Protein 4C2U (pdb70)

Structure (mmCIF, N/CA/C/O backbone):
data_4C2U
#
_entry.id   4C2U
#
_cell.length_a   67.572
_cell.length_b   67.448
_cell.length_c   386.040
_cell.angle_alpha   90.00
_cell.angle_beta   90.00
_cell.angle_gamma   90.00
#
_symmetry.space_group_name_H-M   'P 21 21 21'
#
loop_
_entity.id
_entity.type
_entity.pdbx_description
1 polymer 'DNA HELICASE II'
2 polymer REV25
3 polymer FOR25
4 non-polymer 'PHOSPHOAMINOPHOSPHONIC ACID-ADENYLATE ESTER'
5 non-polymer 'MAGNESIUM ION'
6 non-polymer 'NITRATE ION'
7 non-polymer GLYCEROL
8 non-polymer 'SODIUM ION'
9 water water
#
loop_
_atom_site.group_PDB
_atom_site.id
_atom_site.type_symbol
_atom_site.label_atom_id
_atom_site.label_alt_id
_atom_site.label_comp_id
_atom_site.label_asym_id
_atom_site.label_entity_id
_atom_site.label_seq_id
_atom_site.pdbx_PDB_ins_code
_atom_site.Cartn_x
_atom_site.Cartn_y
_atom_site.Cartn_z
_atom_site.occupancy
_atom_site.B_iso_or_equiv
_atom_site.auth_seq_id
_atom_site.auth_comp_id
_atom_site.auth_asym_id
_atom_site.auth_atom_id
_atom_site.pdbx_PDB_model_num
ATOM 1 N N . SER A 1 4 ? 4.381 65.363 -98.293 1.00 104.75 4 SER A N 1
ATOM 2 C CA . SER A 1 4 ? 4.209 66.807 -97.985 1.00 104.09 4 SER A CA 1
ATOM 3 C C . SER A 1 4 ? 5.327 67.691 -98.586 1.00 105.95 4 SER A C 1
ATOM 4 O O . SER A 1 4 ? 5.622 68.766 -98.053 1.00 110.31 4 SER A O 1
ATOM 7 N N . ALA A 1 5 ? 5.927 67.253 -99.697 1.00 105.34 5 ALA A N 1
ATOM 8 C CA . ALA A 1 5 ? 7.198 67.828 -100.235 1.00 107.24 5 ALA A CA 1
ATOM 9 C C . ALA A 1 5 ? 8.475 67.555 -99.376 1.00 108.12 5 ALA A C 1
ATOM 10 O O . ALA A 1 5 ? 9.591 67.889 -99.795 1.00 111.39 5 ALA A O 1
ATOM 12 N N . GLY A 1 6 ? 8.301 66.939 -98.199 1.00 105.21 6 GLY A N 1
ATOM 13 C CA . GLY A 1 6 ? 9.413 66.501 -97.328 1.00 100.51 6 GLY A CA 1
ATOM 14 C C . GLY A 1 6 ? 9.960 67.553 -96.366 1.00 98.13 6 GLY A C 1
ATOM 15 O O . GLY A 1 6 ? 9.502 68.700 -96.388 1.00 100.04 6 GLY A O 1
ATOM 16 N N . PRO A 1 7 ? 10.935 67.173 -95.500 1.00 93.65 7 PRO A N 1
ATOM 17 C CA . PRO A 1 7 ? 11.628 68.169 -94.679 1.00 88.91 7 PRO A CA 1
ATOM 18 C C . PRO A 1 7 ? 12.706 68.770 -95.528 1.00 83.90 7 PRO A C 1
ATOM 19 O O . PRO A 1 7 ? 13.121 68.132 -96.491 1.00 81.43 7 PRO A O 1
ATOM 23 N N . ASP A 1 8 ? 13.160 69.973 -95.199 1.00 82.72 8 ASP A N 1
ATOM 24 C CA . ASP A 1 8 ? 14.293 70.521 -95.942 1.00 79.69 8 ASP A CA 1
ATOM 25 C C . ASP A 1 8 ? 15.623 69.920 -95.454 1.00 73.33 8 ASP A C 1
ATOM 26 O O . ASP A 1 8 ? 16.059 70.140 -94.324 1.00 72.11 8 ASP A O 1
ATOM 31 N N . LEU A 1 9 ? 16.235 69.150 -96.339 1.00 67.80 9 LEU A N 1
ATOM 32 C CA . LEU A 1 9 ? 17.519 68.502 -96.115 1.00 65.76 9 LEU A CA 1
ATOM 33 C C . LEU A 1 9 ? 18.644 69.447 -95.759 1.00 66.79 9 LEU A C 1
ATOM 34 O O . LEU A 1 9 ? 19.244 69.337 -94.692 1.00 63.16 9 LEU A O 1
ATOM 39 N N . LEU A 1 10 ? 18.931 70.368 -96.675 1.00 74.32 10 LEU A N 1
ATOM 40 C CA . LEU A 1 10 ? 20.072 71.283 -96.545 1.00 75.85 10 LEU A CA 1
ATOM 41 C C . LEU A 1 10 ? 19.875 72.212 -95.372 1.00 74.30 10 LEU A C 1
ATOM 42 O O . LEU A 1 10 ? 20.828 72.776 -94.845 1.00 76.74 10 LEU A O 1
ATOM 47 N N . GLN A 1 11 ? 18.635 72.378 -94.949 1.00 73.64 11 GLN A N 1
ATOM 48 C CA . GLN A 1 11 ? 18.434 73.133 -93.746 1.00 74.62 11 GLN A CA 1
ATOM 49 C C . GLN A 1 11 ? 19.010 72.301 -92.590 1.00 70.59 11 GLN A C 1
ATOM 50 O O . GLN A 1 11 ? 19.803 72.796 -9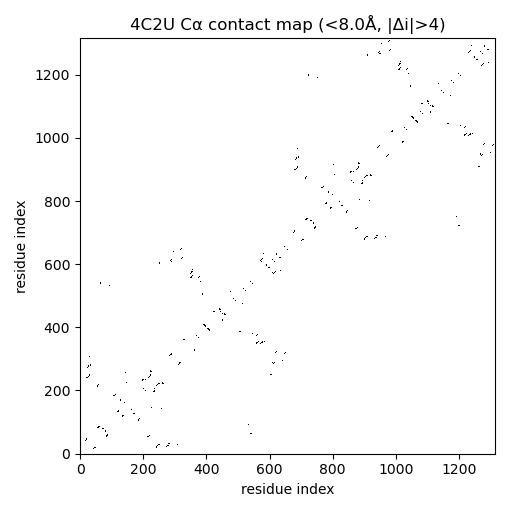1.797 1.00 69.69 11 GLN A O 1
ATOM 56 N N . ALA A 1 12 ? 18.637 71.026 -92.531 1.00 66.73 12 ALA A N 1
ATOM 57 C CA . ALA A 1 12 ? 18.888 70.219 -91.346 1.00 62.71 12 ALA A CA 1
ATOM 58 C C . ALA A 1 12 ? 20.140 69.329 -91.385 1.00 60.53 12 ALA A C 1
ATOM 59 O O . ALA A 1 12 ? 20.450 68.660 -90.393 1.00 61.39 12 ALA A O 1
ATOM 61 N N . LEU A 1 13 ? 20.872 69.320 -92.501 1.00 56.86 13 LEU A N 1
ATOM 62 C CA . LEU A 1 13 ? 22.029 68.427 -92.623 1.00 54.51 13 LEU A CA 1
ATOM 63 C C . LEU A 1 13 ? 23.168 69.031 -93.420 1.00 54.23 13 LEU A C 1
ATOM 64 O O . LEU A 1 13 ? 22.951 69.868 -94.286 1.00 55.24 13 LEU A O 1
ATOM 69 N N . ASN A 1 14 ? 24.382 68.583 -93.158 1.00 53.92 14 ASN A N 1
ATOM 70 C CA . ASN A 1 14 ? 25.473 69.007 -93.980 1.00 55.26 14 ASN A CA 1
ATOM 71 C C . ASN A 1 14 ? 25.355 68.382 -95.359 1.00 54.47 14 ASN A C 1
ATOM 72 O O . ASN A 1 14 ? 24.621 67.429 -95.530 1.00 54.65 14 ASN A O 1
ATOM 77 N N . PRO A 1 15 ? 26.032 68.962 -96.358 1.00 55.20 15 PRO A N 1
ATOM 78 C CA . PRO A 1 15 ? 25.861 68.562 -97.752 1.00 54.08 15 PRO A CA 1
ATOM 79 C C . PRO A 1 15 ? 26.014 67.079 -97.993 1.00 52.07 15 PRO A C 1
ATOM 80 O O . PRO A 1 15 ? 25.199 66.523 -98.725 1.00 51.51 15 PRO A O 1
ATOM 84 N N . THR A 1 16 ? 27.035 66.450 -97.388 1.00 50.77 16 THR A N 1
ATOM 85 C CA . THR A 1 16 ? 27.272 65.013 -97.552 1.00 48.79 16 THR A CA 1
ATOM 86 C C . THR A 1 16 ? 26.146 64.176 -96.963 1.00 46.75 16 THR A C 1
ATOM 87 O O . THR A 1 16 ? 25.625 63.290 -97.640 1.00 48.00 16 THR A O 1
ATOM 91 N N . GLN A 1 17 ? 25.748 64.489 -95.734 1.00 44.52 17 GLN A N 1
ATOM 92 C CA . GLN A 1 17 ? 24.591 63.900 -95.104 1.00 43.20 17 GLN A CA 1
ATOM 93 C C . GLN A 1 17 ? 23.365 64.093 -96.013 1.00 44.07 17 GLN A C 1
ATOM 94 O O . GLN A 1 17 ? 22.527 63.185 -96.183 1.00 43.28 17 GLN A O 1
ATOM 100 N N . ALA A 1 18 ? 23.266 65.278 -96.601 1.00 43.89 18 ALA A N 1
ATOM 101 C CA . ALA A 1 18 ? 22.092 65.600 -97.389 1.00 44.78 18 ALA A CA 1
ATOM 102 C C . ALA A 1 18 ? 22.096 64.778 -98.650 1.00 44.64 18 ALA A C 1
ATOM 103 O O . ALA A 1 18 ? 21.055 64.303 -99.065 1.00 44.69 18 ALA A O 1
ATOM 105 N N . GLN A 1 19 ? 23.257 64.561 -99.250 1.00 46.05 19 GLN A N 1
ATOM 106 C CA . GLN A 1 19 ? 23.225 63.786 -100.495 1.00 49.45 19 GLN A CA 1
ATOM 107 C C . GLN A 1 19 ? 22.923 62.283 -100.239 1.00 47.98 19 GLN A C 1
ATOM 108 O O . GLN A 1 19 ? 22.190 61.669 -100.985 1.00 47.74 19 GLN A O 1
ATOM 114 N N . ALA A 1 20 ? 23.432 61.728 -99.137 1.00 46.54 20 ALA A N 1
ATOM 115 C CA . ALA A 1 20 ? 22.934 60.442 -98.626 1.00 43.67 20 ALA A CA 1
ATOM 116 C C . ALA A 1 20 ? 21.401 60.408 -98.386 1.00 42.37 20 ALA A C 1
ATOM 117 O O . ALA A 1 20 ? 20.687 59.506 -98.923 1.00 41.35 20 ALA A O 1
ATOM 119 N N . ALA A 1 21 ? 20.902 61.347 -97.571 1.00 40.58 21 ALA A N 1
ATOM 120 C CA . ALA A 1 21 ? 19.464 61.447 -97.318 1.00 41.19 21 ALA A CA 1
ATOM 121 C C . ALA A 1 21 ? 18.662 61.563 -98.622 1.00 42.50 21 ALA A C 1
ATOM 122 O O . ALA A 1 21 ? 17.482 61.261 -98.636 1.00 42.57 21 ALA A O 1
ATOM 124 N N . ASP A 1 22 ? 19.326 61.960 -99.706 1.00 43.82 22 ASP A N 1
ATOM 125 C CA . ASP A 1 22 ? 18.681 62.154 -100.993 1.00 46.46 22 ASP A CA 1
ATOM 126 C C . ASP A 1 22 ? 18.824 60.965 -101.971 1.00 46.20 22 ASP A C 1
ATOM 127 O O . ASP A 1 22 ? 18.363 61.053 -103.138 1.00 46.81 22 ASP A O 1
ATOM 132 N N . HIS A 1 23 ? 19.438 59.873 -101.500 1.00 43.91 23 HIS A N 1
ATOM 133 C CA . HIS A 1 23 ? 19.729 58.734 -102.344 1.00 43.48 23 HIS A CA 1
ATOM 134 C C . HIS A 1 23 ? 18.619 58.051 -103.180 1.00 45.95 23 HIS A C 1
ATOM 135 O O . HIS A 1 23 ? 18.858 57.740 -104.388 1.00 49.48 23 HIS A O 1
ATOM 142 N N . PHE A 1 24 ? 17.457 57.726 -102.660 1.00 43.93 24 PHE A N 1
ATOM 143 C CA . PHE A 1 24 ? 16.548 57.062 -103.678 1.00 45.57 24 PHE A CA 1
ATOM 144 C C . PHE A 1 24 ? 16.790 55.599 -104.155 1.00 45.08 24 PHE A C 1
ATOM 145 O O . PHE A 1 24 ? 16.800 54.724 -103.322 1.00 48.14 24 PHE A O 1
ATOM 153 N N . THR A 1 25 ? 16.925 55.313 -105.454 1.00 44.03 25 THR A N 1
ATOM 154 C CA . THR A 1 25 ? 17.016 53.886 -105.882 1.00 43.46 25 THR A CA 1
ATOM 155 C C . THR A 1 25 ? 18.419 53.229 -105.936 1.00 42.08 25 THR A C 1
ATOM 156 O O . THR A 1 25 ? 19.419 53.892 -106.104 1.00 42.21 25 THR A O 1
ATOM 160 N N . GLY A 1 26 ? 18.468 51.915 -105.818 1.00 41.21 26 GLY A N 1
ATOM 161 C CA . GLY A 1 26 ? 19.719 51.195 -105.834 1.00 40.95 26 GLY A CA 1
ATOM 162 C C . GLY A 1 26 ? 20.405 51.175 -104.468 1.00 40.47 26 GLY A C 1
ATOM 163 O O . GLY A 1 26 ? 20.006 51.951 -103.548 1.00 39.59 26 GLY A O 1
ATOM 164 N N . PRO A 1 27 ? 21.430 50.295 -104.331 1.00 39.93 27 PRO A N 1
ATOM 165 C CA . PRO A 1 27 ? 22.187 50.065 -103.125 1.00 40.04 27 PRO A CA 1
ATOM 166 C C . PRO A 1 27 ? 23.023 51.272 -102.750 1.00 40.22 27 PRO A C 1
ATOM 167 O O . PRO A 1 27 ? 23.638 51.918 -103.605 1.00 41.07 27 PRO A O 1
ATOM 171 N N . ALA A 1 28 ? 23.072 51.548 -101.461 1.00 38.45 28 ALA A N 1
ATOM 172 C CA . ALA A 1 28 ? 23.827 52.640 -101.000 1.00 37.55 28 ALA A CA 1
ATOM 173 C C . ALA A 1 28 ? 24.407 52.265 -99.635 1.00 36.95 28 ALA A C 1
ATOM 174 O O . ALA A 1 28 ? 23.766 51.555 -98.845 1.00 35.88 28 ALA A O 1
ATOM 176 N N . LEU A 1 29 ? 25.638 52.709 -99.385 1.00 36.50 29 LEU A N 1
ATOM 177 C CA . LEU A 1 29 ? 26.320 52.417 -98.161 1.00 36.12 29 LEU A CA 1
ATOM 178 C C . LEU A 1 29 ? 26.736 53.721 -97.482 1.00 38.25 29 LEU A C 1
ATOM 179 O O . LEU A 1 29 ? 27.448 54.540 -98.075 1.00 38.72 29 LEU A O 1
ATOM 184 N N . VAL A 1 30 ? 26.355 53.889 -96.221 1.00 39.21 30 VAL A N 1
ATOM 185 C CA . VAL A 1 30 ? 26.796 55.049 -95.450 1.00 41.51 30 VAL A CA 1
ATOM 186 C C . VAL A 1 30 ? 27.738 54.621 -94.355 1.00 43.91 30 VAL A C 1
ATOM 187 O O . VAL A 1 30 ? 27.360 53.911 -93.439 1.00 44.55 30 VAL A O 1
ATOM 191 N N . ILE A 1 31 ? 28.968 55.093 -94.428 1.00 47.93 31 ILE A N 1
ATOM 192 C CA . ILE A 1 31 ? 29.969 54.643 -93.487 1.00 48.91 31 ILE A CA 1
ATOM 193 C C . ILE A 1 31 ? 30.749 55.781 -92.846 1.00 49.22 31 ILE A C 1
ATOM 194 O O . ILE A 1 31 ? 31.443 56.516 -93.519 1.00 54.97 31 ILE A O 1
ATOM 199 N N . ALA A 1 32 ? 30.623 55.926 -91.537 1.00 46.32 32 ALA A N 1
ATOM 200 C CA . ALA A 1 32 ? 31.033 57.145 -90.850 1.00 43.14 32 ALA A CA 1
ATOM 201 C C . ALA A 1 32 ? 31.318 56.808 -89.404 1.00 41.78 32 ALA A C 1
ATOM 202 O O . ALA A 1 32 ? 30.676 55.894 -88.845 1.00 41.01 32 ALA A O 1
ATOM 204 N N . GLY A 1 33 ? 32.235 57.556 -88.790 1.00 39.80 33 GLY A N 1
ATOM 205 C CA . GLY A 1 33 ? 32.640 57.294 -87.427 1.00 38.27 33 GLY A CA 1
ATOM 206 C C . GLY A 1 33 ? 31.566 57.689 -86.463 1.00 37.43 33 GLY A C 1
ATOM 207 O O . GLY A 1 33 ? 30.464 58.064 -86.868 1.00 37.27 33 GLY A O 1
ATOM 208 N N . ALA A 1 34 ? 31.867 57.570 -85.179 1.00 37.14 34 ALA A N 1
ATOM 209 C CA . ALA A 1 34 ? 30.863 57.802 -84.141 1.00 37.13 34 ALA A CA 1
ATOM 210 C C . ALA A 1 34 ? 30.417 59.259 -84.071 1.00 38.75 34 ALA A C 1
ATOM 211 O O . ALA A 1 34 ? 31.198 60.167 -84.346 1.00 38.49 34 ALA A O 1
ATOM 213 N N . GLY A 1 35 ? 29.162 59.475 -83.692 1.00 39.05 35 GLY A N 1
ATOM 214 C CA . GLY A 1 35 ? 28.649 60.813 -83.472 1.00 41.21 35 GLY A CA 1
ATOM 215 C C . GLY A 1 35 ? 28.549 61.625 -84.745 1.00 44.35 35 GLY A C 1
ATOM 216 O O . GLY A 1 35 ? 28.323 62.831 -84.691 1.00 46.74 35 GLY A O 1
ATOM 217 N N . SER A 1 36 ? 28.660 60.973 -85.901 1.00 43.68 36 SER A N 1
ATOM 218 C CA . SER A 1 36 ? 28.661 61.697 -87.156 1.00 43.71 36 SER A CA 1
ATOM 219 C C . SER A 1 36 ? 27.298 61.878 -87.833 1.00 43.83 36 SER A C 1
ATOM 220 O O . SER A 1 36 ? 27.228 62.246 -88.987 1.00 44.09 36 SER A O 1
ATOM 223 N N . GLY A 1 37 ? 26.211 61.564 -87.139 1.00 45.90 37 GLY A N 1
ATOM 224 C CA . GLY A 1 37 ? 24.856 61.690 -87.723 1.00 43.96 37 GLY A CA 1
ATOM 225 C C . GLY A 1 37 ? 24.396 60.623 -88.722 1.00 42.96 37 GLY A C 1
ATOM 226 O O . GLY A 1 37 ? 23.598 60.927 -89.591 1.00 41.73 37 GLY A O 1
ATOM 227 N N . LYS A 1 38 ? 24.850 59.362 -88.578 1.00 41.86 38 LYS A N 1
ATOM 228 C CA . LYS A 1 38 ? 24.316 58.270 -89.425 1.00 40.14 38 LYS A CA 1
ATOM 229 C C . LYS A 1 38 ? 22.823 58.074 -89.214 1.00 39.36 38 LYS A C 1
ATOM 230 O O . LYS A 1 38 ? 22.057 58.074 -90.155 1.00 42.65 38 LYS A O 1
ATOM 236 N N . THR A 1 39 ? 22.421 57.948 -87.967 1.00 38.89 39 THR A N 1
ATOM 237 C CA . THR A 1 39 ? 21.054 57.768 -87.554 1.00 37.75 39 THR A CA 1
ATOM 238 C C . THR A 1 39 ? 20.195 58.963 -87.915 1.00 39.69 39 THR A C 1
ATOM 239 O O . THR A 1 39 ? 19.066 58.807 -88.381 1.00 38.92 39 THR A O 1
ATOM 243 N N . ARG A 1 40 ? 20.706 60.166 -87.722 1.00 41.36 40 ARG A N 1
ATOM 244 C CA . ARG A 1 40 ? 19.970 61.330 -88.173 1.00 42.55 40 ARG A CA 1
ATOM 245 C C . ARG A 1 40 ? 19.711 61.293 -89.680 1.00 42.01 40 ARG A C 1
ATOM 246 O O . ARG A 1 40 ? 18.647 61.656 -90.152 1.00 41.68 40 ARG A O 1
ATOM 254 N N . THR A 1 41 ? 20.707 60.893 -90.445 1.00 40.83 41 THR A N 1
ATOM 255 C CA . THR A 1 41 ? 20.553 60.865 -91.870 1.00 41.65 41 THR A CA 1
ATOM 256 C C . THR A 1 41 ? 19.472 59.872 -92.295 1.00 41.22 41 THR A C 1
ATOM 257 O O . THR A 1 41 ? 18.673 60.143 -93.171 1.00 39.97 41 THR A O 1
ATOM 261 N N . LEU A 1 42 ? 19.485 58.714 -91.651 1.00 41.00 42 LEU A N 1
ATOM 262 C CA . LEU A 1 42 ? 18.455 57.711 -91.819 1.00 40.19 42 LEU A CA 1
ATOM 263 C C . LEU A 1 42 ? 17.040 58.253 -91.587 1.00 39.81 42 LEU A C 1
ATOM 264 O O . LEU A 1 42 ? 16.109 57.940 -92.325 1.00 39.45 42 LEU A O 1
ATOM 269 N N . ILE A 1 43 ? 16.876 59.079 -90.567 1.00 38.94 43 ILE A N 1
ATOM 270 C CA . ILE A 1 43 ? 15.578 59.550 -90.201 1.00 40.81 43 ILE A CA 1
ATOM 271 C C . ILE A 1 43 ? 15.070 60.502 -91.294 1.00 42.68 43 ILE A C 1
ATOM 272 O O . ILE A 1 43 ? 13.921 60.428 -91.713 1.00 42.73 43 ILE A O 1
ATOM 277 N N . TYR A 1 44 ? 15.959 61.381 -91.730 1.00 43.27 44 TYR A N 1
ATOM 278 C CA . TYR A 1 44 ? 15.676 62.322 -92.725 1.00 44.32 44 TYR A CA 1
ATOM 279 C C . TYR A 1 44 ? 15.462 61.633 -94.037 1.00 43.91 44 TYR A C 1
ATOM 280 O O . TYR A 1 44 ? 14.566 62.048 -94.789 1.00 45.41 44 TYR A O 1
ATOM 289 N N . ARG A 1 45 ? 16.232 60.582 -94.325 1.00 42.00 45 ARG A N 1
ATOM 290 C CA . ARG A 1 45 ? 16.084 59.938 -95.610 1.00 41.35 45 ARG A CA 1
ATOM 291 C C . ARG A 1 45 ? 14.685 59.322 -95.776 1.00 41.90 45 ARG A C 1
ATOM 292 O O . ARG A 1 45 ? 14.138 59.293 -96.864 1.00 40.58 45 ARG A O 1
ATOM 300 N N . ILE A 1 46 ? 14.172 58.783 -94.678 1.00 43.03 46 ILE A N 1
ATOM 301 C CA . ILE A 1 46 ? 12.887 58.165 -94.627 1.00 44.12 46 ILE A CA 1
ATOM 302 C C . ILE A 1 46 ? 11.826 59.221 -94.952 1.00 44.36 46 ILE A C 1
ATOM 303 O O . ILE A 1 46 ? 10.968 58.991 -95.802 1.00 43.17 46 ILE A O 1
ATOM 308 N N . ALA A 1 47 ? 11.914 60.372 -94.298 1.00 45.01 47 ALA A N 1
ATOM 309 C CA . ALA A 1 47 ? 10.973 61.483 -94.564 1.00 46.77 47 ALA A CA 1
ATOM 310 C C . ALA A 1 47 ? 11.083 62.040 -95.977 1.00 46.72 47 ALA A C 1
ATOM 311 O O . ALA A 1 47 ? 10.100 62.475 -96.577 1.00 47.24 47 ALA A O 1
ATOM 313 N N . HIS A 1 48 ? 12.281 61.975 -96.521 1.00 46.79 48 HIS A N 1
ATOM 314 C CA . HIS A 1 48 ? 12.506 62.457 -97.865 1.00 47.70 48 HIS A CA 1
ATOM 315 C C . HIS A 1 48 ? 11.994 61.486 -98.926 1.00 46.66 48 HIS A C 1
ATOM 316 O O . HIS A 1 48 ? 11.474 61.903 -99.959 1.00 46.60 48 HIS A O 1
ATOM 323 N N . LEU A 1 49 ? 12.158 60.195 -98.699 1.00 44.98 49 LEU A N 1
ATOM 324 C CA . LEU A 1 49 ? 11.584 59.259 -99.647 1.00 45.23 49 LEU A CA 1
ATOM 325 C C . LEU A 1 49 ? 10.048 59.488 -99.818 1.00 45.22 49 LEU A C 1
ATOM 326 O O . LEU A 1 49 ? 9.491 59.425 -100.946 1.00 44.26 49 LEU A O 1
ATOM 331 N N . ILE A 1 50 ? 9.400 59.749 -98.684 1.00 44.24 50 ILE A N 1
ATOM 332 C CA . ILE A 1 50 ? 7.979 59.958 -98.638 1.00 45.25 50 ILE A CA 1
ATOM 333 C C . ILE A 1 50 ? 7.657 61.366 -99.174 1.00 48.64 50 ILE A C 1
ATOM 334 O O . ILE A 1 50 ? 6.936 61.516 -100.161 1.00 48.73 50 ILE A O 1
ATOM 339 N N . GLY A 1 51 ? 8.241 62.386 -98.548 1.00 50.10 51 GLY A N 1
ATOM 340 C CA . GLY A 1 51 ? 7.926 63.756 -98.909 1.00 51.36 51 GLY A CA 1
ATOM 341 C C . GLY A 1 51 ? 8.304 64.150 -100.328 1.00 51.99 51 GLY A C 1
ATOM 342 O O . GLY A 1 51 ? 7.550 64.800 -101.016 1.00 51.37 51 GLY A O 1
ATOM 343 N N . HIS A 1 52 ? 9.487 63.745 -100.761 1.00 52.96 52 HIS A N 1
ATOM 344 C CA . HIS A 1 52 ? 9.998 64.177 -102.033 1.00 52.80 52 HIS A CA 1
ATOM 345 C C . HIS A 1 52 ? 9.807 63.198 -103.199 1.00 52.32 52 HIS A C 1
ATOM 346 O O . HIS A 1 52 ? 9.464 63.612 -104.308 1.00 54.13 52 HIS A O 1
ATOM 353 N N . TYR A 1 53 ? 10.045 61.914 -102.959 1.00 49.66 53 TYR A N 1
ATOM 354 C CA . TYR A 1 53 ? 9.982 60.923 -104.024 1.00 48.44 53 TYR A CA 1
ATOM 355 C C . TYR A 1 53 ? 8.627 60.221 -104.043 1.00 48.31 53 TYR A C 1
ATOM 356 O O . TYR A 1 53 ? 8.374 59.343 -104.898 1.00 49.22 53 TYR A O 1
ATOM 365 N N . GLY A 1 54 ? 7.759 60.604 -103.111 1.00 46.65 54 GLY A N 1
ATOM 366 C CA . GLY A 1 54 ? 6.417 60.043 -103.036 1.00 45.78 54 GLY A CA 1
ATOM 367 C C . GLY A 1 54 ? 6.425 58.545 -102.877 1.00 45.60 54 GLY A C 1
ATOM 368 O O . GLY A 1 54 ? 5.667 57.831 -103.509 1.00 44.87 54 GLY A O 1
ATOM 369 N N . VAL A 1 55 ? 7.337 58.055 -102.050 1.00 46.09 55 VAL A N 1
ATOM 370 C CA . VAL A 1 55 ? 7.292 56.668 -101.645 1.00 45.63 55 VAL A CA 1
ATOM 371 C C . VAL A 1 55 ? 6.195 56.516 -100.600 1.00 45.82 55 VAL A C 1
ATOM 372 O O . VAL A 1 55 ? 6.098 57.339 -99.681 1.00 47.76 55 VAL A O 1
ATOM 376 N N . HIS A 1 56 ? 5.358 55.499 -100.753 1.00 45.32 56 HIS A N 1
ATOM 377 C CA . HIS A 1 56 ? 4.388 55.208 -99.708 1.00 46.50 56 HIS A CA 1
ATOM 378 C C . HIS A 1 56 ? 4.996 54.608 -98.413 1.00 45.83 56 HIS A C 1
ATOM 379 O O . HIS A 1 56 ? 5.752 53.625 -98.444 1.00 43.57 56 HIS A O 1
ATOM 386 N N . PRO A 1 57 ? 4.607 55.156 -97.256 1.00 45.89 57 PRO A N 1
ATOM 387 C CA . PRO A 1 57 ? 5.165 54.654 -95.991 1.00 45.31 57 PRO A CA 1
ATOM 388 C C . PRO A 1 57 ? 5.125 53.109 -95.869 1.00 44.68 57 PRO A C 1
ATOM 389 O O . PRO A 1 57 ? 6.111 52.501 -95.433 1.00 44.68 57 PRO A O 1
ATOM 393 N N . GLY A 1 58 ? 3.982 52.509 -96.229 1.00 44.13 58 GLY A N 1
ATOM 394 C CA . GLY A 1 58 ? 3.772 51.073 -96.200 1.00 42.52 58 GLY A CA 1
ATOM 395 C C . GLY A 1 58 ? 4.624 50.299 -97.196 1.00 43.13 58 GLY A C 1
ATOM 396 O O . GLY A 1 58 ? 4.448 49.099 -97.375 1.00 42.79 58 GLY A O 1
ATOM 397 N N . GLU A 1 59 ? 5.584 50.979 -97.814 1.00 44.78 59 GLU A N 1
ATOM 398 C CA . GLU A 1 59 ? 6.571 50.362 -98.728 1.00 43.92 59 GLU A CA 1
ATOM 399 C C . GLU A 1 59 ? 7.987 50.446 -98.148 1.00 40.69 59 GLU A C 1
ATOM 400 O O . GLU A 1 59 ? 8.947 49.984 -98.780 1.00 39.45 59 GLU A O 1
ATOM 406 N N . ILE A 1 60 ? 8.101 51.073 -96.980 1.00 38.04 60 ILE A N 1
ATOM 407 C CA . ILE A 1 60 ? 9.413 51.331 -96.366 1.00 36.36 60 ILE A CA 1
ATOM 408 C C . ILE A 1 60 ? 9.637 50.405 -95.208 1.00 34.45 60 ILE A C 1
ATOM 409 O O . ILE A 1 60 ? 8.707 50.199 -94.396 1.00 34.29 60 ILE A O 1
ATOM 414 N N . LEU A 1 61 ? 10.848 49.838 -95.154 1.00 32.82 61 LEU A N 1
ATOM 415 C CA . LEU A 1 61 ? 11.323 48.980 -94.025 1.00 31.23 61 LEU A CA 1
ATOM 416 C C . LEU A 1 61 ? 12.614 49.567 -93.495 1.00 30.80 61 LEU A C 1
ATOM 417 O O . LEU A 1 61 ? 13.515 49.885 -94.293 1.00 30.88 61 LEU A O 1
ATOM 422 N N . ALA A 1 62 ? 12.725 49.675 -92.158 1.00 29.66 62 ALA A N 1
ATOM 423 C CA . ALA A 1 62 ? 13.917 50.209 -91.496 1.00 28.67 62 ALA A CA 1
ATOM 424 C C . ALA A 1 62 ? 14.207 49.304 -90.342 1.00 28.50 62 ALA A C 1
ATOM 425 O O . ALA A 1 62 ? 13.386 49.196 -89.441 1.00 31.54 62 ALA A O 1
ATOM 427 N N . VAL A 1 63 ? 15.352 48.651 -90.362 1.00 27.90 63 VAL A N 1
ATOM 428 C CA . VAL A 1 63 ? 15.709 47.618 -89.413 1.00 26.56 63 VAL A CA 1
ATOM 429 C C . VAL A 1 63 ? 16.715 48.228 -88.424 1.00 27.84 63 VAL A C 1
ATOM 430 O O . VAL A 1 63 ? 17.801 48.666 -88.832 1.00 28.28 63 VAL A O 1
ATOM 434 N N . THR A 1 64 ? 16.353 48.273 -87.140 1.00 27.65 64 THR A N 1
ATOM 435 C CA . THR A 1 64 ? 17.183 48.922 -86.109 1.00 27.59 64 THR A CA 1
ATOM 436 C C . THR A 1 64 ? 17.715 47.847 -85.186 1.00 27.43 64 THR A C 1
ATOM 437 O O . THR A 1 64 ? 17.324 46.655 -85.294 1.00 28.58 64 THR A O 1
ATOM 441 N N . PHE A 1 65 ? 18.585 48.207 -84.268 1.00 27.08 65 PHE A N 1
ATOM 442 C CA . PHE A 1 65 ? 19.204 47.156 -83.475 1.00 26.54 65 PHE A CA 1
ATOM 443 C C . PHE A 1 65 ? 18.264 46.730 -82.317 1.00 27.15 65 PHE A C 1
ATOM 444 O O . PHE A 1 65 ? 18.438 45.639 -81.716 1.00 26.57 65 PHE A O 1
ATOM 452 N N . THR A 1 66 ? 17.287 47.598 -81.991 1.00 26.38 66 THR A N 1
ATOM 453 C CA . THR A 1 66 ? 16.336 47.325 -80.909 1.00 31.28 66 THR A CA 1
ATOM 454 C C . THR A 1 66 ? 15.031 47.978 -81.236 1.00 33.18 66 THR A C 1
ATOM 455 O O . THR A 1 66 ? 14.983 48.971 -82.001 1.00 32.71 66 THR A O 1
ATOM 459 N N . ASN A 1 67 ? 13.952 47.423 -80.696 1.00 33.27 67 ASN A N 1
ATOM 460 C CA . ASN A 1 67 ? 12.653 48.063 -80.930 1.00 34.51 67 ASN A CA 1
ATOM 461 C C . ASN A 1 67 ? 12.543 49.495 -80.391 1.00 36.50 67 ASN A C 1
ATOM 462 O O . ASN A 1 67 ? 11.903 50.347 -81.002 1.00 37.55 67 ASN A O 1
ATOM 467 N N . LYS A 1 68 ? 13.206 49.751 -79.270 1.00 36.98 68 LYS A N 1
ATOM 468 C CA . LYS A 1 68 ? 13.299 51.077 -78.716 1.00 38.30 68 LYS A CA 1
ATOM 469 C C . LYS A 1 68 ? 13.852 52.025 -79.760 1.00 38.77 68 LYS A C 1
ATOM 470 O O . LYS A 1 68 ? 13.237 53.091 -80.038 1.00 39.89 68 LYS A O 1
ATOM 476 N N . ALA A 1 69 ? 15.018 51.660 -80.305 1.00 37.18 69 ALA A N 1
ATOM 477 C CA . ALA A 1 69 ? 15.649 52.447 -81.377 1.00 37.96 69 ALA A CA 1
ATOM 478 C C . ALA A 1 69 ? 14.707 52.653 -82.571 1.00 37.45 69 ALA A C 1
ATOM 479 O O . ALA A 1 69 ? 14.690 53.706 -83.169 1.00 38.19 69 ALA A O 1
ATOM 481 N N . ALA A 1 70 ? 13.877 51.677 -82.871 1.00 37.21 70 ALA A N 1
ATOM 482 C CA . ALA A 1 70 ? 12.884 51.822 -83.933 1.00 38.59 70 ALA A CA 1
ATOM 483 C C . ALA A 1 70 ? 11.676 52.757 -83.580 1.00 43.82 70 ALA A C 1
ATOM 484 O O . ALA A 1 70 ? 11.208 53.553 -84.437 1.00 43.88 70 ALA A O 1
ATOM 486 N N . ALA A 1 71 ? 11.147 52.631 -82.356 1.00 44.30 71 ALA A N 1
ATOM 487 C CA . ALA A 1 71 ? 10.132 53.570 -81.854 1.00 46.23 71 ALA A CA 1
ATOM 488 C C . ALA A 1 71 ? 10.669 55.019 -81.975 1.00 47.86 71 ALA A C 1
ATOM 489 O O . ALA A 1 71 ? 10.026 55.904 -82.539 1.00 48.20 71 ALA A O 1
ATOM 491 N N . GLU A 1 72 ? 11.877 55.236 -81.482 1.00 49.20 72 GLU A N 1
ATOM 492 C CA . GLU A 1 72 ? 12.420 56.566 -81.463 1.00 50.57 72 GLU A CA 1
ATOM 493 C C . GLU A 1 72 ? 12.645 57.119 -82.877 1.00 49.66 72 GLU A C 1
ATOM 494 O O . GLU A 1 72 ? 12.386 58.323 -83.105 1.00 49.46 72 GLU A O 1
ATOM 500 N N . MET A 1 73 ? 13.063 56.265 -83.829 1.00 46.40 73 MET A N 1
ATOM 501 C CA . MET A 1 73 ? 13.210 56.738 -85.200 1.00 45.73 73 MET A CA 1
ATOM 502 C C . MET A 1 73 ? 11.847 57.132 -85.737 1.00 45.85 73 MET A C 1
ATOM 503 O O . MET A 1 73 ? 11.713 58.154 -86.411 1.00 45.19 73 MET A O 1
ATOM 508 N N . ARG A 1 74 ? 10.845 56.284 -85.492 1.00 44.40 74 ARG A N 1
ATOM 509 C CA . ARG A 1 74 ? 9.579 56.493 -86.103 1.00 45.03 74 ARG A CA 1
ATOM 510 C C . ARG A 1 74 ? 9.045 57.853 -85.685 1.00 47.27 74 ARG A C 1
ATOM 511 O O . ARG A 1 74 ? 8.596 58.643 -86.518 1.00 45.89 74 ARG A O 1
ATOM 519 N N . GLU A 1 75 ? 9.135 58.138 -84.395 1.00 49.80 75 GLU A N 1
ATOM 520 C CA . GLU A 1 75 ? 8.551 59.341 -83.902 1.00 52.72 75 GLU A CA 1
ATOM 521 C C . GLU A 1 75 ? 9.182 60.585 -84.543 1.00 54.81 75 GLU A C 1
ATOM 522 O O . GLU A 1 75 ? 8.463 61.475 -85.079 1.00 56.33 75 GLU A O 1
ATOM 528 N N . ARG A 1 76 ? 10.510 60.631 -84.496 1.00 52.01 76 ARG A N 1
ATOM 529 C CA . ARG A 1 76 ? 11.235 61.694 -85.085 1.00 51.72 76 ARG A CA 1
ATOM 530 C C . ARG A 1 76 ? 10.866 61.851 -86.557 1.00 51.60 76 ARG A C 1
ATOM 531 O O . ARG A 1 76 ? 10.878 62.964 -87.098 1.00 52.29 76 ARG A O 1
ATOM 539 N N . ALA A 1 77 ? 10.536 60.747 -87.217 1.00 50.38 77 ALA A N 1
ATOM 540 C CA . ALA A 1 77 ? 10.104 60.824 -88.615 1.00 51.00 77 ALA A CA 1
ATOM 541 C C . ALA A 1 77 ? 8.727 61.452 -88.730 1.00 52.83 77 ALA A C 1
ATOM 542 O O . ALA A 1 77 ? 8.449 62.130 -89.713 1.00 53.42 77 ALA A O 1
ATOM 544 N N . GLY A 1 78 ? 7.874 61.188 -87.748 1.00 53.80 78 GLY A N 1
ATOM 545 C CA . GLY A 1 78 ? 6.539 61.795 -87.667 1.00 58.68 78 GLY A CA 1
ATOM 546 C C . GLY A 1 78 ? 6.531 63.324 -87.587 1.00 57.77 78 GLY A C 1
ATOM 547 O O . GLY A 1 78 ? 5.683 63.964 -88.128 1.00 60.05 78 GLY A O 1
ATOM 548 N N . HIS A 1 79 ? 7.494 63.905 -86.919 1.00 59.54 79 HIS A N 1
ATOM 549 C CA . HIS A 1 79 ? 7.658 65.348 -86.943 1.00 63.05 79 HIS A CA 1
ATOM 550 C C . HIS A 1 79 ? 7.950 65.925 -88.354 1.00 62.42 79 HIS A C 1
ATOM 551 O O . HIS A 1 79 ? 7.763 67.117 -88.588 1.00 64.52 79 HIS A O 1
ATOM 558 N N . LEU A 1 80 ? 8.411 65.094 -89.286 1.00 59.10 80 LEU A N 1
ATOM 559 C CA . LEU A 1 80 ? 8.886 65.589 -90.587 1.00 56.98 80 LEU A CA 1
ATOM 560 C C . LEU A 1 80 ? 7.913 65.321 -91.710 1.00 55.16 80 LEU A C 1
ATOM 561 O O . LEU A 1 80 ? 7.981 65.966 -92.757 1.00 54.96 80 LEU A O 1
ATOM 566 N N . VAL A 1 81 ? 7.057 64.328 -91.517 1.00 53.05 81 VAL A N 1
ATOM 567 C CA . VAL A 1 81 ? 6.242 63.854 -92.592 1.00 52.91 81 VAL A CA 1
ATOM 568 C C . VAL A 1 81 ? 5.040 63.084 -92.044 1.00 54.98 81 VAL A C 1
ATOM 569 O O . VAL A 1 81 ? 5.152 62.374 -91.017 1.00 54.82 81 VAL A O 1
ATOM 573 N N . PRO A 1 82 ? 3.856 63.290 -92.664 1.00 55.95 82 PRO A N 1
ATOM 574 C CA . PRO A 1 82 ? 2.701 62.469 -92.283 1.00 56.05 82 PRO A CA 1
ATOM 575 C C . PRO A 1 82 ? 2.849 61.007 -92.705 1.00 54.36 82 PRO A C 1
ATOM 576 O O . PRO A 1 82 ? 3.549 60.717 -93.671 1.00 53.74 82 PRO A O 1
ATOM 580 N N . GLY A 1 83 ? 2.163 60.108 -91.994 1.00 53.10 83 GLY A N 1
ATOM 581 C CA . GLY A 1 83 ? 2.116 58.684 -92.358 1.00 51.32 83 GLY A CA 1
ATOM 582 C C . GLY A 1 83 ? 3.215 57.787 -91.765 1.00 50.58 83 GLY A C 1
ATOM 583 O O . GLY A 1 83 ? 3.432 56.654 -92.267 1.00 47.98 83 GLY A O 1
ATOM 584 N N . ALA A 1 84 ? 3.885 58.289 -90.704 1.00 49.11 84 ALA A N 1
ATOM 585 C CA . ALA A 1 84 ? 4.951 57.558 -89.989 1.00 47.27 84 ALA A CA 1
ATOM 586 C C . ALA A 1 84 ? 4.425 56.285 -89.362 1.00 46.78 84 ALA A C 1
ATOM 587 O O . ALA A 1 84 ? 5.175 55.302 -89.223 1.00 46.17 84 ALA A O 1
ATOM 589 N N . GLY A 1 85 ? 3.131 56.310 -89.015 1.00 46.12 85 GLY A N 1
ATOM 590 C CA . GLY A 1 85 ? 2.406 55.195 -88.397 1.00 44.62 85 GLY A CA 1
ATOM 591 C C . GLY A 1 85 ? 2.427 53.935 -89.221 1.00 43.94 85 GLY A C 1
ATOM 592 O O . GLY A 1 85 ? 2.415 52.840 -88.673 1.00 44.89 85 GLY A O 1
ATOM 593 N N . ASP A 1 86 ? 2.708 54.137 -90.498 1.00 38.66 86 ASP A N 1
ATOM 594 C CA . ASP A 1 86 ? 2.561 53.015 -91.417 1.00 43.70 86 ASP A CA 1
ATOM 595 C C . ASP A 1 86 ? 3.890 52.390 -91.862 1.00 45.32 86 ASP A C 1
ATOM 596 O O . ASP A 1 86 ? 3.905 51.337 -92.518 1.00 42.63 86 ASP A O 1
ATOM 601 N N . LEU A 1 87 ? 4.908 53.037 -91.563 1.00 41.20 87 LEU A N 1
ATOM 602 C CA . LEU A 1 87 ? 6.267 52.513 -91.786 1.00 39.11 87 LEU A CA 1
ATOM 603 C C . LEU A 1 87 ? 6.450 51.196 -91.026 1.00 37.49 87 LEU A C 1
ATOM 604 O O . LEU A 1 87 ? 5.883 51.005 -89.928 1.00 37.73 87 LEU A O 1
ATOM 609 N N . TRP A 1 88 ? 7.222 50.289 -91.619 1.00 35.46 88 TRP A N 1
ATOM 610 C CA . TRP A 1 88 ? 7.533 49.025 -90.989 1.00 34.30 88 TRP A CA 1
ATOM 611 C C . TRP A 1 88 ? 8.930 49.181 -90.425 1.00 34.72 88 TRP A C 1
ATOM 612 O O . TRP A 1 88 ? 9.917 49.251 -91.186 1.00 35.63 88 TRP A O 1
ATOM 623 N N . MET A 1 89 ? 9.014 49.263 -89.105 1.00 34.51 89 MET A N 1
ATOM 624 C CA . MET A 1 89 ? 10.286 49.470 -88.469 1.00 35.84 89 MET A CA 1
ATOM 625 C C . MET A 1 89 ? 10.509 48.583 -87.249 1.00 34.92 89 MET A C 1
ATOM 626 O O . MET A 1 89 ? 9.756 48.651 -86.287 1.00 35.79 89 MET A O 1
ATOM 631 N N . SER A 1 90 ? 11.572 47.772 -87.261 1.00 32.77 90 SER A N 1
ATOM 632 C CA . SER A 1 90 ? 11.839 46.885 -86.122 1.00 30.67 90 SER A CA 1
ATOM 633 C C . SER A 1 90 ? 13.197 46.248 -86.183 1.00 29.18 90 SER A C 1
ATOM 634 O O . SER A 1 90 ? 14.002 46.501 -87.100 1.00 28.91 90 SER A O 1
ATOM 637 N N . THR A 1 91 ? 13.457 45.388 -85.211 1.00 27.72 91 THR A N 1
ATOM 638 C CA . THR A 1 91 ? 14.602 44.527 -85.311 1.00 26.61 91 THR A CA 1
ATOM 639 C C . THR A 1 91 ? 14.380 43.430 -86.372 1.00 27.57 91 THR A C 1
ATOM 640 O O . THR A 1 91 ? 13.234 43.159 -86.851 1.00 26.89 91 THR A O 1
ATOM 644 N N . PHE A 1 92 ? 15.484 42.741 -86.692 1.00 27.52 92 PHE A N 1
ATOM 645 C CA . PHE A 1 92 ? 15.425 41.605 -87.629 1.00 26.99 92 PHE A CA 1
ATOM 646 C C . PHE A 1 92 ? 14.558 40.520 -86.980 1.00 27.60 92 PHE A C 1
ATOM 647 O O . PHE A 1 92 ? 13.710 39.921 -87.655 1.00 27.21 92 PHE A O 1
ATOM 655 N N . HIS A 1 93 ? 14.762 40.297 -85.675 1.00 27.92 93 HIS A N 1
ATOM 656 C CA . HIS A 1 93 ? 14.086 39.183 -84.979 1.00 27.88 93 HIS A CA 1
ATOM 657 C C . HIS A 1 93 ? 12.599 39.495 -84.885 1.00 29.25 93 HIS A C 1
ATOM 658 O O . HIS A 1 93 ? 11.740 38.618 -85.142 1.00 28.78 93 HIS A O 1
ATOM 665 N N . SER A 1 94 ? 12.273 40.752 -84.573 1.00 29.27 94 SER A N 1
ATOM 666 C CA . SER A 1 94 ? 10.828 41.105 -84.594 1.00 29.53 94 SER A CA 1
ATOM 667 C C . SER A 1 94 ? 10.252 40.946 -85.976 1.00 29.93 94 SER A C 1
ATOM 668 O O . SER A 1 94 ? 9.134 40.465 -86.116 1.00 31.16 94 SER A O 1
ATOM 671 N N . ALA A 1 95 ? 11.013 41.242 -87.022 1.00 30.22 95 ALA A N 1
ATOM 672 C CA . ALA A 1 95 ? 10.404 41.076 -88.383 1.00 30.53 95 ALA A CA 1
ATOM 673 C C . ALA A 1 95 ? 10.226 39.617 -88.695 1.00 30.80 95 ALA A C 1
ATOM 674 O O . ALA A 1 95 ? 9.240 39.266 -89.287 1.00 30.78 95 ALA A O 1
ATOM 676 N N . GLY A 1 96 ? 11.183 38.775 -88.282 1.00 30.85 96 GLY A N 1
ATOM 677 C CA . GLY A 1 96 ? 11.054 37.310 -88.371 1.00 31.61 96 GLY A CA 1
ATOM 678 C C . GLY A 1 96 ? 9.750 36.808 -87.752 1.00 33.82 96 GLY A C 1
ATOM 679 O O . GLY A 1 96 ? 9.078 35.921 -88.300 1.00 34.54 96 GLY A O 1
ATOM 680 N N . VAL A 1 97 ? 9.357 37.376 -86.620 1.00 34.28 97 VAL A N 1
ATOM 681 C CA . VAL A 1 97 ? 8.119 36.950 -85.990 1.00 35.97 97 VAL A CA 1
ATOM 682 C C . VAL A 1 97 ? 6.907 37.337 -86.819 1.00 36.94 97 VAL A C 1
ATOM 683 O O . VAL A 1 97 ? 6.021 36.511 -87.060 1.00 37.31 97 VAL A O 1
ATOM 687 N N . ARG A 1 98 ? 6.869 38.591 -87.254 1.00 37.57 98 ARG A N 1
ATOM 688 C CA . ARG A 1 98 ? 5.758 39.060 -88.096 1.00 37.98 98 ARG A CA 1
ATOM 689 C C . ARG A 1 98 ? 5.665 38.226 -89.386 1.00 36.47 98 ARG A C 1
ATOM 690 O O . ARG A 1 98 ? 4.583 37.800 -89.747 1.00 36.24 98 ARG A O 1
ATOM 698 N N . ILE A 1 99 ? 6.787 37.993 -90.076 1.00 34.21 99 ILE A N 1
ATOM 699 C CA . ILE A 1 99 ? 6.797 37.191 -91.325 1.00 34.56 99 ILE A CA 1
ATOM 700 C C . ILE A 1 99 ? 6.358 35.738 -91.104 1.00 36.13 99 ILE A C 1
ATOM 701 O O . ILE A 1 99 ? 5.567 35.189 -91.850 1.00 36.16 99 ILE A O 1
ATOM 706 N N . LEU A 1 100 ? 6.902 35.112 -90.075 1.00 35.83 100 LEU A N 1
ATOM 707 C CA . LEU A 1 100 ? 6.583 33.736 -89.819 1.00 35.51 100 LEU A CA 1
ATOM 708 C C . LEU A 1 100 ? 5.137 33.561 -89.348 1.00 36.14 100 LEU A C 1
ATOM 709 O O . LEU A 1 100 ? 4.448 32.631 -89.811 1.00 36.09 100 LEU A O 1
ATOM 714 N N . ARG A 1 101 ? 4.677 34.423 -88.432 1.00 36.30 101 ARG A N 1
ATOM 715 C CA . ARG A 1 101 ? 3.243 34.398 -88.004 1.00 36.81 101 ARG A CA 1
ATOM 716 C C . ARG A 1 101 ? 2.314 34.476 -89.222 1.00 37.85 101 ARG A C 1
ATOM 717 O O . ARG A 1 101 ? 1.353 33.708 -89.351 1.00 39.79 101 ARG A O 1
ATOM 725 N N . THR A 1 102 ? 2.671 35.302 -90.178 1.00 38.10 102 THR A N 1
ATOM 726 C CA . THR A 1 102 ? 1.878 35.375 -91.381 1.00 39.34 102 THR A CA 1
ATOM 727 C C . THR A 1 102 ? 2.042 34.200 -92.346 1.00 40.20 102 THR A C 1
ATOM 728 O O . THR A 1 102 ? 1.093 33.824 -92.999 1.00 42.28 102 THR A O 1
ATOM 732 N N . TYR A 1 103 ? 3.228 33.633 -92.467 1.00 40.50 103 TYR A N 1
ATOM 733 C CA . TYR A 1 103 ? 3.505 32.736 -93.577 1.00 41.14 103 TYR A CA 1
ATOM 734 C C . TYR A 1 103 ? 4.179 31.431 -93.198 1.00 40.98 103 TYR A C 1
ATOM 735 O O . TYR A 1 103 ? 4.503 30.623 -94.066 1.00 41.43 103 TYR A O 1
ATOM 744 N N . GLY A 1 104 ? 4.376 31.209 -91.911 1.00 41.62 104 GLY A N 1
ATOM 745 C CA . GLY A 1 104 ? 5.047 29.994 -91.439 1.00 43.32 104 GLY A CA 1
ATOM 746 C C . GLY A 1 104 ? 4.435 28.665 -91.834 1.00 46.00 104 GLY A C 1
ATOM 747 O O . GLY A 1 104 ? 5.140 27.657 -91.864 1.00 47.55 104 GLY A O 1
ATOM 748 N N A GLU A 1 105 ? 3.133 28.662 -92.136 0.46 46.48 105 GLU A N 1
ATOM 749 N N B GLU A 1 105 ? 3.135 28.642 -92.125 0.54 46.82 105 GLU A N 1
ATOM 750 C CA A GLU A 1 105 ? 2.447 27.445 -92.592 0.46 46.88 105 GLU A CA 1
ATOM 751 C CA B GLU A 1 105 ? 2.489 27.406 -92.581 0.54 47.32 105 GLU A CA 1
ATOM 752 C C A GLU A 1 105 ? 2.977 26.918 -93.947 0.46 47.09 105 GLU A C 1
ATOM 753 C C B GLU A 1 105 ? 3.021 26.901 -93.939 0.54 47.41 105 GLU A C 1
ATOM 754 O O A GLU A 1 105 ? 2.913 25.711 -94.204 0.46 47.89 105 GLU A O 1
ATOM 755 O O B GLU A 1 105 ? 2.990 25.691 -94.197 0.54 48.21 105 GLU A O 1
ATOM 766 N N . HIS A 1 106 ? 3.536 27.802 -94.780 1.00 46.01 106 HIS A N 1
ATOM 767 C CA . HIS A 1 106 ? 4.189 27.370 -96.023 1.00 45.83 106 HIS A CA 1
ATOM 768 C C . HIS A 1 106 ? 5.458 26.474 -95.811 1.00 47.08 106 HIS A C 1
ATOM 769 O O . HIS A 1 106 ? 5.996 25.956 -96.783 1.00 47.35 106 HIS A O 1
ATOM 776 N N . ILE A 1 107 ? 5.953 26.340 -94.569 1.00 46.02 107 ILE A N 1
ATOM 777 C CA . ILE A 1 107 ? 7.150 25.525 -94.262 1.00 46.24 107 ILE A CA 1
ATOM 778 C C . ILE A 1 107 ? 6.960 24.646 -92.989 1.00 46.75 107 ILE A C 1
ATOM 779 O O . ILE A 1 107 ? 7.932 24.294 -92.298 1.00 45.63 107 ILE A O 1
ATOM 784 N N . GLY A 1 108 ? 5.705 24.300 -92.685 1.00 46.89 108 GLY A N 1
ATOM 785 C CA . GLY A 1 108 ? 5.401 23.298 -91.691 1.00 46.87 108 GLY A CA 1
ATOM 786 C C . GLY A 1 108 ? 5.172 23.869 -90.314 1.00 49.40 108 GLY A C 1
ATOM 787 O O . GLY A 1 108 ? 4.898 23.110 -89.380 1.00 52.67 108 GLY A O 1
ATOM 788 N N . LEU A 1 109 ? 5.280 25.191 -90.159 1.00 48.04 109 LEU A N 1
ATOM 789 C CA . LEU A 1 109 ? 4.962 25.805 -88.879 1.00 48.43 109 LEU A CA 1
ATOM 790 C C . LEU A 1 109 ? 3.471 26.031 -88.737 1.00 48.80 109 LEU A C 1
ATOM 791 O O . LEU A 1 109 ? 2.960 27.015 -89.243 1.00 49.78 109 LEU A O 1
ATOM 796 N N A ARG A 1 110 ? 2.798 25.142 -88.029 0.59 49.32 110 ARG A N 1
ATOM 797 N N B ARG A 1 110 ? 2.765 25.116 -88.071 0.41 49.69 110 ARG A N 1
ATOM 798 C CA A ARG A 1 110 ? 1.366 25.261 -87.834 0.59 50.37 110 ARG A CA 1
ATOM 799 C CA B ARG A 1 110 ? 1.312 25.259 -87.875 0.41 50.72 110 ARG A CA 1
ATOM 800 C C A ARG A 1 110 ? 1.061 26.519 -87.015 0.59 50.83 110 ARG A C 1
ATOM 801 C C B ARG A 1 110 ? 1.048 26.501 -87.031 0.41 51.04 110 ARG A C 1
ATOM 802 O O A ARG A 1 110 ? 1.805 26.855 -86.083 0.59 50.06 110 ARG A O 1
ATOM 803 O O B ARG A 1 110 ? 1.813 26.809 -86.109 0.41 50.39 110 ARG A O 1
ATOM 818 N N . ARG A 1 111 ? -0.016 27.227 -87.367 1.00 52.02 111 ARG A N 1
ATOM 819 C CA . ARG A 1 111 ? -0.383 28.433 -86.625 1.00 53.01 111 ARG A CA 1
ATOM 820 C C . ARG A 1 111 ? -0.454 28.116 -85.104 1.00 51.85 111 ARG A C 1
ATOM 821 O O . ARG A 1 111 ? -0.844 27.017 -84.713 1.00 51.80 111 ARG A O 1
ATOM 829 N N . GLY A 1 112 ? -0.051 29.058 -84.256 1.00 49.49 112 GLY A N 1
ATOM 830 C CA . GLY A 1 112 ? 0.063 28.783 -82.811 1.00 46.53 112 GLY A CA 1
ATOM 831 C C . GLY A 1 112 ? 1.377 28.116 -82.377 1.00 45.57 112 GLY A C 1
ATOM 832 O O . GLY A 1 112 ? 1.495 27.694 -81.212 1.00 44.98 112 GLY A O 1
ATOM 833 N N . PHE A 1 113 ? 2.374 28.047 -83.285 1.00 43.27 113 PHE A N 1
ATOM 834 C CA . PHE A 1 113 ? 3.736 27.613 -82.905 1.00 41.61 113 PHE A CA 1
ATOM 835 C C . PHE A 1 113 ? 4.198 28.427 -81.717 1.00 40.23 113 PHE A C 1
ATOM 836 O O . PHE A 1 113 ? 3.792 29.577 -81.563 1.00 39.90 113 PHE A O 1
ATOM 844 N N . VAL A 1 114 ? 5.000 27.828 -80.863 1.00 40.28 114 VAL A N 1
ATOM 845 C CA . VAL A 1 114 ? 5.473 28.545 -79.671 1.00 41.52 114 VAL A CA 1
ATOM 846 C C . VAL A 1 114 ? 6.944 28.967 -79.835 1.00 39.90 114 VAL A C 1
ATOM 847 O O . VAL A 1 114 ? 7.713 28.238 -80.389 1.00 37.93 114 VAL A O 1
ATOM 851 N N . ILE A 1 115 ? 7.283 30.163 -79.375 1.00 39.80 115 ILE A N 1
ATOM 852 C CA . ILE A 1 115 ? 8.641 30.639 -79.340 1.00 40.50 115 ILE A CA 1
ATOM 853 C C . ILE A 1 115 ? 9.396 30.312 -78.035 1.00 41.04 115 ILE A C 1
ATOM 854 O O . ILE A 1 115 ? 9.108 30.862 -77.002 1.00 40.03 115 ILE A O 1
ATOM 859 N N . TYR A 1 116 ? 10.393 29.445 -78.097 1.00 43.90 116 TYR A N 1
ATOM 860 C CA . TYR A 1 116 ? 11.118 29.046 -76.882 1.00 47.09 116 TYR A CA 1
ATOM 861 C C . TYR A 1 116 ? 12.020 30.120 -76.256 1.00 47.72 116 TYR A C 1
ATOM 862 O O . TYR A 1 116 ? 12.632 30.915 -76.980 1.00 46.63 116 TYR A O 1
ATOM 871 N N . ASP A 1 117 ? 12.099 30.143 -74.922 1.00 48.42 117 ASP A N 1
ATOM 872 C CA . ASP A 1 117 ? 13.151 30.896 -74.256 1.00 52.91 117 ASP A CA 1
ATOM 873 C C . ASP A 1 117 ? 14.314 29.955 -73.843 1.00 53.87 117 ASP A C 1
ATOM 874 O O . ASP A 1 117 ? 14.268 28.754 -74.109 1.00 52.69 117 ASP A O 1
ATOM 879 N N . ASP A 1 118 ? 15.334 30.502 -73.186 1.00 55.52 118 ASP A N 1
ATOM 880 C CA . ASP A 1 118 ? 16.545 29.744 -72.887 1.00 57.02 118 ASP A CA 1
ATOM 881 C C . ASP A 1 118 ? 16.285 28.610 -71.911 1.00 55.29 118 ASP A C 1
ATOM 882 O O . ASP A 1 118 ? 16.895 27.559 -72.049 1.00 54.50 118 ASP A O 1
ATOM 887 N N . ASP A 1 119 ? 15.386 28.811 -70.944 1.00 55.11 119 ASP A N 1
ATOM 888 C CA . ASP A 1 119 ? 14.958 27.700 -70.039 1.00 57.35 119 ASP A CA 1
ATOM 889 C C . ASP A 1 119 ? 14.275 26.550 -70.805 1.00 57.03 119 ASP A C 1
ATOM 890 O O . ASP A 1 119 ? 14.533 25.353 -70.524 1.00 57.59 119 ASP A O 1
ATOM 895 N N . ASP A 1 120 ? 13.395 26.928 -71.744 1.00 55.33 120 ASP A N 1
ATOM 896 C CA . ASP A 1 120 ? 12.749 25.989 -72.655 1.00 56.21 120 ASP A CA 1
ATOM 897 C C . ASP A 1 120 ? 13.769 25.174 -73.451 1.00 54.85 120 ASP A C 1
ATOM 898 O O . ASP A 1 120 ? 13.605 23.961 -73.603 1.00 56.02 120 ASP A O 1
ATOM 903 N N . GLN A 1 121 ? 14.818 25.837 -73.949 1.00 51.47 121 GLN A N 1
ATOM 904 C CA . GLN A 1 121 ? 15.862 25.159 -74.699 1.00 51.02 121 GLN A CA 1
ATOM 905 C C . GLN A 1 121 ? 16.547 24.057 -73.854 1.00 50.34 121 GLN A C 1
ATOM 906 O O . GLN A 1 121 ? 16.916 22.984 -74.352 1.00 47.56 121 GLN A O 1
ATOM 912 N N . LEU A 1 122 ? 16.675 24.316 -72.557 1.00 51.90 122 LEU A N 1
ATOM 913 C CA . LEU A 1 122 ? 17.342 23.371 -71.680 1.00 55.07 122 LEU A CA 1
ATOM 914 C C . LEU A 1 122 ? 16.482 22.141 -71.411 1.00 55.09 122 LEU A C 1
ATOM 915 O O . LEU A 1 122 ? 16.981 21.015 -71.317 1.00 55.36 122 LEU A O 1
ATOM 920 N N . ASP A 1 123 ? 15.183 22.352 -71.317 1.00 56.04 123 ASP A N 1
ATOM 921 C CA . ASP A 1 123 ? 14.285 21.210 -71.228 1.00 59.80 123 ASP A CA 1
ATOM 922 C C . ASP A 1 123 ? 14.573 20.251 -72.402 1.00 57.57 123 ASP A C 1
ATOM 923 O O . ASP A 1 123 ? 14.825 19.046 -72.211 1.00 57.62 123 ASP A O 1
ATOM 928 N N . ILE A 1 124 ? 14.571 20.813 -73.608 1.00 54.31 124 ILE A N 1
ATOM 929 C CA . ILE A 1 124 ? 14.858 20.044 -74.805 1.00 53.43 124 ILE A CA 1
ATOM 930 C C . ILE A 1 124 ? 16.271 19.452 -74.832 1.00 51.82 124 ILE A C 1
ATOM 931 O O . ILE A 1 124 ? 16.437 18.292 -75.196 1.00 53.16 124 ILE A O 1
ATOM 936 N N . ILE A 1 125 ? 17.272 20.232 -74.443 1.00 48.37 125 ILE A N 1
ATOM 937 C CA . ILE A 1 125 ? 18.636 19.729 -74.417 1.00 47.48 125 ILE A CA 1
ATOM 938 C C . ILE A 1 125 ? 18.845 18.485 -73.507 1.00 48.55 125 ILE A C 1
ATOM 939 O O . ILE A 1 125 ? 19.385 17.431 -73.950 1.00 45.61 125 ILE A O 1
ATOM 944 N N . LYS A 1 126 ? 18.366 18.591 -72.262 1.00 50.30 126 LYS A N 1
ATOM 945 C CA . LYS A 1 126 ? 18.651 17.557 -71.285 1.00 52.80 126 LYS A CA 1
ATOM 946 C C . LYS A 1 126 ? 18.010 16.296 -71.768 1.00 55.61 126 LYS A C 1
ATOM 947 O O . LYS A 1 126 ? 18.606 15.220 -71.712 1.00 57.50 126 LYS A O 1
ATOM 953 N N . GLU A 1 127 ? 16.804 16.461 -72.296 1.00 58.42 127 GLU A N 1
ATOM 954 C CA . GLU A 1 127 ? 16.048 15.385 -72.894 1.00 61.99 127 GLU A CA 1
ATOM 955 C C . GLU A 1 127 ? 16.785 14.687 -74.055 1.00 60.73 127 GLU A C 1
ATOM 956 O O . GLU A 1 127 ? 16.606 13.498 -74.261 1.00 59.44 127 GLU A O 1
ATOM 962 N N . VAL A 1 128 ? 17.613 15.421 -74.803 1.00 61.47 128 VAL A N 1
ATOM 963 C CA . VAL A 1 128 ? 18.231 14.855 -76.013 1.00 63.17 128 VAL A CA 1
ATOM 964 C C . VAL A 1 128 ? 19.661 14.327 -75.815 1.00 63.66 128 VAL A C 1
ATOM 965 O O . VAL A 1 128 ? 20.044 13.342 -76.439 1.00 60.25 128 VAL A O 1
ATOM 969 N N . MET A 1 129 ? 20.421 14.960 -74.924 1.00 66.44 129 MET A N 1
ATOM 970 C CA . MET A 1 129 ? 21.854 14.679 -74.802 1.00 71.23 129 MET A CA 1
ATOM 971 C C . MET A 1 129 ? 22.202 13.351 -74.104 1.00 78.11 129 MET A C 1
ATOM 972 O O . MET A 1 129 ? 23.335 12.867 -74.218 1.00 79.23 129 MET A O 1
ATOM 977 N N . GLY A 1 130 ? 21.234 12.761 -73.402 1.00 82.80 130 GLY A N 1
ATOM 978 C CA . GLY A 1 130 ? 21.441 11.468 -72.750 1.00 87.55 130 GLY A CA 1
ATOM 979 C C . GLY A 1 130 ? 22.191 10.403 -73.557 1.00 93.53 130 GLY A C 1
ATOM 980 O O . GLY A 1 130 ? 23.136 9.774 -73.054 1.00 95.27 130 GLY A O 1
ATOM 981 N N . SER A 1 131 ? 21.790 10.203 -74.812 1.00 93.45 131 SER A N 1
ATOM 982 C CA . SER A 1 131 ? 22.257 9.043 -75.578 1.00 94.07 131 SER A CA 1
ATOM 983 C C . SER A 1 131 ? 23.556 9.282 -76.361 1.00 91.48 131 SER A C 1
ATOM 984 O O . SER A 1 131 ? 24.123 8.366 -76.954 1.00 90.37 131 SER A O 1
ATOM 987 N N . ILE A 1 132 ? 24.022 10.517 -76.348 1.00 90.08 132 ILE A N 1
ATOM 988 C CA . ILE A 1 132 ? 25.082 10.956 -77.245 1.00 89.43 132 ILE A CA 1
ATOM 989 C C . ILE A 1 132 ? 26.460 10.768 -76.586 1.00 88.93 132 ILE A C 1
ATOM 990 O O . ILE A 1 132 ? 26.550 10.850 -75.352 1.00 90.92 132 ILE A O 1
ATOM 995 N N . PRO A 1 133 ? 27.529 10.484 -77.393 1.00 87.15 133 PRO A N 1
ATOM 996 C CA . PRO A 1 133 ? 28.934 10.573 -76.909 1.00 87.22 133 PRO A CA 1
ATOM 997 C C . PRO A 1 133 ? 29.385 11.961 -76.355 1.00 87.18 133 PRO A C 1
ATOM 998 O O . PRO A 1 133 ? 30.542 12.362 -76.576 1.00 83.03 133 PRO A O 1
ATOM 1002 N N . GLY A 1 134 ? 28.487 12.640 -75.616 1.00 87.93 134 GLY A N 1
ATOM 1003 C CA . GLY A 1 134 ? 28.698 13.999 -75.090 1.00 88.07 134 GLY A CA 1
ATOM 1004 C C . GLY A 1 134 ? 29.482 14.022 -73.795 1.00 87.31 134 GLY A C 1
ATOM 1005 O O . GLY A 1 134 ? 29.377 13.098 -72.992 1.00 85.79 134 GLY A O 1
ATOM 1006 N N . GLU A 1 138 ? 29.544 15.930 -65.893 1.00 104.10 138 GLU A N 1
ATOM 1007 C CA . GLU A 1 138 ? 30.297 16.111 -67.123 1.00 103.95 138 GLU A CA 1
ATOM 1008 C C . GLU A 1 138 ? 29.805 17.373 -67.858 1.00 103.85 138 GLU A C 1
ATOM 1009 O O . GLU A 1 138 ? 29.819 18.478 -67.297 1.00 100.74 138 GLU A O 1
ATOM 1015 N N . THR A 1 139 ? 29.356 17.186 -69.103 1.00 101.02 139 THR A N 1
ATOM 1016 C CA . THR A 1 139 ? 28.979 18.274 -70.002 1.00 95.59 139 THR A CA 1
ATOM 1017 C C . THR A 1 139 ? 27.676 18.953 -69.587 1.00 90.70 139 THR A C 1
ATOM 1018 O O . THR A 1 139 ? 26.688 18.292 -69.276 1.00 89.64 139 THR A O 1
ATOM 1022 N N . GLN A 1 140 ? 27.676 20.278 -69.608 1.00 85.41 140 GLN A N 1
ATOM 1023 C CA . GLN A 1 140 ? 26.523 21.034 -69.151 1.00 83.82 140 GLN A CA 1
ATOM 1024 C C . GLN A 1 140 ? 25.538 21.366 -70.291 1.00 80.37 140 GLN A C 1
ATOM 1025 O O . GLN A 1 140 ? 25.947 21.818 -71.370 1.00 80.22 140 GLN A O 1
ATOM 1031 N N . PRO A 1 141 ? 24.230 21.143 -70.055 1.00 76.79 141 PRO A N 1
ATOM 1032 C CA . PRO A 1 141 ? 23.229 21.416 -71.096 1.00 70.95 141 PRO A CA 1
ATOM 1033 C C . PRO A 1 141 ? 23.383 22.802 -71.724 1.00 64.47 141 PRO A C 1
ATOM 1034 O O . PRO A 1 141 ? 23.135 22.956 -72.932 1.00 61.68 141 PRO A O 1
ATOM 1038 N N . ARG A 1 142 ? 23.842 23.771 -70.934 1.00 60.53 142 ARG A N 1
ATOM 1039 C CA . ARG A 1 142 ? 23.992 25.144 -71.421 1.00 59.00 142 ARG A CA 1
ATOM 1040 C C . ARG A 1 142 ? 25.175 25.344 -72.372 1.00 56.45 142 ARG A C 1
ATOM 1041 O O . ARG A 1 142 ? 25.249 26.346 -73.094 1.00 54.28 142 ARG A O 1
ATOM 1049 N N . VAL A 1 143 ? 26.115 24.403 -72.360 1.00 54.24 143 VAL A N 1
ATOM 1050 C CA . VAL A 1 143 ? 27.250 24.508 -73.247 1.00 51.16 143 VAL A CA 1
ATOM 1051 C C . VAL A 1 143 ? 26.763 24.197 -74.663 1.00 49.21 143 VAL A C 1
ATOM 1052 O O . VAL A 1 143 ? 27.057 24.931 -75.629 1.00 47.51 143 VAL A O 1
ATOM 1056 N N . ILE A 1 144 ? 25.988 23.123 -74.753 1.00 48.06 144 ILE A N 1
ATOM 1057 C CA . ILE A 1 144 ? 25.308 22.718 -75.980 1.00 47.22 144 ILE A CA 1
ATOM 1058 C C . ILE A 1 144 ? 24.427 23.852 -76.490 1.00 46.60 144 ILE A C 1
ATOM 1059 O O . ILE A 1 144 ? 24.480 24.215 -77.680 1.00 47.28 144 ILE A O 1
ATOM 1064 N N . ARG A 1 145 ? 23.642 24.439 -75.585 1.00 45.01 145 ARG A N 1
ATOM 1065 C CA . ARG A 1 145 ? 22.746 25.515 -75.975 1.00 43.42 145 ARG A CA 1
ATOM 1066 C C . ARG A 1 145 ? 23.517 26.670 -76.633 1.00 41.76 145 ARG A C 1
ATOM 1067 O O . ARG A 1 145 ? 22.998 27.359 -77.531 1.00 38.78 145 ARG A O 1
ATOM 1075 N N . GLY A 1 146 ? 24.759 26.880 -76.194 1.00 40.22 146 GLY A N 1
ATOM 1076 C CA . GLY A 1 146 ? 25.510 28.002 -76.720 1.00 39.86 146 GLY A CA 1
ATOM 1077 C C . GLY A 1 146 ? 26.061 27.682 -78.099 1.00 40.01 146 GLY A C 1
ATOM 1078 O O . GLY A 1 146 ? 26.378 28.583 -78.898 1.00 40.66 146 GLY A O 1
ATOM 1079 N N . ILE A 1 147 ? 26.191 26.396 -78.392 1.00 39.06 147 ILE A N 1
ATOM 1080 C CA . ILE A 1 147 ? 26.764 26.031 -79.679 1.00 38.60 147 ILE A CA 1
ATOM 1081 C C . ILE A 1 147 ? 25.663 26.182 -80.743 1.00 37.08 147 ILE A C 1
ATOM 1082 O O . ILE A 1 147 ? 25.874 26.774 -81.821 1.00 36.64 147 ILE A O 1
ATOM 1087 N N . ILE A 1 148 ? 24.497 25.669 -80.390 1.00 35.05 148 ILE A N 1
ATOM 1088 C CA . ILE A 1 148 ? 23.343 25.796 -81.217 1.00 35.81 148 ILE A CA 1
ATOM 1089 C C . ILE A 1 148 ? 22.990 27.260 -81.577 1.00 35.36 148 ILE A C 1
ATOM 1090 O O . ILE A 1 148 ? 22.731 27.575 -82.781 1.00 33.72 148 ILE A O 1
ATOM 1095 N N . ASP A 1 149 ? 23.022 28.151 -80.570 1.00 35.36 149 ASP A N 1
ATOM 1096 C CA . ASP A 1 149 ? 22.653 29.561 -80.841 1.00 37.38 149 ASP A CA 1
ATOM 1097 C C . ASP A 1 149 ? 23.657 30.133 -81.795 1.00 36.47 149 ASP A C 1
ATOM 1098 O O . ASP A 1 149 ? 23.294 30.701 -82.840 1.00 37.36 149 ASP A O 1
ATOM 1103 N N . ARG A 1 150 ? 24.927 29.891 -81.501 1.00 36.53 150 ARG A N 1
ATOM 1104 C CA A ARG A 1 150 ? 25.990 30.381 -82.372 0.50 35.68 150 ARG A CA 1
ATOM 1105 C CA B ARG A 1 150 ? 25.976 30.386 -82.374 0.50 35.70 150 ARG A CA 1
ATOM 1106 C C . ARG A 1 150 ? 25.836 29.809 -83.776 1.00 34.73 150 ARG A C 1
ATOM 1107 O O . ARG A 1 150 ? 25.911 30.555 -84.768 1.00 36.09 150 ARG A O 1
ATOM 1122 N N . ALA A 1 151 ? 25.598 28.505 -83.882 1.00 32.44 151 ALA A N 1
ATOM 1123 C CA . ALA A 1 151 ? 25.387 27.917 -85.234 1.00 31.43 151 ALA A CA 1
ATOM 1124 C C . ALA A 1 151 ? 24.290 28.600 -86.038 1.00 29.97 151 ALA A C 1
ATOM 1125 O O . ALA A 1 151 ? 24.421 28.835 -87.251 1.00 29.29 151 ALA A O 1
ATOM 1127 N N . LYS A 1 152 ? 23.201 28.889 -85.352 1.00 27.91 152 LYS A N 1
ATOM 1128 C CA . LYS A 1 152 ? 22.072 29.511 -86.031 1.00 31.93 152 LYS A CA 1
ATOM 1129 C C . LYS A 1 152 ? 22.444 30.928 -86.479 1.00 31.39 152 LYS A C 1
ATOM 1130 O O . LYS A 1 152 ? 22.178 31.292 -87.655 1.00 30.67 152 LYS A O 1
ATOM 1136 N N . SER A 1 153 ? 23.101 31.698 -85.591 1.00 30.51 153 SER A N 1
ATOM 1137 C CA . SER A 1 153 ? 23.584 33.021 -86.029 1.00 30.16 153 SER A CA 1
ATOM 1138 C C . SER A 1 153 ? 24.483 32.893 -87.244 1.00 32.44 153 SER A C 1
ATOM 1139 O O . SER A 1 153 ? 24.481 33.776 -88.110 1.00 32.83 153 SER A O 1
ATOM 1142 N N . ASN A 1 154 ? 25.246 31.780 -87.336 1.00 33.64 154 ASN A N 1
ATOM 1143 C CA . ASN A 1 154 ? 26.092 31.572 -88.527 1.00 33.58 154 ASN A CA 1
ATOM 1144 C C . ASN A 1 154 ? 25.329 31.077 -89.731 1.00 32.96 154 ASN A C 1
ATOM 1145 O O . ASN A 1 154 ? 25.887 31.023 -90.846 1.00 32.43 154 ASN A O 1
ATOM 1150 N N . LEU A 1 155 ? 24.056 30.689 -89.514 1.00 31.87 155 LEU A N 1
ATOM 1151 C CA . LEU A 1 155 ? 23.246 30.091 -90.590 1.00 31.10 155 LEU A CA 1
ATOM 1152 C C . LEU A 1 155 ? 23.816 28.697 -90.960 1.00 31.01 155 LEU A C 1
ATOM 1153 O O . LEU A 1 155 ? 23.805 28.306 -92.131 1.00 30.31 155 LEU A O 1
ATOM 1158 N N . TRP A 1 156 ? 24.304 27.972 -89.940 1.00 30.66 156 TRP A N 1
ATOM 1159 C CA . TRP A 1 156 ? 24.739 26.584 -90.124 1.00 30.85 156 TRP A CA 1
ATOM 1160 C C . TRP A 1 156 ? 23.692 25.554 -89.760 1.00 31.45 156 TRP A C 1
ATOM 1161 O O . TRP A 1 156 ? 23.016 25.698 -88.733 1.00 31.55 156 TRP A O 1
ATOM 1172 N N . THR A 1 157 ? 23.524 24.532 -90.609 1.00 32.07 157 THR A N 1
ATOM 1173 C CA . THR A 1 157 ? 22.762 23.319 -90.238 1.00 32.53 157 THR A CA 1
ATOM 1174 C C . THR A 1 157 ? 23.652 22.430 -89.364 1.00 33.35 157 THR A C 1
ATOM 117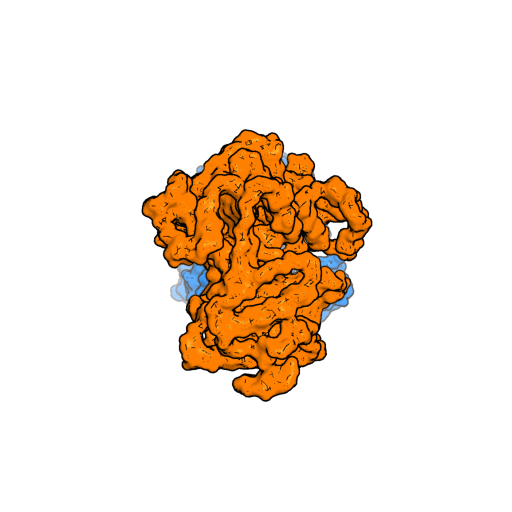5 O O . THR A 1 157 ? 24.860 22.620 -89.315 1.00 33.36 157 THR A O 1
ATOM 1179 N N . PRO A 1 158 ? 23.076 21.447 -88.671 1.00 34.46 158 PRO A N 1
ATOM 1180 C CA . PRO A 1 158 ? 23.893 20.427 -88.017 1.00 34.76 158 PRO A CA 1
ATOM 1181 C C . PRO A 1 158 ? 24.942 19.774 -88.915 1.00 36.25 158 PRO A C 1
ATOM 1182 O O . PRO A 1 158 ? 26.081 19.553 -88.469 1.00 36.83 158 PRO A O 1
ATOM 1186 N N . ASP A 1 159 ? 24.582 19.482 -90.162 1.00 36.77 159 ASP A N 1
ATOM 1187 C CA . ASP A 1 159 ? 25.503 18.842 -91.075 1.00 38.37 159 ASP A CA 1
ATOM 1188 C C . ASP A 1 159 ? 26.650 19.810 -91.333 1.00 38.47 159 ASP A C 1
ATOM 1189 O O . ASP A 1 159 ? 27.823 19.411 -91.443 1.00 37.82 159 ASP A O 1
ATOM 1194 N N . ASP A 1 160 ? 26.306 21.092 -91.427 1.00 38.34 160 ASP A N 1
ATOM 1195 C CA . ASP A 1 160 ? 27.323 22.100 -91.612 1.00 38.43 160 ASP A CA 1
ATOM 1196 C C . ASP A 1 160 ? 28.247 22.055 -90.456 1.00 39.11 160 ASP A C 1
ATOM 1197 O O . ASP A 1 160 ? 29.435 22.155 -90.640 1.00 39.73 160 ASP A O 1
ATOM 1202 N N . LEU A 1 161 ? 27.700 21.937 -89.248 1.00 40.05 161 LEU A N 1
ATOM 1203 C CA . LEU A 1 161 ? 28.558 21.975 -88.063 1.00 41.78 161 LEU A CA 1
ATOM 1204 C C . LEU A 1 161 ? 29.525 20.780 -88.041 1.00 43.48 161 LEU A C 1
ATOM 1205 O O . LEU A 1 161 ? 30.653 20.915 -87.594 1.00 43.19 161 LEU A O 1
ATOM 1210 N N . ASP A 1 162 ? 29.092 19.627 -88.562 1.00 45.61 162 ASP A N 1
ATOM 1211 C CA . ASP A 1 162 ? 29.946 18.456 -88.720 1.00 46.42 162 ASP A CA 1
ATOM 1212 C C . ASP A 1 162 ? 31.183 18.796 -89.518 1.00 48.48 162 ASP A C 1
ATOM 1213 O O . ASP A 1 162 ? 32.203 18.129 -89.371 1.00 51.29 162 ASP A O 1
ATOM 1218 N N . ARG A 1 163 ? 31.085 19.777 -90.418 1.00 49.27 163 ARG A N 1
ATOM 1219 C CA . ARG A 1 163 ? 32.215 20.143 -91.300 1.00 49.59 163 ARG A CA 1
ATOM 1220 C C . ARG A 1 163 ? 32.879 21.448 -90.896 1.00 46.43 163 ARG A C 1
ATOM 1221 O O . ARG A 1 163 ? 33.620 22.041 -91.647 1.00 45.92 163 ARG A O 1
ATOM 1229 N N . SER A 1 164 ? 32.609 21.891 -89.695 1.00 44.63 164 SER A N 1
ATOM 1230 C CA . SER A 1 164 ? 33.171 23.133 -89.223 1.00 45.20 164 SER A CA 1
ATOM 1231 C C . SER A 1 164 ? 34.649 22.993 -88.842 1.00 43.86 164 SER A C 1
ATOM 1232 O O . SER A 1 164 ? 35.189 21.906 -88.659 1.00 43.97 164 SER A O 1
ATOM 1235 N N . ARG A 1 165 ? 35.284 24.141 -88.763 1.00 43.64 165 ARG A N 1
ATOM 1236 C CA . ARG A 1 165 ? 36.692 24.259 -88.673 1.00 45.26 165 ARG A CA 1
ATOM 1237 C C . ARG A 1 165 ? 37.333 23.467 -87.496 1.00 44.93 165 ARG A C 1
ATOM 1238 O O . ARG A 1 165 ? 38.259 22.668 -87.692 1.00 44.64 165 ARG A O 1
ATOM 1246 N N . GLU A 1 166 ? 36.847 23.688 -86.286 1.00 44.06 166 GLU A N 1
ATOM 1247 C CA . GLU A 1 166 ? 37.521 23.178 -85.117 1.00 44.40 166 GLU A CA 1
ATOM 1248 C C . GLU A 1 166 ? 37.067 21.798 -84.773 1.00 44.88 166 GLU A C 1
ATOM 1249 O O . GLU A 1 166 ? 35.862 21.507 -84.810 1.00 47.34 166 GLU A O 1
ATOM 1255 N N . PRO A 1 167 ? 38.016 20.918 -84.461 1.00 46.48 167 PRO A N 1
ATOM 1256 C CA . PRO A 1 167 ? 37.648 19.552 -84.001 1.00 46.66 167 PRO A CA 1
ATOM 1257 C C . PRO A 1 167 ? 37.019 19.680 -82.633 1.00 48.00 167 PRO A C 1
ATOM 1258 O O . PRO A 1 167 ? 36.327 18.760 -82.150 1.00 47.32 167 PRO A O 1
ATOM 1262 N N . PHE A 1 168 ? 37.246 20.828 -81.989 1.00 49.28 168 PHE A N 1
ATOM 1263 C CA . PHE A 1 168 ? 36.632 21.046 -80.669 1.00 52.37 168 PHE A CA 1
ATOM 1264 C C . PHE A 1 168 ? 35.855 22.351 -80.533 1.00 54.03 168 PHE A C 1
ATOM 1265 O O . PHE A 1 168 ? 36.345 23.448 -80.839 1.00 53.99 168 PHE A O 1
ATOM 1273 N N . ILE A 1 169 ? 34.606 22.222 -80.119 1.00 57.67 169 ILE A N 1
ATOM 1274 C CA . ILE A 1 169 ? 33.776 23.410 -79.956 1.00 60.59 169 ILE A CA 1
ATOM 1275 C C . ILE A 1 169 ? 33.489 23.507 -78.467 1.00 64.65 169 ILE A C 1
ATOM 1276 O O . ILE A 1 169 ? 32.979 22.557 -77.844 1.00 67.58 169 ILE A O 1
ATOM 1281 N N . SER A 1 170 ? 33.865 24.644 -77.892 1.00 68.37 170 SER A N 1
ATOM 1282 C CA . SER A 1 170 ? 33.965 24.760 -76.449 1.00 71.34 170 SER A CA 1
ATOM 1283 C C . SER A 1 170 ? 34.909 23.628 -76.065 1.00 74.16 170 SER A C 1
ATOM 1284 O O . SER A 1 170 ? 36.105 23.672 -76.402 1.00 81.30 170 SER A O 1
ATOM 1287 N N . GLY A 1 171 ? 34.407 22.586 -75.425 1.00 70.85 171 GLY A N 1
ATOM 1288 C CA . GLY A 1 171 ? 35.292 21.460 -75.141 1.00 62.89 171 GLY A CA 1
ATOM 1289 C C . GLY A 1 171 ? 34.687 20.194 -75.671 1.00 61.00 171 GLY A C 1
ATOM 1290 O O . GLY A 1 171 ? 34.944 19.118 -75.126 1.00 61.20 171 GLY A O 1
ATOM 1291 N N . LEU A 1 172 ? 33.871 20.313 -76.724 1.00 57.67 172 LEU A N 1
ATOM 1292 C CA . LEU A 1 172 ? 33.188 19.146 -77.264 1.00 56.67 172 LEU A CA 1
ATOM 1293 C C . LEU A 1 172 ? 33.750 18.639 -78.598 1.00 52.81 172 LEU A C 1
ATOM 1294 O O . LEU A 1 172 ? 34.217 19.458 -79.401 1.00 53.02 172 LEU A O 1
ATOM 1299 N N . PRO A 1 173 ? 33.723 17.306 -78.822 1.00 49.64 173 PRO A N 1
ATOM 1300 C CA . PRO A 1 173 ? 34.031 16.834 -80.158 1.00 51.14 173 PRO A CA 1
ATOM 1301 C C . PRO A 1 173 ? 33.021 17.473 -81.116 1.00 52.49 173 PRO A C 1
ATOM 1302 O O . PRO A 1 173 ? 31.843 17.597 -80.790 1.00 53.41 173 PRO A O 1
ATOM 1306 N N . ARG A 1 174 ? 33.505 17.906 -82.274 1.00 52.01 174 ARG A N 1
ATOM 1307 C CA . ARG A 1 174 ? 32.688 18.532 -83.313 1.00 49.46 174 ARG A CA 1
ATOM 1308 C C . ARG A 1 174 ? 31.454 17.676 -83.663 1.00 50.27 174 ARG A C 1
ATOM 1309 O O . ARG A 1 174 ? 30.345 18.203 -83.768 1.00 51.72 174 ARG A O 1
ATOM 1317 N N . ASP A 1 175 ? 31.611 16.363 -83.784 1.00 49.79 175 ASP A N 1
ATOM 1318 C CA . ASP A 1 175 ? 30.496 15.550 -84.230 1.00 50.07 175 ASP A CA 1
ATOM 1319 C C . ASP A 1 175 ? 29.445 15.284 -83.143 1.00 48.99 175 ASP A C 1
ATOM 1320 O O . ASP A 1 175 ? 28.263 15.198 -83.433 1.00 48.83 175 ASP A O 1
ATOM 1325 N N . ALA A 1 176 ? 29.863 15.164 -81.891 1.00 47.38 176 ALA A N 1
ATOM 1326 C CA . ALA A 1 176 ? 28.888 15.080 -80.803 1.00 46.79 176 ALA A CA 1
ATOM 1327 C C . ALA A 1 176 ? 28.047 16.391 -80.691 1.00 46.06 176 ALA A C 1
ATOM 1328 O O . ALA A 1 176 ? 26.820 16.359 -80.463 1.00 45.20 176 ALA A O 1
ATOM 1330 N N . ALA A 1 177 ? 28.712 17.533 -80.847 1.00 43.79 177 ALA A N 1
ATOM 1331 C CA . ALA A 1 177 ? 28.005 18.791 -80.871 1.00 43.38 177 ALA A CA 1
ATOM 1332 C C . ALA A 1 177 ? 26.950 18.861 -82.012 1.00 44.36 177 ALA A C 1
ATOM 1333 O O . ALA A 1 177 ? 25.862 19.358 -81.791 1.00 43.28 177 ALA A O 1
ATOM 1335 N N . ALA A 1 178 ? 27.284 18.344 -83.205 1.00 44.46 178 ALA A N 1
ATOM 1336 C CA . ALA A 1 178 ? 26.409 18.399 -84.333 1.00 43.96 178 ALA A CA 1
ATOM 1337 C C . ALA A 1 178 ? 25.225 17.469 -84.104 1.00 45.76 178 ALA A C 1
ATOM 1338 O O . ALA A 1 178 ? 24.087 17.806 -84.433 1.00 45.54 178 ALA A O 1
ATOM 1340 N N . GLU A 1 179 ? 25.508 16.315 -83.510 1.00 46.78 179 GLU A N 1
ATOM 1341 C CA . GLU A 1 179 ? 24.488 15.344 -83.111 1.00 46.92 179 GLU A CA 1
ATOM 1342 C C . GLU A 1 179 ? 23.496 15.958 -82.153 1.00 45.16 179 GLU A C 1
ATOM 1343 O O . GLU A 1 179 ? 22.263 15.804 -82.312 1.00 45.65 179 GLU A O 1
ATOM 1349 N N . ALA A 1 180 ? 24.039 16.635 -81.147 1.00 43.47 180 ALA A N 1
ATOM 1350 C CA . ALA A 1 180 ? 23.209 17.249 -80.095 1.00 42.83 180 ALA A CA 1
ATOM 1351 C C . ALA A 1 180 ? 22.183 18.173 -80.744 1.00 41.81 180 ALA A C 1
ATOM 1352 O O . ALA A 1 180 ? 20.958 17.985 -80.551 1.00 41.81 180 ALA A O 1
ATOM 1354 N N . TYR A 1 181 ? 22.726 19.120 -81.526 1.00 39.97 181 TYR A N 1
ATOM 1355 C CA . TYR A 1 181 ? 22.016 20.091 -82.354 1.00 39.37 181 TYR A CA 1
ATOM 1356 C C . TYR A 1 181 ? 20.953 19.419 -83.218 1.00 40.73 181 TYR A C 1
ATOM 1357 O O . TYR A 1 181 ? 19.799 19.896 -83.302 1.00 40.97 181 TYR A O 1
ATOM 1366 N N . ARG A 1 182 ? 21.325 18.278 -83.783 1.00 40.77 182 ARG A N 1
ATOM 1367 C CA . ARG A 1 182 ? 20.502 17.573 -84.732 1.00 42.52 182 ARG A CA 1
ATOM 1368 C C . ARG A 1 182 ? 19.280 16.942 -84.030 1.00 45.27 182 ARG A C 1
ATOM 1369 O O . ARG A 1 182 ? 18.139 17.045 -84.502 1.00 44.30 182 ARG A O 1
ATOM 1377 N N . ARG A 1 183 ? 19.535 16.307 -82.883 1.00 49.31 183 ARG A N 1
ATOM 1378 C CA . ARG A 1 183 ? 18.459 15.738 -82.050 1.00 50.29 183 ARG A CA 1
ATOM 1379 C C . ARG A 1 183 ? 17.597 16.811 -81.350 1.00 47.35 183 ARG A C 1
ATOM 1380 O O . ARG A 1 183 ? 16.391 16.650 -81.196 1.00 45.98 183 ARG A O 1
ATOM 1388 N N . TYR A 1 184 ? 18.224 17.907 -80.940 1.00 45.08 184 TYR A N 1
ATOM 1389 C CA . TYR A 1 184 ? 17.471 19.036 -80.429 1.00 44.24 184 TYR A CA 1
ATOM 1390 C C . TYR A 1 184 ? 16.474 19.483 -81.495 1.00 44.81 184 TYR A C 1
ATOM 1391 O O . TYR A 1 184 ? 15.304 19.695 -81.177 1.00 43.52 184 TYR A O 1
ATOM 1400 N N . GLU A 1 185 ? 16.935 19.554 -82.754 1.00 44.90 185 GLU A N 1
ATOM 1401 C CA . GLU A 1 185 ? 16.078 20.012 -83.839 1.00 45.41 185 GLU A CA 1
ATOM 1402 C C . GLU A 1 185 ? 14.819 19.172 -84.004 1.00 48.31 185 GLU A C 1
ATOM 1403 O O . GLU A 1 185 ? 13.716 19.741 -84.190 1.00 48.60 185 GLU A O 1
ATOM 1409 N N . VAL A 1 186 ? 14.956 17.843 -83.943 1.00 49.23 186 VAL A N 1
ATOM 1410 C CA . VAL A 1 186 ? 13.791 17.009 -84.158 1.00 50.69 186 VAL A CA 1
ATOM 1411 C C . VAL A 1 186 ? 12.782 17.241 -83.015 1.00 51.22 186 VAL A C 1
ATOM 1412 O O . VAL A 1 186 ? 11.571 17.444 -83.216 1.00 51.11 186 VAL A O 1
ATOM 1416 N N . ARG A 1 187 ? 13.307 17.274 -81.815 1.00 51.02 187 ARG A N 1
ATOM 1417 C CA . ARG A 1 187 ? 12.471 17.384 -80.664 1.00 53.46 187 ARG A CA 1
ATOM 1418 C C . ARG A 1 187 ? 11.719 18.719 -80.667 1.00 51.59 187 ARG A C 1
ATOM 1419 O O . ARG A 1 187 ? 10.510 18.770 -80.426 1.00 53.22 187 ARG A O 1
ATOM 1427 N N . LYS A 1 188 ? 12.444 19.797 -80.945 1.00 48.41 188 LYS A N 1
ATOM 1428 C CA . LYS A 1 188 ? 11.882 21.120 -81.063 1.00 46.48 188 LYS A CA 1
ATOM 1429 C C . LYS A 1 188 ? 10.742 21.237 -82.136 1.00 46.14 188 LYS A C 1
ATOM 1430 O O . LYS A 1 188 ? 9.698 21.862 -81.883 1.00 44.45 188 LYS A O 1
ATOM 1436 N N . LYS A 1 189 ? 10.923 20.585 -83.289 1.00 47.04 189 LYS A N 1
ATOM 1437 C CA . LYS A 1 189 ? 9.913 20.578 -84.348 1.00 47.69 189 LYS A CA 1
ATOM 1438 C C . LYS A 1 189 ? 8.750 19.685 -83.997 1.00 51.35 189 LYS A C 1
ATOM 1439 O O . LYS A 1 189 ? 7.626 19.947 -84.422 1.00 50.81 189 LYS A O 1
ATOM 1445 N N . GLY A 1 190 ? 9.007 18.621 -83.230 1.00 53.36 190 GLY A N 1
ATOM 1446 C CA . GLY A 1 190 ? 7.923 17.738 -82.819 1.00 54.89 190 GLY A CA 1
ATOM 1447 C C . GLY A 1 190 ? 6.939 18.458 -81.909 1.00 56.14 190 GLY A C 1
ATOM 1448 O O . GLY A 1 190 ? 5.812 18.013 -81.731 1.00 57.85 190 GLY A O 1
ATOM 1449 N N . GLN A 1 191 ? 7.382 19.574 -81.342 1.00 55.22 191 GLN A N 1
ATOM 1450 C CA . GLN A 1 191 ? 6.580 20.390 -80.458 1.00 54.15 191 GLN A CA 1
ATOM 1451 C C . GLN A 1 191 ? 6.007 21.627 -81.147 1.00 52.72 191 GLN A C 1
ATOM 1452 O O . GLN A 1 191 ? 5.590 22.561 -80.476 1.00 52.39 191 GLN A O 1
ATOM 1458 N N . ASN A 1 192 ? 5.974 21.633 -82.479 1.00 50.73 192 ASN A N 1
ATOM 1459 C CA . ASN A 1 192 ? 5.585 22.824 -83.231 1.00 48.63 192 ASN A CA 1
ATOM 1460 C C . ASN A 1 192 ? 6.195 24.067 -82.595 1.00 47.45 192 ASN A C 1
ATOM 1461 O O . ASN A 1 192 ? 5.494 25.059 -82.367 1.00 48.02 192 ASN A O 1
ATOM 1466 N N . ALA A 1 193 ? 7.485 23.994 -82.272 1.00 44.94 193 ALA A N 1
ATOM 1467 C CA . ALA A 1 193 ? 8.179 25.086 -81.606 1.00 43.68 193 ALA A CA 1
ATOM 1468 C C . ALA A 1 193 ? 9.390 25.592 -82.406 1.00 42.51 193 ALA A C 1
ATOM 1469 O O . ALA A 1 193 ? 9.914 24.873 -83.280 1.00 42.88 193 ALA A O 1
ATOM 1471 N N . ILE A 1 194 ? 9.817 26.828 -82.111 1.00 39.69 194 ILE A N 1
ATOM 1472 C CA . ILE A 1 194 ? 11.033 27.402 -82.694 1.00 37.48 194 ILE A CA 1
ATOM 1473 C C . ILE A 1 194 ? 11.756 28.266 -81.670 1.00 36.10 194 ILE A C 1
ATOM 1474 O O . ILE A 1 194 ? 11.142 28.696 -80.698 1.00 35.90 194 ILE A O 1
ATOM 1479 N N . ASP A 1 195 ? 13.040 28.529 -81.907 1.00 34.38 195 ASP A N 1
ATOM 1480 C CA . ASP A 1 195 ? 13.811 29.304 -80.955 1.00 33.56 195 ASP A CA 1
ATOM 1481 C C . ASP A 1 195 ? 14.111 30.659 -81.505 1.00 32.63 195 ASP A C 1
ATOM 1482 O O . ASP A 1 195 ? 13.679 31.031 -82.604 1.00 33.95 195 ASP A O 1
ATOM 1487 N N . PHE A 1 196 ? 14.860 31.401 -80.720 1.00 31.23 196 PHE A N 1
ATOM 1488 C CA . PHE A 1 196 ? 15.194 32.768 -81.036 1.00 29.38 196 PHE A CA 1
ATOM 1489 C C . PHE A 1 196 ? 15.927 32.885 -82.407 1.00 27.78 196 PHE A C 1
ATOM 1490 O O . PHE A 1 196 ? 15.492 33.657 -83.280 1.00 27.95 196 PHE A O 1
ATOM 1498 N N . GLY A 1 197 ? 16.990 32.107 -82.629 1.00 26.09 197 GLY A N 1
ATOM 1499 C CA . GLY A 1 197 ? 17.657 32.102 -83.947 1.00 25.83 197 GLY A CA 1
ATOM 1500 C C . GLY A 1 197 ? 16.855 31.607 -85.133 1.00 35.99 197 GLY A C 1
ATOM 1501 O O . GLY A 1 197 ? 17.011 32.091 -86.276 1.00 34.02 197 GLY A O 1
ATOM 1502 N N . ASP A 1 198 ? 15.943 30.660 -84.880 1.00 34.72 198 ASP A N 1
ATOM 1503 C CA . ASP A 1 198 ? 14.985 30.273 -85.910 1.00 32.27 198 ASP A CA 1
ATOM 1504 C C . ASP A 1 198 ? 14.236 31.468 -86.477 1.00 30.82 198 ASP A C 1
ATOM 1505 O O . ASP A 1 198 ? 13.883 31.459 -87.634 1.00 29.62 198 ASP A O 1
ATOM 1510 N N . LEU A 1 199 ? 14.009 32.502 -85.658 1.00 29.58 199 LEU A N 1
ATOM 1511 C CA . LEU A 1 199 ? 13.316 33.687 -86.144 1.00 29.22 199 LEU A CA 1
ATOM 1512 C C . LEU A 1 199 ? 13.982 34.269 -87.405 1.00 31.27 199 LEU A C 1
ATOM 1513 O O . LEU A 1 199 ? 13.316 34.896 -88.239 1.00 32.52 199 LEU A O 1
ATOM 1518 N N . ILE A 1 200 ? 15.290 34.070 -87.543 1.00 29.71 200 ILE A N 1
ATOM 1519 C CA . ILE A 1 200 ? 15.977 34.543 -88.712 1.00 28.95 200 ILE A CA 1
ATOM 1520 C C . ILE A 1 200 ? 16.186 33.389 -89.696 1.00 30.18 200 ILE A C 1
ATOM 1521 O O . ILE A 1 200 ? 15.891 33.538 -90.908 1.00 30.46 200 ILE A O 1
ATOM 1526 N N . THR A 1 201 ? 16.719 32.273 -89.215 1.00 29.24 201 THR A N 1
ATOM 1527 C CA . THR A 1 201 ? 17.020 31.153 -90.156 1.00 32.71 201 THR A CA 1
ATOM 1528 C C . THR A 1 201 ? 15.797 30.568 -90.824 1.00 32.85 201 THR A C 1
ATOM 1529 O O . THR A 1 201 ? 15.843 30.320 -92.016 1.00 33.73 201 THR A O 1
ATOM 1533 N N . GLU A 1 202 ? 14.679 30.416 -90.111 1.00 33.34 202 GLU A N 1
ATOM 1534 C CA . GLU A 1 202 ? 13.429 29.900 -90.741 1.00 34.83 202 GLU A CA 1
ATOM 1535 C C . GLU A 1 202 ? 12.830 30.860 -91.758 1.00 34.67 202 GLU A C 1
ATOM 1536 O O . GLU A 1 202 ? 12.379 30.441 -92.826 1.00 36.22 202 GLU A O 1
ATOM 1542 N N . THR A 1 203 ? 12.834 32.151 -91.451 1.00 33.27 203 THR A N 1
ATOM 1543 C CA . THR A 1 203 ? 12.420 33.154 -92.449 1.00 32.52 203 THR A CA 1
ATOM 1544 C C . THR A 1 203 ? 13.279 32.997 -93.720 1.00 32.61 203 THR A C 1
ATOM 1545 O O . THR A 1 203 ? 12.751 32.984 -94.833 1.00 32.47 203 THR A O 1
ATOM 1549 N N . VAL A 1 204 ? 14.594 32.852 -93.548 1.00 31.99 204 VAL A N 1
ATOM 1550 C CA . VAL A 1 204 ? 15.467 32.712 -94.715 1.00 33.73 204 VAL A CA 1
ATOM 1551 C C . VAL A 1 204 ? 15.078 31.461 -95.544 1.00 35.35 204 VAL A C 1
ATOM 1552 O O . VAL A 1 204 ? 15.016 31.510 -96.779 1.00 35.58 204 VAL A O 1
ATOM 1556 N N . ARG A 1 205 ? 14.852 30.359 -94.836 1.00 36.11 205 ARG A N 1
ATOM 1557 C CA . ARG A 1 205 ? 14.387 29.120 -95.390 1.00 37.77 205 ARG A CA 1
ATOM 1558 C C . ARG A 1 205 ? 13.072 29.369 -96.083 1.00 39.07 205 ARG A C 1
ATOM 1559 O O . ARG A 1 205 ? 12.906 28.971 -97.258 1.00 39.40 205 ARG A O 1
ATOM 1567 N N . LEU A 1 206 ? 12.133 30.030 -95.398 1.00 39.17 206 LEU A N 1
ATOM 1568 C CA . LEU A 1 206 ? 10.879 30.422 -96.078 1.00 41.59 206 LEU A CA 1
ATOM 1569 C C . LEU A 1 206 ? 11.081 31.144 -97.421 1.00 42.39 206 LEU A C 1
ATOM 1570 O O . LEU A 1 206 ? 10.480 30.773 -98.422 1.00 44.78 206 LEU A O 1
ATOM 1575 N N . PHE A 1 207 ? 11.935 32.153 -97.462 1.00 42.32 207 PHE A N 1
ATOM 1576 C CA . PHE A 1 207 ? 12.156 32.923 -98.696 1.00 43.39 207 PHE A CA 1
ATOM 1577 C C . PHE A 1 207 ? 12.849 32.130 -99.827 1.00 44.89 207 PHE A C 1
ATOM 1578 O O . PHE A 1 207 ? 12.781 32.498 -101.017 1.00 44.21 207 PHE A O 1
ATOM 1586 N N . LYS A 1 208 ? 13.548 31.067 -99.449 1.00 47.24 208 LYS A N 1
ATOM 1587 C CA . LYS A 1 208 ? 14.296 30.272 -100.420 1.00 51.33 208 LYS A CA 1
ATOM 1588 C C . LYS A 1 208 ? 13.400 29.202 -101.019 1.00 53.87 208 LYS A C 1
ATOM 1589 O O . LYS A 1 208 ? 13.378 29.032 -102.239 1.00 55.25 208 LYS A O 1
ATOM 1595 N N . GLU A 1 209 ? 12.679 28.503 -100.136 1.00 53.40 209 GLU A N 1
ATOM 1596 C CA . GLU A 1 209 ? 11.763 27.453 -100.485 1.00 53.65 209 GLU A CA 1
ATOM 1597 C C . GLU A 1 209 ? 10.531 28.015 -101.169 1.00 56.05 209 GLU A C 1
ATOM 1598 O O . GLU A 1 209 ? 9.998 27.369 -102.067 1.00 59.08 209 GLU A O 1
ATOM 1604 N N . VAL A 1 210 ? 10.077 29.216 -100.777 1.00 54.03 210 VAL A N 1
ATOM 1605 C CA . VAL A 1 210 ? 8.770 29.730 -101.248 1.00 50.82 210 VAL A CA 1
ATOM 1606 C C . VAL A 1 210 ? 8.853 31.132 -101.869 1.00 49.32 210 VAL A C 1
ATOM 1607 O O . VAL A 1 210 ? 8.397 32.115 -101.298 1.00 49.55 210 VAL A O 1
ATOM 1611 N N . PRO A 1 211 ? 9.405 31.212 -103.074 1.00 48.91 211 PRO A N 1
ATOM 1612 C CA . PRO A 1 211 ? 9.738 32.482 -103.717 1.00 48.94 211 PRO A CA 1
ATOM 1613 C C . PRO A 1 211 ? 8.580 33.451 -103.917 1.00 49.42 211 PRO A C 1
ATOM 1614 O O . PRO A 1 211 ? 8.803 34.670 -104.007 1.00 49.61 211 PRO A O 1
ATOM 1618 N N . GLY A 1 212 ? 7.361 32.930 -104.032 1.00 49.08 212 GLY A N 1
ATOM 1619 C CA . GLY A 1 212 ? 6.167 33.785 -104.053 1.00 47.38 212 GLY A CA 1
ATOM 1620 C C . GLY A 1 212 ? 5.918 34.454 -102.704 1.00 46.71 212 GLY A C 1
ATOM 1621 O O . GLY A 1 212 ? 5.449 35.590 -102.640 1.00 46.23 212 GLY A O 1
ATOM 1622 N N . VAL A 1 213 ? 6.244 33.778 -101.606 1.00 45.78 213 VAL A N 1
ATOM 1623 C CA . VAL A 1 213 ? 6.225 34.488 -100.327 1.00 45.44 213 VAL A CA 1
ATOM 1624 C C . VAL A 1 213 ? 7.262 35.661 -100.297 1.00 45.80 213 VAL A C 1
ATOM 1625 O O . VAL A 1 213 ? 6.907 36.826 -99.981 1.00 45.99 213 VAL A O 1
ATOM 1629 N N . LEU A 1 214 ? 8.507 35.396 -100.681 1.00 44.69 214 LEU A N 1
ATOM 1630 C CA . LEU A 1 214 ? 9.485 36.482 -100.730 1.00 44.87 214 LEU A CA 1
ATOM 1631 C C . LEU A 1 214 ? 8.931 37.677 -101.523 1.00 45.40 214 LEU A C 1
ATOM 1632 O O . LEU A 1 214 ? 9.003 38.843 -101.104 1.00 44.41 214 LEU A O 1
ATOM 1637 N N . ASP A 1 215 ? 8.319 37.371 -102.653 1.00 46.60 215 ASP A N 1
ATOM 1638 C CA . ASP A 1 215 ? 7.787 38.402 -103.500 1.00 47.09 215 ASP A CA 1
ATOM 1639 C C . ASP A 1 215 ? 6.670 39.229 -102.837 1.00 46.10 215 ASP A C 1
ATOM 1640 O O . ASP A 1 215 ? 6.584 40.438 -103.020 1.00 43.70 215 ASP A O 1
ATOM 1645 N N . LYS A 1 216 ? 5.799 38.583 -102.067 1.00 47.15 216 LYS A N 1
ATOM 1646 C CA . LYS A 1 216 ? 4.764 39.356 -101.385 1.00 46.31 216 LYS A CA 1
ATOM 1647 C C . LYS A 1 216 ? 5.370 40.271 -100.303 1.00 43.21 216 LYS A C 1
ATOM 1648 O O . LYS A 1 216 ? 5.017 41.440 -100.214 1.00 42.65 216 LYS A O 1
ATOM 1654 N N . VAL A 1 217 ? 6.301 39.750 -99.517 1.00 40.24 217 VAL A N 1
ATOM 1655 C CA . VAL A 1 217 ? 6.974 40.562 -98.497 1.00 39.18 217 VAL A CA 1
ATOM 1656 C C . VAL A 1 217 ? 7.764 41.707 -99.123 1.00 39.12 217 VAL A C 1
ATOM 1657 O O . VAL A 1 217 ? 7.736 42.837 -98.596 1.00 38.76 217 VAL A O 1
ATOM 1661 N N . GLN A 1 218 ? 8.422 41.439 -100.263 1.00 39.15 218 GLN A N 1
ATOM 1662 C CA . GLN A 1 218 ? 9.140 42.509 -100.997 1.00 41.16 218 GLN A CA 1
ATOM 1663 C C . GLN A 1 218 ? 8.298 43.735 -101.379 1.00 42.76 218 GLN A C 1
ATOM 1664 O O . GLN A 1 218 ? 8.842 44.811 -101.572 1.00 43.17 218 GLN A O 1
ATOM 1670 N N . ASN A 1 219 ? 6.981 43.584 -101.460 1.00 44.82 219 ASN A N 1
ATOM 1671 C CA . ASN A 1 219 ? 6.115 44.744 -101.711 1.00 47.07 219 ASN A CA 1
ATOM 1672 C C . ASN A 1 219 ? 5.989 45.664 -100.499 1.00 46.21 219 ASN A C 1
ATOM 1673 O O . ASN A 1 219 ? 5.700 46.823 -100.659 1.00 45.92 219 ASN A O 1
ATOM 1678 N N . LYS A 1 220 ? 6.193 45.145 -99.298 1.00 45.57 220 LYS A N 1
ATOM 1679 C CA . LYS A 1 220 ? 6.180 45.983 -98.118 1.00 45.86 220 LYS A CA 1
ATOM 1680 C C . LYS A 1 220 ? 7.620 46.447 -97.822 1.00 44.48 220 LYS A C 1
ATOM 1681 O O . LYS A 1 220 ? 7.833 47.495 -97.203 1.00 43.03 220 LYS A O 1
ATOM 1687 N N . ALA A 1 221 ? 8.602 45.658 -98.253 1.00 42.78 221 ALA A N 1
ATOM 1688 C CA . ALA A 1 221 ? 9.991 46.032 -98.031 1.00 42.73 221 ALA A CA 1
ATOM 1689 C C . ALA A 1 221 ? 10.669 46.396 -99.338 1.00 43.45 221 ALA A C 1
ATOM 1690 O O . ALA A 1 221 ? 11.559 45.679 -99.799 1.00 43.75 221 ALA A O 1
ATOM 1692 N N . LYS A 1 222 ? 10.260 47.521 -99.915 1.00 43.94 222 LYS A N 1
ATOM 1693 C CA . LYS A 1 222 ? 10.681 47.911 -101.244 1.00 44.63 222 LYS A CA 1
ATOM 1694 C C . LYS A 1 222 ? 11.892 48.835 -101.143 1.00 43.25 222 LYS A C 1
ATOM 1695 O O . LYS A 1 222 ? 12.805 48.803 -101.985 1.00 41.86 222 LYS A O 1
ATOM 1701 N N . PHE A 1 223 ? 11.871 49.663 -100.109 1.00 41.57 223 PHE A N 1
ATOM 1702 C CA . PHE A 1 223 ? 12.979 50.495 -99.754 1.00 40.79 223 PHE A CA 1
ATOM 1703 C C . PHE A 1 223 ? 13.417 50.069 -98.392 1.00 40.26 223 PHE A C 1
ATOM 1704 O O . PHE A 1 223 ? 12.724 50.334 -97.390 1.00 40.34 223 PHE A O 1
ATOM 1712 N N . ILE A 1 224 ? 14.577 49.411 -98.368 1.00 38.57 224 ILE A N 1
ATOM 1713 C CA . ILE A 1 224 ? 15.167 48.876 -97.141 1.00 36.67 224 ILE A CA 1
ATOM 1714 C C . ILE A 1 224 ? 16.269 49.758 -96.548 1.00 36.28 224 ILE A C 1
ATOM 1715 O O . ILE A 1 224 ? 17.135 50.301 -97.275 1.00 36.37 224 ILE A O 1
ATOM 1720 N N . HIS A 1 225 ? 16.204 49.905 -95.226 1.00 35.84 225 HIS A N 1
ATOM 1721 C CA . HIS A 1 225 ? 17.197 50.632 -94.439 1.00 36.09 225 HIS A CA 1
ATOM 1722 C C . HIS A 1 225 ? 17.692 49.703 -93.321 1.00 34.63 225 HIS A C 1
ATOM 1723 O O . HIS A 1 225 ? 16.881 48.982 -92.724 1.00 34.52 225 HIS A O 1
ATOM 1730 N N . VAL A 1 226 ? 18.986 49.698 -93.036 1.00 32.63 226 VAL A N 1
ATOM 1731 C CA . VAL A 1 226 ? 19.481 48.878 -91.957 1.00 31.71 226 VAL A CA 1
ATOM 1732 C C . VAL A 1 226 ? 20.514 49.679 -91.203 1.00 32.29 226 VAL A C 1
ATOM 1733 O O . VAL A 1 226 ? 21.520 50.146 -91.822 1.00 33.55 226 VAL A O 1
ATOM 1737 N N . ASP A 1 227 ? 20.300 49.836 -89.889 1.00 30.70 227 ASP A N 1
ATOM 1738 C CA . ASP A 1 227 ? 21.220 50.590 -89.079 1.00 30.78 227 ASP A CA 1
ATOM 1739 C C . ASP A 1 227 ? 22.158 49.606 -88.367 1.00 29.93 227 ASP A C 1
ATOM 1740 O O . ASP A 1 227 ? 21.848 48.437 -88.296 1.00 29.59 227 ASP A O 1
ATOM 1745 N N . GLU A 1 228 ? 23.266 50.076 -87.817 1.00 29.57 228 GLU A N 1
ATOM 1746 C CA . GLU A 1 228 ? 24.147 49.205 -87.042 1.00 30.13 228 GLU A CA 1
ATOM 1747 C C . GLU A 1 228 ? 24.601 47.993 -87.869 1.00 29.21 228 GLU A C 1
ATOM 1748 O O . GLU A 1 228 ? 24.729 46.900 -87.353 1.00 28.44 228 GLU A O 1
ATOM 1754 N N . TYR A 1 229 ? 24.853 48.205 -89.153 1.00 28.82 229 TYR A N 1
ATOM 1755 C CA . TYR A 1 229 ? 25.057 47.111 -90.071 1.00 29.29 229 TYR A CA 1
ATOM 1756 C C . TYR A 1 229 ? 26.383 46.433 -89.733 1.00 29.74 229 TYR A C 1
ATOM 1757 O O . TYR A 1 229 ? 26.693 45.358 -90.242 1.00 29.01 229 TYR A O 1
ATOM 1766 N N . GLN A 1 230 ? 27.169 47.081 -88.876 1.00 29.36 230 GLN A N 1
ATOM 1767 C CA . GLN A 1 230 ? 28.447 46.534 -88.536 1.00 30.49 230 GLN A CA 1
ATOM 1768 C C . GLN A 1 230 ? 28.251 45.316 -87.653 1.00 30.58 230 GLN A C 1
ATOM 1769 O O . GLN A 1 230 ? 29.078 44.421 -87.690 1.00 29.58 230 GLN A O 1
ATOM 1775 N N . ASP A 1 231 ? 27.177 45.290 -86.857 1.00 30.52 231 ASP A N 1
ATOM 1776 C CA . ASP A 1 231 ? 27.018 44.158 -85.950 1.00 30.72 231 ASP A CA 1
ATOM 1777 C C . ASP A 1 231 ? 25.953 43.181 -86.451 1.00 30.75 231 ASP A C 1
ATOM 1778 O O . ASP A 1 231 ? 25.191 42.625 -85.657 1.00 32.47 231 ASP A O 1
ATOM 1783 N N . THR A 1 232 ? 25.853 43.026 -87.772 1.00 30.54 232 THR A N 1
ATOM 1784 C CA . THR A 1 232 ? 25.067 41.939 -88.353 1.00 29.97 232 THR A CA 1
ATOM 1785 C C . THR A 1 232 ? 25.827 40.585 -88.501 1.00 29.66 232 THR A C 1
ATOM 1786 O O . THR A 1 232 ? 27.019 40.546 -88.860 1.00 29.77 232 THR A O 1
ATOM 1790 N N . ASN A 1 233 ? 25.128 39.494 -88.199 1.00 28.85 233 ASN A N 1
ATOM 1791 C CA . ASN A 1 233 ? 25.660 38.135 -88.353 1.00 28.43 233 ASN A CA 1
ATOM 1792 C C . ASN A 1 233 ? 25.361 37.610 -89.731 1.00 30.32 233 ASN A C 1
ATOM 1793 O O . ASN A 1 233 ? 24.761 38.326 -90.556 1.00 31.88 233 ASN A O 1
ATOM 1798 N N A ARG A 1 234 ? 25.769 36.381 -90.038 0.57 31.56 234 ARG A N 1
ATOM 1799 N N B ARG A 1 234 ? 25.772 36.371 -89.990 0.43 30.48 234 ARG A N 1
ATOM 1800 C CA A ARG A 1 234 ? 25.557 35.879 -91.405 0.57 32.25 234 ARG A CA 1
ATOM 1801 C CA B ARG A 1 234 ? 25.630 35.759 -91.312 0.43 30.62 234 ARG A CA 1
ATOM 1802 C C A ARG A 1 234 ? 24.079 35.609 -91.731 0.57 31.37 234 ARG A C 1
ATOM 1803 C C B ARG A 1 234 ? 24.156 35.522 -91.720 0.43 30.42 234 ARG A C 1
ATOM 1804 O O A ARG A 1 234 ? 23.621 35.833 -92.861 0.57 31.37 234 ARG A O 1
ATOM 1805 O O B ARG A 1 234 ? 23.776 35.722 -92.883 0.43 30.55 234 ARG A O 1
ATOM 1820 N N . ALA A 1 235 ? 23.348 35.068 -90.768 1.00 30.00 235 ALA A N 1
ATOM 1821 C CA . ALA A 1 235 ? 21.929 34.813 -91.010 1.00 29.59 235 ALA A CA 1
ATOM 1822 C C . ALA A 1 235 ? 21.216 36.171 -91.393 1.00 29.25 235 ALA A C 1
ATOM 1823 O O . ALA A 1 235 ? 20.500 36.244 -92.415 1.00 29.08 235 ALA A O 1
ATOM 1825 N N . GLN A 1 236 ? 21.453 37.232 -90.600 1.00 27.78 236 GLN A N 1
ATOM 1826 C CA . GLN A 1 236 ? 20.885 38.565 -90.919 1.00 27.83 236 GLN A CA 1
ATOM 1827 C C . GLN A 1 236 ? 21.395 39.091 -92.226 1.00 28.35 236 GLN A C 1
ATOM 1828 O O . GLN A 1 236 ? 20.657 39.730 -92.965 1.00 28.37 236 GLN A O 1
ATOM 1834 N N . TYR A 1 237 ? 22.658 38.786 -92.526 1.00 30.05 237 TYR A N 1
ATOM 1835 C CA . TYR A 1 237 ? 23.263 39.205 -93.772 1.00 32.41 237 TYR A CA 1
ATOM 1836 C C . TYR A 1 237 ? 22.458 38.598 -94.919 1.00 34.32 237 TYR A C 1
ATOM 1837 O O . TYR A 1 237 ? 22.174 39.280 -95.934 1.00 34.37 237 TYR A O 1
ATOM 1846 N N . GLU A 1 238 ? 22.077 37.348 -94.780 1.00 34.85 238 GLU A N 1
ATOM 1847 C CA . GLU A 1 238 ? 21.437 36.607 -95.829 1.00 35.75 238 GLU A CA 1
ATOM 1848 C C . GLU A 1 238 ? 19.971 36.928 -95.956 1.00 34.68 238 GLU A C 1
ATOM 1849 O O . GLU A 1 238 ? 19.442 36.948 -97.017 1.00 34.40 238 GLU A O 1
ATOM 1855 N N . LEU A 1 239 ? 19.333 37.212 -94.851 1.00 33.04 239 LEU A N 1
ATOM 1856 C CA . LEU A 1 239 ? 17.986 37.709 -94.863 1.00 33.36 239 LEU A CA 1
ATOM 1857 C C . LEU A 1 239 ? 17.833 39.024 -95.604 1.00 33.55 239 LEU A C 1
ATOM 1858 O O . LEU A 1 239 ? 16.886 39.222 -96.281 1.00 33.28 239 LEU A O 1
ATOM 1863 N N . THR A 1 240 ? 18.786 39.912 -95.452 1.00 33.17 240 THR A N 1
ATOM 1864 C CA . THR A 1 240 ? 18.766 41.211 -96.060 1.00 33.15 240 THR A CA 1
ATOM 1865 C C . THR A 1 240 ? 19.003 41.129 -97.529 1.00 33.70 240 THR A C 1
ATOM 1866 O O . THR A 1 240 ? 18.411 41.811 -98.284 1.00 35.05 240 THR A O 1
ATOM 1870 N N . ARG A 1 241 ? 19.890 40.263 -97.924 1.00 34.20 241 ARG A N 1
ATOM 1871 C CA . ARG A 1 241 ? 20.135 39.986 -99.302 1.00 35.72 241 ARG A CA 1
ATOM 1872 C C . ARG A 1 241 ? 18.905 39.478 -100.014 1.00 36.22 241 ARG A C 1
ATOM 1873 O O . ARG A 1 241 ? 18.598 39.917 -101.068 1.00 35.28 241 ARG A O 1
ATOM 1881 N N . LEU A 1 242 ? 18.230 38.515 -99.424 1.00 35.69 242 LEU A N 1
ATOM 1882 C CA . LEU A 1 242 ? 17.027 37.933 -100.016 1.00 36.46 242 LEU A CA 1
ATOM 1883 C C . LEU A 1 242 ? 16.013 39.019 -100.200 1.00 37.62 242 LEU A C 1
ATOM 1884 O O . LEU A 1 242 ? 15.451 39.166 -101.288 1.00 38.66 242 LEU A O 1
ATOM 1889 N N . LEU A 1 243 ? 15.808 39.807 -99.146 1.00 37.32 243 LEU A N 1
ATOM 1890 C CA . LEU A 1 243 ? 14.828 40.864 -99.184 1.00 38.12 243 LEU A CA 1
ATOM 1891 C C . LEU A 1 243 ? 15.085 41.890 -100.262 1.00 39.59 243 LEU A C 1
ATOM 1892 O O . LEU A 1 243 ? 14.151 42.372 -100.901 1.00 41.94 243 LEU A O 1
ATOM 1897 N N . ALA A 1 244 ? 16.350 42.249 -100.446 1.00 39.57 244 ALA A N 1
ATOM 1898 C CA . ALA A 1 244 ? 16.735 43.279 -101.384 1.00 39.75 244 ALA A CA 1
ATOM 1899 C C . ALA A 1 244 ? 16.901 42.761 -102.815 1.00 40.37 244 ALA A C 1
ATOM 1900 O O . ALA A 1 244 ? 17.039 43.531 -103.743 1.00 41.67 244 ALA A O 1
ATOM 1902 N N . SER A 1 245 ? 16.854 41.459 -102.988 1.00 41.48 245 SER A N 1
ATOM 1903 C CA . SER A 1 245 ? 17.273 40.788 -104.231 1.00 46.68 245 SER A CA 1
ATOM 1904 C C . SER A 1 245 ? 16.471 41.183 -105.474 1.00 49.09 245 SER A C 1
ATOM 1905 O O . SER A 1 245 ? 16.945 41.003 -106.586 1.00 51.40 245 SER A O 1
ATOM 1908 N N . ARG A 1 246 ? 15.274 41.735 -105.289 1.00 49.39 246 ARG A N 1
ATOM 1909 C CA . ARG A 1 246 ? 14.394 42.036 -106.404 1.00 48.53 246 ARG A CA 1
ATOM 1910 C C . ARG A 1 246 ? 14.608 43.476 -106.882 1.00 49.71 246 ARG A C 1
ATOM 1911 O O . ARG A 1 246 ? 15.112 43.703 -107.977 1.00 52.99 246 ARG A O 1
ATOM 1919 N N . ASP A 1 247 ? 14.233 44.451 -106.070 1.00 48.45 247 ASP A N 1
ATOM 1920 C CA . ASP A 1 247 ? 14.368 45.851 -106.434 1.00 47.13 247 ASP A CA 1
ATOM 1921 C C . ASP A 1 247 ? 15.712 46.440 -106.080 1.00 47.42 247 ASP A C 1
ATOM 1922 O O . ASP A 1 247 ? 16.082 47.471 -106.649 1.00 48.18 247 ASP A O 1
ATOM 1927 N N . ARG A 1 248 ? 16.431 45.818 -105.127 1.00 45.36 248 ARG A N 1
ATOM 1928 C CA . ARG A 1 248 ? 17.789 46.220 -104.788 1.00 43.86 248 ARG A CA 1
ATOM 1929 C C . ARG A 1 248 ? 17.874 47.667 -104.216 1.00 43.20 248 ARG A C 1
ATOM 1930 O O . ARG A 1 248 ? 18.906 48.362 -104.378 1.00 42.68 248 ARG A O 1
ATOM 1938 N N . ASN A 1 249 ? 16.814 48.105 -103.527 1.00 40.76 249 ASN A N 1
ATOM 1939 C CA . ASN A 1 249 ? 16.875 49.352 -102.828 1.00 39.62 249 ASN A CA 1
ATOM 1940 C C . ASN A 1 249 ? 17.345 49.228 -101.353 1.00 38.19 249 ASN A C 1
ATOM 1941 O O . ASN A 1 249 ? 16.550 49.413 -100.419 1.00 38.47 249 ASN A O 1
ATOM 1946 N N . LEU A 1 250 ? 18.648 48.982 -101.175 1.00 35.39 250 LEU A N 1
ATOM 1947 C CA . LEU A 1 250 ? 19.250 48.668 -99.913 1.00 33.67 250 LEU A CA 1
ATOM 1948 C C . LEU A 1 250 ? 20.231 49.761 -99.465 1.00 34.05 250 LEU A C 1
ATOM 1949 O O . LEU A 1 250 ? 21.268 50.022 -100.139 1.00 34.19 250 LEU A O 1
ATOM 1954 N N . LEU A 1 251 ? 19.896 50.406 -98.348 1.00 32.67 251 LEU A N 1
ATOM 1955 C CA . LEU A 1 251 ? 20.749 51.391 -97.762 1.00 32.66 251 LEU A CA 1
ATOM 1956 C C . LEU A 1 251 ? 21.180 50.923 -96.392 1.00 32.44 251 LEU A C 1
ATOM 1957 O O . LEU A 1 251 ? 20.343 50.774 -95.500 1.00 32.96 251 LEU A O 1
ATOM 1962 N N . VAL A 1 252 ? 22.470 50.705 -96.201 1.00 32.38 252 VAL A N 1
ATOM 1963 C CA . VAL A 1 252 ? 22.955 50.299 -94.896 1.00 31.82 252 VAL A CA 1
ATOM 1964 C C . VAL A 1 252 ? 23.853 51.323 -94.237 1.00 32.74 252 VAL A C 1
ATOM 1965 O O . VAL A 1 252 ? 24.571 52.066 -94.889 1.00 32.97 252 VAL A O 1
ATOM 1969 N N . VAL A 1 253 ? 23.808 51.357 -92.922 1.00 34.70 253 VAL A N 1
ATOM 1970 C CA . VAL A 1 253 ? 24.567 52.338 -92.137 1.00 36.53 253 VAL A CA 1
ATOM 1971 C C . VAL A 1 253 ? 25.235 51.606 -91.002 1.00 35.76 253 VAL A C 1
ATOM 1972 O O . VAL A 1 253 ? 24.607 50.744 -90.371 1.00 35.03 253 VAL A O 1
ATOM 1976 N N . GLY A 1 254 ? 26.468 52.009 -90.704 1.00 35.60 254 GLY A N 1
ATOM 1977 C CA . GLY A 1 254 ? 27.267 51.391 -89.666 1.00 34.31 254 GLY A CA 1
ATOM 1978 C C . GLY A 1 254 ? 28.683 51.984 -89.569 1.00 34.35 254 GLY A C 1
ATOM 1979 O O . GLY A 1 254 ? 29.082 52.802 -90.402 1.00 34.04 254 GLY A O 1
ATOM 1980 N N . ASP A 1 255 ? 29.429 51.532 -88.554 1.00 33.41 255 ASP A N 1
ATOM 1981 C CA . ASP A 1 255 ? 30.758 51.951 -88.321 1.00 33.39 255 ASP A CA 1
ATOM 1982 C C . ASP A 1 255 ? 31.581 50.769 -87.812 1.00 31.92 255 ASP A C 1
ATOM 1983 O O . ASP A 1 255 ? 31.473 50.347 -86.670 1.00 32.07 255 ASP A O 1
ATOM 1988 N N . PRO A 1 256 ? 32.485 50.278 -88.622 1.00 32.34 256 PRO A N 1
ATOM 1989 C CA . PRO A 1 256 ? 33.227 49.138 -88.101 1.00 31.97 256 PRO A CA 1
ATOM 1990 C C . PRO A 1 256 ? 34.005 49.407 -86.795 1.00 32.77 256 PRO A C 1
ATOM 1991 O O . PRO A 1 256 ? 34.216 48.463 -86.028 1.00 33.65 256 PRO A O 1
ATOM 1995 N N . ASP A 1 257 ? 34.404 50.659 -86.502 1.00 32.98 257 ASP A N 1
ATOM 1996 C CA . ASP A 1 257 ? 35.045 50.905 -85.211 1.00 32.40 257 ASP A CA 1
ATOM 1997 C C . ASP A 1 257 ? 34.110 50.634 -84.023 1.00 31.84 257 ASP A C 1
ATOM 1998 O O . ASP A 1 257 ? 34.579 50.568 -82.877 1.00 31.93 257 ASP A O 1
ATOM 2003 N N . GLN A 1 258 ? 32.807 50.515 -84.268 1.00 30.65 258 GLN A N 1
ATOM 2004 C CA . GLN A 1 258 ? 31.882 50.276 -83.177 1.00 29.81 258 GLN A CA 1
ATOM 2005 C C . GLN A 1 258 ? 31.224 48.888 -83.235 1.00 28.98 258 GLN A C 1
ATOM 2006 O O . GLN A 1 258 ? 30.177 48.656 -82.613 1.00 28.55 258 GLN A O 1
ATOM 2012 N N . SER A 1 259 ? 31.887 47.949 -83.922 1.00 28.50 259 SER A N 1
ATOM 2013 C CA . SER A 1 259 ? 31.437 46.576 -83.957 1.00 27.46 259 SER A CA 1
ATOM 2014 C C . SER A 1 259 ? 31.841 45.899 -82.664 1.00 27.42 259 SER A C 1
ATOM 2015 O O . SER A 1 259 ? 33.057 45.693 -82.407 1.00 27.98 259 SER A O 1
ATOM 2018 N N . ILE A 1 260 ? 30.851 45.547 -81.845 1.00 26.44 260 ILE A N 1
ATOM 2019 C CA . ILE A 1 260 ? 31.120 45.045 -80.507 1.00 27.65 260 ILE A CA 1
ATOM 2020 C C . ILE A 1 260 ? 30.403 43.714 -80.202 1.00 29.14 260 ILE A C 1
ATOM 2021 O O . ILE A 1 260 ? 30.425 43.244 -79.030 1.00 28.44 260 ILE A O 1
ATOM 2026 N N . TYR A 1 261 ? 29.861 43.066 -81.239 1.00 29.02 261 TYR A N 1
ATOM 2027 C CA . TYR A 1 261 ? 29.140 41.797 -81.024 1.00 29.56 261 TYR A CA 1
ATOM 2028 C C . TYR A 1 261 ? 29.751 40.593 -81.675 1.00 30.76 261 TYR A C 1
ATOM 2029 O O . TYR A 1 261 ? 29.089 39.593 -81.910 1.00 31.07 261 TYR A O 1
ATOM 2038 N N . LYS A 1 262 ? 31.023 40.636 -81.979 1.00 34.34 262 LYS A N 1
ATOM 2039 C CA . LYS A 1 262 ? 31.668 39.440 -82.557 1.00 36.45 262 LYS A CA 1
ATOM 2040 C C . LYS A 1 262 ? 31.429 38.225 -81.636 1.00 36.40 262 LYS A C 1
ATOM 2041 O O . LYS A 1 262 ? 31.064 37.147 -82.098 1.00 37.06 262 LYS A O 1
ATOM 2047 N N . PHE A 1 263 ? 31.493 38.431 -80.328 1.00 35.63 263 PHE A N 1
ATOM 2048 C CA . PHE A 1 263 ? 31.290 37.334 -79.380 1.00 36.69 263 PHE A CA 1
ATOM 2049 C C . PHE A 1 263 ? 29.995 36.532 -79.626 1.00 37.45 263 PHE A C 1
ATOM 2050 O O . PHE A 1 263 ? 29.843 35.438 -79.122 1.00 38.83 263 PHE A O 1
ATOM 2058 N N . ARG A 1 264 ? 29.075 37.063 -80.419 1.00 38.39 264 ARG A N 1
ATOM 2059 C CA . ARG A 1 264 ? 27.768 36.478 -80.556 1.00 37.14 264 ARG A CA 1
ATOM 2060 C C . ARG A 1 264 ? 27.513 36.163 -82.009 1.00 36.51 264 ARG A C 1
ATOM 2061 O O . ARG A 1 264 ? 26.450 35.642 -82.349 1.00 39.26 264 ARG A O 1
ATOM 2069 N N . GLY A 1 265 ? 28.452 36.497 -82.896 1.00 34.36 265 GLY A N 1
ATOM 2070 C CA . GLY A 1 265 ? 28.250 36.187 -84.309 1.00 31.90 265 GLY A CA 1
ATOM 2071 C C . GLY A 1 265 ? 28.431 37.311 -85.304 1.00 31.37 265 GLY A C 1
ATOM 2072 O O . GLY A 1 265 ? 28.516 37.074 -86.543 1.00 30.23 265 GLY A O 1
ATOM 2073 N N . ALA A 1 266 ? 28.482 38.550 -84.786 1.00 30.95 266 ALA A N 1
ATOM 2074 C CA . ALA A 1 266 ? 28.592 39.712 -85.653 1.00 30.37 266 ALA A CA 1
ATOM 2075 C C . ALA A 1 266 ? 29.763 39.464 -86.596 1.00 30.38 266 ALA A C 1
ATOM 2076 O O . ALA A 1 266 ? 30.789 38.852 -86.197 1.00 30.15 266 ALA A O 1
ATOM 2078 N N . ASP A 1 267 ? 29.575 39.884 -87.850 1.00 30.23 267 ASP A N 1
ATOM 2079 C CA . ASP A 1 267 ? 30.579 39.733 -88.900 1.00 29.61 267 ASP A CA 1
ATOM 2080 C C . ASP A 1 267 ? 30.846 41.105 -89.578 1.00 33.68 267 ASP A C 1
ATOM 2081 O O . ASP A 1 267 ? 29.995 41.695 -90.349 1.00 32.41 267 ASP A O 1
ATOM 2086 N N . ILE A 1 268 ? 32.033 41.616 -89.269 1.00 35.12 268 ILE A N 1
ATOM 2087 C CA . ILE A 1 268 ? 32.425 42.959 -89.642 1.00 35.18 268 ILE A CA 1
ATOM 2088 C C . ILE A 1 268 ? 32.598 43.057 -91.181 1.00 36.85 268 ILE A C 1
ATOM 2089 O O . ILE A 1 268 ? 32.506 44.135 -91.727 1.00 39.10 268 ILE A O 1
ATOM 2094 N N . GLN A 1 269 ? 32.803 41.940 -91.874 1.00 36.99 269 GLN A N 1
ATOM 2095 C CA . GLN A 1 269 ? 32.948 41.927 -93.331 1.00 37.73 269 GLN A CA 1
ATOM 2096 C C . GLN A 1 269 ? 31.663 42.201 -94.099 1.00 37.48 269 GLN A C 1
ATOM 2097 O O . GLN A 1 269 ? 31.716 42.550 -95.298 1.00 37.58 269 GLN A O 1
ATOM 2103 N N . ASN A 1 270 ? 30.503 41.960 -93.481 1.00 36.34 270 ASN A N 1
ATOM 2104 C CA . ASN A 1 270 ? 29.246 42.377 -94.123 1.00 35.66 270 ASN A CA 1
ATOM 2105 C C . ASN A 1 270 ? 29.371 43.843 -94.473 1.00 36.00 270 ASN A C 1
ATOM 2106 O O . ASN A 1 270 ? 29.121 44.227 -95.658 1.00 35.97 270 ASN A O 1
ATOM 2111 N N . ILE A 1 271 ? 29.803 44.659 -93.498 1.00 34.96 271 ILE A N 1
ATOM 2112 C CA . ILE A 1 271 ? 29.902 46.075 -93.845 1.00 36.67 271 ILE A CA 1
ATOM 2113 C C . ILE A 1 271 ? 31.118 46.464 -94.691 1.00 39.82 271 ILE A C 1
ATOM 2114 O O . ILE A 1 271 ? 31.086 47.495 -95.386 1.00 41.65 271 ILE A O 1
ATOM 2119 N N . LEU A 1 272 ? 32.192 45.680 -94.606 1.00 40.56 272 LEU A N 1
ATOM 2120 C CA . LEU A 1 272 ? 33.419 46.066 -95.291 1.00 41.02 272 LEU A CA 1
ATOM 2121 C C . LEU A 1 272 ? 33.347 45.584 -96.727 1.00 41.29 272 LEU A C 1
ATOM 2122 O O . LEU A 1 272 ? 34.031 46.089 -97.548 1.00 41.00 272 LEU A O 1
ATOM 2127 N N . ASP A 1 273 ? 32.482 44.621 -97.020 1.00 42.08 273 ASP A N 1
ATOM 2128 C CA . ASP A 1 273 ? 32.388 44.071 -98.352 1.00 41.72 273 ASP A CA 1
ATOM 2129 C C . ASP A 1 273 ? 31.177 44.593 -99.170 1.00 40.36 273 ASP A C 1
ATOM 2130 O O . ASP A 1 273 ? 30.942 44.193 -100.296 1.00 38.69 273 ASP A O 1
ATOM 2135 N N . PHE A 1 274 ? 30.457 45.559 -98.626 1.00 39.96 274 PHE A N 1
ATOM 2136 C CA . PHE A 1 274 ? 29.166 45.927 -99.195 1.00 39.07 274 PHE A CA 1
ATOM 2137 C C . PHE A 1 274 ? 29.238 46.237 -100.696 1.00 39.38 274 PHE A C 1
ATOM 2138 O O . PHE A 1 274 ? 28.409 45.797 -101.513 1.00 38.53 274 PHE A O 1
ATOM 2146 N N . GLN A 1 275 ? 30.249 46.944 -101.101 1.00 40.50 275 GLN A N 1
ATOM 2147 C CA . GLN A 1 275 ? 30.411 47.145 -102.566 1.00 43.56 275 GLN A CA 1
ATOM 2148 C C . GLN A 1 275 ? 30.982 45.998 -103.369 1.00 47.32 275 GLN A C 1
ATOM 2149 O O . GLN A 1 275 ? 30.664 45.891 -104.562 1.00 53.09 275 GLN A O 1
ATOM 2155 N N . LYS A 1 276 ? 31.764 45.112 -102.770 1.00 47.47 276 LYS A N 1
ATOM 2156 C CA . LYS A 1 276 ? 31.962 43.847 -103.462 1.00 48.20 276 LYS A CA 1
ATOM 2157 C C . LYS A 1 276 ? 30.597 43.196 -103.693 1.00 47.03 276 LYS A C 1
ATOM 2158 O O . LYS A 1 276 ? 30.318 42.732 -104.806 1.00 50.59 276 LYS A O 1
ATOM 2164 N N . ASP A 1 277 ? 29.724 43.191 -102.693 1.00 44.65 277 ASP A N 1
ATOM 2165 C CA . ASP A 1 277 ? 28.377 42.560 -102.899 1.00 44.58 277 ASP A CA 1
ATOM 2166 C C . ASP A 1 277 ? 27.410 43.370 -103.753 1.00 42.22 277 ASP A C 1
ATOM 2167 O O . ASP A 1 277 ? 26.566 42.815 -104.334 1.00 41.08 277 ASP A O 1
ATOM 2172 N N . TYR A 1 278 ? 27.579 44.687 -103.818 1.00 41.56 278 TYR A N 1
ATOM 2173 C CA . TYR A 1 278 ? 26.749 45.557 -104.652 1.00 41.37 278 TYR A CA 1
ATOM 2174 C C . TYR A 1 278 ? 27.676 46.514 -105.327 1.00 43.62 278 TYR A C 1
ATOM 2175 O O . TYR A 1 278 ? 27.946 47.613 -104.814 1.00 42.87 278 TYR A O 1
ATOM 2184 N N . PRO A 1 279 ? 28.180 46.102 -106.490 1.00 45.04 279 PRO A N 1
ATOM 2185 C CA . PRO A 1 279 ? 29.281 46.887 -107.091 1.00 45.06 279 PRO A CA 1
ATOM 2186 C C . PRO A 1 279 ? 28.735 48.182 -107.667 1.00 45.82 279 PRO A C 1
ATOM 2187 O O . PRO A 1 279 ? 29.509 49.107 -107.968 1.00 46.30 279 PRO A O 1
ATOM 2191 N N . ASP A 1 280 ? 27.414 48.276 -107.757 1.00 45.33 280 ASP A N 1
ATOM 2192 C CA . ASP A 1 280 ? 26.789 49.512 -108.241 1.00 46.67 280 ASP A CA 1
ATOM 2193 C C . ASP A 1 280 ? 26.284 50.434 -107.113 1.00 45.33 280 ASP A C 1
ATOM 2194 O O . ASP A 1 280 ? 25.488 51.382 -107.347 1.00 43.84 280 ASP A O 1
ATOM 2199 N N . ALA A 1 281 ? 26.749 50.138 -105.896 1.00 43.51 281 ALA A N 1
ATOM 2200 C CA . ALA A 1 281 ? 26.411 50.935 -104.724 1.00 43.06 281 ALA A CA 1
ATOM 2201 C C . ALA A 1 281 ? 26.949 52.334 -104.841 1.00 43.36 281 ALA A C 1
ATOM 2202 O O . ALA A 1 281 ? 28.054 52.542 -105.387 1.00 42.97 281 ALA A O 1
ATOM 2204 N N . LYS A 1 282 ? 26.209 53.276 -104.261 1.00 43.33 282 LYS A N 1
ATOM 2205 C CA . LYS A 1 282 ? 26.779 54.592 -103.890 1.00 44.23 282 LYS A CA 1
ATOM 2206 C C . LYS A 1 282 ? 27.277 54.601 -102.451 1.00 43.19 282 LYS A C 1
ATOM 2207 O O . LYS A 1 282 ? 26.648 54.009 -101.577 1.00 43.27 282 LYS A O 1
ATOM 2213 N N . VAL A 1 283 ? 28.402 55.252 -102.205 1.00 41.82 283 VAL A N 1
ATOM 2214 C CA . VAL A 1 283 ? 28.992 55.284 -100.884 1.00 40.93 283 VAL A CA 1
ATOM 2215 C C . VAL A 1 283 ? 29.120 56.711 -100.361 1.00 41.29 283 VAL A C 1
ATOM 2216 O O . VAL A 1 283 ? 29.731 57.552 -101.001 1.00 42.20 283 VAL A O 1
ATOM 2220 N N . TYR A 1 284 ? 28.547 56.969 -99.198 1.00 41.41 284 TYR A N 1
ATOM 2221 C CA . TYR A 1 284 ? 28.573 58.279 -98.558 1.00 41.80 284 TYR A CA 1
ATOM 2222 C C . TYR A 1 284 ? 29.341 58.167 -97.266 1.00 42.20 284 TYR A C 1
ATOM 2223 O O . TYR A 1 284 ? 29.117 57.264 -96.486 1.00 41.33 284 TYR A O 1
ATOM 2232 N N . MET A 1 285 ? 30.239 59.101 -97.026 1.00 46.65 285 MET A N 1
ATOM 2233 C CA . MET A 1 285 ? 31.093 59.039 -95.851 1.00 49.59 285 MET A CA 1
ATOM 2234 C C . MET A 1 285 ? 31.012 60.344 -95.111 1.00 50.18 285 MET A C 1
ATOM 2235 O O . MET A 1 285 ? 31.344 61.397 -95.653 1.00 51.70 285 MET A O 1
ATOM 2240 N N . LEU A 1 286 ? 30.627 60.267 -93.850 1.00 49.69 286 LEU A N 1
ATOM 2241 C CA . LEU A 1 286 ? 30.541 61.446 -93.038 1.00 50.68 286 LEU A CA 1
ATOM 2242 C C . LEU A 1 286 ? 31.813 61.595 -92.256 1.00 53.77 286 LEU A C 1
ATOM 2243 O O . LEU A 1 286 ? 32.270 60.642 -91.655 1.00 52.45 286 LEU A O 1
ATOM 2248 N N . GLU A 1 287 ? 32.384 62.800 -92.273 1.00 60.56 287 GLU A N 1
ATOM 2249 C CA . GLU A 1 287 ? 33.659 63.067 -91.611 1.00 62.69 287 GLU A CA 1
ATOM 2250 C C . GLU A 1 287 ? 33.535 63.813 -90.284 1.00 61.56 287 GLU A C 1
ATOM 2251 O O . GLU A 1 287 ? 34.452 63.788 -89.476 1.00 63.06 287 GLU A O 1
ATOM 2257 N N . HIS A 1 288 ? 32.406 64.465 -90.051 1.00 59.74 288 HIS A N 1
ATOM 2258 C CA . HIS A 1 288 ? 32.258 65.348 -88.902 1.00 58.10 288 HIS A CA 1
ATOM 2259 C C . HIS A 1 288 ? 31.449 64.749 -87.771 1.00 56.35 288 HIS A C 1
ATOM 2260 O O . HIS A 1 288 ? 30.267 64.404 -87.955 1.00 57.74 288 HIS A O 1
ATOM 2267 N N . ASN A 1 289 ? 32.089 64.602 -86.616 1.00 53.19 289 ASN A N 1
ATOM 2268 C CA . ASN A 1 289 ? 31.383 64.322 -85.359 1.00 51.78 289 ASN A CA 1
ATOM 2269 C C . ASN A 1 289 ? 30.630 65.585 -84.855 1.00 51.89 289 ASN A C 1
ATOM 2270 O O . ASN A 1 289 ? 31.217 66.645 -84.807 1.00 54.61 289 ASN A O 1
ATOM 2275 N N . TYR A 1 290 ? 29.358 65.470 -84.481 1.00 51.37 290 TYR A N 1
ATOM 2276 C CA . TYR A 1 290 ? 28.549 66.610 -83.967 1.00 52.14 290 TYR A CA 1
ATOM 2277 C C . TYR A 1 290 ? 28.178 66.427 -82.508 1.00 51.25 290 TYR A C 1
ATOM 2278 O O . TYR A 1 290 ? 27.456 67.225 -81.932 1.00 51.49 290 TYR A O 1
ATOM 2287 N N . ARG A 1 291 ? 28.666 65.363 -81.908 1.00 49.90 291 ARG A N 1
ATOM 2288 C CA . ARG A 1 291 ? 28.128 64.934 -80.638 1.00 48.73 291 ARG A CA 1
ATOM 2289 C C . ARG A 1 291 ? 29.002 65.410 -79.509 1.00 49.24 291 ARG A C 1
ATOM 2290 O O . ARG A 1 291 ? 28.525 65.763 -78.450 1.00 49.21 291 ARG A O 1
ATOM 2298 N N . SER A 1 292 ? 30.296 65.346 -79.739 1.00 50.78 292 SER A N 1
ATOM 2299 C CA . SER A 1 292 ? 31.274 65.406 -78.669 1.00 52.29 292 SER A CA 1
ATOM 2300 C C . SER A 1 292 ? 32.153 66.683 -78.640 1.00 53.16 292 SER A C 1
ATOM 2301 O O . SER A 1 292 ? 32.444 67.314 -79.682 1.00 51.06 292 SER A O 1
ATOM 2304 N N . SER A 1 293 ? 32.539 67.053 -77.418 1.00 55.38 293 SER A N 1
ATOM 2305 C CA . SER A 1 293 ? 33.551 68.073 -77.195 1.00 57.63 293 SER A CA 1
ATOM 2306 C C . SER A 1 293 ? 34.858 67.657 -77.863 1.00 58.54 293 SER A C 1
ATOM 2307 O O . SER A 1 293 ? 35.208 66.475 -77.894 1.00 59.98 293 SER A O 1
ATOM 2310 N N . ALA A 1 294 ? 35.574 68.630 -78.404 1.00 59.26 294 ALA A N 1
ATOM 2311 C CA . ALA A 1 294 ? 36.792 68.353 -79.138 1.00 59.32 294 ALA A CA 1
ATOM 2312 C C . ALA A 1 294 ? 37.770 67.559 -78.302 1.00 59.07 294 ALA A C 1
ATOM 2313 O O . ALA A 1 294 ? 38.666 66.886 -78.847 1.00 58.79 294 ALA A O 1
ATOM 2315 N N . ARG A 1 295 ? 37.581 67.602 -76.987 1.00 60.27 295 ARG A N 1
ATOM 2316 C CA . ARG A 1 295 ? 38.525 66.938 -76.110 1.00 61.25 295 ARG A CA 1
ATOM 2317 C C . ARG A 1 295 ? 38.257 65.475 -75.968 1.00 58.16 295 ARG A C 1
ATOM 2318 O O . ARG A 1 295 ? 39.186 64.667 -76.134 1.00 56.60 295 ARG A O 1
ATOM 2326 N N . VAL A 1 296 ? 37.007 65.113 -75.665 1.00 54.88 296 VAL A N 1
ATOM 2327 C CA . VAL A 1 296 ? 36.716 63.686 -75.583 1.00 52.17 296 VAL A CA 1
ATOM 2328 C C . VAL A 1 296 ? 36.986 63.078 -76.956 1.00 50.95 296 VAL A C 1
ATOM 2329 O O . VAL A 1 296 ? 37.561 61.969 -77.039 1.00 49.14 296 VAL A O 1
ATOM 2333 N N . LEU A 1 297 ? 36.656 63.827 -78.013 1.00 50.15 297 LEU A N 1
ATOM 2334 C CA . LEU A 1 297 ? 36.993 63.376 -79.355 1.00 51.36 297 LEU A CA 1
ATOM 2335 C C . LEU A 1 297 ? 38.480 63.051 -79.640 1.00 54.18 297 LEU A C 1
ATOM 2336 O O . LEU A 1 297 ? 38.765 62.060 -80.302 1.00 55.91 297 LEU A O 1
ATOM 2341 N N . GLU A 1 298 ? 39.419 63.869 -79.162 1.00 56.00 298 GLU A N 1
ATOM 2342 C CA . GLU A 1 298 ? 40.830 63.571 -79.393 1.00 55.31 298 GLU A CA 1
ATOM 2343 C C . GLU A 1 298 ? 41.225 62.312 -78.664 1.00 50.93 298 GLU A C 1
ATOM 2344 O O . GLU A 1 298 ? 42.057 61.571 -79.123 1.00 50.17 298 GLU A O 1
ATOM 2350 N N . ALA A 1 299 ? 40.675 62.102 -77.486 1.00 47.54 299 ALA A N 1
ATOM 2351 C CA . ALA A 1 299 ? 40.967 60.881 -76.765 1.00 46.58 299 ALA A CA 1
ATOM 2352 C C . ALA A 1 299 ? 40.429 59.644 -77.548 1.00 45.12 299 ALA A C 1
ATOM 2353 O O . ALA A 1 299 ? 41.116 58.652 -77.720 1.00 45.73 299 ALA A O 1
ATOM 2355 N N . ALA A 1 300 ? 39.210 59.737 -78.061 1.00 44.78 300 ALA A N 1
ATOM 2356 C CA . ALA A 1 300 ? 38.607 58.648 -78.843 1.00 43.44 300 ALA A CA 1
ATOM 2357 C C . ALA A 1 300 ? 39.471 58.269 -80.038 1.00 44.49 300 ALA A C 1
ATOM 2358 O O . ALA A 1 300 ? 39.731 57.051 -80.274 1.00 42.34 300 ALA A O 1
ATOM 2360 N N . ASN A 1 301 ? 39.957 59.296 -80.759 1.00 45.87 301 ASN A N 1
ATOM 2361 C CA . ASN A 1 301 ? 40.663 59.063 -82.017 1.00 48.14 301 ASN A CA 1
ATOM 2362 C C . ASN A 1 301 ? 42.029 58.444 -81.812 1.00 49.13 301 ASN A C 1
ATOM 2363 O O . ASN A 1 301 ? 42.467 57.567 -82.581 1.00 48.09 301 ASN A O 1
ATOM 2368 N N . LYS A 1 302 ? 42.698 58.884 -80.758 1.00 51.12 302 LYS A N 1
ATOM 2369 C CA . LYS A 1 302 ? 44.025 58.381 -80.479 1.00 53.10 302 LYS A CA 1
ATOM 2370 C C . LYS A 1 302 ? 43.887 56.971 -79.953 1.00 49.48 302 LYS A C 1
ATOM 2371 O O . LYS A 1 302 ? 44.786 56.154 -80.104 1.00 48.46 302 LYS A O 1
ATOM 2377 N N . LEU A 1 303 ? 42.756 56.694 -79.317 1.00 46.74 303 LEU A N 1
ATOM 2378 C CA . LEU A 1 303 ? 42.545 55.357 -78.804 1.00 45.51 303 LEU A CA 1
ATOM 2379 C C . LEU A 1 303 ? 42.345 54.358 -79.947 1.00 45.08 303 LEU A C 1
ATOM 2380 O O . LEU A 1 303 ? 43.031 53.337 -79.999 1.00 44.74 303 LEU A O 1
ATOM 2385 N N . ILE A 1 304 ? 41.423 54.674 -80.865 1.00 45.60 304 ILE A N 1
ATOM 2386 C CA . ILE A 1 304 ? 41.063 53.786 -81.979 1.00 45.27 304 ILE A CA 1
ATOM 2387 C C . ILE A 1 304 ? 42.203 53.579 -82.980 1.00 47.41 304 ILE A C 1
ATOM 2388 O O . ILE A 1 304 ? 42.284 52.545 -83.642 1.00 46.28 304 ILE A O 1
ATOM 2393 N N . GLU A 1 305 ? 43.105 54.549 -83.057 1.00 51.21 305 GLU A N 1
ATOM 2394 C CA . GLU A 1 305 ? 44.250 54.454 -83.967 1.00 53.84 305 GLU A CA 1
ATOM 2395 C C . GLU A 1 305 ? 45.190 53.281 -83.580 1.00 51.50 305 GLU A C 1
ATOM 2396 O O . GLU A 1 305 ? 45.909 52.749 -84.411 1.00 48.96 305 GLU A O 1
ATOM 2402 N N . ASN A 1 306 ? 45.126 52.841 -82.329 1.00 49.69 306 ASN A N 1
ATOM 2403 C CA . ASN A 1 306 ? 45.867 51.647 -81.917 1.00 50.57 306 ASN A CA 1
ATOM 2404 C C . ASN A 1 306 ? 45.442 50.325 -82.521 1.00 52.46 306 ASN A C 1
ATOM 2405 O O . ASN A 1 306 ? 46.284 49.434 -82.686 1.00 52.71 306 ASN A O 1
ATOM 2410 N N . ASN A 1 307 ? 44.141 50.173 -82.806 1.00 52.09 307 ASN A N 1
ATOM 2411 C CA . ASN A 1 307 ? 43.710 49.048 -83.601 1.00 53.35 307 ASN A CA 1
ATOM 2412 C C . ASN A 1 307 ? 44.371 49.121 -84.973 1.00 55.53 307 ASN A C 1
ATOM 2413 O O . ASN A 1 307 ? 44.710 50.186 -85.487 1.00 54.12 307 ASN A O 1
ATOM 2418 N N . THR A 1 308 ? 44.551 47.951 -85.546 1.00 61.33 308 THR A N 1
ATOM 2419 C CA . THR A 1 308 ? 45.307 47.820 -86.759 1.00 67.25 308 THR A CA 1
ATOM 2420 C C . THR A 1 308 ? 44.457 47.063 -87.772 1.00 65.61 308 THR A C 1
ATOM 2421 O O . THR A 1 308 ? 43.553 46.330 -87.383 1.00 63.82 308 THR A O 1
ATOM 2425 N N . GLU A 1 309 ? 44.752 47.258 -89.057 1.00 65.63 309 GLU A N 1
ATOM 2426 C CA . GLU A 1 309 ? 43.941 46.687 -90.131 1.00 67.85 309 GLU A CA 1
ATOM 2427 C C . GLU A 1 309 ? 42.523 47.246 -90.119 1.00 65.92 309 GLU A C 1
ATOM 2428 O O . GLU A 1 309 ? 41.597 46.579 -90.548 1.00 67.63 309 GLU A O 1
ATOM 2434 N N . ARG A 1 310 ? 42.360 48.472 -89.623 1.00 62.11 310 ARG A N 1
ATOM 2435 C CA . ARG A 1 310 ? 41.067 49.121 -89.644 1.00 59.29 310 ARG A CA 1
ATOM 2436 C C . ARG A 1 310 ? 41.041 50.160 -90.761 1.00 62.96 310 ARG A C 1
ATOM 2437 O O . ARG A 1 310 ? 42.063 50.773 -91.102 1.00 60.62 310 ARG A O 1
ATOM 2445 N N . LEU A 1 311 ? 39.855 50.355 -91.325 1.00 66.39 311 LEU A N 1
ATOM 2446 C CA . LEU A 1 311 ? 39.660 51.365 -92.339 1.00 69.93 311 LEU A CA 1
ATOM 2447 C C . LEU A 1 311 ? 39.879 52.693 -91.682 1.00 72.26 311 LEU A C 1
ATOM 2448 O O . LEU A 1 311 ? 39.150 53.072 -90.786 1.00 74.38 311 LEU A O 1
ATOM 2453 N N . ASP A 1 312 ? 40.908 53.401 -92.083 1.00 77.64 312 ASP A N 1
ATOM 2454 C CA . ASP A 1 312 ? 41.189 54.651 -91.399 1.00 81.72 312 ASP A CA 1
ATOM 2455 C C . ASP A 1 312 ? 40.351 55.807 -91.959 1.00 81.87 312 ASP A C 1
ATOM 2456 O O . ASP A 1 312 ? 40.600 56.303 -93.056 1.00 87.26 312 ASP A O 1
ATOM 2461 N N . LYS A 1 313 ? 39.355 56.238 -91.208 1.00 78.67 313 LYS A N 1
ATOM 2462 C CA . LYS A 1 313 ? 38.478 57.270 -91.711 1.00 75.79 313 LYS A CA 1
ATOM 2463 C C . LYS A 1 313 ? 38.545 58.532 -90.860 1.00 73.78 313 LYS A C 1
ATOM 2464 O O . LYS A 1 313 ? 38.804 58.501 -89.660 1.00 69.78 313 LYS A O 1
ATOM 2470 N N . THR A 1 314 ? 38.312 59.645 -91.530 1.00 75.11 314 THR A N 1
ATOM 2471 C CA . THR A 1 314 ? 38.285 60.955 -90.917 1.00 76.92 314 THR A CA 1
ATOM 2472 C C . THR A 1 314 ? 37.151 61.090 -89.906 1.00 74.70 314 THR A C 1
ATOM 2473 O O . THR A 1 314 ? 35.988 60.798 -90.230 1.00 77.05 314 THR A O 1
ATOM 2477 N N . LEU A 1 315 ? 37.501 61.553 -88.701 1.00 70.11 315 LEU A N 1
ATOM 2478 C CA . LEU A 1 315 ? 36.520 61.991 -87.721 1.00 65.03 315 LEU A CA 1
ATOM 2479 C C . LEU A 1 315 ? 36.887 63.341 -87.090 1.00 63.29 315 LEU A C 1
ATOM 2480 O O . LEU A 1 315 ? 37.412 63.380 -85.992 1.00 63.69 315 LEU A O 1
ATOM 2485 N N . LYS A 1 316 ? 36.575 64.432 -87.788 1.00 61.60 316 LYS A N 1
ATOM 2486 C CA . LYS A 1 316 ? 36.882 65.798 -87.347 1.00 62.45 316 LYS A CA 1
ATOM 2487 C C . LYS A 1 316 ? 35.833 66.537 -86.496 1.00 60.25 316 LYS A C 1
ATOM 2488 O O . LYS A 1 316 ? 34.656 66.536 -86.801 1.00 58.55 316 LYS A O 1
ATOM 2494 N N . PRO A 1 317 ? 36.276 67.191 -85.416 1.00 61.33 317 PRO A N 1
ATOM 2495 C CA . PRO A 1 317 ? 35.339 67.845 -84.505 1.00 62.97 317 PRO A CA 1
ATOM 2496 C C . PRO A 1 317 ? 34.613 69.080 -85.056 1.00 64.18 317 PRO A C 1
ATOM 2497 O O . PRO A 1 317 ? 35.078 69.707 -86.000 1.00 63.28 317 PRO A O 1
ATOM 2501 N N . VAL A 1 318 ? 33.443 69.373 -84.493 1.00 65.07 318 VAL A N 1
ATOM 2502 C CA . VAL A 1 318 ? 32.755 70.607 -84.825 1.00 68.66 318 VAL A CA 1
ATOM 2503 C C . VAL A 1 318 ? 32.600 71.521 -83.606 1.00 70.57 318 VAL A C 1
ATOM 2504 O O . VAL A 1 318 ? 32.622 72.735 -83.748 1.00 72.99 318 VAL A O 1
ATOM 2508 N N . LYS A 1 319 ? 32.452 70.938 -82.424 1.00 69.19 319 LYS A N 1
ATOM 2509 C CA . LYS A 1 319 ? 32.393 71.715 -81.217 1.00 69.96 319 LYS A CA 1
ATOM 2510 C C . LYS A 1 319 ? 33.810 72.057 -80.781 1.00 73.78 319 LYS A C 1
ATOM 2511 O O . LYS A 1 319 ? 34.790 71.573 -81.372 1.00 72.55 319 LYS A O 1
ATOM 2517 N N . GLU A 1 320 ? 33.914 72.925 -79.770 1.00 80.71 320 GLU A N 1
ATOM 2518 C CA . GLU A 1 320 ? 35.213 73.372 -79.220 1.00 83.30 320 GLU A CA 1
ATOM 2519 C C . GLU A 1 320 ? 35.678 72.362 -78.176 1.00 83.13 320 GLU A C 1
ATOM 2520 O O . GLU A 1 320 ? 34.878 71.538 -77.716 1.00 84.68 320 GLU A O 1
ATOM 2526 N N . ALA A 1 321 ? 36.954 72.423 -77.805 1.00 81.40 321 ALA A N 1
ATOM 2527 C CA . ALA A 1 321 ? 37.497 71.548 -76.774 1.00 81.62 321 ALA A CA 1
ATOM 2528 C C . ALA A 1 321 ? 36.927 71.978 -75.437 1.00 82.55 321 ALA A C 1
ATOM 2529 O O . ALA A 1 321 ? 37.396 72.944 -74.853 1.00 92.43 321 ALA A O 1
ATOM 2531 N N . GLY A 1 322 ? 35.908 71.288 -74.948 1.00 78.95 322 GLY A N 1
ATOM 2532 C CA . GLY A 1 322 ? 35.184 71.759 -73.760 1.00 75.71 322 GLY A CA 1
ATOM 2533 C C . GLY A 1 322 ? 35.885 71.384 -72.477 1.00 74.98 322 GLY A C 1
ATOM 2534 O O . GLY A 1 322 ? 37.108 71.414 -72.398 1.00 75.99 322 GLY A O 1
ATOM 2535 N N . GLN A 1 323 ? 35.109 71.026 -71.469 1.00 74.18 323 GLN A N 1
ATOM 2536 C CA . GLN A 1 323 ? 35.662 70.532 -70.214 1.00 76.16 323 GLN A CA 1
ATOM 2537 C C . GLN A 1 323 ? 36.628 69.334 -70.419 1.00 75.72 323 GLN A C 1
ATOM 2538 O O . GLN A 1 323 ? 36.329 68.423 -71.173 1.00 79.07 323 GLN A O 1
ATOM 2544 N N . PRO A 1 324 ? 37.800 69.343 -69.755 1.00 75.52 324 PRO A N 1
ATOM 2545 C CA . PRO A 1 324 ? 38.832 68.278 -69.896 1.00 73.90 324 PRO A CA 1
ATOM 2546 C C . PRO A 1 324 ? 38.378 66.885 -69.464 1.00 70.42 324 PRO A C 1
ATOM 2547 O O . PRO A 1 324 ? 37.504 66.774 -68.616 1.00 70.48 324 PRO A O 1
ATOM 2551 N N . VAL A 1 325 ? 38.967 65.825 -70.011 1.00 67.39 325 VAL A N 1
ATOM 2552 C CA . VAL A 1 325 ? 38.454 64.498 -69.638 1.00 65.50 325 VAL A CA 1
ATOM 2553 C C . VAL A 1 325 ? 39.257 64.094 -68.442 1.00 62.59 325 VAL A C 1
ATOM 2554 O O . VAL A 1 325 ? 40.413 64.424 -68.405 1.00 64.44 325 VAL A O 1
ATOM 2558 N N . THR A 1 326 ? 38.644 63.435 -67.458 1.00 62.42 326 THR A N 1
ATOM 2559 C CA . THR A 1 326 ? 39.335 63.076 -66.219 1.00 64.57 326 THR A CA 1
ATOM 2560 C C . THR A 1 326 ? 39.280 61.607 -65.846 1.00 64.62 326 THR A C 1
ATOM 2561 O O . THR A 1 326 ? 38.329 60.899 -66.196 1.00 63.46 326 THR A O 1
ATOM 2565 N N . PHE A 1 327 ? 40.302 61.177 -65.101 1.00 65.40 327 PHE A N 1
ATOM 2566 C CA . PHE A 1 327 ? 40.388 59.832 -64.551 1.00 64.83 327 PHE A CA 1
ATOM 2567 C C . PHE A 1 327 ? 40.650 59.895 -63.052 1.00 68.48 327 PHE A C 1
ATOM 2568 O O . PHE A 1 327 ? 41.382 60.750 -62.583 1.00 70.87 327 PHE A O 1
ATOM 2576 N N . HIS A 1 328 ? 40.021 59.005 -62.304 1.00 70.57 328 HIS A N 1
ATOM 2577 C CA . HIS A 1 328 ? 40.232 58.905 -60.885 1.00 72.53 328 HIS A CA 1
ATOM 2578 C C . HIS A 1 328 ? 40.476 57.454 -60.494 1.00 75.60 328 HIS A C 1
ATOM 2579 O O . HIS A 1 328 ? 39.682 56.560 -60.829 1.00 73.99 328 HIS A O 1
ATOM 2586 N N . ARG A 1 329 ? 41.588 57.222 -59.792 1.00 78.80 329 ARG A N 1
ATOM 2587 C CA . ARG A 1 329 ? 41.833 55.937 -59.150 1.00 77.77 329 ARG A CA 1
ATOM 2588 C C . ARG A 1 329 ? 41.408 56.061 -57.697 1.00 80.13 329 ARG A C 1
ATOM 2589 O O . ARG A 1 329 ? 41.763 57.018 -57.003 1.00 80.63 329 ARG A O 1
ATOM 2597 N N . ALA A 1 330 ? 40.604 55.098 -57.274 1.00 79.75 330 ALA A N 1
ATOM 2598 C CA . ALA A 1 330 ? 40.086 55.026 -55.938 1.00 78.87 330 ALA A CA 1
ATOM 2599 C C . ALA A 1 330 ? 40.686 53.795 -55.270 1.00 79.79 330 ALA A C 1
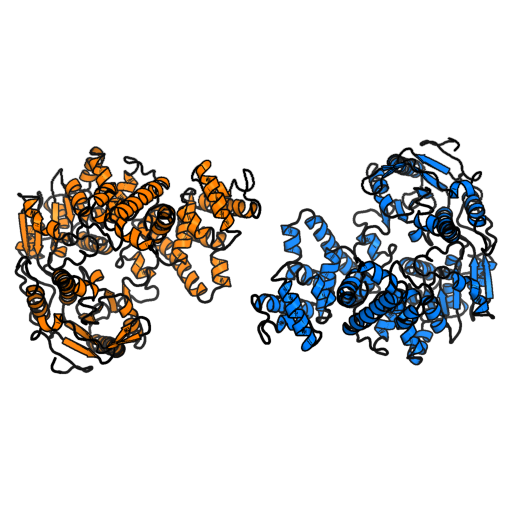ATOM 2600 O O . ALA A 1 330 ? 41.044 52.816 -55.938 1.00 77.45 330 ALA A O 1
ATOM 2602 N N . THR A 1 331 ? 40.800 53.850 -53.949 1.00 82.06 331 THR A N 1
ATOM 2603 C CA . THR A 1 331 ? 41.416 52.762 -53.193 1.00 85.74 331 THR A CA 1
ATOM 2604 C C . THR A 1 331 ? 40.555 51.508 -53.348 1.00 85.11 331 THR A C 1
ATOM 2605 O O . THR A 1 331 ? 41.047 50.383 -53.494 1.00 88.02 331 THR A O 1
ATOM 2609 N N . ASP A 1 332 ? 39.255 51.745 -53.360 1.00 83.22 332 ASP A N 1
ATOM 2610 C CA . ASP A 1 332 ? 38.253 50.710 -53.264 1.00 81.39 332 ASP A CA 1
ATOM 2611 C C . ASP A 1 332 ? 37.308 50.851 -54.451 1.00 77.61 332 ASP A C 1
ATOM 2612 O O . ASP A 1 332 ? 37.180 51.942 -55.021 1.00 74.95 332 ASP A O 1
ATOM 2617 N N . HIS A 1 333 ? 36.627 49.767 -54.807 1.00 74.25 333 HIS A N 1
ATOM 2618 C CA . HIS A 1 333 ? 35.404 49.891 -55.597 1.00 73.09 333 HIS A CA 1
ATOM 2619 C C . HIS A 1 333 ? 34.374 50.705 -54.800 1.00 73.07 333 HIS A C 1
ATOM 2620 O O . HIS A 1 333 ? 33.650 51.547 -55.354 1.00 72.75 333 HIS A O 1
ATOM 2627 N N . ARG A 1 334 ? 34.335 50.488 -53.487 1.00 72.39 334 ARG A N 1
ATOM 2628 C CA . ARG A 1 334 ? 33.512 51.320 -52.616 1.00 71.33 334 ARG A CA 1
ATOM 2629 C C . ARG A 1 334 ? 33.821 52.805 -52.739 1.00 70.23 334 ARG A C 1
ATOM 2630 O O . ARG A 1 334 ? 32.892 53.635 -52.759 1.00 70.87 334 ARG A O 1
ATOM 2638 N N . ALA A 1 335 ? 35.102 53.159 -52.827 1.00 68.39 335 ALA A N 1
ATOM 2639 C CA . ALA A 1 335 ? 35.442 54.577 -52.977 1.00 68.51 335 ALA A CA 1
ATOM 2640 C C . ALA A 1 335 ? 35.016 55.069 -54.366 1.00 66.95 335 ALA A C 1
ATOM 2641 O O . ALA A 1 335 ? 34.686 56.253 -54.548 1.00 66.57 335 ALA A O 1
ATOM 2643 N N . GLU A 1 336 ? 35.007 54.138 -55.325 1.00 63.65 336 GLU A N 1
ATOM 2644 C CA . GLU A 1 336 ? 34.564 54.388 -56.690 1.00 60.62 336 GLU A CA 1
ATOM 2645 C C . GLU A 1 336 ? 33.110 54.734 -56.537 1.00 58.37 336 GLU A C 1
ATOM 2646 O O . GLU A 1 336 ? 32.714 55.848 -56.832 1.00 56.92 336 GLU A O 1
ATOM 2652 N N . GLY A 1 337 ? 32.328 53.811 -55.995 1.00 59.55 337 GLY A N 1
ATOM 2653 C CA . GLY A 1 337 ? 30.950 54.123 -55.595 1.00 65.34 337 GLY A CA 1
ATOM 2654 C C . GLY A 1 337 ? 30.759 55.569 -55.127 1.00 71.39 337 GLY A C 1
ATOM 2655 O O . GLY A 1 337 ? 29.975 56.343 -55.725 1.00 73.37 337 GLY A O 1
ATOM 2656 N N . ASP A 1 338 ? 31.490 55.942 -54.072 1.00 73.89 338 ASP A N 1
ATOM 2657 C CA . ASP A 1 338 ? 31.309 57.233 -53.416 1.00 76.57 338 ASP A CA 1
ATOM 2658 C C . ASP A 1 338 ? 31.757 58.358 -54.313 1.00 77.10 338 ASP A C 1
ATOM 2659 O O . ASP A 1 338 ? 31.089 59.395 -54.392 1.00 78.65 338 ASP A O 1
ATOM 2664 N N . TYR A 1 339 ? 32.866 58.143 -55.010 1.00 76.23 339 TYR A N 1
ATOM 2665 C CA . TYR A 1 339 ? 33.369 59.158 -55.921 1.00 76.86 339 TYR A CA 1
ATOM 2666 C C . TYR A 1 339 ? 32.372 59.461 -57.036 1.00 77.07 339 TYR A C 1
ATOM 2667 O O . TYR A 1 339 ? 32.178 60.632 -57.386 1.00 80.42 339 TYR A O 1
ATOM 2676 N N . VAL A 1 340 ? 31.753 58.412 -57.592 1.00 72.57 340 VAL A N 1
ATOM 2677 C CA . VAL A 1 340 ? 30.687 58.592 -58.577 1.00 69.15 340 VAL A CA 1
ATOM 2678 C C . VAL A 1 340 ? 29.486 59.239 -57.897 1.00 68.89 340 VAL A C 1
ATOM 2679 O O . VAL A 1 340 ? 28.945 60.223 -58.392 1.00 67.14 340 VAL A O 1
ATOM 2683 N N . ALA A 1 341 ? 29.088 58.704 -56.745 1.00 70.27 341 ALA A N 1
ATOM 2684 C CA . ALA A 1 341 ? 27.910 59.228 -56.029 1.00 71.45 341 ALA A CA 1
ATOM 2685 C C . ALA A 1 341 ? 28.088 60.665 -55.643 1.00 72.66 341 ALA A C 1
ATOM 2686 O O . ALA A 1 341 ? 27.192 61.471 -55.804 1.00 73.29 341 ALA A O 1
ATOM 2688 N N . ASP A 1 342 ? 29.258 60.995 -55.148 1.00 77.27 342 ASP A N 1
ATOM 2689 C CA . ASP A 1 342 ? 29.497 62.321 -54.666 1.00 80.25 342 ASP A CA 1
ATOM 2690 C C . ASP A 1 342 ? 29.521 63.265 -55.809 1.00 78.23 342 ASP A C 1
ATOM 2691 O O . ASP A 1 342 ? 29.144 64.397 -55.680 1.00 80.01 342 ASP A O 1
ATOM 2696 N N . TRP A 1 343 ? 29.971 62.811 -56.946 1.00 75.35 343 TRP A N 1
ATOM 2697 C CA . TRP A 1 343 ? 30.182 63.728 -58.021 1.00 76.39 343 TRP A CA 1
ATOM 2698 C C . TRP A 1 343 ? 28.962 63.958 -58.821 1.00 75.78 343 TRP A C 1
ATOM 2699 O O . TRP A 1 343 ? 28.852 64.924 -59.581 1.00 77.65 343 TRP A O 1
ATOM 2710 N N . LEU A 1 344 ? 28.004 63.076 -58.665 1.00 73.68 344 LEU A N 1
ATOM 2711 C CA . LEU A 1 344 ? 26.777 63.249 -59.379 1.00 71.80 344 LEU A CA 1
ATOM 2712 C C . LEU A 1 344 ? 26.157 64.504 -58.824 1.00 72.35 344 LEU A C 1
ATOM 2713 O O . LEU A 1 344 ? 25.764 65.389 -59.555 1.00 71.71 344 LEU A O 1
ATOM 2718 N N . THR A 1 345 ? 26.124 64.603 -57.511 1.00 73.94 345 THR A N 1
ATOM 2719 C CA . THR A 1 345 ? 25.568 65.779 -56.888 1.00 73.84 345 THR A CA 1
ATOM 2720 C C . THR A 1 345 ? 26.262 67.060 -57.308 1.00 75.48 345 THR A C 1
ATOM 2721 O O . THR A 1 345 ? 25.658 67.956 -57.869 1.00 75.59 345 THR A O 1
ATOM 2725 N N . ARG A 1 346 ? 27.544 67.159 -57.074 1.00 75.78 346 ARG A N 1
ATOM 2726 C CA . ARG A 1 346 ? 28.181 68.380 -57.464 1.00 79.18 346 ARG A CA 1
ATOM 2727 C C . ARG A 1 346 ? 27.562 68.901 -58.740 1.00 79.71 346 ARG A C 1
ATOM 2728 O O . ARG A 1 346 ? 26.978 69.953 -58.757 1.00 80.90 346 ARG A O 1
ATOM 2736 N N . LEU A 1 347 ? 27.678 68.145 -59.814 1.00 83.13 347 LEU A N 1
ATOM 2737 C CA . LEU A 1 347 ? 27.242 68.615 -61.136 1.00 82.20 347 LEU A CA 1
ATOM 2738 C C . LEU A 1 347 ? 25.743 68.879 -61.197 1.00 80.94 347 LEU A C 1
ATOM 2739 O O . LEU A 1 347 ? 25.293 69.748 -61.953 1.00 79.34 347 LEU A O 1
ATOM 2744 N N . HIS A 1 348 ? 24.980 68.110 -60.420 1.00 80.44 348 HIS A N 1
ATOM 2745 C CA . HIS A 1 348 ? 23.553 68.325 -60.322 1.00 81.92 348 HIS A CA 1
ATOM 2746 C C . HIS A 1 348 ? 23.357 69.716 -59.771 1.00 83.03 348 HIS A C 1
ATOM 2747 O O . HIS A 1 348 ? 22.676 70.539 -60.375 1.00 78.97 348 HIS A O 1
ATOM 2754 N N . GLY A 1 349 ? 23.999 69.953 -58.621 1.00 85.21 349 GLY A N 1
ATOM 2755 C CA . GLY A 1 349 ? 24.026 71.239 -57.958 1.00 85.17 349 GLY A CA 1
ATOM 2756 C C . GLY A 1 349 ? 24.378 72.359 -58.904 1.00 85.85 349 GLY A C 1
ATOM 2757 O O . GLY A 1 349 ? 23.770 73.418 -58.831 1.00 90.11 349 GLY A O 1
ATOM 2758 N N . GLU A 1 350 ? 25.328 72.136 -59.809 1.00 83.86 350 GLU A N 1
ATOM 2759 C CA . GLU A 1 350 ? 25.658 73.169 -60.801 1.00 84.93 350 GLU A CA 1
ATOM 2760 C C . GLU A 1 350 ? 24.691 73.353 -61.988 1.00 82.54 350 GLU A C 1
ATOM 2761 O O . GLU A 1 350 ? 24.929 74.210 -62.843 1.00 84.49 350 GLU A O 1
ATOM 2767 N N . GLY A 1 351 ? 23.620 72.570 -62.070 1.00 77.74 351 GLY A N 1
ATOM 2768 C CA . GLY A 1 351 ? 22.707 72.770 -63.181 1.00 75.56 351 GLY A CA 1
ATOM 2769 C C . GLY A 1 351 ? 22.301 71.621 -64.095 1.00 74.46 351 GLY A C 1
ATOM 2770 O O . GLY A 1 351 ? 21.199 71.677 -64.647 1.00 77.17 351 GLY A O 1
ATOM 2771 N N . ARG A 1 352 ? 23.160 70.607 -64.297 1.00 71.25 352 ARG A N 1
ATOM 2772 C CA A ARG A 1 352 ? 22.842 69.393 -65.087 0.56 68.56 352 ARG A CA 1
ATOM 2773 C CA B ARG A 1 352 ? 22.745 69.483 -65.142 0.44 68.54 352 ARG A CA 1
ATOM 2774 C C . ARG A 1 352 ? 21.704 68.610 -64.465 1.00 68.46 352 ARG A C 1
ATOM 2775 O O . ARG A 1 352 ? 21.804 68.271 -63.266 1.00 70.34 352 ARG A O 1
ATOM 2790 N N . ALA A 1 353 ? 20.675 68.277 -65.254 1.00 66.13 353 ALA A N 1
ATOM 2791 C CA . ALA A 1 353 ? 19.615 67.354 -64.799 1.00 66.10 353 ALA A CA 1
ATOM 2792 C C . ALA A 1 353 ? 20.116 65.890 -64.649 1.00 67.14 353 ALA A C 1
ATOM 2793 O O . ALA A 1 353 ? 21.092 65.480 -65.300 1.00 65.58 353 ALA A O 1
ATOM 2795 N N . TRP A 1 354 ? 19.447 65.102 -63.802 1.00 68.15 354 TRP A N 1
ATOM 2796 C CA . TRP A 1 354 ? 19.811 63.681 -63.625 1.00 68.79 354 TRP A CA 1
ATOM 2797 C C . TRP A 1 354 ? 19.788 62.881 -64.942 1.00 66.06 354 TRP A C 1
ATOM 2798 O O . TRP A 1 354 ? 20.520 61.933 -65.112 1.00 66.83 354 TRP A O 1
ATOM 2809 N N . SER A 1 355 ? 18.935 63.277 -65.867 1.00 62.36 355 SER A N 1
ATOM 2810 C CA . SER A 1 355 ? 18.644 62.466 -67.023 1.00 60.19 355 SER A CA 1
ATOM 2811 C C . SER A 1 355 ? 19.626 62.805 -68.138 1.00 59.75 355 SER A C 1
ATOM 2812 O O . SER A 1 355 ? 19.522 62.276 -69.257 1.00 55.00 355 SER A O 1
ATOM 2815 N N . GLU A 1 356 ? 20.562 63.704 -67.821 1.00 60.90 356 GLU A N 1
ATOM 2816 C CA . GLU A 1 356 ? 21.632 64.057 -68.739 1.00 59.73 356 GLU A CA 1
ATOM 2817 C C . GLU A 1 356 ? 22.954 63.392 -68.328 1.00 56.45 356 GLU A C 1
ATOM 2818 O O . GLU A 1 356 ? 24.012 63.685 -68.885 1.00 54.24 356 GLU A O 1
ATOM 2824 N N . MET A 1 357 ? 22.861 62.469 -67.375 1.00 55.01 357 MET A N 1
ATOM 2825 C CA . MET A 1 357 ? 24.043 61.797 -66.830 1.00 55.63 357 MET A CA 1
ATOM 2826 C C . MET A 1 357 ? 23.913 60.271 -66.818 1.00 53.07 357 MET A C 1
ATOM 2827 O O . MET A 1 357 ? 22.874 59.724 -66.435 1.00 52.29 357 MET A O 1
ATOM 2832 N N . ALA A 1 358 ? 24.974 59.585 -67.232 1.00 50.73 358 ALA A N 1
ATOM 2833 C CA . ALA A 1 358 ? 24.948 58.127 -67.244 1.00 49.44 358 ALA A CA 1
ATOM 2834 C C . ALA A 1 358 ? 26.239 57.492 -66.718 1.00 48.24 358 ALA A C 1
ATOM 2835 O O . ALA A 1 358 ? 27.307 58.089 -66.787 1.00 48.86 358 ALA A O 1
ATOM 2837 N N . ILE A 1 359 ? 26.105 56.272 -66.205 1.00 45.84 359 ILE A N 1
ATOM 2838 C CA . ILE A 1 359 ? 27.203 55.466 -65.716 1.00 44.54 359 ILE A CA 1
ATOM 2839 C C . ILE A 1 359 ? 27.361 54.134 -66.515 1.00 43.03 359 ILE A C 1
ATOM 2840 O O . ILE A 1 359 ? 26.409 53.344 -66.664 1.00 42.05 359 ILE A O 1
ATOM 2845 N N . LEU A 1 360 ? 28.565 53.888 -67.026 1.00 42.20 360 LEU A N 1
ATOM 2846 C CA . LEU A 1 360 ? 28.807 52.762 -67.939 1.00 41.05 360 LEU A CA 1
ATOM 2847 C C . LEU A 1 360 ? 29.817 51.800 -67.364 1.00 41.17 360 LEU A C 1
ATOM 2848 O O . LEU A 1 360 ? 30.913 52.182 -66.965 1.00 41.36 360 LEU A O 1
ATOM 2853 N N . TYR A 1 361 ? 29.455 50.536 -67.323 1.00 40.89 361 TYR A N 1
ATOM 2854 C CA . TYR A 1 361 ? 30.320 49.538 -66.760 1.00 40.70 361 TYR A CA 1
ATOM 2855 C C . TYR A 1 361 ? 30.451 48.326 -67.696 1.00 40.68 361 TYR A C 1
ATOM 2856 O O . TYR A 1 361 ? 29.521 47.994 -68.454 1.00 39.80 361 TYR A O 1
ATOM 2865 N N . ARG A 1 362 ? 31.599 47.668 -67.628 1.00 39.79 362 ARG A N 1
ATOM 2866 C CA . ARG A 1 362 ? 31.875 46.522 -68.462 1.00 39.63 362 ARG A CA 1
ATOM 2867 C C . ARG A 1 362 ? 30.925 45.347 -68.251 1.00 39.35 362 ARG A C 1
ATOM 2868 O O . ARG A 1 362 ? 30.566 44.663 -69.244 1.00 38.70 362 ARG A O 1
ATOM 2876 N N . THR A 1 363 ? 30.565 45.088 -66.985 1.00 39.11 363 THR A N 1
ATOM 2877 C CA . THR A 1 363 ? 29.744 43.908 -66.573 1.00 40.01 363 THR A CA 1
ATOM 2878 C C . THR A 1 363 ? 28.624 44.322 -65.627 1.00 40.97 363 THR A C 1
ATOM 2879 O O . THR A 1 363 ? 28.795 45.265 -64.847 1.00 40.50 363 THR A O 1
ATOM 2883 N N . ASN A 1 364 ? 27.509 43.592 -65.647 1.00 42.73 364 ASN A N 1
ATOM 2884 C CA . ASN A 1 364 ? 26.323 43.961 -64.826 1.00 46.93 364 ASN A CA 1
ATOM 2885 C C . ASN A 1 364 ? 26.548 43.865 -63.287 1.00 48.28 364 ASN A C 1
ATOM 2886 O O . ASN A 1 364 ? 25.888 44.586 -62.520 1.00 48.74 364 ASN A O 1
ATOM 2891 N N . ALA A 1 365 ? 27.512 43.019 -62.866 1.00 47.81 365 ALA A N 1
ATOM 2892 C CA . ALA A 1 365 ? 27.902 42.849 -61.435 1.00 48.78 365 ALA A CA 1
ATOM 2893 C C . ALA A 1 365 ? 28.281 44.147 -60.778 1.00 51.25 365 ALA A C 1
ATOM 2894 O O . ALA A 1 365 ? 27.969 44.363 -59.605 1.00 55.50 365 ALA A O 1
ATOM 2896 N N . GLN A 1 366 ? 28.938 45.019 -61.535 1.00 51.23 366 GLN A N 1
ATOM 2897 C CA . GLN A 1 366 ? 29.344 46.316 -61.025 1.00 51.81 366 GLN A CA 1
ATOM 2898 C C . GLN A 1 366 ? 28.218 47.244 -60.704 1.00 53.56 366 GLN A C 1
ATOM 2899 O O . GLN A 1 366 ? 28.458 48.268 -60.075 1.00 58.62 366 GLN A O 1
ATOM 2905 N N . SER A 1 367 ? 26.995 46.914 -61.109 1.00 54.53 367 SER A N 1
ATOM 2906 C CA . SER A 1 367 ? 25.896 47.843 -60.857 1.00 55.97 367 SER A CA 1
ATOM 2907 C C . SER A 1 367 ? 25.519 47.874 -59.375 1.00 56.67 367 SER A C 1
ATOM 2908 O O . SER A 1 367 ? 25.135 48.919 -58.882 1.00 57.08 367 SER A O 1
ATOM 2911 N N . ARG A 1 368 ? 25.644 46.752 -58.673 1.00 57.46 368 ARG A N 1
ATOM 2912 C CA . ARG A 1 368 ? 25.177 46.704 -57.302 1.00 63.70 368 ARG A CA 1
ATOM 2913 C C . ARG A 1 368 ? 25.805 47.762 -56.396 1.00 63.37 368 ARG A C 1
ATOM 2914 O O . ARG A 1 368 ? 25.081 48.597 -55.827 1.00 66.56 368 ARG A O 1
ATOM 2922 N N . VAL A 1 369 ? 27.128 47.786 -56.325 1.00 59.36 369 VAL A N 1
ATOM 2923 C CA . VAL A 1 369 ? 27.810 48.814 -55.560 1.00 58.51 369 VAL A CA 1
ATOM 2924 C C . VAL A 1 369 ? 27.414 50.195 -56.008 1.00 58.27 369 VAL A C 1
ATOM 2925 O O . VAL A 1 369 ? 27.209 51.059 -55.178 1.00 60.06 369 VAL A O 1
ATOM 2929 N N . ILE A 1 370 ? 27.272 50.431 -57.300 1.00 58.27 370 ILE A N 1
ATOM 2930 C CA . ILE A 1 370 ? 26.940 51.794 -57.743 1.00 58.96 370 ILE A CA 1
ATOM 2931 C C . ILE A 1 370 ? 25.537 52.244 -57.263 1.00 61.51 370 ILE A C 1
ATOM 2932 O O . ILE A 1 370 ? 25.324 53.405 -56.851 1.00 59.57 370 ILE A O 1
ATOM 2937 N N . GLU A 1 371 ? 24.600 51.306 -57.295 1.00 65.56 371 GLU A N 1
ATOM 2938 C CA . GLU A 1 371 ? 23.206 51.592 -57.000 1.00 70.00 371 GLU A CA 1
ATOM 2939 C C . GLU A 1 371 ? 23.100 52.161 -55.610 1.00 70.16 371 GLU A C 1
ATOM 2940 O O . GLU A 1 371 ? 22.552 53.244 -55.392 1.00 69.48 371 GLU A O 1
ATOM 2946 N N . GLU A 1 372 ? 23.671 51.406 -54.685 1.00 71.45 372 GLU A N 1
ATOM 2947 C CA . GLU A 1 372 ? 23.652 51.720 -53.263 1.00 72.14 372 GLU A CA 1
ATOM 2948 C C . GLU A 1 372 ? 24.326 53.046 -52.936 1.00 69.91 372 GLU A C 1
ATOM 2949 O O . GLU A 1 372 ? 23.840 53.810 -52.104 1.00 70.45 372 GLU A O 1
ATOM 2955 N N . SER A 1 373 ? 25.431 53.327 -53.604 1.00 65.30 373 SER A N 1
ATOM 2956 C CA . SER A 1 373 ? 26.062 54.609 -53.445 1.00 64.94 373 SER A CA 1
ATOM 2957 C C . SER A 1 373 ? 25.200 55.805 -53.853 1.00 66.92 373 SER A C 1
ATOM 2958 O O . SER A 1 373 ? 25.367 56.884 -53.303 1.00 70.16 373 SER A O 1
ATOM 2961 N N . LEU A 1 374 ? 24.296 55.632 -54.817 1.00 68.12 374 LEU A N 1
ATOM 2962 C CA . LEU A 1 374 ? 23.418 56.723 -55.200 1.00 68.00 374 LEU A CA 1
ATOM 2963 C C . LEU A 1 374 ? 22.201 56.718 -54.291 1.00 67.86 374 LEU A C 1
ATOM 2964 O O . LEU A 1 374 ? 21.608 57.774 -54.067 1.00 65.38 374 LEU A O 1
ATOM 2969 N N . ARG A 1 375 ? 21.826 55.527 -53.818 1.00 67.19 375 ARG A N 1
ATOM 2970 C CA A ARG A 1 375 ? 20.673 55.368 -52.946 0.50 70.64 375 ARG A CA 1
ATOM 2971 C CA B ARG A 1 375 ? 20.674 55.362 -52.949 0.50 71.67 375 ARG A CA 1
ATOM 2972 C C . ARG A 1 375 ? 20.938 56.069 -51.610 1.00 74.80 375 ARG A C 1
ATOM 2973 O O . ARG A 1 375 ? 20.118 56.879 -51.140 1.00 74.88 375 ARG A O 1
ATOM 2988 N N . ARG A 1 376 ? 22.091 55.759 -51.013 1.00 77.62 376 ARG A N 1
ATOM 2989 C CA . ARG A 1 376 ? 22.566 56.393 -49.792 1.00 80.10 376 ARG A CA 1
ATOM 2990 C C . ARG A 1 376 ? 22.367 57.904 -49.888 1.00 81.26 376 ARG A C 1
ATOM 2991 O O . ARG A 1 376 ? 21.775 58.500 -49.005 1.00 84.73 376 ARG A O 1
ATOM 2999 N N . VAL A 1 377 ? 22.834 58.516 -50.971 1.00 79.54 377 VAL A N 1
ATOM 3000 C CA . VAL A 1 377 ? 22.680 59.952 -51.151 1.00 80.70 377 VAL A CA 1
ATOM 3001 C C . VAL A 1 377 ? 21.362 60.288 -51.884 1.00 79.68 377 VAL A C 1
ATOM 3002 O O . VAL A 1 377 ? 21.143 61.413 -52.364 1.00 73.47 377 VAL A O 1
ATOM 3006 N N . GLN A 1 378 ? 20.493 59.283 -51.946 1.00 82.96 378 GLN A N 1
ATOM 3007 C CA . GLN A 1 378 ? 19.204 59.347 -52.640 1.00 85.81 378 GLN A CA 1
ATOM 3008 C C . GLN A 1 378 ? 19.192 60.121 -53.959 1.00 83.71 378 GLN A C 1
ATOM 3009 O O . GLN A 1 378 ? 18.388 61.024 -54.162 1.00 82.47 378 GLN A O 1
ATOM 3015 N N . ILE A 1 379 ? 20.118 59.758 -54.843 1.00 83.32 379 ILE A N 1
ATOM 3016 C CA . ILE A 1 379 ? 20.145 60.223 -56.234 1.00 78.22 379 ILE A CA 1
ATOM 3017 C C . ILE A 1 379 ? 19.290 59.204 -57.006 1.00 73.05 379 ILE A C 1
ATOM 3018 O O . ILE A 1 379 ? 19.585 58.012 -56.958 1.00 70.66 379 ILE A O 1
ATOM 3023 N N . PRO A 1 380 ? 18.231 59.664 -57.703 1.00 69.85 380 PRO A N 1
ATOM 3024 C CA . PRO A 1 380 ? 17.354 58.716 -58.402 1.00 69.35 380 PRO A CA 1
ATOM 3025 C C . PRO A 1 380 ? 18.100 57.883 -59.504 1.00 68.23 380 PRO A C 1
ATOM 3026 O O . PRO A 1 380 ? 18.858 58.437 -60.326 1.00 66.78 380 PRO A O 1
ATOM 3030 N N . ALA A 1 381 ? 17.886 56.570 -59.506 1.00 65.50 381 ALA A N 1
ATOM 3031 C CA . ALA A 1 381 ? 18.573 55.691 -60.444 1.00 65.12 381 ALA A CA 1
ATOM 3032 C C . ALA A 1 381 ? 17.662 54.860 -61.360 1.00 64.14 381 ALA A C 1
ATOM 3033 O O . ALA A 1 381 ? 16.625 54.359 -60.942 1.00 65.12 381 ALA A O 1
ATOM 3035 N N . ARG A 1 382 ? 18.097 54.683 -62.608 1.00 63.52 382 ARG A N 1
ATOM 3036 C CA . ARG A 1 382 ? 17.361 53.900 -63.616 1.00 59.99 382 ARG A CA 1
ATOM 3037 C C . ARG A 1 382 ? 18.299 52.821 -64.131 1.00 55.44 382 ARG A C 1
ATOM 3038 O O . ARG A 1 382 ? 19.292 53.126 -64.781 1.00 53.31 382 ARG A O 1
ATOM 3046 N N . ILE A 1 383 ? 18.035 51.568 -63.773 1.00 53.10 383 ILE A N 1
ATOM 3047 C CA . ILE A 1 383 ? 18.911 50.457 -64.167 1.00 52.62 383 ILE A CA 1
ATOM 3048 C C . ILE A 1 383 ? 18.440 49.759 -65.466 1.00 51.24 383 ILE A C 1
ATOM 3049 O O . ILE A 1 383 ? 17.371 49.147 -65.518 1.00 48.92 383 ILE A O 1
ATOM 3054 N N . VAL A 1 384 ? 19.260 49.858 -66.513 1.00 49.54 384 VAL A N 1
ATOM 3055 C CA . VAL A 1 384 ? 18.972 49.202 -67.781 1.00 47.87 384 VAL A CA 1
ATOM 3056 C C . VAL A 1 384 ? 19.639 47.844 -67.823 1.00 48.41 384 VAL A C 1
ATOM 3057 O O . VAL A 1 384 ? 20.865 47.708 -67.587 1.00 46.75 384 VAL A O 1
ATOM 3061 N N . GLY A 1 385 ? 18.824 46.828 -68.081 1.00 48.97 385 GLY A N 1
ATOM 3062 C CA . GLY A 1 385 ? 19.382 45.521 -68.398 1.00 52.11 385 GLY A CA 1
ATOM 3063 C C . GLY A 1 385 ? 19.858 44.742 -67.207 1.00 56.39 385 GLY A C 1
ATOM 3064 O O . GLY A 1 385 ? 20.730 43.876 -67.336 1.00 59.49 385 GLY A O 1
ATOM 3065 N N . GLY A 1 386 ? 19.296 45.067 -66.041 1.00 59.99 386 GLY A N 1
ATOM 3066 C CA . GLY A 1 386 ? 19.539 44.331 -64.798 1.00 61.17 386 GLY A CA 1
ATOM 3067 C C . GLY A 1 386 ? 18.808 43.008 -64.867 1.00 65.51 386 GLY A C 1
ATOM 3068 O O . GLY A 1 386 ? 18.602 42.475 -65.969 1.00 68.33 386 GLY A O 1
ATOM 3069 N N . VAL A 1 387 ? 18.410 42.477 -63.712 1.00 65.79 387 VAL A N 1
ATOM 3070 C CA . VAL A 1 387 ? 17.605 41.249 -63.667 1.00 69.45 387 VAL A CA 1
ATOM 3071 C C . VAL A 1 387 ? 16.284 41.462 -64.423 1.00 70.26 387 VAL A C 1
ATOM 3072 O O . VAL A 1 387 ? 15.376 42.141 -63.942 1.00 69.73 387 VAL A O 1
ATOM 3076 N N . GLY A 1 388 ? 16.205 40.876 -65.619 1.00 72.86 388 GLY A N 1
ATOM 3077 C CA . GLY A 1 388 ? 15.025 40.953 -66.492 1.00 68.55 388 GLY A CA 1
ATOM 3078 C C . GLY A 1 388 ? 13.751 40.506 -65.804 1.00 66.92 388 GLY A C 1
ATOM 3079 O O . GLY A 1 388 ? 13.700 39.448 -65.192 1.00 66.97 388 GLY A O 1
ATOM 3080 N N . PHE A 1 389 ? 12.725 41.329 -65.919 1.00 63.97 389 PHE A N 1
ATOM 3081 C CA . PHE A 1 389 ? 11.459 41.085 -65.287 1.00 62.87 389 PHE A CA 1
ATOM 3082 C C . PHE A 1 389 ? 10.715 39.936 -65.953 1.00 64.10 389 PHE A C 1
ATOM 3083 O O . PHE A 1 389 ? 10.146 39.093 -65.253 1.00 64.96 389 PHE A O 1
ATOM 3091 N N . TYR A 1 390 ? 10.701 39.880 -67.288 1.00 61.10 390 TYR A N 1
ATOM 3092 C CA . TYR A 1 390 ? 10.078 38.726 -67.936 1.00 59.70 390 TYR A CA 1
ATOM 3093 C C . TYR A 1 390 ? 10.920 37.451 -67.839 1.00 59.65 390 TYR A C 1
ATOM 3094 O O . TYR A 1 390 ? 10.593 36.446 -68.467 1.00 60.24 390 TYR A O 1
ATOM 3103 N N . ASP A 1 391 ? 11.987 37.496 -67.043 1.00 59.88 391 ASP A N 1
ATOM 3104 C CA . ASP A 1 391 ? 12.847 36.341 -66.866 1.00 62.77 391 ASP A CA 1
ATOM 3105 C C . ASP A 1 391 ? 12.743 35.731 -65.488 1.00 67.01 391 ASP A C 1
ATOM 3106 O O . ASP A 1 391 ? 13.244 34.629 -65.273 1.00 69.90 391 ASP A O 1
ATOM 3111 N N . ARG A 1 392 ? 12.080 36.410 -64.557 1.00 66.39 392 ARG A N 1
ATOM 3112 C CA . ARG A 1 392 ? 11.934 35.862 -63.218 1.00 68.88 392 ARG A CA 1
ATOM 3113 C C . ARG A 1 392 ? 11.111 34.587 -63.249 1.00 70.93 392 ARG A C 1
ATOM 3114 O O . ARG A 1 392 ? 10.357 34.351 -64.197 1.00 72.31 392 ARG A O 1
ATOM 3122 N N . ARG A 1 393 ? 11.290 33.749 -62.234 1.00 74.39 393 ARG A N 1
ATOM 3123 C CA . ARG A 1 393 ? 10.609 32.455 -62.154 1.00 76.47 393 ARG A CA 1
ATOM 3124 C C . ARG A 1 393 ? 9.091 32.579 -62.107 1.00 73.56 393 ARG A C 1
ATOM 3125 O O . ARG A 1 393 ? 8.388 31.898 -62.862 1.00 74.17 393 ARG A O 1
ATOM 3133 N N . GLU A 1 394 ? 8.600 33.441 -61.223 1.00 69.03 394 GLU A N 1
ATOM 3134 C CA . GLU A 1 394 ? 7.161 33.630 -61.044 1.00 67.11 394 GLU A CA 1
ATOM 3135 C C . GLU A 1 394 ? 6.472 33.940 -62.377 1.00 64.15 394 GLU A C 1
ATOM 3136 O O . GLU A 1 394 ? 5.377 33.415 -62.661 1.00 61.14 394 GLU A O 1
ATOM 3142 N N . ILE A 1 395 ? 7.144 34.772 -63.190 1.00 60.80 395 ILE A N 1
ATOM 3143 C CA . ILE A 1 395 ? 6.577 35.279 -64.439 1.00 58.33 395 ILE A CA 1
ATOM 3144 C C . ILE A 1 395 ? 6.530 34.199 -65.504 1.00 56.55 395 ILE A C 1
ATOM 3145 O O . ILE A 1 395 ? 5.464 33.911 -66.072 1.00 58.61 395 ILE A O 1
ATOM 3150 N N . ARG A 1 396 ? 7.662 33.562 -65.728 1.00 55.15 396 ARG A N 1
ATOM 3151 C CA . ARG A 1 396 ? 7.731 32.440 -66.666 1.00 54.30 396 ARG A CA 1
ATOM 3152 C C . ARG A 1 396 ? 6.826 31.286 -66.229 1.00 54.50 396 ARG A C 1
ATOM 3153 O O . ARG A 1 396 ? 6.223 30.650 -67.074 1.00 53.18 396 ARG A O 1
ATOM 3161 N N . ASP A 1 397 ? 6.717 31.024 -64.927 1.00 55.42 397 ASP A N 1
ATOM 3162 C CA . ASP A 1 397 ? 5.695 30.101 -64.453 1.00 57.95 397 ASP A CA 1
ATOM 3163 C C . ASP A 1 397 ? 4.280 30.465 -64.971 1.00 58.31 397 ASP A C 1
ATOM 3164 O O . ASP A 1 397 ? 3.565 29.618 -65.534 1.00 58.36 397 ASP A O 1
ATOM 3169 N N . ILE A 1 398 ? 3.872 31.720 -64.802 1.00 57.62 398 ILE A N 1
ATOM 3170 C CA . ILE A 1 398 ? 2.514 32.095 -65.177 1.00 57.44 398 ILE A CA 1
ATOM 3171 C C . ILE A 1 398 ? 2.394 32.149 -66.711 1.00 54.97 398 ILE A C 1
ATOM 3172 O O . ILE A 1 398 ? 1.321 31.897 -67.308 1.00 53.48 398 ILE A O 1
ATOM 3177 N N . LEU A 1 399 ? 3.504 32.480 -67.349 1.00 49.65 399 LEU A N 1
ATOM 3178 C CA . LEU A 1 399 ? 3.503 32.501 -68.781 1.00 48.09 399 LEU A CA 1
ATOM 3179 C C . LEU A 1 399 ? 3.488 31.101 -69.350 1.00 47.41 399 LEU A C 1
ATOM 3180 O O . LEU A 1 399 ? 2.983 30.899 -70.476 1.00 47.42 399 LEU A O 1
ATOM 3185 N N . ALA A 1 400 ? 4.015 30.143 -68.574 1.00 45.63 400 ALA A N 1
ATOM 3186 C CA . ALA A 1 400 ? 3.960 28.737 -68.975 1.00 47.10 400 ALA A CA 1
ATOM 3187 C C . ALA A 1 400 ? 2.540 28.252 -68.885 1.00 49.90 400 ALA A C 1
ATOM 3188 O O . ALA A 1 400 ? 2.036 27.667 -69.853 1.00 51.04 400 ALA A O 1
ATOM 3190 N N . TYR A 1 401 ? 1.853 28.624 -67.878 1.00 52.00 401 TYR A N 1
ATOM 3191 C CA . TYR A 1 401 ? 0.452 28.277 -67.758 1.00 55.17 401 TYR A CA 1
ATOM 3192 C C . TYR A 1 401 ? -0.281 28.839 -68.937 1.00 56.80 401 TYR A C 1
ATOM 3193 O O . TYR A 1 401 ? -1.097 28.175 -69.506 1.00 58.43 401 TYR A O 1
ATOM 3202 N N . ALA A 1 402 ? 0.044 29.997 -69.212 1.00 56.70 402 ALA A N 1
ATOM 3203 C CA . ALA A 1 402 ? -0.616 30.665 -70.332 1.00 59.80 402 ALA A CA 1
ATOM 3204 C C . ALA A 1 402 ? -0.297 29.999 -71.686 1.00 61.69 402 ALA A C 1
ATOM 3205 O O . ALA A 1 402 ? -1.200 29.802 -72.502 1.00 58.71 402 ALA A O 1
ATOM 3207 N N . ARG A 1 403 ? 0.972 29.639 -71.905 1.00 63.54 403 ARG A N 1
ATOM 3208 C CA . ARG A 1 403 ? 1.351 28.876 -73.095 1.00 65.93 403 ARG A CA 1
ATOM 3209 C C . ARG A 1 403 ? 0.530 27.597 -73.210 1.00 67.93 403 ARG A C 1
ATOM 3210 O O . ARG A 1 403 ? -0.041 27.291 -74.257 1.00 69.85 403 ARG A O 1
ATOM 3218 N N . LEU A 1 404 ? 0.471 26.864 -72.112 1.00 67.05 404 LEU A N 1
ATOM 3219 C CA . LEU A 1 404 ? -0.238 25.608 -72.076 1.00 70.93 404 LEU A CA 1
ATOM 3220 C C . LEU A 1 404 ? -1.740 25.758 -72.316 1.00 73.57 404 LEU A C 1
ATOM 3221 O O . LEU A 1 404 ? -2.338 24.911 -72.969 1.00 77.33 404 LEU A O 1
ATOM 3226 N N . ALA A 1 405 ? -2.353 26.811 -71.784 1.00 72.95 405 ALA A N 1
ATOM 3227 C CA . ALA A 1 405 ? -3.783 27.072 -72.041 1.00 73.06 405 ALA A CA 1
ATOM 3228 C C . ALA A 1 405 ? -4.073 27.250 -73.534 1.00 75.31 405 ALA A C 1
ATOM 3229 O O . ALA A 1 405 ? -5.076 26.710 -74.046 1.00 77.43 405 ALA A O 1
ATOM 3231 N N . LEU A 1 406 ? -3.196 28.004 -74.210 1.00 73.40 406 LEU A N 1
ATOM 3232 C CA . LEU A 1 406 ? -3.307 28.285 -75.637 1.00 73.09 406 LEU A CA 1
ATOM 3233 C C . LEU A 1 406 ? -3.018 27.027 -76.396 1.00 70.89 406 LEU A C 1
ATOM 3234 O O . LEU A 1 406 ? -3.683 26.707 -77.369 1.00 73.15 406 LEU A O 1
ATOM 3239 N N A ASN A 1 407 ? -2.012 26.296 -75.937 0.50 69.08 407 ASN A N 1
ATOM 3240 N N B ASN A 1 407 ? -1.973 26.335 -75.980 0.50 70.36 407 ASN A N 1
ATOM 3241 C CA A ASN A 1 407 ? -1.551 25.098 -76.630 0.50 69.78 407 ASN A CA 1
ATOM 3242 C CA B ASN A 1 407 ? -1.621 25.091 -76.619 0.50 71.64 407 ASN A CA 1
ATOM 3243 C C A ASN A 1 407 ? -1.402 23.924 -75.668 0.50 69.66 407 ASN A C 1
ATOM 3244 C C B ASN A 1 407 ? -1.468 24.008 -75.580 0.50 70.65 407 ASN A C 1
ATOM 3245 O O A ASN A 1 407 ? -0.321 23.710 -75.128 0.50 69.33 407 ASN A O 1
ATOM 3246 O O B ASN A 1 407 ? -0.455 23.950 -74.893 0.50 69.95 407 ASN A O 1
ATOM 3255 N N . PRO A 1 408 ? -2.495 23.158 -75.450 1.00 72.30 408 PRO A N 1
ATOM 3256 C CA . PRO A 1 408 ? -2.487 22.015 -74.518 1.00 71.93 408 PRO A CA 1
ATOM 3257 C C . PRO A 1 408 ? -1.409 20.974 -74.887 1.00 72.45 408 PRO A C 1
ATOM 3258 O O . PRO A 1 408 ? -1.062 20.123 -74.059 1.00 72.67 408 PRO A O 1
ATOM 3262 N N . ALA A 1 409 ? -0.873 21.066 -76.108 1.00 71.60 409 ALA A N 1
ATOM 3263 C CA . ALA A 1 409 ? 0.119 20.124 -76.579 1.00 69.54 409 ALA A CA 1
ATOM 3264 C C . ALA A 1 409 ? 1.576 20.598 -76.377 1.00 68.88 409 ALA A C 1
ATOM 3265 O O . ALA A 1 409 ? 2.503 19.961 -76.874 1.00 68.40 409 ALA A O 1
ATOM 3267 N N . ASP A 1 410 ? 1.776 21.701 -75.644 1.00 68.37 410 ASP A N 1
ATOM 3268 C CA . ASP A 1 410 ? 3.123 22.165 -75.271 1.00 68.30 410 ASP A CA 1
ATOM 3269 C C . ASP A 1 410 ? 3.757 21.486 -74.049 1.00 70.26 410 ASP A C 1
ATOM 3270 O O . ASP A 1 410 ? 3.537 21.932 -72.919 1.00 72.54 410 ASP A O 1
ATOM 3275 N N . ASP A 1 411 ? 4.591 20.469 -74.277 1.00 70.78 411 ASP A N 1
ATOM 3276 C CA . ASP A 1 411 ? 5.161 19.639 -73.180 1.00 70.61 411 ASP A CA 1
ATOM 3277 C C . ASP A 1 411 ? 6.138 20.340 -72.261 1.00 68.13 411 ASP A C 1
ATOM 3278 O O . ASP A 1 411 ? 6.121 20.110 -71.050 1.00 65.65 411 ASP A O 1
ATOM 3283 N N . VAL A 1 412 ? 7.024 21.142 -72.856 1.00 67.25 412 VAL A N 1
ATOM 3284 C CA . VAL A 1 412 ? 7.985 21.967 -72.119 1.00 62.75 412 VAL A CA 1
ATOM 3285 C C . VAL A 1 412 ? 7.262 22.872 -71.106 1.00 61.92 412 VAL A C 1
ATOM 3286 O O . VAL A 1 412 ? 7.668 22.969 -69.937 1.00 59.12 412 VAL A O 1
ATOM 3290 N N . ALA A 1 413 ? 6.184 23.519 -71.548 1.00 59.62 413 ALA A N 1
ATOM 3291 C CA . ALA A 1 413 ? 5.424 24.336 -70.627 1.00 60.58 413 ALA A CA 1
ATOM 3292 C C . ALA A 1 413 ? 4.871 23.467 -69.498 1.00 60.61 413 ALA A C 1
ATOM 3293 O O . ALA A 1 413 ? 4.976 23.816 -68.322 1.00 58.94 413 ALA A O 1
ATOM 3295 N N . LEU A 1 414 ? 4.286 22.332 -69.866 1.00 60.99 414 LEU A N 1
ATOM 3296 C CA . LEU A 1 414 ? 3.700 21.457 -68.882 1.00 61.59 414 LEU A CA 1
ATOM 3297 C C . LEU A 1 414 ? 4.783 21.088 -67.887 1.00 61.35 414 LEU A C 1
ATOM 3298 O O . LEU A 1 414 ? 4.608 21.244 -66.676 1.00 63.43 414 LEU A O 1
ATOM 3303 N N . ARG A 1 415 ? 5.928 20.664 -68.407 1.00 61.29 415 ARG A N 1
ATOM 3304 C CA . ARG A 1 415 ? 7.008 20.157 -67.586 1.00 59.33 415 ARG A CA 1
ATOM 3305 C C . ARG A 1 415 ? 7.416 21.175 -66.518 1.00 56.57 415 ARG A C 1
ATOM 3306 O O . ARG A 1 415 ? 7.697 20.805 -65.371 1.00 58.13 415 ARG A O 1
ATOM 3314 N N . ARG A 1 416 ? 7.379 22.451 -66.866 1.00 51.91 416 ARG A N 1
ATOM 3315 C CA . ARG A 1 416 ? 7.845 23.480 -65.967 1.00 52.42 416 ARG A CA 1
ATOM 3316 C C . ARG A 1 416 ? 6.895 23.762 -64.808 1.00 55.05 416 ARG A C 1
ATOM 3317 O O . ARG A 1 416 ? 7.355 24.102 -63.700 1.00 57.18 416 ARG A O 1
ATOM 3325 N N . ILE A 1 417 ? 5.590 23.656 -65.043 1.00 52.78 417 ILE A N 1
ATOM 3326 C CA . ILE A 1 417 ? 4.693 24.028 -63.991 1.00 55.76 417 ILE A CA 1
ATOM 3327 C C . ILE A 1 417 ? 3.848 22.909 -63.390 1.00 58.87 417 ILE A C 1
ATOM 3328 O O . ILE A 1 417 ? 3.026 23.154 -62.482 1.00 61.73 417 ILE A O 1
ATOM 3333 N N . ILE A 1 418 ? 4.052 21.679 -63.854 1.00 59.32 418 ILE A N 1
ATOM 3334 C CA . ILE A 1 418 ? 3.186 20.606 -63.376 1.00 60.39 418 ILE A CA 1
ATOM 3335 C C . ILE A 1 418 ? 3.324 20.442 -61.884 1.00 62.04 418 ILE A C 1
ATOM 3336 O O . ILE A 1 418 ? 2.422 19.930 -61.245 1.00 64.14 418 ILE A O 1
ATOM 3341 N N . GLY A 1 419 ? 4.440 20.932 -61.347 1.00 62.55 419 GLY A N 1
ATOM 3342 C CA . GLY A 1 419 ? 4.745 20.857 -59.919 1.00 62.54 419 GLY A CA 1
ATOM 3343 C C . GLY A 1 419 ? 4.880 22.176 -59.181 1.00 62.83 419 GLY A C 1
ATOM 3344 O O . GLY A 1 419 ? 5.371 22.210 -58.055 1.00 61.53 419 GLY A O 1
ATOM 3345 N N . ARG A 1 420 ? 4.452 23.259 -59.827 1.00 64.04 420 ARG A N 1
ATOM 3346 C CA . ARG A 1 420 ? 4.480 24.594 -59.235 1.00 68.74 420 ARG A CA 1
ATOM 3347 C C . ARG A 1 420 ? 3.007 24.982 -59.253 1.00 70.04 420 ARG A C 1
ATOM 3348 O O . ARG A 1 420 ? 2.445 25.179 -60.342 1.00 66.86 420 ARG A O 1
ATOM 3356 N N . PRO A 1 421 ? 2.499 25.372 -58.053 1.00 73.59 421 PRO A N 1
ATOM 3357 C CA . PRO A 1 421 ? 2.424 24.443 -56.879 1.00 75.67 421 PRO A CA 1
ATOM 3358 C C . PRO A 1 421 ? 2.362 22.937 -57.059 1.00 75.93 421 PRO A C 1
ATOM 3359 O O . PRO A 1 421 ? 1.893 22.450 -58.080 1.00 78.02 421 PRO A O 1
ATOM 3363 N N . ARG A 1 422 ? 2.852 22.230 -56.041 1.00 78.22 422 ARG A N 1
ATOM 3364 C CA . ARG A 1 422 ? 2.822 20.771 -55.950 1.00 77.91 422 ARG A CA 1
ATOM 3365 C C . ARG A 1 422 ? 1.405 20.255 -55.985 1.00 78.85 422 ARG A C 1
ATOM 3366 O O . ARG A 1 422 ? 0.488 20.971 -55.589 1.00 79.31 422 ARG A O 1
ATOM 3374 N N . ARG A 1 423 ? 1.223 19.017 -56.454 1.00 80.50 423 ARG A N 1
ATOM 3375 C CA . ARG A 1 423 ? -0.099 18.369 -56.458 1.00 82.04 423 ARG A CA 1
ATOM 3376 C C . ARG A 1 423 ? -0.092 16.936 -56.986 1.00 83.51 423 ARG A C 1
ATOM 3377 O O . ARG A 1 423 ? -0.844 16.620 -57.908 1.00 86.28 423 ARG A O 1
ATOM 3385 N N . GLY A 1 424 ? 0.712 16.053 -56.404 1.00 83.63 424 GLY A N 1
ATOM 3386 C CA . GLY A 1 424 ? 0.948 14.762 -57.047 1.00 86.80 424 GLY A CA 1
ATOM 3387 C C . GLY A 1 424 ? 1.733 15.072 -58.309 1.00 93.06 424 GLY A C 1
ATOM 3388 O O . GLY A 1 424 ? 1.330 14.742 -59.425 1.00 93.45 424 GLY A O 1
ATOM 3389 N N . ILE A 1 425 ? 2.830 15.795 -58.114 1.00 97.05 425 ILE A N 1
ATOM 3390 C CA . ILE A 1 425 ? 3.842 16.041 -59.127 1.00 94.81 425 ILE A CA 1
ATOM 3391 C C . ILE A 1 425 ? 4.539 14.724 -59.289 1.00 95.34 425 ILE A C 1
ATOM 3392 O O . ILE A 1 425 ? 5.646 14.509 -58.786 1.00 101.10 425 ILE A O 1
ATOM 3397 N N . GLY A 1 426 ? 3.805 13.807 -59.964 1.00 92.57 426 GLY A N 1
ATOM 3398 C CA . GLY A 1 426 ? 4.387 12.502 -60.069 1.00 93.89 426 GLY A CA 1
ATOM 3399 C C . GLY A 1 426 ? 5.786 12.584 -60.625 1.00 90.59 426 GLY A C 1
ATOM 3400 O O . GLY A 1 426 ? 5.959 12.441 -61.813 1.00 92.60 426 GLY A O 1
ATOM 3401 N N . ASP A 1 427 ? 6.859 12.833 -60.019 1.00 90.13 427 ASP A N 1
ATOM 3402 C CA . ASP A 1 427 ? 8.219 12.737 -60.552 1.00 92.72 427 ASP A CA 1
ATOM 3403 C C . ASP A 1 427 ? 8.433 11.373 -61.209 1.00 91.91 427 ASP A C 1
ATOM 3404 O O . ASP A 1 427 ? 8.892 11.262 -62.346 1.00 92.29 427 ASP A O 1
ATOM 3409 N N . THR A 1 428 ? 8.086 10.338 -60.468 1.00 90.91 428 THR A N 1
ATOM 3410 C CA . THR A 1 428 ? 7.939 9.018 -61.030 1.00 91.42 428 THR A CA 1
ATOM 3411 C C . THR A 1 428 ? 6.706 8.944 -61.954 1.00 90.03 428 THR A C 1
ATOM 3412 O O . THR A 1 428 ? 6.767 8.310 -63.003 1.00 93.41 428 THR A O 1
ATOM 3416 N N . ALA A 1 429 ? 5.598 9.582 -61.575 1.00 86.16 429 ALA A N 1
ATOM 3417 C CA . ALA A 1 429 ? 4.387 9.569 -62.402 1.00 85.59 429 ALA A CA 1
ATOM 3418 C C . ALA A 1 429 ? 4.568 10.282 -63.745 1.00 87.31 429 ALA A C 1
ATOM 3419 O O . ALA A 1 429 ? 4.204 9.750 -64.792 1.00 88.22 429 ALA A O 1
ATOM 3421 N N . LEU A 1 430 ? 5.131 11.488 -63.705 1.00 86.96 430 LEU A N 1
ATOM 3422 C CA . LEU A 1 430 ? 5.476 12.253 -64.902 1.00 85.46 430 LEU A CA 1
ATOM 3423 C C . LEU A 1 430 ? 6.150 11.332 -65.894 1.00 88.19 430 LEU A C 1
ATOM 3424 O O . LEU A 1 430 ? 5.713 11.219 -67.029 1.00 86.63 430 LEU A O 1
ATOM 3429 N N . GLN A 1 431 ? 7.201 10.655 -65.436 1.00 93.04 431 GLN A N 1
ATOM 3430 C CA . GLN A 1 431 ? 7.962 9.733 -66.264 1.00 94.93 431 GLN A CA 1
ATOM 3431 C C . GLN A 1 431 ? 6.995 8.709 -66.843 1.00 95.04 431 GLN A C 1
ATOM 3432 O O . GLN A 1 431 ? 6.956 8.506 -68.047 1.00 95.69 431 GLN A O 1
ATOM 3438 N N . LYS A 1 432 ? 6.176 8.107 -65.990 1.00 95.36 432 LYS A N 1
ATOM 3439 C CA . LYS A 1 432 ? 5.190 7.126 -66.442 1.00 98.28 432 LYS A CA 1
ATOM 3440 C C . LYS A 1 432 ? 4.136 7.790 -67.346 1.00 96.84 432 LYS A C 1
ATOM 3441 O O . LYS A 1 432 ? 3.615 7.156 -68.266 1.00 99.57 432 LYS A O 1
ATOM 3447 N N . LEU A 1 433 ? 3.842 9.064 -67.092 1.00 92.99 433 LEU A N 1
ATOM 3448 C CA . LEU A 1 433 ? 2.916 9.826 -67.927 1.00 92.80 433 LEU A CA 1
ATOM 3449 C C . LEU A 1 433 ? 3.548 10.125 -69.270 1.00 93.83 433 LEU A C 1
ATOM 3450 O O . LEU A 1 433 ? 2.871 10.096 -70.299 1.00 93.36 433 LEU A O 1
ATOM 3455 N N . MET A 1 434 ? 4.852 10.411 -69.238 1.00 94.63 434 MET A N 1
ATOM 3456 C CA . MET A 1 434 ? 5.630 10.783 -70.416 1.00 96.20 434 MET A CA 1
ATOM 3457 C C . MET A 1 434 ? 5.768 9.683 -71.458 1.00 102.05 434 MET A C 1
ATOM 3458 O O . MET A 1 434 ? 5.587 9.938 -72.652 1.00 104.12 434 MET A O 1
ATOM 3463 N N . GLU A 1 435 ? 6.096 8.469 -71.021 1.00 110.81 435 GLU A N 1
ATOM 3464 C CA . GLU A 1 435 ? 6.225 7.339 -71.952 1.00 116.12 435 GLU A CA 1
ATOM 3465 C C . GLU A 1 435 ? 4.875 6.889 -72.474 1.00 113.65 435 GLU A C 1
ATOM 3466 O O . GLU A 1 435 ? 4.761 6.467 -73.622 1.00 110.40 435 GLU A O 1
ATOM 3472 N N . TRP A 1 436 ? 3.859 6.980 -71.625 1.00 115.41 436 TRP A N 1
ATOM 3473 C CA . TRP A 1 436 ? 2.497 6.702 -72.039 1.00 120.06 436 TRP A CA 1
ATOM 3474 C C . TRP A 1 436 ? 2.218 7.527 -73.289 1.00 118.81 436 TRP A C 1
ATOM 3475 O O . TRP A 1 436 ? 1.921 6.977 -74.351 1.00 119.86 436 TRP A O 1
ATOM 3486 N N . ALA A 1 437 ? 2.363 8.846 -73.160 1.00 116.78 437 ALA A N 1
ATOM 3487 C CA . ALA A 1 437 ? 2.112 9.774 -74.261 1.00 114.39 437 ALA A CA 1
ATOM 3488 C C . ALA A 1 437 ? 2.994 9.495 -75.473 1.00 113.10 437 ALA A C 1
ATOM 3489 O O . ALA A 1 437 ? 2.534 9.608 -76.593 1.00 114.31 437 ALA A O 1
ATOM 3491 N N . ARG A 1 438 ? 4.249 9.114 -75.262 1.00 113.31 438 ARG A N 1
ATOM 3492 C CA . ARG A 1 438 ? 5.128 8.818 -76.396 1.00 116.78 438 ARG A CA 1
ATOM 3493 C C . ARG A 1 438 ? 4.588 7.752 -77.352 1.00 117.79 438 ARG A C 1
ATOM 3494 O O . ARG A 1 438 ? 4.597 7.957 -78.570 1.00 115.31 438 ARG A O 1
ATOM 3502 N N . THR A 1 439 ? 4.107 6.633 -76.803 1.00 120.10 439 THR A N 1
ATOM 3503 C CA . THR A 1 439 ? 3.618 5.518 -77.633 1.00 123.90 439 THR A CA 1
ATOM 3504 C C . THR A 1 439 ? 2.270 5.839 -78.278 1.00 126.62 439 THR A C 1
ATOM 3505 O O . THR A 1 439 ? 2.074 5.617 -79.477 1.00 130.19 439 THR A O 1
ATOM 3509 N N . HIS A 1 440 ? 1.350 6.360 -77.473 1.00 126.06 440 HIS A N 1
ATOM 3510 C CA . HIS A 1 440 ? 0.059 6.816 -77.969 1.00 126.94 440 HIS A CA 1
ATOM 3511 C C . HIS A 1 440 ? 0.252 8.002 -78.933 1.00 130.16 440 HIS A C 1
ATOM 3512 O O . HIS A 1 440 ? -0.193 7.937 -80.080 1.00 131.29 440 HIS A O 1
ATOM 3519 N N . HIS A 1 441 ? 0.949 9.046 -78.462 1.00 131.03 441 HIS A N 1
ATOM 3520 C CA . HIS A 1 441 ? 1.392 10.226 -79.237 1.00 127.98 441 HIS A CA 1
ATOM 3521 C C . HIS A 1 441 ? 1.642 11.449 -78.366 1.00 126.42 441 HIS A C 1
ATOM 3522 O O . HIS A 1 441 ? 1.091 11.568 -77.266 1.00 121.23 441 HIS A O 1
ATOM 3529 N N . THR A 1 442 ? 2.462 12.365 -78.896 1.00 129.37 442 THR A N 1
ATOM 3530 C CA . THR A 1 442 ? 3.074 13.458 -78.115 1.00 125.53 442 THR A CA 1
ATOM 3531 C C . THR A 1 442 ? 2.251 14.109 -76.947 1.00 123.20 442 THR A C 1
ATOM 3532 O O . THR A 1 442 ? 2.859 14.550 -75.957 1.00 119.80 442 THR A O 1
ATOM 3536 N N . SER A 1 443 ? 0.910 14.129 -77.029 1.00 116.27 443 SER A N 1
ATOM 3537 C CA . SER A 1 443 ? 0.094 14.979 -76.134 1.00 108.45 443 SER A CA 1
ATOM 3538 C C . SER A 1 443 ? 0.143 14.578 -74.654 1.00 104.03 443 SER A C 1
ATOM 3539 O O . SER A 1 443 ? -0.480 13.593 -74.225 1.00 104.11 443 SER A O 1
ATOM 3542 N N . VAL A 1 444 ? 0.904 15.348 -73.876 1.00 96.53 444 VAL A N 1
ATOM 3543 C CA . VAL A 1 444 ? 1.188 14.975 -72.489 1.00 91.90 444 VAL A CA 1
ATOM 3544 C C . VAL A 1 444 ? 0.076 15.423 -71.569 1.00 92.19 444 VAL A C 1
ATOM 3545 O O . VAL A 1 444 ? -0.158 14.833 -70.504 1.00 89.09 444 VAL A O 1
ATOM 3549 N N . LEU A 1 445 ? -0.611 16.480 -71.981 1.00 93.59 445 LEU A N 1
ATOM 3550 C CA . LEU A 1 445 ? -1.765 16.914 -71.236 1.00 94.94 445 LEU A CA 1
ATOM 3551 C C . LEU A 1 445 ? -2.865 15.858 -71.294 1.00 101.33 445 LEU A C 1
ATOM 3552 O O . LEU A 1 445 ? -3.579 15.644 -70.306 1.00 105.82 445 LEU A O 1
ATOM 3557 N N . THR A 1 446 ? -2.995 15.192 -72.440 1.00 102.64 446 THR A N 1
ATOM 3558 C CA . THR A 1 446 ? -4.007 14.144 -72.596 1.00 102.64 446 THR A CA 1
ATOM 3559 C C . THR A 1 446 ? -3.699 12.969 -71.675 1.00 103.45 446 THR A C 1
ATOM 3560 O O . THR A 1 446 ? -4.602 12.441 -71.023 1.00 107.70 446 THR A O 1
ATOM 3564 N N . ALA A 1 447 ? -2.424 12.578 -71.614 1.00 101.66 447 ALA A N 1
ATOM 3565 C CA . ALA A 1 447 ? -1.960 11.569 -70.664 1.00 97.74 447 ALA A CA 1
ATOM 3566 C C . ALA A 1 447 ? -2.573 11.800 -69.288 1.00 98.47 447 ALA A C 1
ATOM 3567 O O . ALA A 1 447 ? -3.084 10.876 -68.678 1.00 100.60 447 ALA A O 1
ATOM 3569 N N . CYS A 1 448 ? -2.549 13.045 -68.825 1.00 99.93 448 CYS A N 1
ATOM 3570 C CA . CYS A 1 448 ? -3.134 13.418 -67.531 1.00 101.98 448 CYS A CA 1
ATOM 3571 C C . CYS A 1 448 ? -4.646 13.248 -67.427 1.00 103.99 448 CYS A C 1
ATOM 3572 O O . CYS A 1 448 ? -5.168 12.955 -66.354 1.00 105.28 448 CYS A O 1
ATOM 3575 N N . ALA A 1 449 ? -5.341 13.473 -68.537 1.00 106.91 449 ALA A N 1
ATOM 3576 C CA . ALA A 1 449 ? -6.786 13.318 -68.584 1.00 110.20 449 ALA A CA 1
ATOM 3577 C C . ALA A 1 449 ? -7.117 11.835 -68.697 1.00 112.76 449 ALA A C 1
ATOM 3578 O O . ALA A 1 449 ? -8.025 11.341 -68.021 1.00 113.43 449 ALA A O 1
ATOM 3580 N N . ASN A 1 450 ? -6.350 11.132 -69.530 1.00 111.01 450 ASN A N 1
ATOM 3581 C CA . ASN A 1 450 ? -6.492 9.691 -69.714 1.00 112.40 450 ASN A CA 1
ATOM 3582 C C . ASN A 1 450 ? -5.897 8.839 -68.577 1.00 112.06 450 ASN A C 1
ATOM 3583 O O . ASN A 1 450 ? -5.708 7.633 -68.733 1.00 111.37 450 ASN A O 1
ATOM 3588 N N . ALA A 1 451 ? -5.622 9.466 -67.435 1.00 114.50 451 ALA A N 1
ATOM 3589 C CA . ALA A 1 451 ? -4.968 8.792 -66.306 1.00 118.84 451 ALA A CA 1
ATOM 3590 C C . ALA A 1 451 ? -5.868 7.812 -65.556 1.00 124.14 451 ALA A C 1
ATOM 3591 O O . ALA A 1 451 ? -5.419 6.714 -65.214 1.00 129.01 451 ALA A O 1
ATOM 3593 N N . ALA A 1 452 ? -7.117 8.212 -65.285 1.00 126.35 452 ALA A N 1
ATOM 3594 C CA . ALA A 1 452 ? -8.113 7.332 -64.642 1.00 124.61 452 ALA A CA 1
ATOM 3595 C C . ALA A 1 452 ? -8.454 6.161 -65.564 1.00 123.89 452 ALA A C 1
ATOM 3596 O O . ALA A 1 452 ? -8.352 5.004 -65.167 1.00 121.84 452 ALA A O 1
ATOM 3598 N N . GLU A 1 453 ? -8.828 6.485 -66.801 1.00 126.71 453 GLU A N 1
ATOM 3599 C CA . GLU A 1 453 ? -8.997 5.522 -67.895 1.00 130.96 453 GLU A CA 1
ATOM 3600 C C . GLU A 1 453 ? -7.700 4.779 -68.265 1.00 133.21 453 GLU A C 1
ATOM 3601 O O . GLU A 1 453 ? -6.657 4.960 -67.633 1.00 133.83 453 GLU A O 1
ATOM 3607 N N . GLN A 1 454 ? -7.788 3.931 -69.288 1.00 135.11 454 GLN A N 1
ATOM 3608 C CA . GLN A 1 454 ? -6.619 3.369 -69.966 1.00 137.19 454 GLN A CA 1
ATOM 3609 C C . GLN A 1 454 ? -5.568 2.689 -69.065 1.00 141.58 454 GLN A C 1
ATOM 3610 O O . GLN A 1 454 ? -5.903 2.076 -68.040 1.00 141.83 454 GLN A O 1
ATOM 3616 N N . ASN A 1 455 ? -4.303 2.822 -69.481 1.00 145.81 455 ASN A N 1
ATOM 3617 C CA . ASN A 1 455 ? -3.124 2.196 -68.871 1.00 149.34 455 ASN A CA 1
ATOM 3618 C C . ASN A 1 455 ? -2.958 2.486 -67.378 1.00 152.68 455 ASN A C 1
ATOM 3619 O O . ASN A 1 455 ? -2.100 1.896 -66.721 1.00 155.38 455 ASN A O 1
ATOM 3624 N N . ILE A 1 456 ? -3.770 3.407 -66.862 1.00 153.39 456 ILE A N 1
ATOM 3625 C CA . ILE A 1 456 ? -3.939 3.596 -65.426 1.00 153.42 456 ILE A CA 1
ATOM 3626 C C . ILE A 1 456 ? -2.612 3.969 -64.708 1.00 153.90 456 ILE A C 1
ATOM 3627 O O . ILE A 1 456 ? -1.998 3.149 -64.021 1.00 162.48 456 ILE A O 1
ATOM 3632 N N . LEU A 1 457 ? -2.168 5.212 -64.906 1.00 145.58 457 LEU A N 1
ATOM 3633 C CA . LEU A 1 457 ? -1.108 5.792 -64.081 1.00 140.89 457 LEU A CA 1
ATOM 3634 C C . LEU A 1 457 ? -1.626 5.947 -62.643 1.00 143.41 457 LEU A C 1
ATOM 3635 O O . LEU A 1 457 ? -2.199 6.977 -62.279 1.00 142.06 457 LEU A O 1
ATOM 3640 N N . ASP A 1 458 ? -1.419 4.909 -61.834 1.00 149.59 458 ASP A N 1
ATOM 3641 C CA . ASP A 1 458 ? -2.140 4.750 -60.560 1.00 151.72 458 ASP A CA 1
ATOM 3642 C C . ASP A 1 458 ? -1.549 5.499 -59.375 1.00 149.70 458 ASP A C 1
ATOM 3643 O O . ASP A 1 458 ? -0.765 6.432 -59.544 1.00 154.60 458 ASP A O 1
ATOM 3648 N N . ARG A 1 459 ? -1.964 5.090 -58.178 1.00 144.36 459 ARG A N 1
ATOM 3649 C CA . ARG A 1 459 ? -1.513 5.684 -56.916 1.00 140.29 459 ARG A CA 1
ATOM 3650 C C . ARG A 1 459 ? -1.703 7.196 -56.837 1.00 135.18 459 ARG A C 1
ATOM 3651 O O . ARG A 1 459 ? -1.044 7.869 -56.048 1.00 136.86 459 ARG A O 1
ATOM 3659 N N . GLY A 1 460 ? -2.616 7.724 -57.641 1.00 129.32 460 GLY A N 1
ATOM 3660 C CA . GLY A 1 460 ? -2.804 9.162 -57.741 1.00 123.23 460 GLY A CA 1
ATOM 3661 C C . GLY A 1 460 ? -3.419 9.526 -59.075 1.00 118.31 460 GLY A C 1
ATOM 3662 O O . GLY A 1 460 ? -3.324 10.666 -59.524 1.00 115.93 460 GLY A O 1
ATOM 3663 N N . ALA A 1 461 ? -4.049 8.539 -59.703 1.00 116.16 461 ALA A N 1
ATOM 3664 C CA . ALA A 1 461 ? -4.788 8.719 -60.944 1.00 113.57 461 ALA A CA 1
ATOM 3665 C C . ALA A 1 461 ? -5.548 10.042 -60.986 1.00 111.12 461 ALA A C 1
ATOM 3666 O O . ALA A 1 461 ? -5.392 10.828 -61.921 1.00 106.22 461 ALA A O 1
ATOM 3668 N N . HIS A 1 462 ? -6.363 10.282 -59.958 1.00 111.06 462 HIS A N 1
ATOM 3669 C CA . HIS A 1 462 ? -7.219 11.469 -59.896 1.00 107.62 462 HIS A CA 1
ATOM 3670 C C . HIS A 1 462 ? -6.460 12.815 -59.975 1.00 104.49 462 HIS A C 1
ATOM 3671 O O . HIS A 1 462 ? -6.910 13.729 -60.677 1.00 104.55 462 HIS A O 1
ATOM 3678 N N . LYS A 1 463 ? -5.324 12.915 -59.270 1.00 99.79 463 LYS A N 1
ATOM 3679 C CA . LYS A 1 463 ? -4.435 14.097 -59.306 1.00 94.92 463 LYS A CA 1
ATOM 3680 C C . LYS A 1 463 ? -4.147 14.603 -60.734 1.00 88.68 463 LYS A C 1
ATOM 3681 O O . LYS A 1 463 ? -4.237 15.804 -61.007 1.00 83.11 463 LYS A O 1
ATOM 3687 N N . ALA A 1 464 ? -3.808 13.679 -61.632 1.00 84.18 464 ALA A N 1
ATOM 3688 C CA . ALA A 1 464 ? -3.633 14.001 -63.036 1.00 82.22 464 ALA A CA 1
ATOM 3689 C C . ALA A 1 464 ? -4.911 14.576 -63.642 1.00 85.37 464 ALA A C 1
ATOM 3690 O O . ALA A 1 464 ? -4.871 15.629 -64.282 1.00 88.14 464 ALA A O 1
ATOM 3692 N N . THR A 1 465 ? -6.043 13.902 -63.414 1.00 88.79 465 THR A N 1
ATOM 3693 C CA . THR A 1 465 ? -7.324 14.281 -64.022 1.00 88.15 465 THR A CA 1
ATOM 3694 C C . THR A 1 465 ? -7.707 15.700 -63.643 1.00 88.75 465 THR A C 1
ATOM 3695 O O . THR A 1 465 ? -8.128 16.483 -64.497 1.00 86.29 465 THR A O 1
ATOM 3699 N N . GLU A 1 466 ? -7.540 16.014 -62.356 1.00 90.22 466 GLU A N 1
ATOM 3700 C CA . GLU A 1 466 ? -7.863 17.332 -61.807 1.00 92.34 466 GLU A CA 1
ATOM 3701 C C . GLU A 1 466 ? -7.042 18.456 -62.438 1.00 91.83 466 GLU A C 1
ATOM 3702 O O . GLU A 1 466 ? -7.567 19.554 -62.662 1.00 90.61 466 GLU A O 1
ATOM 3708 N N . PHE A 1 467 ? -5.765 18.167 -62.718 1.00 87.44 467 PHE A N 1
ATOM 3709 C CA . PHE A 1 467 ? -4.887 19.070 -63.450 1.00 84.84 467 PHE A CA 1
ATOM 3710 C C . PHE A 1 467 ? -5.362 19.229 -64.911 1.00 85.92 467 PHE A C 1
ATOM 3711 O O . PHE A 1 467 ? -5.384 20.345 -65.440 1.00 86.68 467 PHE A O 1
ATOM 3719 N N . ALA A 1 468 ? -5.762 18.125 -65.547 1.00 84.92 468 ALA A N 1
ATOM 3720 C CA . ALA A 1 468 ? -6.287 18.178 -66.902 1.00 84.47 468 ALA A CA 1
ATOM 3721 C C . ALA A 1 468 ? -7.538 19.057 -66.923 1.00 85.84 468 ALA A C 1
ATOM 3722 O O . ALA A 1 468 ? -7.828 19.733 -67.910 1.00 85.57 468 ALA A O 1
ATOM 3724 N N . GLY A 1 469 ? -8.254 19.055 -65.802 1.00 88.75 469 GLY A N 1
ATOM 3725 C CA . GLY A 1 469 ? -9.492 19.808 -65.649 1.00 91.37 469 GLY A CA 1
ATOM 3726 C C . GLY A 1 469 ? -9.243 21.261 -65.319 1.00 92.77 469 GLY A C 1
ATOM 3727 O O . GLY A 1 469 ? -9.933 22.149 -65.818 1.00 90.81 469 GLY A O 1
ATOM 3728 N N . LEU A 1 470 ? -8.249 21.498 -64.470 1.00 96.25 470 LEU A N 1
ATOM 3729 C CA . LEU A 1 470 ? -7.776 22.847 -64.188 1.00 97.27 470 LEU A CA 1
ATOM 3730 C C . LEU A 1 470 ? -7.288 23.507 -65.480 1.00 94.21 470 LEU A C 1
ATOM 3731 O O . LEU A 1 470 ? -7.497 24.711 -65.670 1.00 97.08 470 LEU A O 1
ATOM 3736 N N . MET A 1 471 ? -6.691 22.719 -66.381 1.00 87.83 471 MET A N 1
ATOM 3737 C CA . MET A 1 471 ? -6.138 23.282 -67.616 1.00 85.98 471 MET A CA 1
ATOM 3738 C C . MET A 1 471 ? -7.194 23.651 -68.620 1.00 86.14 471 MET A C 1
ATOM 3739 O O . MET A 1 471 ? -7.130 24.709 -69.231 1.00 87.95 471 MET A O 1
ATOM 3744 N N . GLU A 1 472 ? -8.166 22.774 -68.804 1.00 89.79 472 GLU A N 1
ATOM 3745 C CA . GLU A 1 472 ? -9.248 23.062 -69.736 1.00 92.71 472 GLU A CA 1
ATOM 3746 C C . GLU A 1 472 ? -10.007 24.340 -69.348 1.00 90.46 472 GLU A C 1
ATOM 3747 O O . GLU A 1 472 ? -10.424 25.113 -70.216 1.00 89.04 472 GLU A O 1
ATOM 3753 N N . ALA A 1 473 ? -10.161 24.559 -68.044 1.00 89.23 473 ALA A N 1
ATOM 3754 C CA . ALA A 1 473 ? -10.771 25.781 -67.521 1.00 89.30 473 ALA A CA 1
ATOM 3755 C C . ALA A 1 473 ? -9.976 27.030 -67.928 1.00 88.91 473 ALA A C 1
ATOM 3756 O O . ALA A 1 473 ? -10.580 28.049 -68.282 1.00 92.28 473 ALA A O 1
ATOM 3758 N N . MET A 1 474 ? -8.641 26.950 -67.890 1.00 83.18 474 MET A N 1
ATOM 3759 C CA . MET A 1 474 ? -7.793 28.035 -68.403 1.00 79.76 474 MET A CA 1
ATOM 3760 C C . MET A 1 474 ? -7.918 28.170 -69.897 1.00 76.97 474 MET A C 1
ATOM 3761 O O . MET A 1 474 ? -7.984 29.283 -70.401 1.00 73.78 474 MET A O 1
ATOM 3766 N N . SER A 1 475 ? -7.946 27.032 -70.592 1.00 77.41 475 SER A N 1
ATOM 3767 C CA . SER A 1 475 ? -8.027 27.017 -72.051 1.00 79.71 475 SER A CA 1
ATOM 3768 C C . SER A 1 475 ? -9.368 27.589 -72.470 1.00 84.76 475 SER A C 1
ATOM 3769 O O . SER A 1 475 ? -9.418 28.436 -73.350 1.00 84.88 475 SER A O 1
ATOM 3772 N N . GLU A 1 476 ? -10.451 27.142 -71.831 1.00 89.48 476 GLU A N 1
ATOM 3773 C CA . GLU A 1 476 ? -11.751 27.784 -72.043 1.00 95.68 476 GLU A CA 1
ATOM 3774 C C . GLU A 1 476 ? -11.692 29.290 -71.747 1.00 96.85 476 GLU A C 1
ATOM 3775 O O . GLU A 1 476 ? -12.365 30.073 -72.407 1.00 101.49 476 GLU A O 1
ATOM 3781 N N . ALA A 1 477 ? -10.889 29.691 -70.764 1.00 94.63 477 ALA A N 1
ATOM 3782 C CA . ALA A 1 477 ? -10.806 31.098 -70.392 1.00 96.48 477 ALA A CA 1
ATOM 3783 C C . ALA A 1 477 ? -9.790 31.877 -71.249 1.00 98.70 477 ALA A C 1
ATOM 3784 O O . ALA A 1 477 ? -9.618 33.099 -71.107 1.00 97.21 477 ALA A O 1
ATOM 3786 N N . ALA A 1 478 ? -9.127 31.159 -72.147 1.00 100.86 478 ALA A N 1
ATOM 3787 C CA . ALA A 1 478 ? -8.226 31.782 -73.099 1.00 103.71 478 ALA A CA 1
ATOM 3788 C C . ALA A 1 478 ? -8.839 31.716 -74.482 1.00 111.57 478 ALA A C 1
ATOM 3789 O O . ALA A 1 478 ? -8.430 32.471 -75.373 1.00 112.95 478 ALA A O 1
ATOM 3791 N N . ASP A 1 479 ? -9.816 30.814 -74.654 1.00 119.76 479 ASP A N 1
ATOM 3792 C CA . ASP A 1 479 ? -10.558 30.679 -75.918 1.00 123.76 479 ASP A CA 1
ATOM 3793 C C . ASP A 1 479 ? -11.225 32.005 -76.272 1.00 127.59 479 ASP A C 1
ATOM 3794 O O . ASP A 1 479 ? -11.372 32.325 -77.451 1.00 129.37 479 ASP A O 1
ATOM 3799 N N . ASN A 1 480 ? -11.605 32.765 -75.238 1.00 132.12 480 ASN A N 1
ATOM 3800 C CA . ASN A 1 480 ? -12.036 34.163 -75.352 1.00 136.66 480 ASN A CA 1
ATOM 3801 C C . ASN A 1 480 ? -11.517 34.941 -74.116 1.00 135.97 480 ASN A C 1
ATOM 3802 O O . ASN A 1 480 ? -10.715 34.409 -73.341 1.00 136.45 480 ASN A O 1
ATOM 3807 N N . TYR A 1 481 ? -11.977 36.184 -73.933 1.00 136.18 481 TYR A N 1
ATOM 3808 C CA . TYR A 1 481 ? -11.691 37.042 -72.735 1.00 134.17 481 TYR A CA 1
ATOM 3809 C C . TYR A 1 481 ? -10.347 37.792 -72.756 1.00 128.41 481 TYR A C 1
ATOM 3810 O O . TYR A 1 481 ? -9.571 37.687 -73.712 1.00 126.93 481 TYR A O 1
ATOM 3819 N N . GLU A 1 482 ? -10.093 38.552 -71.693 1.00 122.85 482 GLU A N 1
ATOM 3820 C CA . GLU A 1 482 ? -9.034 39.552 -71.698 1.00 116.29 482 GLU A CA 1
ATOM 3821 C C . GLU A 1 482 ? -7.747 39.079 -71.067 1.00 107.62 482 GLU A C 1
ATOM 3822 O O . GLU A 1 482 ? -7.766 38.481 -70.001 1.00 106.08 482 GLU A O 1
ATOM 3828 N N . PRO A 1 483 ? -6.615 39.399 -71.708 1.00 102.74 483 PRO A N 1
ATOM 3829 C CA . PRO A 1 483 ? -5.321 38.867 -71.302 1.00 97.27 483 PRO A CA 1
ATOM 3830 C C . PRO A 1 483 ? -4.976 39.256 -69.862 1.00 93.18 483 PRO A C 1
ATOM 3831 O O . PRO A 1 483 ? -4.595 38.399 -69.046 1.00 89.99 483 PRO A O 1
ATOM 3835 N N . ALA A 1 484 ? -5.139 40.539 -69.558 1.00 89.23 484 ALA A N 1
ATOM 3836 C CA . ALA A 1 484 ? -4.841 41.054 -68.239 1.00 85.65 484 ALA A CA 1
ATOM 3837 C C . ALA A 1 484 ? -5.692 40.348 -67.163 1.00 87.00 484 ALA A C 1
ATOM 3838 O O . ALA A 1 484 ? -5.194 40.062 -66.070 1.00 88.10 484 ALA A O 1
ATOM 3840 N N . ALA A 1 485 ? -6.946 40.024 -67.490 1.00 84.81 485 ALA A N 1
ATOM 3841 C CA . ALA A 1 485 ? -7.840 39.339 -66.540 1.00 85.65 485 ALA A CA 1
ATOM 3842 C C . ALA A 1 485 ? -7.791 37.810 -66.674 1.00 82.45 485 ALA A C 1
ATOM 3843 O O . ALA A 1 485 ? -8.153 37.069 -65.748 1.00 81.89 485 ALA A O 1
ATOM 3845 N N . PHE A 1 486 ? -7.328 37.343 -67.828 1.00 79.20 486 PHE A N 1
ATOM 3846 C CA . PHE A 1 486 ? -7.058 35.919 -68.031 1.00 77.19 486 PHE A CA 1
ATOM 3847 C C . PHE A 1 486 ? -5.792 35.500 -67.257 1.00 74.19 486 PHE A C 1
ATOM 3848 O O . PHE A 1 486 ? -5.709 34.394 -66.710 1.00 71.40 486 PHE A O 1
ATOM 3856 N N . LEU A 1 487 ? -4.824 36.411 -67.202 1.00 73.83 487 LEU A N 1
ATOM 3857 C CA . LEU A 1 487 ? -3.657 36.236 -66.352 1.00 72.86 487 LEU A CA 1
ATOM 3858 C C . LEU A 1 487 ? -4.045 36.252 -64.858 1.00 76.95 487 LEU A C 1
ATOM 3859 O O . LEU A 1 487 ? -3.399 35.594 -64.048 1.00 74.47 487 LEU A O 1
ATOM 3864 N N . ARG A 1 488 ? -5.116 36.969 -64.502 1.00 81.26 488 ARG A N 1
ATOM 3865 C CA . ARG A 1 488 ? -5.688 36.846 -63.150 1.00 84.67 488 ARG A CA 1
ATOM 3866 C C . ARG A 1 488 ? -6.238 35.448 -62.964 1.00 82.08 488 ARG A C 1
ATOM 3867 O O . ARG A 1 488 ? -6.030 34.820 -61.922 1.00 77.95 488 ARG A O 1
ATOM 3875 N N . PHE A 1 489 ? -6.936 34.965 -63.984 1.00 81.22 489 PHE A N 1
ATOM 3876 C CA . PHE A 1 489 ? -7.555 33.654 -63.895 1.00 83.90 489 PHE A CA 1
ATOM 3877 C C . PHE A 1 489 ? -6.513 32.566 -63.588 1.00 84.72 489 PHE A C 1
ATOM 3878 O O . PHE A 1 489 ? -6.677 31.762 -62.655 1.00 84.57 489 PHE A O 1
ATOM 3886 N N . VAL A 1 490 ? -5.449 32.560 -64.388 1.00 81.38 490 VAL A N 1
ATOM 3887 C CA . VAL A 1 490 ? -4.365 31.641 -64.215 1.00 78.61 490 VAL A CA 1
ATOM 3888 C C . VAL A 1 490 ? -3.790 31.795 -62.812 1.00 78.23 490 VAL A C 1
ATOM 3889 O O . VAL A 1 490 ? -3.760 30.823 -62.079 1.00 79.77 490 VAL A O 1
ATOM 3893 N N . MET A 1 491 ? -3.372 33.007 -62.430 1.00 78.91 491 MET A N 1
ATOM 3894 C CA . MET A 1 491 ? -2.725 33.237 -61.115 1.00 83.42 491 MET A CA 1
ATOM 3895 C C . MET A 1 491 ? -3.592 32.765 -59.909 1.00 89.92 491 MET A C 1
ATOM 3896 O O . MET A 1 491 ? -3.091 32.124 -58.960 1.00 87.59 491 MET A O 1
ATOM 3901 N N . GLU A 1 492 ? -4.889 33.078 -59.956 1.00 94.54 492 GLU A N 1
ATOM 3902 C CA . GLU A 1 492 ? -5.809 32.651 -58.907 1.00 96.42 492 GLU A CA 1
ATOM 3903 C C . GLU A 1 492 ? -5.970 31.126 -58.929 1.00 94.74 492 GLU A C 1
ATOM 3904 O O . GLU A 1 492 ? -5.450 30.448 -58.029 1.00 95.70 492 GLU A O 1
ATOM 3910 N N . THR A 1 493 ? -6.618 30.594 -59.976 1.00 90.26 493 THR A N 1
ATOM 3911 C CA . THR A 1 493 ? -7.045 29.171 -60.018 1.00 86.88 493 THR A CA 1
ATOM 3912 C C . THR A 1 493 ? -5.917 28.104 -59.999 1.00 84.54 493 THR A C 1
ATOM 3913 O O . THR A 1 493 ? -6.083 27.019 -59.416 1.00 81.44 493 THR A O 1
ATOM 3917 N N . SER A 1 494 ? -4.780 28.418 -60.620 1.00 80.61 494 SER A N 1
ATOM 3918 C CA . SER A 1 494 ? -3.616 27.538 -60.580 1.00 78.66 494 SER A CA 1
ATOM 3919 C C . SER A 1 494 ? -3.195 27.184 -59.143 1.00 80.22 494 SER A C 1
ATOM 3920 O O . SER A 1 494 ? -2.576 26.142 -58.906 1.00 79.95 494 SER A O 1
ATOM 3923 N N . GLY A 1 495 ? -3.535 28.065 -58.204 1.00 82.24 495 GLY A N 1
ATOM 3924 C CA . GLY A 1 495 ? -3.131 27.938 -56.814 1.00 83.48 495 GLY A CA 1
ATOM 3925 C C . GLY A 1 495 ? -1.793 28.602 -56.553 1.00 83.82 495 GLY A C 1
ATOM 3926 O O . GLY A 1 495 ? -1.180 28.365 -55.512 1.00 86.66 495 GLY A O 1
ATOM 3927 N N . TYR A 1 496 ? -1.349 29.450 -57.478 1.00 79.91 496 TYR A N 1
ATOM 3928 C CA . TYR A 1 496 ? -0.015 30.044 -57.397 1.00 82.03 496 TYR A CA 1
ATOM 3929 C C . TYR A 1 496 ? 0.109 31.144 -56.337 1.00 88.45 496 TYR A C 1
ATOM 3930 O O . TYR A 1 496 ? 1.112 31.208 -55.595 1.00 89.82 496 TYR A O 1
ATOM 3939 N N . LEU A 1 497 ? -0.896 32.017 -56.285 1.00 93.77 497 LEU A N 1
ATOM 3940 C CA . LEU A 1 497 ? -0.874 33.139 -55.354 1.00 101.07 497 LEU A CA 1
ATOM 3941 C C . LEU A 1 497 ? -0.905 32.687 -53.894 1.00 105.98 497 LEU A C 1
ATOM 3942 O O . LEU A 1 497 ? -0.035 33.073 -53.113 1.00 106.06 497 LEU A O 1
ATOM 3947 N N . ASP A 1 498 ? -1.879 31.846 -53.539 1.00 110.71 498 ASP A N 1
ATOM 3948 C CA . ASP A 1 498 ? -2.014 31.386 -52.152 1.00 116.33 498 ASP A CA 1
ATOM 3949 C C . ASP A 1 498 ? -0.769 30.630 -51.633 1.00 118.74 498 ASP A C 1
ATOM 3950 O O . ASP A 1 498 ? -0.570 30.524 -50.421 1.00 125.79 498 ASP A O 1
ATOM 3955 N N . LEU A 1 499 ? 0.075 30.138 -52.543 1.00 115.44 499 LEU A N 1
ATOM 3956 C CA . LEU A 1 499 ? 1.376 29.571 -52.168 1.00 117.52 499 LEU A CA 1
ATOM 3957 C C . LEU A 1 499 ? 2.297 30.684 -51.664 1.00 122.00 499 LEU A C 1
ATOM 3958 O O . LEU A 1 499 ? 2.761 30.658 -50.515 1.00 120.36 499 LEU A O 1
ATOM 3963 N N . LEU A 1 500 ? 2.537 31.653 -52.552 1.00 125.41 500 LEU A N 1
ATOM 3964 C CA . LEU A 1 500 ? 3.397 32.820 -52.309 1.00 127.77 500 LEU A CA 1
ATOM 3965 C C . LEU A 1 500 ? 2.946 33.698 -51.140 1.00 132.18 500 LEU A C 1
ATOM 3966 O O . LEU A 1 500 ? 3.754 34.432 -50.567 1.00 132.73 500 LEU A O 1
ATOM 3971 N N . ARG A 1 501 ? 1.653 33.651 -50.822 1.00 133.20 501 ARG A N 1
ATOM 3972 C CA . ARG A 1 501 ? 1.122 34.361 -49.665 1.00 135.29 501 ARG A CA 1
ATOM 3973 C C . ARG A 1 501 ? 1.420 33.555 -48.412 1.00 141.43 501 ARG A C 1
ATOM 3974 O O . ARG A 1 501 ? 1.769 34.121 -47.375 1.00 145.65 501 ARG A O 1
ATOM 3982 N N . GLN A 1 502 ? 1.299 32.232 -48.518 1.00 143.86 502 GLN A N 1
ATOM 3983 C CA . GLN A 1 502 ? 1.551 31.354 -47.378 1.00 147.22 502 GLN A CA 1
ATOM 3984 C C . GLN A 1 502 ? 3.043 31.186 -47.097 1.00 146.67 502 GLN A C 1
ATOM 3985 O O . GLN A 1 502 ? 3.433 30.878 -45.970 1.00 150.64 502 GLN A O 1
ATOM 3991 N N . GLU A 1 503 ? 3.871 31.393 -48.118 1.00 142.28 503 GLU A N 1
ATOM 3992 C CA . GLU A 1 503 ? 5.302 31.564 -47.888 1.00 141.84 503 GLU A CA 1
ATOM 3993 C C . GLU A 1 503 ? 5.753 32.991 -48.208 1.00 140.45 503 GLU A C 1
ATOM 3994 O O . GLU A 1 503 ? 6.929 33.243 -48.519 1.00 135.15 503 GLU A O 1
ATOM 4000 N N . GLY A 1 504 ? 4.796 33.916 -48.092 1.00 141.61 504 GLY A N 1
ATOM 4001 C CA . GLY A 1 504 ? 4.994 35.336 -48.382 1.00 141.80 504 GLY A CA 1
ATOM 4002 C C . GLY A 1 504 ? 5.960 36.024 -47.448 1.00 143.90 504 GLY A C 1
ATOM 4003 O O . GLY A 1 504 ? 5.557 36.626 -46.453 1.00 149.68 504 GLY A O 1
ATOM 4004 N N . GLN A 1 505 ? 7.243 35.925 -47.782 1.00 140.30 505 GLN A N 1
ATOM 4005 C CA . GLN A 1 505 ? 8.303 36.570 -47.027 1.00 138.32 505 GLN A CA 1
ATOM 4006 C C . GLN A 1 505 ? 9.224 37.236 -48.041 1.00 133.64 505 GLN A C 1
ATOM 4007 O O . GLN A 1 505 ? 9.430 38.453 -48.025 1.00 131.35 505 GLN A O 1
ATOM 4013 N N . GLU A 1 506 ? 9.779 36.395 -48.908 1.00 129.79 506 GLU A N 1
ATOM 4014 C CA . GLU A 1 506 ? 10.393 36.799 -50.156 1.00 123.28 506 GLU A CA 1
ATOM 4015 C C . GLU A 1 506 ? 9.330 36.528 -51.204 1.00 119.91 506 GLU A C 1
ATOM 4016 O O . GLU A 1 506 ? 9.460 36.931 -52.364 1.00 114.19 506 GLU A O 1
ATOM 4022 N N . GLY A 1 507 ? 8.280 35.832 -50.763 1.00 120.90 507 GLY A N 1
ATOM 4023 C CA . GLY A 1 507 ? 7.092 35.552 -51.562 1.00 119.65 507 GLY A CA 1
ATOM 4024 C C . GLY A 1 507 ? 6.283 36.800 -51.868 1.00 119.21 507 GLY A C 1
ATOM 4025 O O . GLY A 1 507 ? 5.723 36.924 -52.959 1.00 117.94 507 GLY A O 1
ATOM 4026 N N . GLN A 1 508 ? 6.230 37.728 -50.910 1.00 119.63 508 GLN A N 1
ATOM 4027 C CA . GLN A 1 508 ? 5.546 39.008 -51.114 1.00 118.99 508 GLN A CA 1
ATOM 4028 C C . GLN A 1 508 ? 6.272 39.863 -52.146 1.00 113.79 508 GLN A C 1
ATOM 4029 O O . GLN A 1 508 ? 5.650 40.639 -52.867 1.00 112.08 508 GLN A O 1
ATOM 4035 N N . VAL A 1 509 ? 7.592 39.714 -52.194 1.00 111.76 509 VAL A N 1
ATOM 4036 C CA . VAL A 1 509 ? 8.420 40.297 -53.248 1.00 110.23 509 VAL A CA 1
ATOM 4037 C C . VAL A 1 509 ? 8.045 39.655 -54.587 1.00 106.88 509 VAL A C 1
ATOM 4038 O O . VAL A 1 509 ? 7.967 40.340 -55.610 1.00 105.77 509 VAL A O 1
ATOM 4042 N N . ARG A 1 510 ? 7.780 38.348 -54.559 1.00 105.40 510 ARG A N 1
ATOM 4043 C CA . ARG A 1 510 ? 7.425 37.587 -55.764 1.00 101.58 510 ARG A CA 1
ATOM 4044 C C . ARG A 1 510 ? 5.998 37.832 -56.280 1.00 97.59 510 ARG A C 1
ATOM 4045 O O . ARG A 1 510 ? 5.776 37.866 -57.496 1.00 93.94 510 ARG A O 1
ATOM 4053 N N . LEU A 1 511 ? 5.040 38.004 -55.369 1.00 95.78 511 LEU A N 1
ATOM 4054 C CA . LEU A 1 511 ? 3.655 38.305 -55.759 1.00 93.28 511 LEU A CA 1
ATOM 4055 C C . LEU A 1 511 ? 3.445 39.775 -56.099 1.00 91.09 511 LEU A C 1
ATOM 4056 O O . LEU A 1 511 ? 2.498 40.108 -56.809 1.00 91.82 511 LEU A O 1
ATOM 4061 N N . GLU A 1 512 ? 4.308 40.644 -55.572 1.00 89.98 512 GLU A N 1
ATOM 4062 C CA . GLU A 1 512 ? 4.299 42.060 -55.929 1.00 92.08 512 GLU A CA 1
ATOM 4063 C C . GLU A 1 512 ? 4.599 42.179 -57.423 1.00 89.06 512 GLU A C 1
ATOM 4064 O O . GLU A 1 512 ? 3.930 42.923 -58.155 1.00 86.62 512 GLU A O 1
ATOM 4070 N N . ASN A 1 513 ? 5.605 41.418 -57.859 1.00 84.88 513 ASN A N 1
ATOM 4071 C CA . ASN A 1 513 ? 5.912 41.238 -59.259 1.00 79.37 513 ASN A CA 1
ATOM 4072 C C . ASN A 1 513 ? 4.746 40.673 -60.079 1.00 76.91 513 ASN A C 1
ATOM 4073 O O . ASN A 1 513 ? 4.529 41.085 -61.214 1.00 72.92 513 ASN A O 1
ATOM 4078 N N . LEU A 1 514 ? 4.003 39.727 -59.518 1.00 77.42 514 LEU A N 1
ATOM 4079 C CA . LEU A 1 514 ? 2.875 39.155 -60.246 1.00 80.11 514 LEU A CA 1
ATOM 4080 C C . LEU A 1 514 ? 1.785 40.172 -60.519 1.00 83.28 514 LEU A C 1
ATOM 4081 O O . LEU A 1 514 ? 1.043 40.037 -61.499 1.00 84.24 514 LEU A O 1
ATOM 4086 N N . GLU A 1 515 ? 1.679 41.171 -59.642 1.00 86.31 515 GLU A N 1
ATOM 4087 C CA . GLU A 1 515 ? 0.733 42.273 -59.841 1.00 88.22 515 GLU A CA 1
ATOM 4088 C C . GLU A 1 515 ? 1.162 43.165 -61.013 1.00 83.82 515 GLU A C 1
ATOM 4089 O O . GLU A 1 515 ? 0.357 43.579 -61.849 1.00 81.71 515 GLU A O 1
ATOM 4095 N N . GLU A 1 516 ? 2.448 43.436 -61.083 1.00 80.06 516 GLU A N 1
ATOM 4096 C CA . GLU A 1 516 ? 2.967 44.218 -62.183 1.00 79.76 516 GLU A CA 1
ATOM 4097 C C . GLU A 1 516 ? 2.610 43.556 -63.539 1.00 75.25 516 GLU A C 1
ATOM 4098 O O . GLU A 1 516 ? 2.288 44.246 -64.522 1.00 71.79 516 GLU A O 1
ATOM 4104 N N . LEU A 1 517 ? 2.625 42.223 -63.567 1.00 71.52 517 LEU A N 1
ATOM 4105 C CA . LEU A 1 517 ? 2.318 41.492 -64.784 1.00 67.95 517 LEU A CA 1
ATOM 4106 C C . LEU A 1 517 ? 0.927 41.865 -65.286 1.00 66.51 517 LEU A C 1
ATOM 4107 O O . LEU A 1 517 ? 0.733 42.176 -66.462 1.00 65.36 517 LEU A O 1
ATOM 4112 N N . VAL A 1 518 ? -0.040 41.866 -64.392 1.00 67.03 518 VAL A N 1
ATOM 4113 C CA . VAL A 1 518 ? -1.395 42.186 -64.803 1.00 68.64 518 VAL A CA 1
ATOM 4114 C C . VAL A 1 518 ? -1.475 43.605 -65.336 1.00 70.26 518 VAL A C 1
ATOM 4115 O O . VAL A 1 518 ? -2.102 43.840 -66.368 1.00 68.04 518 VAL A O 1
ATOM 4119 N N . SER A 1 519 ? -0.824 44.529 -64.623 1.00 76.04 519 SER A N 1
ATOM 4120 C CA . SER A 1 519 ? -0.747 45.964 -64.981 1.00 80.86 519 SER A CA 1
ATOM 4121 C C . SER A 1 519 ? -0.029 46.211 -66.320 1.00 78.75 519 SER A C 1
ATOM 4122 O O . SER A 1 519 ? -0.395 47.115 -67.077 1.00 78.31 519 SER A O 1
ATOM 4125 N N . ALA A 1 520 ? 1.015 45.427 -66.586 1.00 75.81 520 ALA A N 1
ATOM 4126 C CA . ALA A 1 520 ? 1.688 45.454 -67.896 1.00 71.50 520 ALA A CA 1
ATOM 4127 C C . ALA A 1 520 ? 0.737 44.867 -68.941 1.00 69.02 520 ALA A C 1
ATOM 4128 O O . ALA A 1 520 ? 0.514 45.458 -69.996 1.00 66.81 520 ALA A O 1
ATOM 4130 N N . ALA A 1 521 ? 0.151 43.720 -68.608 1.00 68.51 521 ALA A N 1
ATOM 4131 C CA . ALA A 1 521 ? -0.769 43.038 -69.488 1.00 71.48 521 ALA A CA 1
ATOM 4132 C C . ALA A 1 521 ? -1.905 43.987 -69.841 1.00 76.47 521 ALA A C 1
ATOM 4133 O O . ALA A 1 521 ? -2.419 43.975 -70.961 1.00 75.73 521 ALA A O 1
ATOM 4135 N N . GLU A 1 522 ? -2.273 44.819 -68.867 1.00 84.12 522 GLU A N 1
ATOM 4136 C CA . GLU A 1 522 ? -3.347 45.802 -68.997 1.00 89.74 522 GLU A CA 1
ATOM 4137 C C . GLU A 1 522 ? -2.944 47.017 -69.835 1.00 91.90 522 GLU A C 1
ATOM 4138 O O . GLU A 1 522 ? -3.619 47.367 -70.802 1.00 94.07 522 GLU A O 1
ATOM 4144 N N . GLU A 1 523 ? -1.836 47.652 -69.456 1.00 93.18 523 GLU A N 1
ATOM 4145 C CA . GLU A 1 523 ? -1.322 48.829 -70.145 1.00 92.84 523 GLU A CA 1
ATOM 4146 C C . GLU A 1 523 ? -1.093 48.519 -71.616 1.00 90.99 523 GLU A C 1
ATOM 4147 O O . GLU A 1 523 ? -1.351 49.350 -72.489 1.00 93.50 523 GLU A O 1
ATOM 4153 N N . TRP A 1 524 ? -0.612 47.306 -71.873 1.00 87.42 524 TRP A N 1
ATOM 4154 C CA . TRP A 1 524 ? -0.415 46.803 -73.219 1.00 81.79 524 TRP A CA 1
ATOM 4155 C C . TRP A 1 524 ? -1.740 46.706 -73.958 1.00 84.30 524 TRP A C 1
ATOM 4156 O O . TRP A 1 524 ? -1.804 47.081 -75.120 1.00 78.79 524 TRP A O 1
ATOM 4167 N N . SER A 1 525 ? -2.778 46.186 -73.286 1.00 89.55 525 SER A N 1
ATOM 4168 C CA . SER A 1 525 ? -4.113 46.013 -73.893 1.00 97.61 525 SER A CA 1
ATOM 4169 C C . SER A 1 525 ? -4.678 47.371 -74.298 1.00 104.11 525 SER A C 1
ATOM 4170 O O . SER A 1 525 ? -5.153 47.548 -75.421 1.00 106.56 525 SER A O 1
ATOM 4173 N N . GLN A 1 526 ? -4.600 48.328 -73.375 1.00 108.47 526 GLN A N 1
ATOM 4174 C CA . GLN A 1 526 ? -5.139 49.668 -73.577 1.00 111.27 526 GLN A CA 1
ATOM 4175 C C . GLN A 1 526 ? -4.202 50.550 -74.419 1.00 108.33 526 GLN A C 1
ATOM 4176 O O . GLN A 1 526 ? -4.288 51.771 -74.367 1.00 111.61 526 GLN A O 1
ATOM 4182 N N . ASP A 1 527 ? -3.317 49.940 -75.199 1.00 104.85 527 ASP A N 1
ATOM 4183 C CA . ASP A 1 527 ? -2.391 50.715 -76.035 1.00 105.71 527 ASP A CA 1
ATOM 4184 C C . ASP A 1 527 ? -2.950 50.954 -77.446 1.00 107.04 527 ASP A C 1
ATOM 4185 O O . ASP A 1 527 ? -3.997 50.413 -77.813 1.00 106.86 527 ASP A O 1
ATOM 4190 N N . GLU A 1 528 ? -2.239 51.782 -78.210 1.00 108.42 528 GLU A N 1
ATOM 4191 C CA . GLU A 1 528 ? -2.611 52.168 -79.570 1.00 110.68 528 GLU A CA 1
ATOM 4192 C C . GLU A 1 528 ? -2.479 51.025 -80.605 1.00 108.42 528 GLU A C 1
ATOM 4193 O O . GLU A 1 528 ? -3.417 50.777 -81.367 1.00 108.44 528 GLU A O 1
ATOM 4199 N N . ALA A 1 529 ? -1.332 50.333 -80.620 1.00 104.30 529 ALA A N 1
ATOM 4200 C CA . ALA A 1 529 ? -1.030 49.319 -81.650 1.00 100.45 529 ALA A CA 1
ATOM 4201 C C . ALA A 1 529 ? -1.657 47.949 -81.361 1.00 100.66 529 ALA A C 1
ATOM 4202 O O . ALA A 1 529 ? -1.734 47.088 -82.244 1.00 104.29 529 ALA A O 1
ATOM 4204 N N . ASN A 1 530 ? -2.123 47.753 -80.132 1.00 94.10 530 ASN A N 1
ATOM 4205 C CA . ASN A 1 530 ? -2.630 46.456 -79.719 1.00 91.31 530 ASN A CA 1
ATOM 4206 C C . ASN A 1 530 ? -4.152 46.396 -79.730 1.00 98.75 530 ASN A C 1
ATOM 4207 O O . ASN A 1 530 ? -4.746 45.545 -79.050 1.00 101.51 530 ASN A O 1
ATOM 4212 N N . VAL A 1 531 ? -4.776 47.308 -80.486 1.00 101.17 531 VAL A N 1
ATOM 4213 C CA . VAL A 1 531 ? -6.226 47.290 -80.695 1.00 104.32 531 VAL A CA 1
ATOM 4214 C C . VAL A 1 531 ? -6.632 45.891 -81.161 1.00 103.73 531 VAL A C 1
ATOM 4215 O O . VAL A 1 531 ? -6.100 45.380 -82.160 1.00 100.70 531 VAL A O 1
ATOM 4219 N N . GLY A 1 532 ? -7.556 45.280 -80.419 1.00 104.57 532 GLY A N 1
ATOM 4220 C CA . GLY A 1 532 ? -7.982 43.911 -80.679 1.00 107.42 532 GLY A CA 1
ATOM 4221 C C . GLY A 1 532 ? -6.768 43.003 -80.765 1.00 106.56 532 GLY A C 1
ATOM 4222 O O . GLY A 1 532 ? -6.512 42.377 -81.805 1.00 108.08 532 GLY A O 1
ATOM 4223 N N . GLY A 1 533 ? -5.998 42.964 -79.679 1.00 102.31 533 GLY A N 1
ATOM 4224 C CA . GLY A 1 533 ? -4.783 42.149 -79.623 1.00 95.82 533 GLY A CA 1
ATOM 4225 C C . GLY A 1 533 ? -5.066 40.825 -78.945 1.00 92.23 533 GLY A C 1
ATOM 4226 O O . GLY A 1 533 ? -5.764 40.779 -77.929 1.00 93.60 533 GLY A O 1
ATOM 4227 N N . SER A 1 534 ? -4.542 39.743 -79.511 1.00 86.69 534 SER A N 1
ATOM 4228 C CA . SER A 1 534 ? -4.682 38.437 -78.892 1.00 80.92 534 SER A CA 1
ATOM 4229 C C . SER A 1 534 ? -3.734 38.329 -77.707 1.00 78.99 534 SER A C 1
ATOM 4230 O O . SER A 1 534 ? -2.743 39.077 -77.599 1.00 76.71 534 SER A O 1
ATOM 4233 N N . ILE A 1 535 ? -4.015 37.387 -76.817 1.00 77.55 535 ILE A N 1
ATOM 4234 C CA . ILE A 1 535 ? -3.057 37.109 -75.768 1.00 74.70 535 ILE A CA 1
ATOM 4235 C C . ILE A 1 535 ? -1.786 36.413 -76.286 1.00 70.30 535 ILE A C 1
ATOM 4236 O O . ILE A 1 535 ? -0.716 36.521 -75.670 1.00 68.70 535 ILE A O 1
ATOM 4241 N N . ALA A 1 536 ? -1.905 35.701 -77.405 1.00 75.38 536 ALA A N 1
ATOM 4242 C CA . ALA A 1 536 ? -0.740 35.118 -78.057 1.00 71.42 536 ALA A CA 1
ATOM 4243 C C . ALA A 1 536 ? 0.201 36.237 -78.501 1.00 68.36 536 ALA A C 1
ATOM 4244 O O . ALA A 1 536 ? 1.440 36.075 -78.478 1.00 64.81 536 ALA A O 1
ATOM 4246 N N . ASP A 1 537 ? -0.414 37.367 -78.874 1.00 66.40 537 ASP A N 1
ATOM 4247 C CA . ASP A 1 537 ? 0.292 38.547 -79.355 1.00 63.61 537 ASP A CA 1
ATOM 4248 C C . ASP A 1 537 ? 1.123 39.117 -78.228 1.00 60.46 537 ASP A C 1
ATOM 4249 O O . ASP A 1 537 ? 2.295 39.382 -78.407 1.00 59.88 537 ASP A O 1
ATOM 4254 N N . PHE A 1 538 ? 0.508 39.270 -77.065 1.00 58.60 538 PHE A N 1
ATOM 4255 C CA . PHE A 1 538 ? 1.196 39.727 -75.881 1.00 55.89 538 PHE A CA 1
ATOM 4256 C C . PHE A 1 538 ? 2.461 38.887 -75.574 1.00 54.13 538 PHE A C 1
ATOM 4257 O O . PHE A 1 538 ? 3.504 39.426 -75.265 1.00 52.75 538 PHE A O 1
ATOM 4265 N N . LEU A 1 539 ? 2.363 37.571 -75.654 1.00 54.48 539 LEU A N 1
ATOM 4266 C CA . LEU A 1 539 ? 3.480 36.712 -75.288 1.00 52.41 539 LEU A CA 1
ATOM 4267 C C . LEU A 1 539 ? 4.562 36.845 -76.323 1.00 50.04 539 LEU A C 1
ATOM 4268 O O . LEU A 1 539 ? 5.744 36.809 -75.980 1.00 47.96 539 LEU A O 1
ATOM 4273 N N . ASP A 1 540 ? 4.152 37.018 -77.577 1.00 49.29 540 ASP A N 1
ATOM 4274 C CA . ASP A 1 540 ? 5.106 37.342 -78.641 1.00 48.40 540 ASP A CA 1
ATOM 4275 C C . ASP A 1 540 ? 5.971 38.570 -78.310 1.00 46.10 540 ASP A C 1
ATOM 4276 O O . ASP A 1 540 ? 7.207 38.487 -78.283 1.00 43.20 540 ASP A O 1
ATOM 4281 N N . ASP A 1 541 ? 5.320 39.684 -78.003 1.00 47.21 541 ASP A N 1
ATOM 4282 C CA . ASP A 1 541 ? 6.035 40.903 -77.636 1.00 46.99 541 ASP A CA 1
ATOM 4283 C C . ASP A 1 541 ? 6.917 40.744 -76.399 1.00 46.49 541 ASP A C 1
ATOM 4284 O O . ASP A 1 541 ? 8.037 41.274 -76.362 1.00 47.65 541 ASP A O 1
ATOM 4289 N N . ALA A 1 542 ? 6.434 40.025 -75.394 1.00 45.23 542 ALA A N 1
ATOM 4290 C CA . ALA A 1 542 ? 7.190 39.882 -74.160 1.00 45.33 542 ALA A CA 1
ATOM 4291 C C . ALA A 1 542 ? 8.468 39.082 -74.433 1.00 44.42 542 ALA A C 1
ATOM 4292 O O . ALA A 1 542 ? 9.523 39.327 -73.814 1.00 44.85 542 ALA A O 1
ATOM 4294 N N . ALA A 1 543 ? 8.352 38.158 -75.388 1.00 43.28 543 ALA A N 1
ATOM 4295 C CA . ALA A 1 543 ? 9.436 37.259 -75.796 1.00 42.64 543 ALA A CA 1
ATOM 4296 C C . ALA A 1 543 ? 10.561 38.015 -76.510 1.00 41.70 543 ALA A C 1
ATOM 4297 O O . ALA A 1 543 ? 11.694 37.523 -76.585 1.00 41.60 543 ALA A O 1
ATOM 4299 N N . LEU A 1 544 ? 10.254 39.186 -77.049 1.00 39.80 544 LEU A N 1
ATOM 4300 C CA . LEU A 1 544 ? 11.211 39.817 -77.966 1.00 40.32 544 LEU A CA 1
ATOM 4301 C C . LEU A 1 544 ? 11.755 41.146 -77.468 1.00 38.64 544 LEU A C 1
ATOM 4302 O O . LEU A 1 544 ? 12.135 41.975 -78.233 1.00 37.86 544 LEU A O 1
ATOM 4307 N N . LEU A 1 545 ? 11.798 41.345 -76.165 1.00 39.13 545 LEU A N 1
ATOM 4308 C CA . LEU A 1 545 ? 12.276 42.600 -75.696 1.00 39.76 545 LEU A CA 1
ATOM 4309 C C . LEU A 1 545 ? 13.803 42.658 -75.604 1.00 39.55 545 LEU A C 1
ATOM 4310 O O . LEU A 1 545 ? 14.462 41.688 -75.201 1.00 39.69 545 LEU A O 1
ATOM 4315 N N . SER A 1 546 ? 14.354 43.817 -75.943 1.00 39.15 546 SER A N 1
ATOM 4316 C CA . SER A 1 546 ? 15.739 44.149 -75.623 1.00 38.72 546 SER A CA 1
ATOM 4317 C C . SER A 1 546 ? 15.792 44.819 -74.268 1.00 42.62 546 SER A C 1
ATOM 4318 O O . SER A 1 546 ? 14.818 45.423 -73.812 1.00 44.32 546 SER A O 1
ATOM 4321 N N . SER A 1 547 ? 16.959 44.764 -73.649 1.00 45.00 547 SER A N 1
ATOM 4322 C CA . SER A 1 547 ? 17.284 45.548 -72.457 1.00 45.84 547 SER A CA 1
ATOM 4323 C C . SER A 1 547 ? 16.731 46.968 -72.447 1.00 47.89 547 SER A C 1
ATOM 4324 O O . SER A 1 547 ? 16.269 47.448 -71.389 1.00 49.52 547 SER A O 1
ATOM 4327 N N . VAL A 1 548 ? 16.789 47.645 -73.601 1.00 48.94 548 VAL A N 1
ATOM 4328 C CA . VAL A 1 548 ? 16.460 49.077 -73.665 1.00 48.64 548 VAL A CA 1
ATOM 4329 C C . VAL A 1 548 ? 14.978 49.366 -73.907 1.00 47.72 548 VAL A C 1
ATOM 4330 O O . VAL A 1 548 ? 14.577 50.562 -73.922 1.00 47.61 548 VAL A O 1
ATOM 4334 N N . ASP A 1 549 ? 14.187 48.297 -74.118 1.00 45.45 549 ASP A N 1
ATOM 4335 C CA . ASP A 1 549 ? 12.779 48.453 -74.563 1.00 44.40 549 ASP A CA 1
ATOM 4336 C C . ASP A 1 549 ? 11.891 48.845 -73.378 1.00 44.53 549 ASP A C 1
ATOM 4337 O O . ASP A 1 549 ? 12.127 48.413 -72.260 1.00 44.77 549 ASP A O 1
ATOM 4342 N N . ASP A 1 550 ? 10.876 49.651 -73.654 1.00 46.08 550 ASP A N 1
ATOM 4343 C CA . ASP A 1 550 ? 9.930 50.167 -72.668 1.00 49.32 550 ASP A CA 1
ATOM 4344 C C . ASP A 1 550 ? 9.286 49.134 -71.764 1.00 51.05 550 ASP A C 1
ATOM 4345 O O . ASP A 1 550 ? 9.299 49.325 -70.548 1.00 50.49 550 ASP A O 1
ATOM 4350 N N . MET A 1 551 ? 8.708 48.066 -72.339 1.00 51.59 551 MET A N 1
ATOM 4351 C CA . MET A 1 551 ? 8.098 47.021 -71.515 1.00 53.46 551 MET A CA 1
ATOM 4352 C C . MET A 1 551 ? 9.081 46.482 -70.474 1.00 56.28 551 MET A C 1
ATOM 4353 O O . MET A 1 551 ? 8.672 46.084 -69.388 1.00 60.34 551 MET A O 1
ATOM 4358 N N . ARG A 1 552 ? 10.370 46.461 -70.798 1.00 55.24 552 ARG A N 1
ATOM 4359 C CA . ARG A 1 552 ? 11.380 46.021 -69.838 1.00 56.63 552 ARG A CA 1
ATOM 4360 C C . ARG A 1 552 ? 11.811 47.074 -68.805 1.00 57.91 552 ARG A C 1
ATOM 4361 O O . ARG A 1 552 ? 11.871 46.777 -67.614 1.00 56.54 552 ARG A O 1
ATOM 4369 N N . THR A 1 553 ? 12.122 48.294 -69.256 1.00 59.95 553 THR A N 1
ATOM 4370 C CA . THR A 1 553 ? 12.666 49.330 -68.343 1.00 62.17 553 THR A CA 1
ATOM 4371 C C . THR A 1 553 ? 11.634 49.795 -67.322 1.00 63.85 553 THR A C 1
ATOM 4372 O O . THR A 1 553 ? 11.961 49.990 -66.141 1.00 65.92 553 THR A O 1
ATOM 4376 N N . LYS A 1 554 ? 10.396 49.963 -67.785 1.00 63.28 554 LYS A N 1
ATOM 4377 C CA . LYS A 1 554 ? 9.299 50.367 -66.924 1.00 65.66 554 LYS A CA 1
ATOM 4378 C C . LYS A 1 554 ? 9.084 49.269 -65.898 1.00 66.54 554 LYS A C 1
ATOM 4379 O O . LYS A 1 554 ? 9.107 49.524 -64.685 1.00 67.36 554 LYS A O 1
ATOM 4385 N N . ALA A 1 555 ? 8.928 48.041 -66.390 1.00 64.27 555 ALA A N 1
ATOM 4386 C CA . ALA A 1 555 ? 8.655 46.912 -65.522 1.00 65.08 555 ALA A CA 1
ATOM 4387 C C . ALA A 1 555 ? 9.727 46.757 -64.439 1.00 67.46 555 ALA A C 1
ATOM 4388 O O . ALA A 1 555 ? 9.415 46.422 -63.301 1.00 70.67 555 ALA A O 1
ATOM 4390 N N . GLU A 1 556 ? 10.983 47.009 -64.805 1.00 67.21 556 GLU A N 1
ATOM 4391 C CA . GLU A 1 556 ? 12.116 46.733 -63.934 1.00 69.13 556 GLU A CA 1
ATOM 4392 C C . GLU A 1 556 ? 12.519 47.944 -63.071 1.00 71.29 556 GLU A C 1
ATOM 4393 O O . GLU A 1 556 ? 13.227 47.786 -62.079 1.00 69.32 556 GLU A O 1
ATOM 4399 N N . ASN A 1 557 ? 12.065 49.137 -63.450 1.00 74.20 557 ASN A N 1
ATOM 4400 C CA . ASN A 1 557 ? 12.343 50.348 -62.669 1.00 78.19 557 ASN A CA 1
ATOM 4401 C C . ASN A 1 557 ? 11.042 50.945 -62.152 1.00 80.10 557 ASN A C 1
ATOM 4402 O O . ASN A 1 557 ? 10.820 52.157 -62.186 1.00 77.56 557 ASN A O 1
ATOM 4407 N N . LYS A 1 558 ? 10.161 50.066 -61.695 1.00 85.72 558 LYS A N 1
ATOM 4408 C CA . LYS A 1 558 ? 8.855 50.505 -61.279 1.00 90.98 558 LYS A CA 1
ATOM 4409 C C . LYS A 1 558 ? 9.040 51.140 -59.927 1.00 92.90 558 LYS A C 1
ATOM 4410 O O . LYS A 1 558 ? 9.751 50.617 -59.079 1.00 91.70 558 LYS A O 1
ATOM 4416 N N . GLY A 1 559 ? 8.428 52.302 -59.757 1.00 95.23 559 GLY A N 1
ATOM 4417 C CA . GLY A 1 559 ? 8.550 53.044 -58.521 1.00 97.83 559 GLY A CA 1
ATOM 4418 C C . GLY A 1 559 ? 9.685 54.042 -58.574 1.00 97.57 559 GLY A C 1
ATOM 4419 O O . GLY A 1 559 ? 9.847 54.846 -57.646 1.00 101.78 559 GLY A O 1
ATOM 4420 N N . ALA A 1 560 ? 10.471 53.993 -59.651 1.00 91.78 560 ALA A N 1
ATOM 4421 C CA . ALA A 1 560 ? 11.544 54.959 -59.853 1.00 89.51 560 ALA A CA 1
ATOM 4422 C C . ALA A 1 560 ? 11.020 56.143 -60.655 1.00 90.50 560 ALA A C 1
ATOM 4423 O O . ALA A 1 560 ? 10.162 55.969 -61.522 1.00 88.98 560 ALA A O 1
ATOM 4425 N N . PRO A 1 561 ? 11.510 57.362 -60.355 1.00 94.72 561 PRO A N 1
ATOM 4426 C CA . PRO A 1 561 ? 11.088 58.477 -61.201 1.00 96.46 561 PRO A CA 1
ATOM 4427 C C . PRO A 1 561 ? 11.818 58.443 -62.534 1.00 97.53 561 PRO A C 1
ATOM 4428 O O . PRO A 1 561 ? 12.920 57.897 -62.630 1.00 98.16 561 PRO A O 1
ATOM 4432 N N . GLU A 1 562 ? 11.211 59.010 -63.566 1.00 99.68 562 GLU A N 1
ATOM 4433 C CA . GLU A 1 562 ? 11.977 59.293 -64.761 1.00 97.35 562 GLU A CA 1
ATOM 4434 C C . GLU A 1 562 ? 12.772 60.537 -64.446 1.00 95.00 562 GLU A C 1
ATOM 4435 O O . GLU A 1 562 ? 12.577 61.142 -63.382 1.00 98.98 562 GLU A O 1
ATOM 4441 N N . ASP A 1 563 ? 13.687 60.917 -65.327 1.00 87.40 563 ASP A N 1
ATOM 4442 C CA . ASP A 1 563 ? 14.669 61.935 -64.949 1.00 82.60 563 ASP A CA 1
ATOM 4443 C C . ASP A 1 563 ? 15.417 61.382 -63.738 1.00 77.66 563 ASP A C 1
ATOM 4444 O O . ASP A 1 563 ? 15.238 61.831 -62.619 1.00 75.96 563 ASP A O 1
ATOM 4449 N N . ALA A 1 564 ? 16.193 60.342 -64.006 1.00 71.61 564 ALA A N 1
ATOM 4450 C CA . ALA A 1 564 ? 17.007 59.663 -63.039 1.00 67.24 564 ALA A CA 1
ATOM 4451 C C . ALA A 1 564 ? 18.352 59.509 -63.739 1.00 64.37 564 ALA A C 1
ATOM 4452 O O . ALA A 1 564 ? 18.491 59.862 -64.930 1.00 64.61 564 ALA A O 1
ATOM 4454 N N . VAL A 1 565 ? 19.347 59.033 -63.001 1.00 60.68 565 VAL A N 1
ATOM 4455 C CA . VAL A 1 565 ? 20.645 58.705 -63.592 1.00 56.91 565 VAL A CA 1
ATOM 4456 C C . VAL A 1 565 ? 20.504 57.308 -64.227 1.00 54.52 565 VAL A C 1
ATOM 4457 O O . VAL A 1 565 ? 19.844 56.420 -63.657 1.00 54.20 565 VAL A O 1
ATOM 4461 N N . THR A 1 566 ? 21.103 57.122 -65.404 1.00 51.64 566 THR A N 1
ATOM 4462 C CA . THR A 1 566 ? 21.051 55.819 -66.083 1.00 48.46 566 THR A CA 1
ATOM 4463 C C . THR A 1 566 ? 22.292 54.962 -65.881 1.00 46.78 566 THR A C 1
ATOM 4464 O O . THR A 1 566 ? 23.432 55.421 -66.033 1.00 45.75 566 THR A O 1
ATOM 4468 N N . LEU A 1 567 ? 22.034 53.710 -65.517 1.00 45.82 567 LEU A N 1
ATOM 4469 C CA . LEU A 1 567 ? 23.062 52.706 -65.317 1.00 45.26 567 LEU A CA 1
ATOM 4470 C C . LEU A 1 567 ? 22.845 51.574 -66.307 1.00 42.99 567 LEU A C 1
ATOM 4471 O O . LEU A 1 567 ? 21.767 50.984 -66.339 1.00 42.83 567 LEU A O 1
ATOM 4476 N N . MET A 1 568 ? 23.873 51.289 -67.108 1.00 41.75 568 MET A N 1
ATOM 4477 C CA . MET A 1 568 ? 23.887 50.161 -68.055 1.00 40.08 568 MET A CA 1
ATOM 4478 C C . MET A 1 568 ? 25.309 49.718 -68.428 1.00 38.83 568 MET A C 1
ATOM 4479 O O . MET A 1 568 ? 26.277 50.417 -68.163 1.00 39.02 568 MET A O 1
ATOM 4484 N N . THR A 1 569 ? 25.423 48.571 -69.085 1.00 36.82 569 THR A N 1
ATOM 4485 C CA . THR A 1 569 ? 26.688 48.140 -69.642 1.00 36.55 569 THR A CA 1
ATOM 4486 C C . THR A 1 569 ? 27.185 49.011 -70.786 1.00 35.91 569 THR A C 1
ATOM 4487 O O . THR A 1 569 ? 26.455 49.810 -71.348 1.00 35.69 569 THR A O 1
ATOM 4491 N N . LEU A 1 570 ? 28.444 48.823 -71.158 1.00 35.58 570 LEU A N 1
ATOM 4492 C CA . LEU A 1 570 ? 28.990 49.557 -72.301 1.00 34.67 570 LEU A CA 1
ATOM 4493 C C . LEU A 1 570 ? 28.270 49.069 -73.577 1.00 32.95 570 LEU A C 1
ATOM 4494 O O . LEU A 1 570 ? 27.808 49.878 -74.413 1.00 30.90 570 LEU A O 1
ATOM 4499 N N . HIS A 1 571 ? 28.103 47.743 -73.653 1.00 32.43 571 HIS A N 1
ATOM 4500 C CA . HIS A 1 571 ? 27.318 47.155 -74.740 1.00 33.54 571 HIS A CA 1
ATOM 4501 C C . HIS A 1 571 ? 25.927 47.814 -74.946 1.00 33.01 571 HIS A C 1
ATOM 4502 O O . HIS A 1 571 ? 25.635 48.287 -76.057 1.00 35.37 571 HIS A O 1
ATOM 4509 N N . ASN A 1 572 ? 25.106 47.925 -73.906 1.00 33.29 572 ASN A N 1
ATOM 4510 C CA . ASN A 1 572 ? 23.791 48.585 -74.076 1.00 34.11 572 ASN A CA 1
ATOM 4511 C C . ASN A 1 572 ? 23.846 50.048 -74.404 1.00 33.92 572 ASN A C 1
ATOM 4512 O O . ASN A 1 572 ? 22.844 50.632 -74.655 1.00 35.35 572 ASN A O 1
ATOM 4517 N N . ALA A 1 573 ? 25.013 50.670 -74.369 1.00 34.02 573 ALA A N 1
ATOM 4518 C CA . ALA A 1 573 ? 25.085 52.079 -74.666 1.00 32.53 573 ALA A CA 1
ATOM 4519 C C . ALA A 1 573 ? 25.083 52.263 -76.171 1.00 31.39 573 ALA A C 1
ATOM 4520 O O . ALA A 1 573 ? 24.918 53.421 -76.669 1.00 31.06 573 ALA A O 1
ATOM 4522 N N . LYS A 1 574 ? 25.271 51.156 -76.918 1.00 29.82 574 LYS A N 1
ATOM 4523 C CA . LYS A 1 574 ? 25.332 51.289 -78.392 1.00 30.20 574 LYS A CA 1
ATOM 4524 C C . LYS A 1 574 ? 24.278 52.248 -78.873 1.00 29.56 574 LYS A C 1
ATOM 4525 O O . LYS A 1 574 ? 23.156 52.124 -78.476 1.00 30.02 574 LYS A O 1
ATOM 4531 N N . GLY A 1 575 ? 24.654 53.203 -79.710 1.00 29.54 575 GLY A N 1
ATOM 4532 C CA . GLY A 1 575 ? 23.709 54.131 -80.276 1.00 30.74 575 GLY A CA 1
ATOM 4533 C C . GLY A 1 575 ? 23.364 55.414 -79.483 1.00 32.68 575 GLY A C 1
ATOM 4534 O O . GLY A 1 575 ? 22.934 56.396 -80.095 1.00 32.44 575 GLY A O 1
ATOM 4535 N N . LEU A 1 576 ? 23.533 55.401 -78.147 1.00 33.20 576 LEU A N 1
ATOM 4536 C CA . LEU A 1 576 ? 23.030 56.470 -77.272 1.00 33.75 576 LEU A CA 1
ATOM 4537 C C . LEU A 1 576 ? 24.020 57.626 -77.115 1.00 34.70 576 LEU A C 1
ATOM 4538 O O . LEU A 1 576 ? 25.071 57.632 -77.738 1.00 34.00 576 LEU A O 1
ATOM 4543 N N . GLU A 1 577 ? 23.669 58.593 -76.272 1.00 36.33 577 GLU A N 1
ATOM 4544 C CA . GLU A 1 577 ? 24.498 59.777 -76.047 1.00 38.31 577 GLU A CA 1
ATOM 4545 C C . GLU A 1 577 ? 24.047 60.510 -74.790 1.00 40.11 577 GLU A C 1
ATOM 4546 O O . GLU A 1 577 ? 22.865 60.559 -74.495 1.00 40.58 577 GLU A O 1
ATOM 4552 N N . PHE A 1 578 ? 24.991 61.084 -74.053 1.00 43.12 578 PHE A N 1
ATOM 4553 C CA . PHE A 1 578 ? 24.688 61.786 -72.810 1.00 46.37 578 PHE A CA 1
ATOM 4554 C C . PHE A 1 578 ? 25.639 62.924 -72.603 1.00 48.87 578 PHE A C 1
ATOM 4555 O O . PHE A 1 578 ? 26.839 62.782 -72.796 1.00 49.90 578 PHE A O 1
ATOM 4563 N N . PRO A 1 579 ? 25.122 64.067 -72.203 1.00 50.82 579 PRO A N 1
ATOM 4564 C CA . PRO A 1 579 ? 26.045 65.156 -71.883 1.00 53.29 579 PRO A CA 1
ATOM 4565 C C . PRO A 1 579 ? 27.188 64.748 -70.910 1.00 53.60 579 PRO A C 1
ATOM 4566 O O . PRO A 1 579 ? 28.363 65.112 -71.139 1.00 53.91 579 PRO A O 1
ATOM 4570 N N . VAL A 1 580 ? 26.832 64.002 -69.858 1.00 52.76 580 VAL A N 1
ATOM 4571 C CA . VAL A 1 580 ? 27.781 63.526 -68.859 1.00 53.93 580 VAL A CA 1
ATOM 4572 C C . VAL A 1 580 ? 27.849 62.011 -68.739 1.00 52.26 580 VAL A C 1
ATOM 4573 O O . VAL A 1 580 ? 26.857 61.356 -68.399 1.00 51.46 580 VAL A O 1
ATOM 4577 N N . VAL A 1 581 ? 29.043 61.462 -68.966 1.00 51.57 581 VAL A N 1
ATOM 4578 C CA . VAL A 1 581 ? 29.242 60.022 -68.890 1.00 49.89 581 VAL A CA 1
ATOM 4579 C C . VAL A 1 581 ? 30.336 59.645 -67.902 1.00 51.14 581 VAL A C 1
ATOM 4580 O O . VAL A 1 581 ? 31.471 60.117 -67.998 1.00 52.32 581 VAL A O 1
ATOM 4584 N N . PHE A 1 582 ? 29.979 58.763 -66.976 1.00 51.13 582 PHE A N 1
ATOM 4585 C CA . PHE A 1 582 ? 30.924 58.129 -66.083 1.00 52.62 582 PHE A CA 1
ATOM 4586 C C . PHE A 1 582 ? 31.197 56.746 -66.633 1.00 50.88 582 PHE A C 1
ATOM 4587 O O . PHE A 1 582 ? 30.264 55.974 -66.748 1.00 50.83 582 PHE A O 1
ATOM 4595 N N . ILE A 1 583 ? 32.445 56.427 -66.989 1.00 50.71 583 ILE A N 1
ATOM 4596 C CA . ILE A 1 583 ? 32.850 55.032 -67.271 1.00 48.39 583 ILE A CA 1
ATOM 4597 C C . ILE A 1 583 ? 33.636 54.498 -66.091 1.00 50.31 583 ILE A C 1
ATOM 4598 O O . ILE A 1 583 ? 34.721 54.986 -65.785 1.00 51.91 583 ILE A O 1
ATOM 4603 N N . VAL A 1 584 ? 33.092 53.497 -65.421 1.00 49.94 584 VAL A N 1
ATOM 4604 C CA . VAL A 1 584 ? 33.743 52.982 -64.241 1.00 51.84 584 VAL A CA 1
ATOM 4605 C C . VAL A 1 584 ? 34.496 51.695 -64.562 1.00 52.36 584 VAL A C 1
ATOM 4606 O O . VAL A 1 584 ? 34.275 51.067 -65.627 1.00 49.79 584 VAL A O 1
ATOM 4610 N N . GLY A 1 585 ? 35.391 51.337 -63.638 1.00 53.73 585 GLY A N 1
ATOM 4611 C CA . GLY A 1 585 ? 36.097 50.090 -63.659 1.00 54.70 585 GLY A CA 1
ATOM 4612 C C . GLY A 1 585 ? 36.953 49.949 -64.879 1.00 55.27 585 GLY A C 1
ATOM 4613 O O . GLY A 1 585 ? 36.921 48.907 -65.516 1.00 54.70 585 GLY A O 1
ATOM 4614 N N . VAL A 1 586 ? 37.706 50.996 -65.216 1.00 56.45 586 VAL A N 1
ATOM 4615 C CA . VAL A 1 586 ? 38.647 50.913 -66.339 1.00 56.05 586 VAL A CA 1
ATOM 4616 C C . VAL A 1 586 ? 39.903 50.138 -65.886 1.00 57.07 586 VAL A C 1
ATOM 4617 O O . VAL A 1 586 ? 40.995 50.696 -65.701 1.00 56.99 586 VAL A O 1
ATOM 4621 N N . GLU A 1 587 ? 39.719 48.828 -65.723 1.00 56.87 587 GLU A N 1
ATOM 4622 C CA . GLU A 1 587 ? 40.769 47.939 -65.206 1.00 58.99 587 GLU A CA 1
ATOM 4623 C C . GLU A 1 587 ? 41.167 46.762 -66.110 1.00 58.68 587 GLU A C 1
ATOM 4624 O O . GLU A 1 587 ? 40.298 46.083 -66.699 1.00 55.60 587 GLU A O 1
ATOM 4630 N N . GLN A 1 588 ? 42.484 46.516 -66.184 1.00 60.83 588 GLN A N 1
ATOM 4631 C CA . GLN A 1 588 ? 43.016 45.293 -66.798 1.00 60.52 588 GLN A CA 1
ATOM 4632 C C . GLN A 1 588 ? 42.372 44.095 -66.178 1.00 58.74 588 GLN A C 1
ATOM 4633 O O . GLN A 1 588 ? 42.449 43.928 -64.972 1.00 59.82 588 GLN A O 1
ATOM 4639 N N . GLY A 1 589 ? 41.731 43.280 -67.001 1.00 56.09 589 GLY A N 1
ATOM 4640 C CA . GLY A 1 589 ? 40.950 42.163 -66.528 1.00 56.14 589 GLY A CA 1
ATOM 4641 C C . GLY A 1 589 ? 39.467 42.417 -66.673 1.00 55.60 589 GLY A C 1
ATOM 4642 O O . GLY A 1 589 ? 38.683 41.471 -66.799 1.00 56.30 589 GLY A O 1
ATOM 4643 N N . LEU A 1 590 ? 39.078 43.690 -66.657 1.00 55.48 590 LEU A N 1
ATOM 4644 C CA . LEU A 1 590 ? 37.669 44.087 -66.896 1.00 54.32 590 LEU A CA 1
ATOM 4645 C C . LEU A 1 590 ? 37.465 44.652 -68.303 1.00 52.40 590 LEU A C 1
ATOM 4646 O O . LEU A 1 590 ? 36.709 44.104 -69.111 1.00 50.93 590 LEU A O 1
ATOM 4651 N N . LEU A 1 591 ? 38.133 45.775 -68.562 1.00 52.16 591 LEU A N 1
ATOM 4652 C CA . LEU A 1 591 ? 38.224 46.403 -69.870 1.00 49.16 591 LEU A CA 1
ATOM 4653 C C . LEU A 1 591 ? 39.731 46.449 -70.128 1.00 49.65 591 LEU A C 1
ATOM 4654 O O . LEU A 1 591 ? 40.376 47.339 -69.606 1.00 52.13 591 LEU A O 1
ATOM 4659 N N . PRO A 1 592 ? 40.182 45.786 -71.200 1.00 48.18 592 PRO A N 1
ATOM 4660 C CA . PRO A 1 592 ? 39.886 44.396 -71.532 1.00 47.06 592 PRO A CA 1
ATOM 4661 C C . PRO A 1 592 ? 39.683 43.359 -70.484 1.00 48.23 592 PRO A C 1
ATOM 4662 O O . PRO A 1 592 ? 40.382 43.320 -69.493 1.00 49.05 592 PRO A O 1
ATOM 4666 N N . SER A 1 593 ? 38.709 42.504 -70.774 1.00 49.98 593 SER A N 1
ATOM 4667 C CA . SER A 1 593 ? 38.386 41.315 -69.966 1.00 53.10 593 SER A CA 1
ATOM 4668 C C . SER A 1 593 ? 39.476 40.276 -70.077 1.00 55.55 593 SER A C 1
ATOM 4669 O O . SER A 1 593 ? 40.219 40.249 -71.066 1.00 54.72 593 SER A O 1
ATOM 4672 N N . LYS A 1 594 ? 39.540 39.405 -69.074 1.00 59.37 594 LYS A N 1
ATOM 4673 C CA . LYS A 1 594 ? 40.497 38.304 -69.059 1.00 60.62 594 LYS A CA 1
ATOM 4674 C C . LYS A 1 594 ? 40.286 37.471 -70.303 1.00 59.56 594 LYS A C 1
ATOM 4675 O O . LYS A 1 594 ? 41.257 37.059 -70.952 1.00 60.79 594 LYS A O 1
ATOM 4681 N N . GLY A 1 595 ? 39.019 37.281 -70.673 1.00 57.58 595 GLY A N 1
ATOM 4682 C CA . GLY A 1 595 ? 38.676 36.547 -71.886 1.00 54.94 595 GLY A CA 1
ATOM 4683 C C . GLY A 1 595 ? 39.355 37.147 -73.105 1.00 53.74 595 GLY A C 1
ATOM 4684 O O . GLY A 1 595 ? 40.048 36.457 -73.858 1.00 54.01 595 GLY A O 1
ATOM 4685 N N . ALA A 1 596 ? 39.178 38.448 -73.299 1.00 51.67 596 ALA A N 1
ATOM 4686 C CA . ALA A 1 596 ? 39.778 39.089 -74.450 1.00 50.26 596 ALA A CA 1
ATOM 4687 C C . ALA A 1 596 ? 41.330 39.009 -74.406 1.00 51.77 596 ALA A C 1
ATOM 4688 O O . ALA A 1 596 ? 41.970 38.732 -75.434 1.00 49.87 596 ALA A O 1
ATOM 4690 N N . ILE A 1 597 ? 41.908 39.212 -73.214 1.00 52.67 597 ILE A N 1
ATOM 4691 C CA . ILE A 1 597 ? 43.341 39.063 -72.994 1.00 54.87 597 ILE A CA 1
ATOM 4692 C C . ILE A 1 597 ? 43.840 37.692 -73.492 1.00 56.96 597 ILE A C 1
ATOM 4693 O O . ILE A 1 597 ? 44.814 37.610 -74.245 1.00 56.12 597 ILE A O 1
ATOM 4698 N N . ALA A 1 598 ? 43.133 36.641 -73.085 1.00 59.51 598 ALA A N 1
ATOM 4699 C CA . ALA A 1 598 ? 43.476 35.267 -73.441 1.00 63.80 598 ALA A CA 1
ATOM 4700 C C . ALA A 1 598 ? 43.283 34.972 -74.925 1.00 66.13 598 ALA A C 1
ATOM 4701 O O . ALA A 1 598 ? 43.822 33.992 -75.426 1.00 69.83 598 ALA A O 1
ATOM 4703 N N . GLU A 1 599 ? 42.542 35.804 -75.645 1.00 66.40 599 GLU A N 1
ATOM 4704 C CA . GLU A 1 599 ? 42.408 35.549 -77.076 1.00 66.91 599 GLU A CA 1
ATOM 4705 C C . GLU A 1 599 ? 43.518 36.237 -77.882 1.00 65.38 599 GLU A C 1
ATOM 4706 O O . GLU A 1 599 ? 43.646 36.004 -79.062 1.00 67.48 599 GLU A O 1
ATOM 4712 N N . GLY A 1 600 ? 44.331 37.086 -77.270 1.00 64.01 600 GLY A N 1
ATOM 4713 C CA . GLY A 1 600 ? 45.385 37.767 -78.029 1.00 62.35 600 GLY A CA 1
ATOM 4714 C C . GLY A 1 600 ? 44.915 39.052 -78.686 1.00 61.25 600 GLY A C 1
ATOM 4715 O O . GLY A 1 600 ? 43.841 39.557 -78.372 1.00 57.95 600 GLY A O 1
ATOM 4716 N N . PRO A 1 601 ? 45.711 39.603 -79.617 1.00 63.07 601 PRO A N 1
ATOM 4717 C CA . PRO A 1 601 ? 45.436 40.971 -80.163 1.00 61.37 601 PRO A CA 1
ATOM 4718 C C . PRO A 1 601 ? 44.008 41.207 -80.703 1.00 58.05 601 PRO A C 1
ATOM 4719 O O . PRO A 1 601 ? 43.460 42.300 -80.539 1.00 58.57 601 PRO A O 1
ATOM 4723 N N . SER A 1 602 ? 43.420 40.192 -81.324 1.00 54.95 602 SER A N 1
ATOM 4724 C CA . SER A 1 602 ? 42.069 40.268 -81.845 1.00 54.31 602 SER A CA 1
ATOM 4725 C C . SER A 1 602 ? 40.982 40.322 -80.733 1.00 54.31 602 SER A C 1
ATOM 4726 O O . SER A 1 602 ? 39.858 40.796 -80.972 1.00 54.13 602 SER A O 1
ATOM 4729 N N . GLY A 1 603 ? 41.319 39.812 -79.545 1.00 52.66 603 GLY A N 1
ATOM 4730 C CA . GLY A 1 603 ? 40.503 40.007 -78.366 1.00 49.08 603 GLY A CA 1
ATOM 4731 C C . GLY A 1 603 ? 40.676 41.426 -77.866 1.00 48.35 603 GLY A C 1
ATOM 4732 O O . GLY A 1 603 ? 39.674 42.134 -77.629 1.00 47.77 603 GLY A O 1
ATOM 4733 N N . ILE A 1 604 ? 41.931 41.871 -77.723 1.00 47.62 604 ILE A N 1
ATOM 4734 C CA . ILE A 1 604 ? 42.187 43.200 -77.183 1.00 47.20 604 ILE A CA 1
ATOM 4735 C C . ILE A 1 604 ? 41.485 44.246 -78.077 1.00 46.52 604 ILE A C 1
ATOM 4736 O O . ILE A 1 604 ? 40.953 45.241 -77.580 1.00 46.16 604 ILE A O 1
ATOM 4741 N N . GLU A 1 605 ? 41.463 43.990 -79.385 1.00 47.37 605 GLU A N 1
ATOM 4742 C CA . GLU A 1 605 ? 40.943 44.953 -80.365 1.00 48.14 605 GLU A CA 1
ATOM 4743 C C . GLU A 1 605 ? 39.450 45.108 -80.250 1.00 44.30 605 GLU A C 1
ATOM 4744 O O . GLU A 1 605 ? 38.972 46.224 -80.392 1.00 42.48 605 GLU A O 1
ATOM 4750 N N . GLU A 1 606 ? 38.737 44.012 -79.962 1.00 42.39 606 GLU A N 1
ATOM 4751 C CA . GLU A 1 606 ? 37.296 44.082 -79.704 1.00 41.50 606 GLU A CA 1
ATOM 4752 C C . GLU A 1 606 ? 36.995 44.940 -78.467 1.00 41.38 606 GLU A C 1
ATOM 4753 O O . GLU A 1 606 ? 36.122 45.809 -78.511 1.00 41.61 606 GLU A O 1
ATOM 4759 N N . GLU A 1 607 ? 37.768 44.753 -77.397 1.00 41.62 607 GLU A N 1
ATOM 4760 C CA . GLU A 1 607 ? 37.589 45.511 -76.148 1.00 41.77 607 GLU A CA 1
ATOM 4761 C C . GLU A 1 607 ? 37.889 46.996 -76.317 1.00 41.15 607 GLU A C 1
ATOM 4762 O O . GLU A 1 607 ? 37.219 47.859 -75.730 1.00 40.87 607 GLU A O 1
ATOM 4768 N N . ARG A 1 608 ? 38.896 47.285 -77.127 1.00 40.59 608 ARG A N 1
ATOM 4769 C CA . ARG A 1 608 ? 39.237 48.653 -77.421 1.00 40.44 608 ARG A CA 1
ATOM 4770 C C . ARG A 1 608 ? 38.044 49.355 -78.146 1.00 38.30 608 ARG A C 1
ATOM 4771 O O . ARG A 1 608 ? 37.676 50.488 -77.834 1.00 37.56 608 ARG A O 1
ATOM 4779 N N . ARG A 1 609 ? 37.423 48.655 -79.078 1.00 36.19 609 ARG A N 1
ATOM 4780 C CA . ARG A 1 609 ? 36.183 49.138 -79.687 1.00 35.36 609 ARG A CA 1
ATOM 4781 C C . ARG A 1 609 ? 35.113 49.405 -78.632 1.00 34.17 609 ARG A C 1
ATOM 4782 O O . ARG A 1 609 ? 34.481 50.472 -78.641 1.00 32.81 609 ARG A O 1
ATOM 4790 N N . LEU A 1 610 ? 34.930 48.443 -77.717 1.00 33.02 610 LEU A N 1
ATOM 4791 C CA . LEU A 1 610 ? 34.003 48.658 -76.641 1.00 32.56 610 LEU A CA 1
ATOM 4792 C C . LEU A 1 610 ? 34.333 49.974 -75.894 1.00 33.43 610 LEU A C 1
ATOM 4793 O O . LEU A 1 610 ? 33.430 50.817 -75.699 1.00 33.03 610 LEU A O 1
ATOM 4798 N N . PHE A 1 611 ? 35.602 50.158 -75.511 1.00 34.53 611 PHE A N 1
ATOM 4799 C CA . PHE A 1 611 ? 36.002 51.370 -74.766 1.00 36.29 611 PHE A CA 1
ATOM 4800 C C . PHE A 1 611 ? 35.776 52.621 -75.607 1.00 35.60 611 PHE A C 1
ATOM 4801 O O . PHE A 1 611 ? 35.276 53.633 -75.124 1.00 35.63 611 PHE A O 1
ATOM 4809 N N . TYR A 1 612 ? 36.133 52.533 -76.881 1.00 34.38 612 TYR A N 1
ATOM 4810 C CA . TYR A 1 612 ? 35.822 53.587 -77.851 1.00 34.21 612 TYR A CA 1
ATOM 4811 C C . TYR A 1 612 ? 34.340 53.994 -77.962 1.00 34.69 612 TYR A C 1
ATOM 4812 O O . TYR A 1 612 ? 34.010 55.201 -78.154 1.00 35.75 612 TYR A O 1
ATOM 4821 N N . VAL A 1 613 ? 33.451 53.020 -77.800 1.00 32.97 613 VAL A N 1
ATOM 4822 C CA . VAL A 1 613 ? 32.028 53.308 -77.780 1.00 31.74 613 VAL A CA 1
ATOM 4823 C C . VAL A 1 613 ? 31.684 54.094 -76.531 1.00 33.02 613 VAL A C 1
ATOM 4824 O O . VAL A 1 613 ? 30.959 55.085 -76.592 1.00 32.72 613 VAL A O 1
ATOM 4828 N N . GLY A 1 614 ? 32.203 53.634 -75.402 1.00 34.26 614 GLY A N 1
ATOM 4829 C CA . GLY A 1 614 ? 31.955 54.279 -74.134 1.00 36.29 614 GLY A CA 1
ATOM 4830 C C . GLY A 1 614 ? 32.325 55.745 -74.184 1.00 38.40 614 GLY A C 1
ATOM 4831 O O . GLY A 1 614 ? 31.519 56.593 -73.879 1.00 39.26 614 GLY A O 1
ATOM 4832 N N . ILE A 1 615 ? 33.563 56.030 -74.566 1.00 39.67 615 ILE A N 1
ATOM 4833 C CA . ILE A 1 615 ? 34.037 57.399 -74.696 1.00 40.99 615 ILE A CA 1
ATOM 4834 C C . ILE A 1 615 ? 33.147 58.267 -75.593 1.00 41.45 615 ILE A C 1
ATOM 4835 O O . ILE A 1 615 ? 32.789 59.377 -75.221 1.00 41.55 615 ILE A O 1
ATOM 4840 N N . THR A 1 616 ? 32.795 57.750 -76.771 1.00 40.96 616 THR A N 1
ATOM 4841 C CA . THR A 1 616 ? 32.015 58.527 -77.736 1.00 40.50 616 THR A CA 1
ATOM 4842 C C . THR A 1 616 ? 30.525 58.603 -77.396 1.00 39.11 616 THR A C 1
ATOM 4843 O O . THR A 1 616 ? 29.743 59.161 -78.186 1.00 38.37 616 THR A O 1
ATOM 4847 N N . ARG A 1 617 ? 30.139 58.066 -76.243 1.00 37.31 617 ARG A N 1
ATOM 4848 C CA . ARG A 1 617 ? 28.835 58.359 -75.687 1.00 37.43 617 ARG A CA 1
ATOM 4849 C C . ARG A 1 617 ? 28.765 59.789 -75.126 1.00 41.06 617 ARG A C 1
ATOM 4850 O O . ARG A 1 617 ? 27.708 60.416 -75.178 1.00 41.12 617 ARG A O 1
ATOM 4858 N N . ALA A 1 618 ? 29.882 60.314 -74.601 1.00 43.62 618 ALA A N 1
ATOM 4859 C CA . ALA A 1 618 ? 29.872 61.629 -73.874 1.00 46.98 618 ALA A CA 1
ATOM 4860 C C . ALA A 1 618 ? 29.841 62.849 -74.771 1.00 48.78 618 ALA A C 1
ATOM 4861 O O . ALA A 1 618 ? 30.549 62.915 -75.761 1.00 50.16 618 ALA A O 1
ATOM 4863 N N . MET A 1 619 ? 28.997 63.804 -74.423 1.00 51.41 619 MET A N 1
ATOM 4864 C CA . MET A 1 619 ? 28.815 65.018 -75.220 1.00 54.60 619 MET A CA 1
ATOM 4865 C C . MET A 1 619 ? 29.570 66.187 -74.597 1.00 58.51 619 MET A C 1
ATOM 4866 O O . MET A 1 619 ? 30.285 66.882 -75.323 1.00 61.53 619 MET A O 1
ATOM 4871 N N . GLU A 1 620 ? 29.455 66.378 -73.271 1.00 60.34 620 GLU A N 1
ATOM 4872 C CA . GLU A 1 620 ? 30.083 67.525 -72.611 1.00 63.87 620 GLU A CA 1
ATOM 4873 C C . GLU A 1 620 ? 31.231 67.175 -71.669 1.00 64.89 620 GLU A C 1
ATOM 4874 O O . GLU A 1 620 ? 32.258 67.861 -71.641 1.00 65.06 620 GLU A O 1
ATOM 4880 N N . ARG A 1 621 ? 31.043 66.117 -70.894 1.00 65.40 621 ARG A N 1
ATOM 4881 C CA . ARG A 1 621 ? 32.024 65.695 -69.913 1.00 66.88 621 ARG A CA 1
ATOM 4882 C C . ARG A 1 621 ? 32.064 64.209 -69.761 1.00 63.85 621 ARG A C 1
ATOM 4883 O O . ARG A 1 621 ? 31.016 63.579 -69.633 1.00 62.28 621 ARG A O 1
ATOM 4891 N N . LEU A 1 622 ? 33.281 63.672 -69.719 1.00 61.74 622 LEU A N 1
ATOM 4892 C CA . LEU A 1 622 ? 33.538 62.261 -69.497 1.00 57.85 622 LEU A CA 1
ATOM 4893 C C . LEU A 1 622 ? 34.455 62.111 -68.289 1.00 58.92 622 LEU A C 1
ATOM 4894 O O . LEU A 1 622 ? 35.542 62.678 -68.254 1.00 59.42 622 LEU A O 1
ATOM 4899 N N . LEU A 1 623 ? 34.000 61.345 -67.307 1.00 58.89 623 LEU A N 1
ATOM 4900 C CA . LEU A 1 623 ? 34.796 61.005 -66.126 1.00 60.76 623 LEU A CA 1
ATOM 4901 C C . LEU A 1 623 ? 35.038 59.508 -66.045 1.00 59.80 623 LEU A C 1
ATOM 4902 O O . LEU A 1 623 ? 34.102 58.740 -65.854 1.00 59.10 623 LEU A O 1
ATOM 4907 N N . MET A 1 624 ? 36.284 59.081 -66.169 1.00 61.73 624 MET A N 1
ATOM 4908 C CA . MET A 1 624 ? 36.562 57.674 -65.951 1.00 61.84 624 MET A CA 1
ATOM 4909 C C . MET A 1 624 ? 37.149 57.401 -64.606 1.00 63.23 624 MET A C 1
ATOM 4910 O O . MET A 1 624 ? 37.798 58.248 -64.022 1.00 65.35 624 MET A O 1
ATOM 4915 N N . THR A 1 625 ? 36.860 56.214 -64.096 1.00 63.73 625 THR A N 1
ATOM 4916 C CA . THR A 1 625 ? 37.379 55.775 -62.810 1.00 66.60 625 THR A CA 1
ATOM 4917 C C . THR A 1 625 ? 37.848 54.323 -62.830 1.00 65.52 625 THR A C 1
ATOM 4918 O O . THR A 1 625 ? 37.450 53.535 -63.669 1.00 64.00 625 THR A O 1
ATOM 4922 N N . ALA A 1 626 ? 38.726 53.996 -61.902 1.00 69.04 626 ALA A N 1
ATOM 4923 C CA . ALA A 1 626 ? 39.250 52.649 -61.748 1.00 69.65 626 ALA A CA 1
ATOM 4924 C C . ALA A 1 626 ? 39.520 52.454 -60.273 1.00 73.35 626 ALA A C 1
ATOM 4925 O O . ALA A 1 626 ? 39.457 53.404 -59.493 1.00 75.18 626 ALA A O 1
ATOM 4927 N N . ALA A 1 627 ? 39.830 51.220 -59.899 1.00 74.89 627 ALA A N 1
ATOM 4928 C CA . ALA A 1 627 ? 40.152 50.896 -58.524 1.00 76.66 627 ALA A CA 1
ATOM 4929 C C . ALA A 1 627 ? 41.553 50.278 -58.388 1.00 78.80 627 ALA A C 1
ATOM 4930 O O . ALA A 1 627 ? 42.252 50.020 -59.386 1.00 75.71 627 ALA A O 1
ATOM 4932 N N . GLN A 1 628 ? 41.971 50.088 -57.137 1.00 81.70 628 GLN A N 1
ATOM 4933 C CA . GLN A 1 628 ? 43.170 49.345 -56.862 1.00 82.56 628 GLN A CA 1
ATOM 4934 C C . GLN A 1 628 ? 42.781 48.020 -56.244 1.00 81.64 628 GLN A C 1
ATOM 4935 O O . GLN A 1 628 ? 43.566 47.085 -56.245 1.00 81.15 628 GLN A O 1
ATOM 4941 N N . ASN A 1 629 ? 41.557 47.936 -55.735 1.00 80.97 629 ASN A N 1
ATOM 4942 C CA . ASN A 1 629 ? 41.059 46.688 -55.157 1.00 82.37 629 ASN A CA 1
ATOM 4943 C C . ASN A 1 629 ? 39.614 46.510 -55.490 1.00 79.61 629 ASN A C 1
ATOM 4944 O O . ASN A 1 629 ? 38.890 47.481 -55.621 1.00 81.02 629 ASN A O 1
ATOM 4949 N N . ARG A 1 630 ? 39.182 45.268 -55.593 1.00 78.24 630 ARG A N 1
ATOM 4950 C CA . ARG A 1 630 ? 37.822 45.006 -55.956 1.00 77.74 630 ARG A CA 1
ATOM 4951 C C . ARG A 1 630 ? 37.465 43.618 -55.502 1.00 80.77 630 ARG A C 1
ATOM 4952 O O . ARG A 1 630 ? 38.323 42.725 -55.438 1.00 81.92 630 ARG A O 1
ATOM 4960 N N . MET A 1 631 ? 36.192 43.460 -55.165 1.00 84.52 631 MET A N 1
ATOM 4961 C CA . MET A 1 631 ? 35.637 42.194 -54.740 1.00 90.14 631 MET A CA 1
ATOM 4962 C C . MET A 1 631 ? 34.773 41.539 -55.839 1.00 91.97 631 MET A C 1
ATOM 4963 O O . MET A 1 631 ? 33.863 42.186 -56.382 1.00 88.01 631 MET A O 1
ATOM 4968 N N . GLN A 1 632 ? 35.047 40.264 -56.146 1.00 98.38 632 GLN A N 1
ATOM 4969 C CA . GLN A 1 632 ? 34.208 39.514 -57.087 1.00 105.79 632 GLN A CA 1
ATOM 4970 C C . GLN A 1 632 ? 33.001 38.835 -56.416 1.00 115.69 632 GLN A C 1
ATOM 4971 O O . GLN A 1 632 ? 31.960 39.478 -56.188 1.00 123.24 632 GLN A O 1
ATOM 4977 N N . PHE A 1 633 ? 33.120 37.539 -56.130 1.00 117.89 633 PHE A N 1
ATOM 4978 C CA . PHE A 1 633 ? 32.053 36.837 -55.423 1.00 119.28 633 PHE A CA 1
ATOM 4979 C C . PHE A 1 633 ? 32.658 36.160 -54.211 1.00 120.00 633 PHE A C 1
ATOM 4980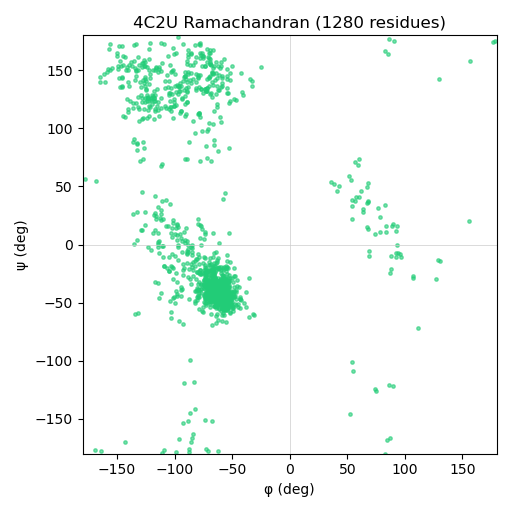 O O . PHE A 1 633 ? 33.010 34.981 -54.240 1.00 119.68 633 PHE A O 1
ATOM 4988 N N . GLY A 1 634 ? 32.793 36.953 -53.147 1.00 118.68 634 GLY A N 1
ATOM 4989 C CA . GLY A 1 634 ? 33.451 36.516 -51.924 1.00 117.30 634 GLY A CA 1
ATOM 4990 C C . GLY A 1 634 ? 34.777 37.219 -51.683 1.00 116.01 634 GLY A C 1
ATOM 4991 O O . GLY A 1 634 ? 34.878 38.068 -50.807 1.00 115.28 634 GLY A O 1
ATOM 4992 N N . LYS A 1 635 ? 35.791 36.873 -52.473 1.00 115.01 635 LYS A N 1
ATOM 4993 C CA . LYS A 1 635 ? 37.156 37.350 -52.248 1.00 113.01 635 LYS A CA 1
ATOM 4994 C C . LYS A 1 635 ? 37.401 38.757 -52.796 1.00 108.24 635 LYS A C 1
ATOM 4995 O O . LYS A 1 635 ? 36.655 39.238 -53.643 1.00 104.35 635 LYS A O 1
ATOM 5001 N N . THR A 1 636 ? 38.465 39.385 -52.294 1.00 106.56 636 THR A N 1
ATOM 5002 C CA . THR A 1 636 ? 38.889 40.732 -52.656 1.00 103.39 636 THR A CA 1
ATOM 5003 C C . THR A 1 636 ? 40.297 40.653 -53.217 1.00 103.44 636 THR A C 1
ATOM 5004 O O . THR A 1 636 ? 41.174 40.110 -52.565 1.00 105.83 636 THR A O 1
ATOM 5008 N N . ASN A 1 637 ? 40.508 41.196 -54.419 1.00 102.44 637 ASN A N 1
ATOM 5009 C CA . ASN A 1 637 ? 41.814 41.149 -55.099 1.00 99.60 637 ASN A CA 1
ATOM 5010 C C . ASN A 1 637 ? 42.336 42.509 -55.542 1.00 95.99 637 ASN A C 1
ATOM 5011 O O . ASN A 1 637 ? 41.566 43.450 -55.687 1.00 95.89 637 ASN A O 1
ATOM 5016 N N . ALA A 1 638 ? 43.646 42.604 -55.748 1.00 93.60 638 ALA A N 1
ATOM 5017 C CA . ALA A 1 638 ? 44.275 43.852 -56.154 1.00 92.26 638 ALA A CA 1
ATOM 5018 C C . ALA A 1 638 ? 43.916 44.147 -57.608 1.00 89.07 638 ALA A C 1
ATOM 5019 O O . ALA A 1 638 ? 43.830 43.233 -58.426 1.00 87.39 638 ALA A O 1
ATOM 5021 N N . ALA A 1 639 ? 43.696 45.420 -57.922 1.00 87.50 639 ALA A N 1
ATOM 5022 C CA . ALA A 1 639 ? 43.363 45.829 -59.284 1.00 84.43 639 ALA A CA 1
ATOM 5023 C C . ALA A 1 639 ? 44.432 46.722 -59.890 1.00 83.65 639 ALA A C 1
ATOM 5024 O O . ALA A 1 639 ? 45.122 47.463 -59.206 1.00 83.19 639 ALA A O 1
ATOM 5026 N N . GLU A 1 640 ? 44.495 46.660 -61.207 1.00 83.41 640 GLU A N 1
ATOM 5027 C CA . GLU A 1 640 ? 45.489 47.309 -62.010 1.00 83.58 640 GLU A CA 1
ATOM 5028 C C . GLU A 1 640 ? 44.721 48.157 -63.032 1.00 78.89 640 GLU A C 1
ATOM 5029 O O . GLU A 1 640 ? 43.680 47.751 -63.509 1.00 76.58 640 GLU A O 1
ATOM 5035 N N . ASP A 1 641 ? 45.231 49.339 -63.352 1.00 78.18 641 ASP A N 1
ATOM 5036 C CA . ASP A 1 641 ? 44.712 50.151 -64.451 1.00 75.39 641 ASP A CA 1
ATOM 5037 C C . ASP A 1 641 ? 44.562 49.368 -65.755 1.00 73.33 641 ASP A C 1
ATOM 5038 O O . ASP A 1 641 ? 45.271 48.392 -65.983 1.00 76.11 641 ASP A O 1
ATOM 5043 N N . SER A 1 642 ? 43.647 49.783 -66.619 1.00 69.99 642 SER A N 1
ATOM 5044 C CA . SER A 1 642 ? 43.597 49.221 -67.967 1.00 65.86 642 SER A CA 1
ATOM 5045 C C . SER A 1 642 ? 44.797 49.672 -68.818 1.00 63.88 642 SER A C 1
ATOM 5046 O O . SER A 1 642 ? 45.155 50.847 -68.829 1.00 64.77 642 SER A O 1
ATOM 5049 N N . ALA A 1 643 ? 45.390 48.738 -69.548 1.00 60.11 643 ALA A N 1
ATOM 5050 C CA . ALA A 1 643 ? 46.297 49.094 -70.632 1.00 59.59 643 ALA A CA 1
ATOM 5051 C C . ALA A 1 643 ? 45.753 50.192 -71.577 1.00 58.68 643 ALA A C 1
ATOM 5052 O O . ALA A 1 643 ? 46.532 50.937 -72.183 1.00 59.42 643 ALA A O 1
ATOM 5054 N N . PHE A 1 644 ? 44.428 50.306 -71.705 1.00 56.31 644 PHE A N 1
ATOM 5055 C CA . PHE A 1 644 ? 43.874 51.311 -72.599 1.00 54.60 644 PHE A CA 1
ATOM 5056 C C . PHE A 1 644 ? 44.159 52.718 -72.139 1.00 55.95 644 PHE A C 1
ATOM 5057 O O . PHE A 1 644 ? 44.191 53.636 -72.953 1.00 56.18 644 PHE A O 1
ATOM 5065 N N . LEU A 1 645 ? 44.365 52.908 -70.845 1.00 58.97 645 LEU A N 1
ATOM 5066 C CA . LEU A 1 645 ? 44.711 54.255 -70.351 1.00 62.12 645 LEU A CA 1
ATOM 5067 C C . LEU A 1 645 ? 46.078 54.717 -70.851 1.00 64.57 645 LEU A C 1
ATOM 5068 O O . LEU A 1 645 ? 46.312 55.905 -71.050 1.00 65.67 645 LEU A O 1
ATOM 5073 N N . GLU A 1 646 ? 46.958 53.765 -71.106 1.00 67.92 646 GLU A N 1
ATOM 5074 C CA . GLU A 1 646 ? 48.270 54.073 -71.652 1.00 73.63 646 GLU A CA 1
ATOM 5075 C C . GLU A 1 646 ? 48.119 54.625 -73.052 1.00 71.68 646 GLU A C 1
ATOM 5076 O O . GLU A 1 646 ? 48.817 55.568 -73.439 1.00 72.42 646 GLU A O 1
ATOM 5082 N N . ASP A 1 647 ? 47.178 54.032 -73.793 1.00 67.82 647 ASP A N 1
ATOM 5083 C CA . ASP A 1 647 ? 46.869 54.425 -75.161 1.00 64.37 647 ASP A CA 1
ATOM 5084 C C . ASP A 1 647 ? 46.478 55.869 -75.307 1.00 62.76 647 ASP A C 1
ATOM 5085 O O . ASP A 1 647 ? 46.745 56.485 -76.314 1.00 61.66 647 ASP A O 1
ATOM 5090 N N . ILE A 1 648 ? 45.851 56.408 -74.284 1.00 63.63 648 ILE A N 1
ATOM 5091 C CA . ILE A 1 648 ? 45.314 57.748 -74.344 1.00 65.04 648 ILE A CA 1
ATOM 5092 C C . ILE A 1 648 ? 45.965 58.674 -73.313 1.00 69.25 648 ILE A C 1
ATOM 5093 O O . ILE A 1 648 ? 45.380 59.689 -72.894 1.00 69.90 648 ILE A O 1
ATOM 5098 N N . GLU A 1 649 ? 47.191 58.335 -72.922 1.00 73.21 649 GLU A N 1
ATOM 5099 C CA . GLU A 1 649 ? 47.912 59.187 -71.982 1.00 77.43 649 GLU A CA 1
ATOM 5100 C C . GLU A 1 649 ? 48.249 60.513 -72.666 1.00 77.27 649 GLU A C 1
ATOM 5101 O O . GLU A 1 649 ? 48.433 60.573 -73.884 1.00 74.33 649 GLU A O 1
ATOM 5107 N N . GLY A 1 650 ? 48.272 61.580 -71.881 1.00 78.54 650 GLY A N 1
ATOM 5108 C CA . GLY A 1 650 ? 48.413 62.900 -72.445 1.00 80.36 650 GLY A CA 1
ATOM 5109 C C . GLY A 1 650 ? 47.097 63.531 -72.834 1.00 79.37 650 GLY A C 1
ATOM 5110 O O . GLY A 1 650 ? 47.055 64.719 -73.146 1.00 79.96 650 GLY A O 1
ATOM 5111 N N . LEU A 1 651 ? 46.016 62.750 -72.810 1.00 78.00 651 LEU A N 1
ATOM 5112 C CA . LEU A 1 651 ? 44.734 63.222 -73.331 1.00 76.52 651 LEU A CA 1
ATOM 5113 C C . LEU A 1 651 ? 43.625 63.272 -72.285 1.00 75.52 651 LEU A C 1
ATOM 5114 O O . LEU A 1 651 ? 42.459 63.500 -72.611 1.00 73.76 651 LEU A O 1
ATOM 5119 N N . PHE A 1 652 ? 44.004 63.083 -71.028 1.00 76.13 652 PHE A N 1
ATOM 5120 C CA . PHE A 1 652 ? 43.102 63.280 -69.899 1.00 76.06 652 PHE A CA 1
ATOM 5121 C C . PHE A 1 652 ? 43.892 63.726 -68.653 1.00 79.75 652 PHE A C 1
ATOM 5122 O O . PHE A 1 652 ? 45.111 63.529 -68.573 1.00 81.27 652 PHE A O 1
ATOM 5130 N N . ASP A 1 653 ? 43.194 64.295 -67.674 1.00 80.56 653 ASP A N 1
ATOM 5131 C CA . ASP A 1 653 ? 43.821 64.689 -66.400 1.00 83.39 653 ASP A CA 1
ATOM 5132 C C . ASP A 1 653 ? 43.520 63.699 -65.274 1.00 84.68 653 ASP A C 1
ATOM 5133 O O . ASP A 1 653 ? 42.366 63.349 -65.048 1.00 84.62 653 ASP A O 1
ATOM 5138 N N . THR A 1 654 ? 44.553 63.247 -64.571 1.00 88.11 654 THR A N 1
ATOM 5139 C CA . THR A 1 654 ? 44.365 62.403 -63.381 1.00 89.61 654 THR A CA 1
ATOM 5140 C C . THR A 1 654 ? 44.004 63.251 -62.158 1.00 92.80 654 THR A C 1
ATOM 5141 O O . THR A 1 654 ? 44.495 64.380 -62.002 1.00 95.19 654 THR A O 1
ATOM 5145 N N . VAL A 1 655 ? 43.163 62.699 -61.287 1.00 91.73 655 VAL A N 1
ATOM 5146 C CA . VAL A 1 655 ? 42.452 63.520 -60.327 1.00 93.53 655 VAL A CA 1
ATOM 5147 C C . VAL A 1 655 ? 42.158 62.843 -58.985 1.00 95.13 655 VAL A C 1
ATOM 5148 O O . VAL A 1 655 ? 41.883 61.633 -58.924 1.00 92.18 655 VAL A O 1
ATOM 5152 N N . ASP A 1 656 ? 42.255 63.664 -57.932 1.00 98.80 656 ASP A N 1
ATOM 5153 C CA . ASP A 1 656 ? 41.907 63.356 -56.543 1.00 101.10 656 ASP A CA 1
ATOM 5154 C C . ASP A 1 656 ? 40.388 63.342 -56.336 1.00 97.83 656 ASP A C 1
ATOM 5155 O O . ASP A 1 656 ? 39.663 63.915 -57.123 1.00 94.93 656 ASP A O 1
ATOM 5160 N N . PRO A 1 657 ? 39.903 62.734 -55.244 1.00 98.51 657 PRO A N 1
ATOM 5161 C CA . PRO A 1 657 ? 38.462 62.754 -54.999 1.00 97.02 657 PRO A CA 1
ATOM 5162 C C . PRO A 1 657 ? 37.827 64.133 -55.137 1.00 98.05 657 PRO A C 1
ATOM 5163 O O . PRO A 1 657 ? 36.632 64.229 -55.353 1.00 96.83 657 PRO A O 1
ATOM 5167 N N . TYR A 1 658 ? 38.620 65.186 -55.038 1.00 101.72 658 TYR A N 1
ATOM 5168 C CA . TYR A 1 658 ? 38.103 66.541 -55.161 1.00 104.90 658 TYR A CA 1
ATOM 5169 C C . TYR A 1 658 ? 38.219 66.987 -56.620 1.00 101.44 658 TYR A C 1
ATOM 5170 O O . TYR A 1 658 ? 38.185 66.150 -57.520 1.00 98.39 658 TYR A O 1
ATOM 5179 N N . GLY A 1 659 ? 38.324 68.289 -56.865 1.00 101.68 659 GLY A N 1
ATOM 5180 C CA . GLY A 1 659 ? 38.497 68.802 -58.228 1.00 98.45 659 GLY A CA 1
ATOM 5181 C C . GLY A 1 659 ? 39.710 68.324 -59.029 1.00 95.95 659 GLY A C 1
ATOM 5182 O O . GLY A 1 659 ? 39.546 67.607 -60.002 1.00 91.89 659 GLY A O 1
ATOM 5183 N N . GLN A 1 660 ? 40.914 68.691 -58.566 1.00 97.49 660 GLN A N 1
ATOM 5184 C CA . GLN A 1 660 ? 42.171 68.785 -59.349 1.00 97.26 660 GLN A CA 1
ATOM 5185 C C . GLN A 1 660 ? 43.178 67.596 -59.352 1.00 97.57 660 GLN A C 1
ATOM 5186 O O . GLN A 1 660 ? 42.868 66.524 -58.845 1.00 97.04 660 GLN A O 1
ATOM 5192 N N . PRO A 1 661 ? 44.420 67.826 -59.866 1.00 98.83 661 PRO A N 1
ATOM 5193 C CA . PRO A 1 661 ? 45.400 66.808 -60.303 1.00 98.37 661 PRO A CA 1
ATOM 5194 C C . PRO A 1 661 ? 46.146 66.001 -59.240 1.00 100.68 661 PRO A C 1
ATOM 5195 O O . PRO A 1 661 ? 46.672 66.560 -58.289 1.00 103.44 661 PRO A O 1
ATOM 5199 N N . ILE A 1 662 ? 46.193 64.688 -59.468 1.00 99.66 662 ILE A N 1
ATOM 5200 C CA . ILE A 1 662 ? 47.098 63.729 -58.815 1.00 103.00 662 ILE A CA 1
ATOM 5201 C C . ILE A 1 662 ? 47.648 62.831 -59.943 1.00 101.50 662 ILE A C 1
ATOM 5202 O O . ILE A 1 662 ? 47.036 61.809 -60.270 1.00 99.03 662 ILE A O 1
ATOM 5207 N N . GLU A 1 663 ? 48.779 63.196 -60.552 1.00 102.07 663 GLU A N 1
ATOM 5208 C CA . GLU A 1 663 ? 49.244 62.476 -61.771 1.00 98.71 663 GLU A CA 1
ATOM 5209 C C . GLU A 1 663 ? 49.572 60.988 -61.514 1.00 98.80 663 GLU A C 1
ATOM 5210 O O . GLU A 1 663 ? 50.200 60.638 -60.492 1.00 102.26 663 GLU A O 1
ATOM 5216 N N . TYR A 1 664 ? 49.127 60.128 -62.438 1.00 94.44 664 TYR A N 1
ATOM 5217 C CA . TYR A 1 664 ? 49.482 58.702 -62.436 1.00 92.03 664 TYR A CA 1
ATOM 5218 C C . TYR A 1 664 ? 48.442 57.926 -63.215 1.00 88.82 664 TYR A C 1
ATOM 5219 O O . TYR A 1 664 ? 47.766 58.480 -64.094 1.00 87.20 664 TYR A O 1
ATOM 5228 N N . SER B 1 4 ? -48.548 12.577 1.773 1.00 102.64 4 SER D N 1
ATOM 5229 C CA . SER B 1 4 ? -49.998 12.725 1.474 1.00 104.65 4 SER D CA 1
ATOM 5230 C C . SER B 1 4 ? -50.866 11.584 2.073 1.00 107.88 4 SER D C 1
ATOM 5231 O O . SER B 1 4 ? -51.924 11.260 1.526 1.00 112.66 4 SER D O 1
ATOM 5234 N N . ALA B 1 5 ? -50.433 11.001 3.196 1.00 108.70 5 ALA D N 1
ATOM 5235 C CA . ALA B 1 5 ? -51.013 9.744 3.760 1.00 112.40 5 ALA D CA 1
ATOM 5236 C C . ALA B 1 5 ? -50.747 8.448 2.926 1.00 114.45 5 ALA D C 1
ATOM 5237 O O . ALA B 1 5 ? -51.015 7.329 3.397 1.00 114.95 5 ALA D O 1
ATOM 5239 N N . GLY B 1 6 ? -50.209 8.612 1.709 1.00 113.24 6 GLY D N 1
ATOM 5240 C CA . GLY B 1 6 ? -49.784 7.489 0.850 1.00 111.32 6 GLY D CA 1
ATOM 5241 C C . GLY B 1 6 ? -50.834 6.945 -0.117 1.00 108.38 6 GLY D C 1
ATOM 5242 O O . GLY B 1 6 ? -51.983 7.400 -0.093 1.00 109.75 6 GLY D O 1
ATOM 5243 N N . PRO B 1 7 ? -50.445 5.980 -0.995 1.00 102.57 7 PRO D N 1
ATOM 5244 C CA . PRO B 1 7 ? -51.438 5.268 -1.813 1.00 95.92 7 PRO D CA 1
ATOM 5245 C C . PRO B 1 7 ? -52.003 4.126 -1.003 1.00 90.52 7 PRO D C 1
ATOM 5246 O O . PRO B 1 7 ? -51.324 3.647 -0.101 1.00 88.61 7 PRO D O 1
ATOM 5250 N N . ASP B 1 8 ? -53.224 3.689 -1.302 1.00 86.25 8 ASP D N 1
ATOM 5251 C CA . ASP B 1 8 ? -53.793 2.566 -0.557 1.00 81.45 8 ASP D CA 1
ATOM 5252 C C . ASP B 1 8 ? -53.217 1.225 -1.035 1.00 76.10 8 ASP D C 1
ATOM 5253 O O . ASP B 1 8 ? -53.504 0.752 -2.143 1.00 73.29 8 ASP D O 1
ATOM 5258 N N . LEU B 1 9 ? -52.412 0.631 -0.159 1.00 70.38 9 LEU D N 1
ATOM 5259 C CA . LEU B 1 9 ? -51.735 -0.647 -0.382 1.00 66.92 9 LEU D CA 1
ATOM 5260 C C . LEU B 1 9 ? -52.649 -1.783 -0.747 1.00 67.05 9 LEU D C 1
ATOM 5261 O O . LEU B 1 9 ? -52.580 -2.316 -1.854 1.00 65.18 9 LEU D O 1
ATOM 5266 N N . LEU B 1 10 ? -53.489 -2.167 0.207 1.00 72.85 10 LEU D N 1
ATOM 5267 C CA . LEU B 1 10 ? -54.413 -3.306 0.052 1.00 74.36 10 LEU D CA 1
ATOM 5268 C C . LEU B 1 10 ? -55.415 -3.088 -1.082 1.00 73.59 10 LEU D C 1
ATOM 5269 O O . LEU B 1 10 ? -56.106 -3.998 -1.496 1.00 76.24 10 LEU D O 1
ATOM 5274 N N . GLN B 1 11 ? -55.483 -1.877 -1.598 1.00 74.71 11 GLN D N 1
ATOM 5275 C CA . GLN B 1 11 ? -56.261 -1.670 -2.781 1.00 76.06 11 GLN D CA 1
ATOM 5276 C C . GLN B 1 11 ? -55.442 -2.106 -3.993 1.00 72.58 11 GLN D C 1
ATOM 5277 O O . GLN B 1 11 ? -55.958 -2.792 -4.873 1.00 73.75 11 GLN D O 1
ATOM 5283 N N . ALA B 1 12 ? -54.169 -1.716 -4.032 1.00 67.48 12 ALA D N 1
ATOM 5284 C CA . ALA B 1 12 ? -53.344 -1.945 -5.207 1.00 62.96 12 ALA D CA 1
ATOM 5285 C C . ALA B 1 12 ? -52.492 -3.251 -5.179 1.00 60.96 12 ALA D C 1
ATOM 5286 O O . ALA B 1 12 ? -51.873 -3.624 -6.192 1.00 61.45 12 ALA D O 1
ATOM 5288 N N . LEU B 1 13 ? -52.485 -3.957 -4.042 1.00 56.60 13 LEU D N 1
ATOM 5289 C CA . LEU B 1 13 ? -51.603 -5.123 -3.868 1.00 54.01 13 LEU D CA 1
ATOM 5290 C C . LEU B 1 13 ? -52.271 -6.269 -3.104 1.00 54.11 13 LEU D C 1
ATOM 5291 O O . LEU B 1 13 ? -53.158 -6.056 -2.282 1.00 54.93 13 LEU D O 1
ATOM 5296 N N . ASN B 1 14 ? -51.832 -7.485 -3.359 1.00 53.65 14 ASN D N 1
ATOM 5297 C CA . ASN B 1 14 ? -52.256 -8.566 -2.526 1.00 55.65 14 ASN D CA 1
ATOM 5298 C C . ASN B 1 14 ? -51.613 -8.460 -1.150 1.00 54.15 14 ASN D C 1
ATOM 5299 O O . ASN B 1 14 ? -50.648 -7.746 -0.974 1.00 53.86 14 ASN D O 1
ATOM 5304 N N . PRO B 1 15 ? -52.182 -9.145 -0.162 1.00 54.85 15 PRO D N 1
ATOM 5305 C CA . PRO B 1 15 ? -51.779 -8.954 1.240 1.00 54.07 15 PRO D CA 1
ATOM 5306 C C . PRO B 1 15 ? -50.281 -9.092 1.472 1.00 52.23 15 PRO D C 1
ATOM 5307 O O . PRO B 1 15 ? -49.720 -8.294 2.208 1.00 52.16 15 PRO D O 1
ATOM 5311 N N . THR B 1 16 ? -49.644 -10.088 0.846 1.00 51.58 16 THR D N 1
ATOM 5312 C CA . THR B 1 16 ? -48.198 -10.343 1.020 1.00 49.49 16 THR D CA 1
ATOM 5313 C C . THR B 1 16 ? -47.338 -9.241 0.429 1.00 47.00 16 THR D C 1
ATOM 5314 O O . THR B 1 16 ? -46.401 -8.776 1.066 1.00 47.81 16 THR D O 1
ATOM 5318 N N . GLN B 1 17 ? -47.678 -8.815 -0.780 1.00 45.14 17 GLN D N 1
ATOM 5319 C CA . GLN B 1 17 ? -47.091 -7.662 -1.420 1.00 43.66 17 GLN D CA 1
ATOM 5320 C C . GLN B 1 17 ? -47.299 -6.456 -0.520 1.00 44.50 17 GLN D C 1
ATOM 5321 O O . GLN B 1 17 ? -46.394 -5.607 -0.348 1.00 44.31 17 GLN D O 1
ATOM 5327 N N . ALA B 1 18 ? -48.481 -6.387 0.087 1.00 44.04 18 ALA D N 1
ATOM 5328 C CA . ALA B 1 18 ? -48.813 -5.220 0.891 1.00 44.39 18 ALA D CA 1
ATOM 5329 C C . ALA B 1 18 ? -48.030 -5.217 2.188 1.00 44.39 18 ALA D C 1
ATOM 5330 O O . ALA B 1 18 ? -47.610 -4.147 2.668 1.00 43.91 18 ALA D O 1
ATOM 5332 N N . GLN B 1 19 ? -47.770 -6.390 2.747 1.00 45.06 19 GLN D N 1
ATOM 5333 C CA . GLN B 1 19 ? -46.976 -6.347 3.981 1.00 49.89 19 GLN D CA 1
ATOM 5334 C C . GLN B 1 19 ? -45.465 -6.022 3.716 1.00 48.77 19 GLN D C 1
ATOM 5335 O O . GLN B 1 19 ? -44.843 -5.277 4.478 1.00 47.77 19 GLN D O 1
ATOM 5341 N N . ALA B 1 20 ? -44.916 -6.506 2.590 1.00 47.31 20 ALA D N 1
ATOM 5342 C CA . ALA B 1 20 ? -43.604 -6.031 2.121 1.00 43.75 20 ALA D CA 1
ATOM 5343 C C . ALA B 1 20 ? -43.600 -4.523 1.890 1.00 42.34 20 ALA D C 1
ATOM 5344 O O . ALA B 1 20 ? -42.714 -3.821 2.388 1.00 41.77 20 ALA D O 1
ATOM 5346 N N . ALA B 1 21 ? -44.553 -4.019 1.114 1.00 40.65 21 ALA D N 1
ATOM 5347 C CA . ALA B 1 21 ? -44.603 -2.589 0.846 1.00 41.13 21 ALA D CA 1
ATOM 5348 C C . ALA B 1 21 ? -44.713 -1.751 2.130 1.00 42.47 21 ALA D C 1
ATOM 5349 O O . ALA B 1 21 ? -44.345 -0.601 2.118 1.00 42.82 21 ALA D O 1
ATOM 5351 N N . ASP B 1 22 ? -45.193 -2.351 3.221 1.00 43.97 22 ASP D N 1
ATOM 5352 C CA . ASP B 1 22 ? -45.397 -1.683 4.489 1.00 46.30 22 ASP D CA 1
ATOM 5353 C C . ASP B 1 22 ? -44.203 -1.832 5.446 1.00 46.23 22 ASP D C 1
ATOM 5354 O O . ASP B 1 22 ? -44.272 -1.387 6.618 1.00 46.80 22 ASP D O 1
ATOM 5359 N N . HIS B 1 23 ? -43.120 -2.442 4.953 1.00 44.68 23 HIS D N 1
ATOM 5360 C CA . HIS B 1 23 ? -41.983 -2.792 5.788 1.00 44.51 23 HIS D CA 1
ATOM 5361 C C . HIS B 1 23 ? -41.287 -1.668 6.594 1.00 47.34 23 HIS D C 1
ATOM 5362 O O . HIS B 1 23 ? -41.022 -1.826 7.818 1.00 51.06 23 HIS D O 1
ATOM 5369 N N . PHE B 1 24 ? -40.930 -0.551 6.015 1.00 46.12 24 PHE D N 1
ATOM 5370 C CA . PHE B 1 24 ? -40.245 0.387 6.963 1.00 48.45 24 PHE D CA 1
ATOM 5371 C C . PHE B 1 24 ? -38.768 0.102 7.411 1.00 47.84 24 PHE D C 1
ATOM 5372 O O . PHE B 1 24 ? -37.874 -0.049 6.551 1.00 53.21 24 PHE D O 1
ATOM 5380 N N . THR B 1 25 ? -38.496 0.048 8.718 1.00 46.04 25 THR D N 1
ATOM 5381 C CA . THR B 1 25 ? -37.096 -0.043 9.214 1.00 44.68 25 THR D CA 1
ATOM 5382 C C . THR B 1 25 ? -36.501 -1.467 9.329 1.00 43.07 25 THR D C 1
ATOM 5383 O O . THR B 1 25 ? -37.200 -2.466 9.502 1.00 43.27 25 THR D O 1
ATOM 5387 N N . GLY B 1 26 ? -35.191 -1.557 9.245 1.00 41.57 26 GLY D N 1
ATOM 5388 C CA . GLY B 1 26 ? -34.550 -2.845 9.255 1.00 41.01 26 GLY D CA 1
ATOM 5389 C C . GLY B 1 26 ? -34.472 -3.514 7.880 1.00 40.26 26 GLY D C 1
ATOM 5390 O O . GLY B 1 26 ? -35.191 -3.116 6.924 1.00 40.02 26 GLY D O 1
ATOM 5391 N N . PRO B 1 27 ? -33.604 -4.542 7.778 1.00 39.36 27 PRO D N 1
ATOM 5392 C CA . PRO B 1 27 ? -33.350 -5.345 6.599 1.00 38.93 27 PRO D CA 1
ATOM 5393 C C . PRO B 1 27 ? -34.567 -6.160 6.228 1.00 39.00 27 PRO D C 1
ATOM 5394 O O . PRO B 1 27 ? -35.248 -6.731 7.103 1.00 40.05 27 PRO D O 1
ATOM 5398 N N . ALA B 1 28 ? -34.838 -6.199 4.937 1.00 37.30 28 ALA D N 1
ATOM 5399 C CA . ALA B 1 28 ? -35.927 -6.969 4.444 1.00 36.80 28 ALA D CA 1
ATOM 5400 C C . ALA B 1 28 ? -35.480 -7.500 3.098 1.00 36.40 28 ALA D C 1
ATOM 5401 O O . ALA B 1 28 ? -34.749 -6.824 2.345 1.00 35.27 28 ALA D O 1
ATOM 5403 N N . LEU B 1 29 ? -35.913 -8.715 2.805 1.00 36.09 29 LEU D N 1
ATOM 5404 C CA . LEU B 1 29 ? -35.581 -9.373 1.583 1.00 35.84 29 LEU D CA 1
ATOM 5405 C C . LEU B 1 29 ? -36.888 -9.791 0.950 1.00 38.18 29 LEU D C 1
ATOM 5406 O O . LEU B 1 29 ? -37.690 -10.508 1.575 1.00 38.93 29 LEU D O 1
ATOM 5411 N N . VAL B 1 30 ? -37.086 -9.398 -0.301 1.00 39.02 30 VAL D N 1
ATOM 5412 C CA . VAL B 1 30 ? -38.223 -9.867 -1.078 1.00 41.76 30 VAL D CA 1
ATOM 5413 C C . VAL B 1 30 ? -37.783 -10.839 -2.178 1.00 44.65 30 VAL D C 1
ATOM 5414 O O . VAL B 1 30 ? -37.024 -10.499 -3.078 1.00 45.17 30 VAL D O 1
ATOM 5418 N N . ILE B 1 31 ? -38.289 -12.057 -2.120 1.00 48.68 31 ILE D N 1
ATOM 5419 C CA . ILE B 1 31 ? -37.830 -13.064 -3.053 1.00 49.38 31 ILE D CA 1
ATOM 5420 C C . ILE B 1 31 ? -39.007 -13.783 -3.676 1.00 49.40 31 ILE D C 1
ATOM 5421 O O . ILE B 1 31 ? -39.797 -14.396 -2.990 1.00 53.92 31 ILE D O 1
ATOM 5426 N N . ALA B 1 32 ? -39.125 -13.680 -4.987 1.00 46.29 32 ALA D N 1
ATOM 5427 C CA . ALA B 1 32 ? -40.329 -14.085 -5.677 1.00 43.49 32 ALA D CA 1
ATOM 5428 C C . ALA B 1 32 ? -40.000 -14.379 -7.130 1.00 41.86 32 ALA D C 1
ATOM 5429 O O . ALA B 1 32 ? -39.083 -13.759 -7.715 1.00 40.78 32 ALA D O 1
ATOM 5431 N N . GLY B 1 33 ? -40.770 -15.286 -7.716 1.00 39.88 33 GLY D N 1
ATOM 5432 C CA . GLY B 1 33 ? -40.554 -15.725 -9.085 1.00 38.08 33 GLY D CA 1
ATOM 5433 C C . GLY B 1 33 ? -40.918 -14.648 -10.042 1.00 36.55 33 GLY D C 1
ATOM 5434 O O . GLY B 1 33 ? -41.292 -13.561 -9.617 1.00 36.69 33 GLY D O 1
ATOM 5435 N N . ALA B 1 34 ? -40.803 -14.942 -11.328 1.00 35.98 34 ALA D N 1
ATOM 5436 C CA . ALA B 1 34 ? -41.020 -13.961 -12.388 1.00 35.98 34 ALA D CA 1
ATOM 5437 C C . ALA B 1 34 ? -42.476 -13.517 -12.458 1.00 38.36 34 ALA D C 1
ATOM 5438 O O . ALA B 1 34 ? -43.377 -14.296 -12.150 1.00 38.38 34 ALA D O 1
ATOM 5440 N N . GLY B 1 35 ? -42.697 -12.254 -12.833 1.00 38.70 35 GLY D N 1
ATOM 5441 C CA . GLY B 1 35 ? -44.031 -11.727 -13.064 1.00 40.18 35 GLY D CA 1
ATOM 5442 C C . GLY B 1 35 ? -44.852 -11.641 -11.792 1.00 43.11 35 GLY D C 1
ATOM 5443 O O . GLY B 1 35 ? -46.064 -11.444 -11.859 1.00 44.50 35 GLY D O 1
ATOM 5444 N N . SER B 1 36 ? -44.198 -11.741 -10.631 1.00 42.50 36 SER D N 1
ATOM 5445 C CA . SER B 1 36 ? -44.917 -11.753 -9.371 1.00 42.79 36 SER D CA 1
ATOM 5446 C C . SER B 1 36 ? -45.130 -10.396 -8.703 1.00 42.66 36 SER D C 1
ATOM 5447 O O . SER B 1 36 ? -45.643 -10.320 -7.607 1.00 42.60 36 SER D O 1
ATOM 5450 N N . GLY B 1 37 ? -44.710 -9.325 -9.353 1.00 44.43 37 GLY D N 1
ATOM 5451 C CA . GLY B 1 37 ? -44.847 -7.984 -8.780 1.00 43.55 37 GLY D CA 1
ATOM 5452 C C . GLY B 1 37 ? -43.776 -7.518 -7.781 1.00 42.75 37 GLY D C 1
ATOM 5453 O O . GLY B 1 37 ? -44.093 -6.741 -6.887 1.00 42.61 37 GLY D O 1
ATOM 5454 N N . LYS B 1 38 ? -42.513 -7.940 -7.959 1.00 41.11 38 LYS D N 1
ATOM 5455 C CA . LYS B 1 38 ? -41.404 -7.409 -7.137 1.00 39.47 38 LYS D CA 1
ATOM 5456 C C . LYS B 1 38 ? -41.218 -5.921 -7.411 1.00 39.04 38 LYS D C 1
ATOM 5457 O O . LYS B 1 38 ? -41.184 -5.146 -6.501 1.00 42.64 38 LYS D O 1
ATOM 5463 N N . THR B 1 39 ? -41.147 -5.515 -8.663 1.00 38.61 39 THR D N 1
ATOM 5464 C CA . THR B 1 39 ? -40.932 -4.144 -9.030 1.00 37.46 39 THR D CA 1
ATOM 5465 C C . THR B 1 39 ? -42.147 -3.305 -8.666 1.00 39.42 39 THR D C 1
ATOM 5466 O O . THR B 1 39 ? -42.023 -2.199 -8.147 1.00 37.99 39 THR D O 1
ATOM 5470 N N . ARG B 1 40 ? -43.343 -3.821 -8.902 1.00 41.58 40 ARG D N 1
ATOM 5471 C CA . ARG B 1 40 ? -44.515 -3.086 -8.439 1.00 42.48 40 ARG D CA 1
ATOM 5472 C C . ARG B 1 40 ? -44.509 -2.832 -6.921 1.00 42.21 40 ARG D C 1
ATOM 5473 O O . ARG B 1 40 ? -44.856 -1.749 -6.463 1.00 42.02 40 ARG D O 1
ATOM 5481 N N . THR B 1 41 ? -44.120 -3.827 -6.135 1.00 41.33 41 THR D N 1
ATOM 5482 C CA . THR B 1 41 ? -44.103 -3.666 -4.699 1.00 41.89 41 THR D CA 1
ATOM 5483 C C . THR B 1 41 ? -43.079 -2.595 -4.269 1.00 41.54 41 THR D C 1
ATOM 5484 O O . THR B 1 41 ? -43.293 -1.803 -3.359 1.00 41.22 41 THR D O 1
ATOM 5488 N N . LEU B 1 42 ? -41.964 -2.580 -4.956 1.00 40.67 42 LEU D N 1
ATOM 5489 C CA . LEU B 1 42 ? -40.956 -1.591 -4.733 1.00 40.12 42 LEU D CA 1
ATOM 5490 C C . LEU B 1 42 ? -41.504 -0.168 -4.908 1.00 39.87 42 LEU D C 1
ATOM 5491 O O . LEU B 1 42 ? -41.208 0.744 -4.114 1.00 39.27 42 LEU D O 1
ATOM 5496 N N . ILE B 1 43 ? -42.298 0.011 -5.951 1.00 38.98 43 ILE D N 1
ATOM 5497 C CA . ILE B 1 43 ? -42.763 1.307 -6.304 1.00 41.38 43 ILE D CA 1
ATOM 5498 C C . ILE B 1 43 ? -43.703 1.847 -5.204 1.00 43.60 43 ILE D C 1
ATOM 5499 O O . ILE B 1 43 ? -43.573 2.995 -4.775 1.00 43.80 43 ILE D O 1
ATOM 5504 N N . TYR B 1 44 ? -44.611 0.980 -4.758 1.00 44.12 44 TYR D N 1
ATOM 5505 C CA . TYR B 1 44 ? -45.526 1.254 -3.703 1.00 44.59 44 TYR D CA 1
ATOM 550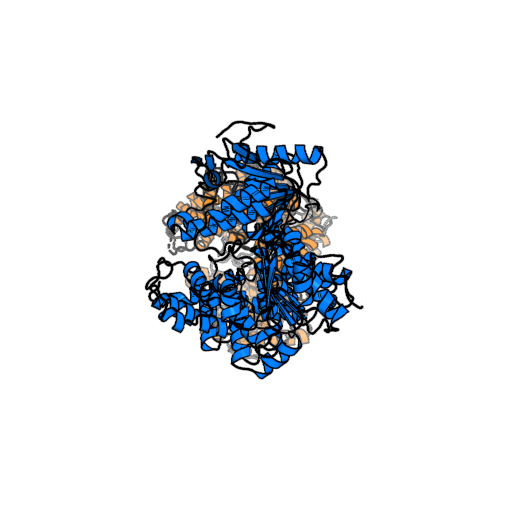6 C C . TYR B 1 44 ? -44.798 1.439 -2.386 1.00 44.04 44 TYR D C 1
ATOM 5507 O O . TYR B 1 44 ? -45.129 2.361 -1.640 1.00 45.53 44 TYR D O 1
ATOM 5516 N N . ARG B 1 45 ? -43.816 0.590 -2.088 1.00 41.58 45 ARG D N 1
ATOM 5517 C CA . ARG B 1 45 ? -43.050 0.728 -0.844 1.00 40.67 45 ARG D CA 1
ATOM 5518 C C . ARG B 1 45 ? -42.490 2.159 -0.728 1.00 40.96 45 ARG D C 1
ATOM 5519 O O . ARG B 1 45 ? -42.512 2.750 0.334 1.00 39.88 45 ARG D O 1
ATOM 5527 N N . ILE B 1 46 ? -41.970 2.676 -1.833 1.00 41.55 46 ILE D N 1
ATOM 5528 C CA . ILE B 1 46 ? -41.347 3.972 -1.854 1.00 43.01 46 ILE D CA 1
ATOM 5529 C C . ILE B 1 46 ? -42.374 5.086 -1.569 1.00 43.69 46 ILE D C 1
ATOM 5530 O O . ILE B 1 46 ? -42.117 5.939 -0.732 1.00 41.46 46 ILE D O 1
ATOM 5535 N N . ALA B 1 47 ? -43.522 5.028 -2.244 1.00 45.24 47 ALA D N 1
ATOM 5536 C CA . ALA B 1 47 ? -44.652 5.932 -1.979 1.00 47.01 47 ALA D CA 1
ATOM 5537 C C . ALA B 1 47 ? -45.232 5.815 -0.560 1.00 47.23 47 ALA D C 1
ATOM 5538 O O . ALA B 1 47 ? -45.699 6.794 0.016 1.00 48.96 47 ALA D O 1
ATOM 5540 N N . HIS B 1 48 ? -45.164 4.623 0.005 1.00 46.69 48 HIS D N 1
ATOM 5541 C CA . HIS B 1 48 ? -45.665 4.380 1.349 1.00 47.26 48 HIS D CA 1
ATOM 5542 C C . HIS B 1 48 ? -44.711 4.892 2.426 1.00 46.15 48 HIS D C 1
ATOM 5543 O O . HIS B 1 48 ? -45.159 5.392 3.448 1.00 45.58 48 HIS D O 1
ATOM 5550 N N . LEU B 1 49 ? -43.411 4.740 2.216 1.00 45.12 49 LEU D N 1
ATOM 5551 C CA . LEU B 1 49 ? -42.444 5.325 3.138 1.00 45.27 49 LEU D CA 1
ATOM 5552 C C . LEU B 1 49 ? -42.646 6.850 3.281 1.00 45.52 49 LEU D C 1
ATOM 5553 O O . LEU B 1 49 ? -42.578 7.436 4.401 1.00 45.46 49 LEU D O 1
ATOM 5558 N N . ILE B 1 50 ? -42.907 7.480 2.144 1.00 44.30 50 ILE D N 1
ATOM 5559 C CA . ILE B 1 50 ? -43.153 8.902 2.114 1.00 45.60 50 ILE D CA 1
ATOM 5560 C C . ILE B 1 50 ? -44.569 9.247 2.657 1.00 49.40 50 ILE D C 1
ATOM 5561 O O . ILE B 1 50 ? -44.717 9.981 3.640 1.00 49.84 50 ILE D O 1
ATOM 5566 N N . GLY B 1 51 ? -45.596 8.674 2.028 1.00 51.40 51 GLY D N 1
ATOM 5567 C CA . GLY B 1 51 ? -46.975 8.959 2.392 1.00 52.32 51 GLY D CA 1
ATOM 5568 C C . GLY B 1 51 ? -47.343 8.601 3.821 1.00 53.10 51 GLY D C 1
ATOM 5569 O O . GLY B 1 51 ? -47.984 9.361 4.518 1.00 53.82 51 GLY D O 1
ATOM 5570 N N . HIS B 1 52 ? -46.924 7.433 4.262 1.00 53.07 52 HIS D N 1
ATOM 5571 C CA . HIS B 1 52 ? -47.373 6.923 5.512 1.00 52.43 52 HIS D CA 1
ATOM 5572 C C . HIS B 1 52 ? -46.374 7.095 6.662 1.00 52.53 52 HIS D C 1
ATOM 5573 O O . HIS B 1 52 ? -46.760 7.506 7.768 1.00 55.27 52 HIS D O 1
ATOM 5580 N N . TYR B 1 53 ? -45.105 6.788 6.430 1.00 49.38 53 TYR D N 1
ATOM 5581 C CA . TYR B 1 53 ? -44.134 6.873 7.513 1.00 48.60 53 TYR D CA 1
ATOM 5582 C C . TYR B 1 53 ? -43.417 8.221 7.552 1.00 48.98 53 TYR D C 1
ATOM 5583 O O . TYR B 1 53 ? -42.505 8.423 8.384 1.00 49.59 53 TYR D O 1
ATOM 5592 N N . GLY B 1 54 ? -43.813 9.138 6.659 1.00 47.92 54 GLY D N 1
ATOM 5593 C CA . GLY B 1 54 ? -43.231 10.481 6.624 1.00 46.66 54 GLY D CA 1
ATOM 5594 C C . GLY B 1 54 ? -41.744 10.466 6.371 1.00 46.46 54 GLY D C 1
ATOM 5595 O O . GLY B 1 54 ? -40.991 11.209 6.991 1.00 46.21 54 GLY D O 1
ATOM 5596 N N . VAL B 1 55 ? -41.302 9.595 5.464 1.00 46.52 55 VAL D N 1
ATOM 5597 C CA . VAL B 1 55 ? -39.902 9.612 5.079 1.00 46.14 55 VAL D CA 1
ATOM 5598 C C . VAL B 1 55 ? -39.711 10.713 4.058 1.00 46.14 55 VAL D C 1
ATOM 5599 O O . VAL B 1 55 ? -40.534 10.853 3.153 1.00 48.06 55 VAL D O 1
ATOM 5603 N N . HIS B 1 56 ? -38.670 11.516 4.216 1.00 45.66 56 HIS D N 1
ATOM 5604 C CA . HIS B 1 56 ? -38.385 12.481 3.177 1.00 46.93 56 HIS D CA 1
ATOM 5605 C C . HIS B 1 56 ? -37.789 11.859 1.879 1.00 46.60 56 HIS D C 1
ATOM 5606 O O . HIS B 1 56 ? -36.824 11.072 1.905 1.00 43.71 56 HIS D O 1
ATOM 5613 N N . PRO B 1 57 ? -38.348 12.249 0.724 1.00 46.31 57 PRO D N 1
ATOM 5614 C CA . PRO B 1 57 ? -37.846 11.714 -0.553 1.00 45.15 57 PRO D CA 1
ATOM 5615 C C . PRO B 1 57 ? -36.307 11.772 -0.679 1.00 43.84 57 PRO D C 1
ATOM 5616 O O . PRO B 1 57 ? -35.679 10.837 -1.208 1.00 43.97 57 PRO D O 1
ATOM 5620 N N . GLY B 1 58 ? -35.719 12.879 -0.231 1.00 43.49 58 GLY D N 1
ATOM 5621 C CA . GLY B 1 58 ? -34.275 13.109 -0.313 1.00 41.87 58 GLY D CA 1
ATOM 5622 C C . GLY B 1 58 ? -33.472 12.279 0.678 1.00 42.46 58 GLY D C 1
ATOM 5623 O O . GLY B 1 58 ? -32.283 12.491 0.827 1.00 43.20 58 GLY D O 1
ATOM 5624 N N . GLU B 1 59 ? -34.124 11.319 1.326 1.00 43.83 59 GLU D N 1
ATOM 5625 C CA . GLU B 1 59 ? -33.510 10.326 2.229 1.00 43.19 59 GLU D CA 1
ATOM 5626 C C . GLU B 1 59 ? -33.630 8.907 1.640 1.00 40.29 59 GLU D C 1
ATOM 5627 O O . GLU B 1 59 ? -33.214 7.945 2.275 1.00 39.09 59 GLU D O 1
ATOM 5633 N N . ILE B 1 60 ? -34.236 8.791 0.462 1.00 38.02 60 ILE D N 1
ATOM 5634 C CA . ILE B 1 60 ? -34.514 7.476 -0.150 1.00 36.37 60 ILE D CA 1
ATOM 5635 C C . ILE B 1 60 ? -33.611 7.224 -1.334 1.00 34.47 60 ILE D C 1
ATOM 5636 O O . ILE B 1 60 ? -33.417 8.127 -2.191 1.00 34.32 60 ILE D O 1
ATOM 5641 N N . LEU B 1 61 ? -33.054 6.011 -1.378 1.00 32.66 61 LEU D N 1
ATOM 5642 C CA . LEU B 1 61 ? -32.185 5.574 -2.499 1.00 30.91 61 LEU D CA 1
ATOM 5643 C C . LEU B 1 61 ? -32.779 4.281 -3.052 1.00 30.35 61 LEU D C 1
ATOM 5644 O O . LEU B 1 61 ? -33.074 3.365 -2.284 1.00 30.77 61 LEU D O 1
ATOM 5649 N N . ALA B 1 62 ? -32.920 4.179 -4.370 1.00 29.17 62 ALA D N 1
ATOM 5650 C CA . ALA B 1 62 ? -33.408 2.945 -5.005 1.00 28.21 62 ALA D CA 1
ATOM 5651 C C . ALA B 1 62 ? -32.502 2.693 -6.137 1.00 27.87 62 ALA D C 1
ATOM 5652 O O . ALA B 1 62 ? -32.339 3.573 -6.969 1.00 30.37 62 ALA D O 1
ATOM 5654 N N . VAL B 1 63 ? -31.862 1.532 -6.147 1.00 27.43 63 VAL D N 1
ATOM 5655 C CA . VAL B 1 63 ? -30.817 1.213 -7.086 1.00 26.06 63 VAL D CA 1
ATOM 5656 C C . VAL B 1 63 ? -31.388 0.206 -8.072 1.00 27.37 63 VAL D C 1
ATOM 5657 O O . VAL B 1 63 ? -31.774 -0.912 -7.682 1.00 27.85 63 VAL D O 1
ATOM 5661 N N . THR B 1 64 ? -31.448 0.587 -9.347 1.00 27.16 64 THR D N 1
ATOM 5662 C CA . THR B 1 64 ? -32.074 -0.267 -10.383 1.00 27.88 64 THR D CA 1
ATOM 5663 C C . THR B 1 64 ? -31.011 -0.830 -11.309 1.00 28.06 64 THR D C 1
ATOM 5664 O O . THR B 1 64 ? -29.822 -0.434 -11.233 1.00 29.60 64 THR D O 1
ATOM 5668 N N . PHE B 1 65 ? -31.380 -1.730 -12.197 1.00 27.76 65 PHE D N 1
ATOM 5669 C CA . PHE B 1 65 ? -30.342 -2.303 -13.053 1.00 27.33 65 PHE D CA 1
ATOM 5670 C C . PHE B 1 65 ? -29.920 -1.349 -14.205 1.00 27.91 65 PHE D C 1
ATOM 5671 O O . PHE B 1 65 ? -28.821 -1.491 -14.792 1.00 27.56 65 PHE D O 1
ATOM 5679 N N . THR B 1 66 ? -30.803 -0.406 -14.548 1.00 27.26 66 THR D N 1
ATOM 5680 C CA . THR B 1 66 ? -30.534 0.553 -15.626 1.00 31.16 66 THR D CA 1
ATOM 5681 C C . THR B 1 66 ? -31.168 1.868 -15.287 1.00 32.44 66 THR D C 1
ATOM 5682 O O . THR B 1 66 ? -32.166 1.926 -14.531 1.00 32.70 66 THR D O 1
ATOM 5686 N N . ASN B 1 67 ? -30.608 2.937 -15.813 1.00 32.38 67 ASN D N 1
ATOM 5687 C CA . ASN B 1 67 ? -31.231 4.232 -15.587 1.00 33.26 67 ASN D CA 1
ATOM 5688 C C . ASN B 1 67 ? -32.662 4.373 -16.129 1.00 35.34 67 ASN D C 1
ATOM 5689 O O . ASN B 1 67 ? -33.497 4.999 -15.507 1.00 36.86 67 ASN D O 1
ATOM 5694 N N . LYS B 1 68 ? -32.943 3.741 -17.265 1.00 36.02 68 LYS D N 1
ATOM 5695 C CA . LYS B 1 68 ? -34.270 3.641 -17.797 1.00 37.22 68 LYS D CA 1
ATOM 5696 C C . LYS B 1 68 ? -35.216 3.059 -16.750 1.00 37.94 68 LYS D C 1
ATOM 5697 O O . LYS B 1 68 ? -36.269 3.677 -16.459 1.00 38.22 68 LYS D O 1
ATOM 5703 N N . ALA B 1 69 ? -34.851 1.896 -16.196 1.00 36.87 69 ALA D N 1
ATOM 5704 C CA . ALA B 1 69 ? -35.650 1.294 -15.115 1.00 38.48 69 ALA D CA 1
ATOM 5705 C C . ALA B 1 69 ? -35.850 2.227 -13.943 1.00 38.08 69 ALA D C 1
ATOM 5706 O O . ALA B 1 69 ? -36.902 2.254 -13.381 1.00 40.12 69 ALA D O 1
ATOM 5708 N N . ALA B 1 70 ? -34.866 3.027 -13.605 1.00 37.69 70 ALA D N 1
ATOM 5709 C CA . ALA B 1 70 ? -35.024 4.017 -12.555 1.00 39.98 70 ALA D CA 1
ATOM 5710 C C . ALA B 1 70 ? -35.961 5.213 -12.940 1.00 45.81 70 ALA D C 1
ATOM 5711 O O . ALA B 1 70 ? -36.789 5.661 -12.108 1.00 45.27 70 ALA D O 1
ATOM 5713 N N . ALA B 1 71 ? -35.807 5.754 -14.160 1.00 46.12 71 ALA D N 1
ATOM 5714 C CA . ALA B 1 71 ? -36.719 6.794 -14.611 1.00 48.81 71 ALA D CA 1
ATOM 5715 C C . ALA B 1 71 ? -38.165 6.249 -14.522 1.00 49.60 71 ALA D C 1
ATOM 5716 O O . ALA B 1 71 ? -39.045 6.877 -13.949 1.00 50.50 71 ALA D O 1
ATOM 5718 N N . GLU B 1 72 ? -38.381 5.040 -15.013 1.00 50.86 72 GLU D N 1
ATOM 5719 C CA . GLU B 1 72 ? -39.719 4.486 -15.049 1.00 51.01 72 GLU D CA 1
ATOM 5720 C C . GLU B 1 72 ? -40.270 4.243 -13.647 1.00 49.86 72 GLU D C 1
ATOM 5721 O O . GLU B 1 72 ? -41.487 4.446 -13.429 1.00 49.18 72 GLU D O 1
ATOM 5727 N N . MET B 1 73 ? -39.407 3.863 -12.688 1.00 46.27 73 MET D N 1
ATOM 5728 C CA . MET B 1 73 ? -39.902 3.691 -11.323 1.00 45.54 73 MET D CA 1
ATOM 5729 C C . MET B 1 73 ? -40.300 5.059 -10.752 1.00 45.46 73 MET D C 1
ATOM 5730 O O . MET B 1 73 ? -41.314 5.183 -10.078 1.00 44.77 73 MET D O 1
ATOM 5735 N N . ARG B 1 74 ? -39.463 6.064 -10.990 1.00 43.69 74 ARG D N 1
ATOM 5736 C CA . ARG B 1 74 ? -39.664 7.339 -10.408 1.00 44.67 74 ARG D CA 1
ATOM 5737 C C . ARG B 1 74 ? -41.017 7.878 -10.854 1.00 47.29 74 ARG D C 1
ATOM 5738 O O . ARG B 1 74 ? -41.847 8.305 -10.026 1.00 45.86 74 ARG D O 1
ATOM 5746 N N . GLU B 1 75 ? -41.258 7.819 -12.155 1.00 49.25 75 GLU D N 1
ATOM 5747 C CA . GLU B 1 75 ? -42.491 8.325 -12.639 1.00 52.67 75 GLU D CA 1
ATOM 5748 C C . GLU B 1 75 ? -43.730 7.647 -11.976 1.00 54.47 75 GLU D C 1
ATOM 5749 O O . GLU B 1 75 ? -44.614 8.319 -11.376 1.00 55.54 75 GLU D O 1
ATOM 5755 N N . ARG B 1 76 ? -43.799 6.328 -12.077 1.00 52.14 76 ARG D N 1
ATOM 5756 C CA . ARG B 1 76 ? -44.887 5.629 -11.462 1.00 51.54 76 ARG D CA 1
ATOM 5757 C C . ARG B 1 76 ? -45.046 6.008 -9.971 1.00 51.11 76 ARG D C 1
ATOM 5758 O O . ARG B 1 76 ? -46.162 5.967 -9.433 1.00 53.31 76 ARG D O 1
ATOM 5766 N N . ALA B 1 77 ? -43.960 6.386 -9.297 1.00 49.13 77 ALA D N 1
ATOM 5767 C CA . ALA B 1 77 ? -44.065 6.804 -7.896 1.00 48.95 77 ALA D CA 1
ATOM 5768 C C . ALA B 1 77 ? -44.710 8.171 -7.747 1.00 50.75 77 ALA D C 1
ATOM 5769 O O . ALA B 1 77 ? -45.509 8.356 -6.832 1.00 51.69 77 ALA D O 1
ATOM 5771 N N . GLY B 1 78 ? -44.347 9.111 -8.616 1.00 51.08 78 GLY D N 1
ATOM 5772 C CA . GLY B 1 78 ? -45.025 10.402 -8.714 1.00 55.47 78 GLY D CA 1
ATOM 5773 C C . GLY B 1 78 ? -46.551 10.347 -8.885 1.00 56.20 78 GLY D C 1
ATOM 5774 O O . GLY B 1 78 ? -47.251 11.165 -8.369 1.00 56.13 78 GLY D O 1
ATOM 5775 N N . HIS B 1 79 ? -47.076 9.368 -9.587 1.00 58.77 79 HIS D N 1
ATOM 5776 C CA . HIS B 1 79 ? -48.520 9.167 -9.571 1.00 63.21 79 HIS D CA 1
ATOM 5777 C C . HIS B 1 79 ? -49.111 8.825 -8.183 1.00 63.68 79 HIS D C 1
ATOM 5778 O O . HIS B 1 79 ? -50.303 8.997 -7.976 1.00 68.67 79 HIS D O 1
ATOM 5785 N N . LEU B 1 80 ? -48.312 8.347 -7.232 1.00 60.43 80 LEU D N 1
ATOM 5786 C CA . LEU B 1 80 ? -48.849 8.006 -5.899 1.00 57.52 80 LEU D CA 1
ATOM 5787 C C . LEU B 1 80 ? -48.592 9.011 -4.793 1.00 56.80 80 LEU D C 1
ATOM 5788 O O . LEU B 1 80 ? -49.242 8.970 -3.755 1.00 56.64 80 LEU D O 1
ATOM 5793 N N . VAL B 1 81 ? -47.609 9.877 -4.982 1.00 54.99 81 VAL D N 1
ATOM 5794 C CA . VAL B 1 81 ? -47.133 10.659 -3.891 1.00 54.93 81 VAL D CA 1
ATOM 5795 C C . VAL B 1 81 ? -46.305 11.809 -4.461 1.00 58.06 81 VAL D C 1
ATOM 5796 O O . VAL B 1 81 ? -45.603 11.638 -5.483 1.00 58.82 81 VAL D O 1
ATOM 5800 N N . PRO B 1 82 ? -46.454 13.013 -3.864 1.00 59.68 82 PRO D N 1
ATOM 5801 C CA . PRO B 1 82 ? -45.638 14.153 -4.303 1.00 60.00 82 PRO D CA 1
ATOM 5802 C C . PRO B 1 82 ? -44.192 14.001 -3.860 1.00 58.64 82 PRO D C 1
ATOM 5803 O O . PRO B 1 82 ? -43.924 13.296 -2.887 1.00 58.61 82 PRO D O 1
ATOM 5807 N N . GLY B 1 83 ? -43.281 14.683 -4.556 1.00 57.84 83 GLY D N 1
ATOM 5808 C CA . GLY B 1 83 ? -41.872 14.785 -4.133 1.00 53.81 83 GLY D CA 1
ATOM 5809 C C . GLY B 1 83 ? -40.957 13.723 -4.737 1.00 52.49 83 GLY D C 1
ATOM 5810 O O . GLY B 1 83 ? -39.812 13.536 -4.246 1.00 50.55 83 GLY D O 1
ATOM 5811 N N . ALA B 1 84 ? -41.447 13.052 -5.802 1.00 50.37 84 ALA D N 1
ATOM 5812 C CA . ALA B 1 84 ? -40.697 11.961 -6.471 1.00 48.57 84 ALA D CA 1
ATOM 5813 C C . ALA B 1 84 ? -39.453 12.494 -7.146 1.00 47.57 84 ALA D C 1
ATOM 5814 O O . ALA B 1 84 ? -38.475 11.742 -7.358 1.00 47.27 84 ALA D O 1
ATOM 5816 N N . GLY B 1 85 ? -39.492 13.792 -7.465 1.00 46.14 85 GLY D N 1
ATOM 5817 C CA . GLY B 1 85 ? -38.389 14.481 -8.128 1.00 44.93 85 GLY D CA 1
ATOM 5818 C C . GLY B 1 85 ? -37.113 14.435 -7.308 1.00 44.38 85 GLY D C 1
ATOM 5819 O O . GLY B 1 85 ? -36.025 14.485 -7.874 1.00 44.74 85 GLY D O 1
ATOM 5820 N N . ASP B 1 86 ? -37.310 14.210 -6.019 1.00 37.08 86 ASP D N 1
ATOM 5821 C CA . ASP B 1 86 ? -36.188 14.335 -5.095 1.00 42.50 86 ASP D CA 1
ATOM 5822 C C . ASP B 1 86 ? -35.558 13.008 -4.645 1.00 45.19 86 ASP D C 1
ATOM 5823 O O . ASP B 1 86 ? -34.521 13.009 -3.955 1.00 41.12 86 ASP D O 1
ATOM 5828 N N . LEU B 1 87 ? -36.173 11.946 -4.998 1.00 41.13 87 LEU D N 1
ATOM 5829 C CA . LEU B 1 87 ? -35.665 10.609 -4.732 1.00 38.71 87 LEU D CA 1
ATOM 5830 C C . LEU B 1 87 ? -34.319 10.403 -5.474 1.00 37.06 87 LEU D C 1
ATOM 5831 O O . LEU B 1 87 ? -34.129 10.895 -6.605 1.00 37.54 87 LEU D O 1
ATOM 5836 N N . TRP B 1 88 ? -33.396 9.685 -4.840 1.00 34.49 88 TRP D N 1
ATOM 5837 C CA . TRP B 1 88 ? -32.160 9.328 -5.492 1.00 33.00 88 TRP D CA 1
ATOM 5838 C C . TRP B 1 88 ? -32.368 7.909 -6.080 1.00 33.03 88 TRP D C 1
ATOM 5839 O O . TRP B 1 88 ? -32.566 6.935 -5.332 1.00 33.07 88 TRP D O 1
ATOM 5850 N N . MET B 1 89 ? -32.373 7.830 -7.407 1.00 32.51 89 MET D N 1
ATOM 5851 C CA . MET B 1 89 ? -32.646 6.609 -8.090 1.00 34.13 89 MET D CA 1
ATOM 5852 C C . MET B 1 89 ? -31.754 6.408 -9.309 1.00 33.19 89 MET D C 1
ATOM 5853 O O . MET B 1 89 ? -31.884 7.101 -10.327 1.00 33.57 89 MET D O 1
ATOM 5858 N N . SER B 1 90 ? -30.900 5.391 -9.253 1.00 31.32 90 SER D N 1
ATOM 5859 C CA . SER B 1 90 ? -30.040 5.093 -10.407 1.00 29.74 90 SER D CA 1
ATOM 5860 C C . SER B 1 90 ? -29.416 3.702 -10.327 1.00 28.44 90 SER D C 1
ATOM 5861 O O . SER B 1 90 ? -29.653 2.931 -9.395 1.00 28.21 90 SER D O 1
ATOM 5864 N N . THR B 1 91 ? -28.597 3.387 -11.306 1.00 27.32 91 THR D N 1
ATOM 5865 C CA . THR B 1 91 ? -27.693 2.238 -11.195 1.00 26.49 91 THR D CA 1
ATOM 5866 C C . THR B 1 91 ? -26.603 2.508 -10.153 1.00 27.13 91 THR D C 1
ATOM 5867 O O . THR B 1 91 ? -26.346 3.672 -9.739 1.00 26.59 91 THR D O 1
ATOM 5871 N N . PHE B 1 92 ? -25.941 1.409 -9.761 1.00 27.48 92 PHE D N 1
ATOM 5872 C CA . PHE B 1 92 ? -24.773 1.454 -8.880 1.00 26.90 92 PHE D CA 1
ATOM 5873 C C . PHE B 1 92 ? -23.683 2.325 -9.541 1.00 27.51 92 PHE D C 1
ATOM 5874 O O . PHE B 1 92 ? -23.030 3.157 -8.835 1.00 27.16 92 PHE D O 1
ATOM 5882 N N . HIS B 1 93 ? -23.506 2.161 -10.862 1.00 27.55 93 HIS D N 1
ATOM 5883 C CA . HIS B 1 93 ? -22.390 2.844 -11.543 1.00 27.87 93 HIS D CA 1
ATOM 5884 C C . HIS B 1 93 ? -22.695 4.325 -11.651 1.00 29.52 93 HIS D C 1
ATOM 5885 O O . HIS B 1 93 ? -21.823 5.200 -11.391 1.00 29.23 93 HIS D O 1
ATOM 5892 N N . SER B 1 94 ? -23.942 4.638 -11.986 1.00 29.46 94 SER D N 1
ATOM 5893 C CA . SER B 1 94 ? -24.299 6.073 -11.936 1.00 29.54 94 SER D CA 1
ATOM 5894 C C . SER B 1 94 ? -24.136 6.632 -10.526 1.00 29.87 94 SER D C 1
ATOM 5895 O O . SER B 1 94 ? -23.629 7.759 -10.352 1.00 30.58 94 SER D O 1
ATOM 5898 N N . ALA B 1 95 ? -24.459 5.846 -9.491 1.00 30.04 95 ALA D N 1
ATOM 5899 C CA . ALA B 1 95 ? -24.249 6.432 -8.117 1.00 30.63 95 ALA D CA 1
ATOM 5900 C C . ALA B 1 95 ? -22.769 6.656 -7.827 1.00 30.83 95 ALA D C 1
ATOM 5901 O O . ALA B 1 95 ? -22.432 7.623 -7.198 1.00 30.70 95 ALA D O 1
ATOM 5903 N N . GLY B 1 96 ? -21.903 5.757 -8.312 1.00 30.97 96 GLY D N 1
ATOM 5904 C CA . GLY B 1 96 ? -20.455 5.880 -8.113 1.00 31.74 96 GLY D CA 1
ATOM 5905 C C . GLY B 1 96 ? -19.948 7.161 -8.749 1.00 33.63 96 GLY D C 1
ATOM 5906 O O . GLY B 1 96 ? -19.092 7.839 -8.208 1.00 34.50 96 GLY D O 1
ATOM 5907 N N . VAL B 1 97 ? -20.488 7.524 -9.897 1.00 34.36 97 VAL D N 1
ATOM 5908 C CA . VAL B 1 97 ? -20.085 8.771 -10.519 1.00 35.97 97 VAL D CA 1
ATOM 5909 C C . VAL B 1 97 ? -20.464 9.942 -9.648 1.00 36.61 97 VAL D C 1
ATOM 5910 O O . VAL B 1 97 ? -19.646 10.824 -9.352 1.00 37.15 97 VAL D O 1
ATOM 5914 N N . ARG B 1 98 ? -21.707 9.951 -9.215 1.00 37.14 98 ARG D N 1
ATOM 5915 C CA . ARG B 1 98 ? -22.174 11.075 -8.433 1.00 37.17 98 ARG D CA 1
ATOM 5916 C C . ARG B 1 98 ? -21.373 11.210 -7.117 1.00 35.80 98 ARG D C 1
ATOM 5917 O O . ARG B 1 98 ? -20.953 12.294 -6.767 1.00 35.33 98 ARG D O 1
ATOM 5925 N N . ILE B 1 99 ? -21.145 10.107 -6.406 1.00 33.58 99 ILE D N 1
ATOM 5926 C CA . ILE B 1 99 ? -20.363 10.114 -5.169 1.00 34.44 99 ILE D CA 1
ATOM 5927 C C . ILE B 1 99 ? -18.904 10.553 -5.396 1.00 36.59 99 ILE D C 1
ATOM 5928 O O . ILE B 1 99 ? -18.334 11.346 -4.635 1.00 36.94 99 ILE D O 1
ATOM 5933 N N . LEU B 1 100 ? -18.290 10.033 -6.444 1.00 36.11 100 LEU D N 1
ATOM 5934 C CA . LEU B 1 100 ? -16.893 10.335 -6.671 1.00 35.65 100 LEU D CA 1
ATOM 5935 C C . LEU B 1 100 ? -16.710 11.770 -7.183 1.00 36.29 100 LEU D C 1
ATOM 5936 O O . LEU B 1 100 ? -15.776 12.469 -6.767 1.00 36.27 100 LEU D O 1
ATOM 5941 N N . ARG B 1 101 ? -17.575 12.208 -8.094 1.00 36.23 101 ARG D N 1
ATOM 5942 C CA . ARG B 1 101 ? -17.553 13.614 -8.535 1.00 36.81 101 ARG D CA 1
ATOM 5943 C C . ARG B 1 101 ? -17.595 14.564 -7.315 1.00 37.71 101 ARG D C 1
ATOM 5944 O O . ARG B 1 101 ? -16.804 15.501 -7.214 1.00 39.36 101 ARG D O 1
ATOM 5952 N N . THR B 1 102 ? -18.438 14.251 -6.349 1.00 38.20 102 THR D N 1
ATOM 5953 C CA . THR B 1 102 ? -18.519 15.022 -5.127 1.00 38.97 102 THR D CA 1
ATOM 5954 C C . THR B 1 102 ? -17.378 14.826 -4.124 1.00 39.58 102 THR D C 1
ATOM 5955 O O . THR B 1 102 ? -17.082 15.726 -3.371 1.00 40.92 102 THR D O 1
ATOM 5959 N N . TYR B 1 103 ? -16.770 13.654 -4.051 1.00 40.00 103 TYR D N 1
ATOM 5960 C CA . TYR B 1 103 ? -15.887 13.365 -2.918 1.00 40.55 103 TYR D CA 1
ATOM 5961 C C . TYR B 1 103 ? -14.570 12.702 -3.298 1.00 40.50 103 TYR D C 1
ATOM 5962 O O . TYR B 1 103 ? -13.737 12.406 -2.419 1.00 40.69 103 TYR D O 1
ATOM 5971 N N . GLY B 1 104 ? -14.375 12.478 -4.593 1.00 41.01 104 GLY D N 1
ATOM 5972 C CA . GLY B 1 104 ? -13.134 11.888 -5.134 1.00 43.03 104 GLY D CA 1
ATOM 5973 C C . GLY B 1 104 ? -11.804 12.496 -4.708 1.00 45.41 104 GLY D C 1
ATOM 5974 O O . GLY B 1 104 ? -10.776 11.818 -4.711 1.00 46.47 104 GLY D O 1
ATOM 5975 N N A GLU B 1 105 ? -11.820 13.779 -4.346 0.45 46.29 105 GLU D N 1
ATOM 5976 N N B GLU B 1 105 ? -11.809 13.776 -4.350 0.55 47.01 105 GLU D N 1
ATOM 5977 C CA A GLU B 1 105 ? -10.601 14.462 -3.878 0.45 46.98 105 GLU D CA 1
ATOM 5978 C CA B GLU B 1 105 ? -10.577 14.434 -3.880 0.55 47.96 105 GLU D CA 1
ATOM 5979 C C A GLU B 1 105 ? -10.076 13.906 -2.526 0.45 47.44 105 GLU D C 1
ATOM 5980 C C B GLU B 1 105 ? -10.064 13.885 -2.525 0.55 48.09 105 GLU D C 1
ATOM 5981 O O A GLU B 1 105 ? -8.866 13.953 -2.266 0.45 47.77 105 GLU D O 1
ATOM 5982 O O B GLU B 1 105 ? -8.853 13.914 -2.261 0.55 48.32 105 GLU D O 1
ATOM 5993 N N . HIS B 1 106 ? -10.972 13.350 -1.698 1.00 46.78 106 HIS D N 1
ATOM 5994 C CA . HIS B 1 106 ? -10.557 12.668 -0.461 1.00 46.46 106 HIS D CA 1
ATOM 5995 C C . HIS B 1 106 ? -9.680 11.383 -0.681 1.00 47.22 106 HIS D C 1
ATOM 5996 O O . HIS B 1 106 ? -9.144 10.851 0.292 1.00 46.87 106 HIS D O 1
ATOM 6003 N N . ILE B 1 107 ? -9.579 10.861 -1.921 1.00 45.99 107 ILE D N 1
ATOM 6004 C CA . ILE B 1 107 ? -8.720 9.691 -2.208 1.00 46.04 107 ILE D CA 1
ATOM 6005 C C . ILE B 1 107 ? -7.813 9.879 -3.476 1.00 46.79 107 ILE D C 1
ATOM 6006 O O . ILE B 1 107 ? -7.447 8.895 -4.151 1.00 46.22 107 ILE D O 1
ATOM 6011 N N . GLY B 1 108 ? -7.460 11.125 -3.805 1.00 46.26 108 GLY D N 1
ATOM 6012 C CA . GLY B 1 108 ? -6.460 11.389 -4.823 1.00 46.79 108 GLY D CA 1
ATOM 6013 C C . GLY B 1 108 ? -7.021 11.673 -6.209 1.00 49.50 108 GLY D C 1
ATOM 6014 O O . GLY B 1 108 ? -6.251 12.050 -7.106 1.00 52.72 108 GLY D O 1
ATOM 6015 N N . LEU B 1 109 ? -8.336 11.503 -6.414 1.00 47.83 109 LEU D N 1
ATOM 6016 C CA . LEU B 1 109 ? -8.952 11.876 -7.692 1.00 48.49 109 LEU D CA 1
ATOM 6017 C C . LEU B 1 109 ? -9.163 13.380 -7.802 1.00 49.30 109 LEU D C 1
ATOM 6018 O O . LEU B 1 109 ? -10.122 13.896 -7.230 1.00 50.14 109 LEU D O 1
ATOM 6023 N N A ARG B 1 110 ? -8.299 14.058 -8.542 0.60 49.35 110 ARG D N 1
ATOM 6024 N N B ARG B 1 110 ? -8.276 14.089 -8.506 0.40 49.61 110 ARG D N 1
ATOM 6025 C CA A ARG B 1 110 ? -8.429 15.494 -8.707 0.60 50.66 110 ARG D CA 1
ATOM 6026 C CA B ARG B 1 110 ? -8.429 15.545 -8.685 0.40 50.70 110 ARG D CA 1
ATOM 6027 C C A ARG B 1 110 ? -9.714 15.801 -9.505 0.60 50.97 110 ARG D C 1
ATOM 6028 C C B ARG B 1 110 ? -9.701 15.809 -9.494 0.40 51.00 110 ARG D C 1
ATOM 6029 O O A ARG B 1 110 ? -10.104 15.033 -10.390 0.60 50.24 110 ARG D O 1
ATOM 6030 O O B ARG B 1 110 ? -10.063 15.021 -10.372 0.40 50.42 110 ARG D O 1
ATOM 6045 N N . ARG B 1 111 ? -10.399 16.894 -9.170 1.00 51.94 111 ARG D N 1
ATOM 6046 C CA . ARG B 1 111 ? -11.624 17.246 -9.889 1.00 53.07 111 ARG D CA 1
ATOM 6047 C C . ARG B 1 111 ? -11.305 17.327 -11.394 1.00 51.91 111 ARG D C 1
ATOM 6048 O O . ARG B 1 111 ? -10.170 17.655 -11.778 1.00 52.53 111 ARG D O 1
ATOM 6056 N N . GLY B 1 112 ? -12.272 16.996 -12.242 1.00 49.12 112 GLY D N 1
ATOM 6057 C CA . GLY B 1 112 ? -11.987 16.843 -13.679 1.00 46.56 112 GLY D CA 1
ATOM 6058 C C . GLY B 1 112 ? -11.309 15.533 -14.120 1.00 45.50 112 GLY D C 1
ATOM 6059 O O . GLY B 1 112 ? -10.907 15.431 -15.273 1.00 45.14 112 GLY D O 1
ATOM 6060 N N . PHE B 1 113 ? -11.216 14.524 -13.235 1.00 43.80 113 PHE D N 1
ATOM 6061 C CA . PHE B 1 113 ? -10.742 13.183 -13.627 1.00 42.73 113 PHE D CA 1
ATOM 6062 C C . PHE B 1 113 ? -11.582 12.688 -14.793 1.00 41.56 113 PHE D C 1
ATOM 6063 O O . PHE B 1 113 ? -12.725 13.083 -14.926 1.00 41.67 113 PHE D O 1
ATOM 6071 N N . VAL B 1 114 ? -11.018 11.863 -15.646 1.00 41.85 114 VAL D N 1
ATOM 6072 C CA . VAL B 1 114 ? -11.738 11.419 -16.841 1.00 43.10 114 VAL D CA 1
ATOM 6073 C C . VAL B 1 114 ? -12.134 9.934 -16.687 1.00 41.96 114 VAL D C 1
ATOM 6074 O O . VAL B 1 114 ? -11.377 9.135 -16.122 1.00 39.78 114 VAL D O 1
ATOM 6078 N N . ILE B 1 115 ? -13.341 9.610 -17.148 1.00 41.22 115 ILE D N 1
ATOM 6079 C CA . ILE B 1 115 ? -13.836 8.252 -17.172 1.00 41.43 115 ILE D CA 1
ATOM 6080 C C . ILE B 1 115 ? -13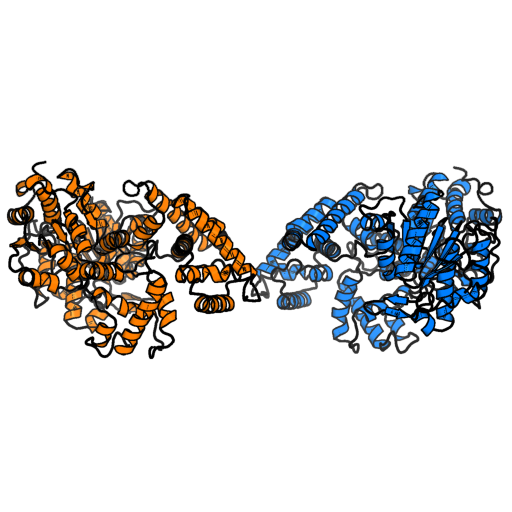.524 7.489 -18.484 1.00 41.94 115 ILE D C 1
ATOM 6081 O O . ILE B 1 115 ? -14.119 7.748 -19.503 1.00 39.65 115 ILE D O 1
ATOM 6086 N N . TYR B 1 116 ? -12.642 6.496 -18.424 1.00 44.98 116 TYR D N 1
ATOM 6087 C CA . TYR B 1 116 ? -12.243 5.774 -19.642 1.00 48.16 116 TYR D CA 1
ATOM 6088 C C . TYR B 1 116 ? -13.334 4.874 -20.257 1.00 48.38 116 TYR D C 1
ATOM 6089 O O . TYR B 1 116 ? -14.108 4.239 -19.524 1.00 47.41 116 TYR D O 1
ATOM 6098 N N . ASP B 1 117 ? -13.382 4.815 -21.592 1.00 48.40 117 ASP D N 1
ATOM 6099 C CA . ASP B 1 117 ? -14.118 3.739 -22.278 1.00 52.08 117 ASP D CA 1
ATOM 6100 C C . ASP B 1 117 ? -13.164 2.578 -22.713 1.00 53.26 117 ASP D C 1
ATOM 6101 O O . ASP B 1 117 ? -11.940 2.662 -22.509 1.00 52.22 117 ASP D O 1
ATOM 6106 N N . ASP B 1 118 ? -13.714 1.523 -23.320 1.00 53.97 118 ASP D N 1
ATOM 6107 C CA . ASP B 1 118 ? -12.920 0.330 -23.643 1.00 55.42 118 ASP D CA 1
ATOM 6108 C C . ASP B 1 118 ? -11.781 0.605 -24.614 1.00 54.29 118 ASP D C 1
ATOM 6109 O O . ASP B 1 118 ? -10.707 0.039 -24.459 1.00 55.08 118 ASP D O 1
ATOM 6114 N N . ASP B 1 119 ? -11.997 1.449 -25.616 1.00 54.45 119 ASP D N 1
ATOM 6115 C CA . ASP B 1 119 ? -10.868 1.884 -26.502 1.00 57.51 119 ASP D CA 1
ATOM 6116 C C . ASP B 1 119 ? -9.738 2.576 -25.724 1.00 57.42 119 ASP D C 1
ATOM 6117 O O . ASP B 1 119 ? -8.548 2.335 -26.005 1.00 58.95 119 ASP D O 1
ATOM 6122 N N . ASP B 1 120 ? -10.126 3.442 -24.778 1.00 56.23 120 ASP D N 1
ATOM 6123 C CA . ASP B 1 120 ? -9.184 4.109 -23.889 1.00 56.59 120 ASP D CA 1
ATOM 6124 C C . ASP B 1 120 ? -8.360 3.110 -23.095 1.00 54.68 120 ASP D C 1
ATOM 6125 O O . ASP B 1 120 ? -7.174 3.348 -22.877 1.00 55.67 120 ASP D O 1
ATOM 6130 N N . GLN B 1 121 ? -8.996 2.027 -22.638 1.00 51.26 121 GLN D N 1
ATOM 6131 C CA . GLN B 1 121 ? -8.330 1.010 -21.836 1.00 50.78 121 GLN D CA 1
ATOM 6132 C C . GLN B 1 121 ? -7.235 0.312 -22.653 1.00 51.20 121 GLN D C 1
ATOM 6133 O O . GLN B 1 121 ? -6.157 -0.023 -22.143 1.00 49.33 121 GLN D O 1
ATOM 6139 N N . LEU B 1 122 ? -7.492 0.141 -23.950 1.00 53.49 122 LEU D N 1
ATOM 6140 C CA . LEU B 1 122 ? -6.517 -0.511 -24.818 1.00 55.91 122 LEU D CA 1
ATOM 6141 C C . LEU B 1 122 ? -5.283 0.352 -25.100 1.00 56.61 122 LEU D C 1
ATOM 6142 O O . LEU B 1 122 ? -4.155 -0.170 -25.209 1.00 56.33 122 LEU D O 1
ATOM 6147 N N . ASP B 1 123 ? -5.493 1.659 -25.205 1.00 56.13 123 ASP D N 1
ATOM 6148 C CA . ASP B 1 123 ? -4.367 2.583 -25.305 1.00 60.36 123 ASP D CA 1
ATOM 6149 C C . ASP B 1 123 ? -3.404 2.342 -24.121 1.00 59.04 123 ASP D C 1
ATOM 6150 O O . ASP B 1 123 ? -2.179 2.190 -24.309 1.00 59.26 123 ASP D O 1
ATOM 6155 N N . ILE B 1 124 ? -3.976 2.278 -22.916 1.00 56.12 124 ILE D N 1
ATOM 6156 C CA . ILE B 1 124 ? -3.196 2.027 -21.703 1.00 55.39 124 ILE D CA 1
ATOM 6157 C C . ILE B 1 124 ? -2.552 0.641 -21.646 1.00 53.88 124 ILE D C 1
ATOM 6158 O O . ILE B 1 124 ? -1.384 0.538 -21.267 1.00 54.65 124 ILE D O 1
ATOM 6163 N N . ILE B 1 125 ? -3.311 -0.400 -22.018 1.00 50.78 125 ILE D N 1
ATOM 6164 C CA . ILE B 1 125 ? -2.809 -1.766 -22.040 1.00 49.43 125 ILE D CA 1
ATOM 6165 C C . ILE B 1 125 ? -1.590 -1.923 -22.969 1.00 50.37 125 ILE D C 1
ATOM 6166 O O . ILE B 1 125 ? -0.533 -2.401 -22.545 1.00 47.88 125 ILE D O 1
ATOM 6171 N N . LYS B 1 126 ? -1.725 -1.459 -24.214 1.00 51.72 126 LYS D N 1
ATOM 6172 C CA . LYS B 1 126 ? -0.719 -1.725 -25.220 1.00 53.92 126 LYS D CA 1
ATOM 6173 C C . LYS B 1 126 ? 0.538 -1.091 -24.735 1.00 57.23 126 LYS D C 1
ATOM 6174 O O . LYS B 1 126 ? 1.628 -1.684 -24.793 1.00 57.53 126 LYS D O 1
ATOM 6180 N N . GLU B 1 127 ? 0.354 0.113 -24.215 1.00 60.24 127 GLU D N 1
ATOM 6181 C CA . GLU B 1 127 ? 1.406 0.866 -23.573 1.00 64.70 127 GLU D CA 1
ATOM 6182 C C . GLU B 1 127 ? 2.129 0.118 -22.445 1.00 62.48 127 GLU D C 1
ATOM 6183 O O . GLU B 1 127 ? 3.291 0.341 -22.212 1.00 61.04 127 GLU D O 1
ATOM 6189 N N . VAL B 1 128 ? 1.425 -0.738 -21.717 1.00 63.78 128 VAL D N 1
ATOM 6190 C CA . VAL B 1 128 ? 2.031 -1.359 -20.525 1.00 65.87 128 VAL D CA 1
ATOM 6191 C C . VAL B 1 128 ? 2.520 -2.803 -20.745 1.00 65.34 128 VAL D C 1
ATOM 6192 O O . VAL B 1 128 ? 3.492 -3.219 -20.130 1.00 63.14 128 VAL D O 1
ATOM 6196 N N . MET B 1 129 ? 1.877 -3.542 -21.639 1.00 66.89 129 MET D N 1
ATOM 6197 C CA . MET B 1 129 ? 2.146 -4.975 -21.733 1.00 73.16 129 MET D CA 1
ATOM 6198 C C . MET B 1 129 ? 3.506 -5.338 -22.356 1.00 79.57 129 MET D C 1
ATOM 6199 O O . MET B 1 129 ? 4.005 -6.452 -22.144 1.00 82.71 129 MET D O 1
ATOM 6204 N N . GLY B 1 130 ? 4.104 -4.404 -23.097 1.00 82.96 130 GLY D N 1
ATOM 6205 C CA . GLY B 1 130 ? 5.391 -4.634 -23.754 1.00 87.96 130 GLY D CA 1
ATOM 6206 C C . GLY B 1 130 ? 6.490 -5.347 -22.954 1.00 93.96 130 GLY D C 1
ATOM 6207 O O . GLY B 1 130 ? 7.153 -6.261 -23.468 1.00 94.17 130 GLY D O 1
ATOM 6208 N N . SER B 1 131 ? 6.696 -4.949 -21.698 1.00 95.31 131 SER D N 1
ATOM 6209 C CA . SER B 1 131 ? 7.852 -5.446 -20.934 1.00 97.27 131 SER D CA 1
ATOM 6210 C C . SER B 1 131 ? 7.600 -6.736 -20.142 1.00 95.32 131 SER D C 1
ATOM 6211 O O . SER B 1 131 ? 8.523 -7.334 -19.578 1.00 93.72 131 SER D O 1
ATOM 6214 N N . ILE B 1 132 ? 6.347 -7.158 -20.112 1.00 93.73 132 ILE D N 1
ATOM 6215 C CA . ILE B 1 132 ? 5.914 -8.234 -19.237 1.00 92.16 132 ILE D CA 1
ATOM 6216 C C . ILE B 1 132 ? 6.082 -9.595 -19.935 1.00 92.67 132 ILE D C 1
ATOM 6217 O O . ILE B 1 132 ? 5.952 -9.661 -21.168 1.00 97.51 132 ILE D O 1
ATOM 6222 N N . PRO B 1 133 ? 6.402 -10.675 -19.166 1.00 90.24 133 PRO D N 1
ATOM 6223 C CA . PRO B 1 133 ? 6.306 -12.080 -19.654 1.00 88.53 133 PRO D CA 1
ATOM 6224 C C . PRO B 1 133 ? 4.912 -12.548 -20.200 1.00 88.62 133 PRO D C 1
ATOM 6225 O O . PRO B 1 133 ? 4.485 -13.681 -19.907 1.00 83.95 133 PRO D O 1
ATOM 6229 N N . GLY B 1 134 ? 4.254 -11.700 -21.012 1.00 88.90 134 GLY D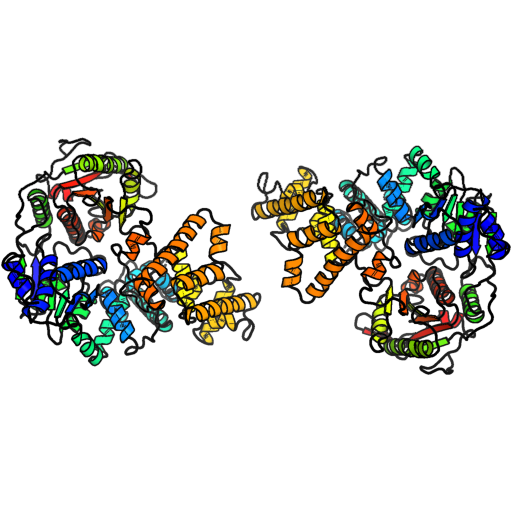 N 1
ATOM 6230 C CA . GLY B 1 134 ? 2.903 -11.945 -21.537 1.00 88.68 134 GLY D CA 1
ATOM 6231 C C . GLY B 1 134 ? 2.880 -12.645 -22.882 1.00 88.96 134 GLY D C 1
ATOM 6232 O O . GLY B 1 134 ? 3.664 -12.324 -23.782 1.00 87.78 134 GLY D O 1
ATOM 6233 N N . GLU B 1 138 ? 0.733 -12.521 -30.903 1.00 97.82 138 GLU D N 1
ATOM 6234 C CA . GLU B 1 138 ? 0.622 -13.272 -29.659 1.00 98.21 138 GLU D CA 1
ATOM 6235 C C . GLU B 1 138 ? -0.557 -12.769 -28.793 1.00 99.40 138 GLU D C 1
ATOM 6236 O O . GLU B 1 138 ? -1.709 -12.791 -29.249 1.00 99.50 138 GLU D O 1
ATOM 6242 N N . THR B 1 139 ? -0.272 -12.313 -27.567 1.00 95.70 139 THR D N 1
ATOM 6243 C CA . THR B 1 139 ? -1.315 -11.939 -26.602 1.00 91.25 139 THR D CA 1
ATOM 6244 C C . THR B 1 139 ? -2.095 -10.669 -27.002 1.00 88.71 139 THR D C 1
ATOM 6245 O O . THR B 1 139 ? -1.503 -9.627 -27.297 1.00 85.79 139 THR D O 1
ATOM 6249 N N . GLN B 1 140 ? -3.422 -10.751 -26.986 1.00 84.94 140 GLN D N 1
ATOM 6250 C CA . GLN B 1 140 ? -4.245 -9.631 -27.425 1.00 83.26 140 GLN D CA 1
ATOM 6251 C C . GLN B 1 140 ? -4.612 -8.671 -26.276 1.00 80.00 140 GLN D C 1
ATOM 6252 O O . GLN B 1 140 ? -5.136 -9.102 -25.237 1.00 79.36 140 GLN D O 1
ATOM 6258 N N . PRO B 1 141 ? -4.354 -7.360 -26.472 1.00 76.22 141 PRO D N 1
ATOM 6259 C CA . PRO B 1 141 ? -4.604 -6.353 -25.427 1.00 71.74 141 PRO D CA 1
ATOM 6260 C C . PRO B 1 141 ? -5.972 -6.533 -24.769 1.00 65.86 141 PRO D C 1
ATOM 6261 O O . PRO B 1 141 ? -6.101 -6.350 -23.538 1.00 62.35 141 PRO D O 1
ATOM 6265 N N . ARG B 1 142 ? -6.952 -6.948 -25.573 1.00 61.59 142 ARG D N 1
ATOM 6266 C CA . ARG B 1 142 ? -8.316 -7.098 -25.090 1.00 59.78 142 ARG D CA 1
ATOM 6267 C C . ARG B 1 142 ? -8.504 -8.263 -24.130 1.00 57.07 142 ARG D C 1
ATOM 6268 O O . ARG B 1 142 ? -9.464 -8.283 -23.351 1.00 55.98 142 ARG D O 1
ATOM 6276 N N . VAL B 1 143 ? -7.596 -9.241 -24.184 1.00 54.35 143 VAL D N 1
ATOM 6277 C CA . VAL B 1 143 ? -7.698 -10.375 -23.287 1.00 51.09 143 VAL D CA 1
ATOM 6278 C C . VAL B 1 143 ? -7.382 -9.877 -21.880 1.00 48.76 143 VAL D C 1
ATOM 6279 O O . VAL B 1 143 ? -8.091 -10.204 -20.909 1.00 46.26 143 VAL D O 1
ATOM 6283 N N . ILE B 1 144 ? -6.324 -9.074 -21.812 1.00 47.45 144 ILE D N 1
ATOM 6284 C CA . ILE B 1 144 ? -5.889 -8.410 -20.584 1.00 47.14 144 ILE D CA 1
ATOM 6285 C C . ILE B 1 144 ? -6.979 -7.485 -20.026 1.00 46.14 144 ILE D C 1
ATOM 6286 O O . ILE B 1 144 ? -7.297 -7.504 -18.833 1.00 46.94 144 ILE D O 1
ATOM 6291 N N . ARG B 1 145 ? -7.577 -6.700 -20.901 1.00 44.66 145 ARG D N 1
ATOM 6292 C CA . ARG B 1 145 ? -8.673 -5.867 -20.490 1.00 44.06 145 ARG D CA 1
ATOM 6293 C C . ARG B 1 145 ? -9.814 -6.698 -19.868 1.00 42.92 145 ARG D C 1
ATOM 6294 O O . ARG B 1 145 ? -10.519 -6.240 -18.956 1.00 41.02 145 ARG D O 1
ATOM 6302 N N . GLY B 1 146 ? -10.005 -7.919 -20.349 1.00 41.66 146 GLY D N 1
ATOM 6303 C CA . GLY B 1 146 ? -11.110 -8.718 -19.827 1.00 41.50 146 GLY D CA 1
ATOM 6304 C C . GLY B 1 146 ? -10.837 -9.224 -18.420 1.00 41.08 146 GLY D C 1
ATOM 6305 O O . GLY B 1 146 ? -11.762 -9.485 -17.631 1.00 42.03 146 GLY D O 1
ATOM 6306 N N . ILE B 1 147 ? -9.561 -9.338 -18.087 1.00 40.08 147 ILE D N 1
ATOM 6307 C CA . ILE B 1 147 ? -9.196 -9.885 -16.780 1.00 39.48 147 ILE D CA 1
ATOM 6308 C C . ILE B 1 147 ? -9.343 -8.778 -15.720 1.00 38.00 147 ILE D C 1
ATOM 6309 O O . ILE B 1 147 ? -9.918 -8.979 -14.623 1.00 37.76 147 ILE D O 1
ATOM 6314 N N . ILE B 1 148 ? -8.827 -7.618 -16.079 1.00 36.10 148 ILE D N 1
ATOM 6315 C CA . ILE B 1 148 ? -8.954 -6.458 -15.249 1.00 36.52 148 ILE D CA 1
ATOM 6316 C C . ILE B 1 148 ? -10.419 -6.093 -14.905 1.00 35.70 148 ILE D C 1
ATOM 6317 O O . ILE B 1 148 ? -10.753 -5.874 -13.705 1.00 33.88 148 ILE D O 1
ATOM 6322 N N . ASP B 1 149 ? -11.298 -6.078 -15.923 1.00 35.99 149 ASP D N 1
ATOM 6323 C CA . ASP B 1 149 ? -12.731 -5.740 -15.654 1.00 37.81 149 ASP D CA 1
ATOM 6324 C C . ASP B 1 149 ? -13.307 -6.739 -14.694 1.00 36.75 149 ASP D C 1
ATOM 6325 O O . ASP B 1 149 ? -13.870 -6.360 -13.654 1.00 37.79 149 ASP D O 1
ATOM 6330 N N . ARG B 1 150 ? -13.076 -8.018 -14.992 1.00 36.96 150 ARG D N 1
ATOM 6331 C CA A ARG B 1 150 ? -13.543 -9.092 -14.129 0.48 36.37 150 ARG D CA 1
ATOM 6332 C CA B ARG B 1 150 ? -13.552 -9.074 -14.125 0.52 36.46 150 ARG D CA 1
ATOM 6333 C C . ARG B 1 150 ? -12.972 -8.986 -12.720 1.00 35.55 150 ARG D C 1
ATOM 6334 O O . ARG B 1 150 ? -13.719 -9.146 -11.717 1.00 36.87 150 ARG D O 1
ATOM 6349 N N . ALA B 1 151 ? -11.683 -8.689 -12.607 1.00 33.27 151 ALA D N 1
ATOM 6350 C CA . ALA B 1 151 ? -11.123 -8.514 -11.236 1.00 32.37 151 ALA D CA 1
ATOM 6351 C C . ALA B 1 151 ? -11.809 -7.401 -10.449 1.00 31.05 151 ALA D C 1
ATOM 6352 O O . ALA B 1 151 ? -12.072 -7.505 -9.232 1.00 30.21 151 ALA D O 1
ATOM 6354 N N . LYS B 1 152 ? -12.070 -6.309 -11.155 1.00 29.47 152 LYS D N 1
ATOM 6355 C CA . LYS B 1 152 ? -12.708 -5.169 -10.503 1.00 31.97 152 LYS D CA 1
ATOM 6356 C C . LYS B 1 152 ? -14.132 -5.522 -10.050 1.00 31.59 152 LYS D C 1
ATOM 6357 O O . LYS B 1 152 ? -14.484 -5.245 -8.863 1.00 30.81 152 LYS D O 1
ATOM 6363 N N . SER B 1 153 ? -14.914 -6.172 -10.942 1.00 30.87 153 SER D N 1
ATOM 6364 C CA . SER B 1 153 ? -16.217 -6.701 -10.488 1.00 30.86 153 SER D CA 1
ATOM 6365 C C . SER B 1 153 ? -16.067 -7.579 -9.262 1.00 33.89 153 SER D C 1
ATOM 6366 O O . SER B 1 153 ? -16.958 -7.569 -8.394 1.00 35.40 153 SER D O 1
ATOM 6369 N N . ASN B 1 154 ? -14.965 -8.362 -9.176 1.00 34.91 154 ASN D N 1
ATOM 6370 C CA . ASN B 1 154 ? -14.770 -9.205 -7.995 1.00 34.70 154 ASN D CA 1
ATOM 6371 C C . ASN B 1 154 ? -14.240 -8.459 -6.809 1.00 33.83 154 ASN D C 1
ATOM 6372 O O . ASN B 1 154 ? -14.198 -9.025 -5.711 1.00 33.35 154 ASN D O 1
ATOM 6377 N N . LEU B 1 155 ? -13.850 -7.177 -7.014 1.00 32.50 155 LEU D N 1
ATOM 6378 C CA . LEU B 1 155 ? -13.273 -6.345 -5.941 1.00 31.20 155 LEU D CA 1
ATOM 6379 C C . LEU B 1 155 ? -11.899 -6.889 -5.560 1.00 30.95 155 LEU D C 1
ATOM 6380 O O . LEU B 1 155 ? -11.543 -6.885 -4.385 1.00 30.17 155 LEU D O 1
ATOM 6385 N N . TRP B 1 156 ? -11.160 -7.365 -6.576 1.00 30.65 156 TRP D N 1
ATOM 6386 C CA . TRP B 1 156 ? -9.779 -7.824 -6.394 1.00 30.63 156 TRP D CA 1
ATOM 6387 C C . TRP B 1 156 ? -8.721 -6.758 -6.727 1.00 30.60 156 TRP D C 1
ATOM 6388 O O . TRP B 1 156 ? -8.801 -6.119 -7.786 1.00 29.78 156 TRP D O 1
ATOM 6399 N N . THR B 1 157 ? -7.732 -6.574 -5.839 1.00 30.88 157 THR D N 1
ATOM 6400 C CA . THR B 1 157 ? -6.498 -5.847 -6.240 1.00 31.74 157 THR D CA 1
ATOM 6401 C C . THR B 1 157 ? -5.620 -6.759 -7.097 1.00 32.39 157 THR D C 1
ATOM 6402 O O . THR B 1 157 ? -5.854 -7.959 -7.133 1.00 31.93 157 THR D O 1
ATOM 6406 N N . PRO B 1 158 ? -4.622 -6.194 -7.803 1.00 33.26 158 PRO D N 1
ATOM 6407 C CA . PRO B 1 158 ? -3.579 -7.012 -8.475 1.00 33.71 158 PRO D CA 1
ATOM 6408 C C . PRO B 1 158 ? -2.902 -8.076 -7.604 1.00 35.81 158 PRO D C 1
ATOM 6409 O O . PRO B 1 158 ? -2.733 -9.231 -8.049 1.00 36.83 158 PRO D O 1
ATOM 6413 N N . ASP B 1 159 ? -2.532 -7.722 -6.381 1.00 36.81 159 ASP D N 1
ATOM 6414 C CA . ASP B 1 159 ? -1.962 -8.674 -5.449 1.00 38.01 159 ASP D CA 1
ATOM 6415 C C . ASP B 1 159 ? -2.965 -9.788 -5.200 1.00 38.17 159 ASP D C 1
ATOM 6416 O O . ASP B 1 159 ? -2.586 -10.980 -5.124 1.00 38.88 159 ASP D O 1
ATOM 6421 N N . ASP B 1 160 ? -4.239 -9.432 -5.067 1.00 37.45 160 ASP D N 1
ATOM 6422 C CA . ASP B 1 160 ? -5.259 -10.441 -4.874 1.00 37.63 160 ASP D CA 1
ATOM 6423 C C . ASP B 1 160 ? -5.238 -11.374 -6.050 1.00 38.53 160 ASP D C 1
ATOM 6424 O O . ASP B 1 160 ? -5.351 -12.574 -5.885 1.00 38.92 160 ASP D O 1
ATOM 6429 N N . LEU B 1 161 ? -5.140 -10.809 -7.250 1.00 39.03 161 LEU D N 1
ATOM 6430 C CA . LEU B 1 161 ? -5.171 -11.637 -8.445 1.00 41.38 161 LEU D CA 1
ATOM 6431 C C . LEU B 1 161 ? -3.976 -12.608 -8.500 1.00 42.76 161 LEU D C 1
ATOM 6432 O O . LEU B 1 161 ? -4.140 -13.713 -8.967 1.00 43.17 161 LEU D O 1
ATOM 6437 N N . ASP B 1 162 ? -2.805 -12.190 -7.990 1.00 44.73 162 ASP D N 1
ATOM 6438 C CA . ASP B 1 162 ? -1.622 -13.044 -7.795 1.00 45.91 162 ASP D CA 1
ATOM 6439 C C . ASP B 1 162 ? -1.929 -14.293 -6.992 1.00 47.96 162 ASP D C 1
ATOM 6440 O O . ASP B 1 162 ? -1.240 -15.279 -7.141 1.00 50.84 162 ASP D O 1
ATOM 6445 N N . ARG B 1 163 ? -2.895 -14.223 -6.074 1.00 49.51 163 ARG D N 1
ATOM 6446 C CA . ARG B 1 163 ? -3.251 -15.368 -5.221 1.00 49.62 163 ARG D CA 1
ATOM 6447 C C . ARG B 1 163 ? -4.579 -15.989 -5.605 1.00 46.87 163 ARG D C 1
ATOM 6448 O O . ARG B 1 163 ? -5.150 -16.753 -4.858 1.00 46.59 163 ARG D O 1
ATOM 6456 N N . SER B 1 164 ? -5.057 -15.666 -6.787 1.00 44.98 164 SER D N 1
ATOM 6457 C CA . SER B 1 164 ? -6.299 -16.218 -7.270 1.00 46.01 164 SER D CA 1
ATOM 6458 C C . SER B 1 164 ? -6.169 -17.717 -7.606 1.00 45.15 164 SER D C 1
ATOM 6459 O O . SER B 1 164 ? -5.065 -18.274 -7.710 1.00 44.84 164 SER D O 1
ATOM 6462 N N . ARG B 1 165 ? -7.324 -18.348 -7.743 1.00 44.43 165 ARG D N 1
ATOM 6463 C CA . ARG B 1 165 ? -7.433 -19.767 -7.791 1.00 45.42 165 ARG D CA 1
ATOM 6464 C C . ARG B 1 165 ? -6.622 -20.428 -8.979 1.00 45.72 165 ARG D C 1
ATOM 6465 O O . ARG B 1 165 ? -5.783 -21.354 -8.785 1.00 45.97 165 ARG D O 1
ATOM 6473 N N . GLU B 1 166 ? -6.838 -19.941 -10.189 1.00 44.09 166 GLU D N 1
ATOM 6474 C CA . GLU B 1 166 ? -6.344 -20.628 -11.363 1.00 44.53 166 GLU D CA 1
ATOM 6475 C C . GLU B 1 166 ? -4.946 -20.200 -11.746 1.00 44.18 166 GLU D C 1
ATOM 6476 O O . GLU B 1 166 ? -4.651 -19.008 -11.780 1.00 46.67 166 GLU D O 1
ATOM 6482 N N . PRO B 1 167 ? -4.059 -21.158 -12.006 1.00 44.98 167 PRO D N 1
ATOM 6483 C CA . PRO B 1 167 ? -2.706 -20.790 -12.496 1.00 45.35 167 PRO D CA 1
ATOM 6484 C C . PRO B 1 167 ? -2.826 -20.158 -13.875 1.00 46.94 167 PRO D C 1
ATOM 6485 O O . PRO B 1 167 ? -1.893 -19.500 -14.360 1.00 46.51 167 PRO D O 1
ATOM 6489 N N . PHE B 1 168 ? -3.975 -20.335 -14.523 1.00 48.77 168 PHE D N 1
ATOM 6490 C CA . PHE B 1 168 ? -4.150 -19.678 -15.835 1.00 51.58 168 PHE D CA 1
ATOM 6491 C C . PHE B 1 168 ? -5.425 -18.877 -15.978 1.00 52.48 168 PHE D C 1
ATOM 6492 O O . PHE B 1 168 ? -6.521 -19.347 -15.676 1.00 51.63 168 PHE D O 1
ATOM 6500 N N . ILE B 1 169 ? -5.283 -17.641 -16.413 1.00 56.19 169 ILE D N 1
ATOM 6501 C CA . ILE B 1 169 ? -6.477 -16.838 -16.615 1.00 59.64 169 ILE D CA 1
ATOM 6502 C C . ILE B 1 169 ? -6.605 -16.616 -18.113 1.00 62.47 169 ILE D C 1
ATOM 6503 O O . ILE B 1 169 ? -5.651 -16.177 -18.773 1.00 64.52 169 ILE D O 1
ATOM 6508 N N . SER B 1 170 ? -7.771 -16.965 -18.649 1.00 65.39 170 SER D N 1
ATOM 6509 C CA . SER B 1 170 ? -7.934 -17.081 -20.084 1.00 69.47 170 SER D CA 1
ATOM 6510 C C . SER B 1 170 ? -6.830 -18.028 -20.540 1.00 72.73 170 SER D C 1
ATOM 6511 O O . SER B 1 170 ? -6.948 -19.248 -20.340 1.00 77.85 170 SER D O 1
ATOM 6514 N N . GLY B 1 171 ? -5.740 -17.496 -21.091 1.00 71.40 171 GLY D N 1
ATOM 6515 C CA . GLY B 1 171 ? -4.578 -18.347 -21.406 1.00 65.60 171 GLY D CA 1
ATOM 6516 C C . GLY B 1 171 ? -3.305 -17.815 -20.788 1.00 64.60 171 GLY D C 1
ATOM 6517 O O . GLY B 1 171 ? -2.196 -18.209 -21.176 1.00 64.54 171 GLY D O 1
ATOM 6518 N N . LEU B 1 172 ? -3.456 -16.918 -19.815 1.00 61.70 172 LEU D N 1
ATOM 6519 C CA . LEU B 1 172 ? -2.295 -16.258 -19.232 1.00 60.78 172 LEU D CA 1
ATOM 6520 C C . LEU B 1 172 ? -1.837 -16.846 -17.890 1.00 56.20 172 LEU D C 1
ATOM 6521 O O . LEU B 1 172 ? -2.673 -17.326 -17.104 1.00 55.61 172 LEU D O 1
ATOM 6526 N N . PRO B 1 173 ? -0.518 -16.828 -17.643 1.00 52.60 173 PRO D N 1
ATOM 6527 C CA . PRO B 1 173 ? -0.028 -17.140 -16.311 1.00 54.29 173 PRO D CA 1
ATOM 6528 C C . PRO B 1 173 ? -0.661 -16.139 -15.342 1.00 55.34 173 PRO D C 1
ATOM 6529 O O . PRO B 1 173 ? -0.769 -14.950 -15.641 1.00 56.48 173 PRO D O 1
ATOM 6533 N N . ARG B 1 174 ? -1.112 -16.644 -14.204 1.00 54.35 174 ARG D N 1
ATOM 6534 C CA . ARG B 1 174 ? -1.704 -15.829 -13.157 1.00 50.89 174 ARG D CA 1
ATOM 6535 C C . ARG B 1 174 ? -0.835 -14.594 -12.855 1.00 51.44 174 ARG D C 1
ATOM 6536 O O . ARG B 1 174 ? -1.340 -13.494 -12.770 1.00 54.21 174 ARG D O 1
ATOM 6544 N N . ASP B 1 175 ? 0.472 -14.737 -12.743 1.00 50.38 175 ASP D N 1
ATOM 6545 C CA . ASP B 1 175 ? 1.261 -13.606 -12.287 1.00 50.39 175 ASP D CA 1
ATOM 6546 C C . ASP B 1 175 ? 1.541 -12.548 -13.358 1.00 49.38 175 ASP D C 1
ATOM 6547 O O . ASP B 1 175 ? 1.663 -11.360 -13.057 1.00 49.31 175 ASP D O 1
ATOM 6552 N N . ALA B 1 176 ? 1.665 -12.980 -14.604 1.00 47.59 176 ALA D N 1
ATOM 6553 C CA . ALA B 1 176 ? 1.740 -12.053 -15.729 1.00 46.33 176 ALA D CA 1
ATOM 6554 C C . ALA B 1 176 ? 0.468 -11.192 -15.821 1.00 45.07 176 ALA D C 1
ATOM 6555 O O . ALA B 1 176 ? 0.536 -9.997 -16.090 1.00 44.27 176 ALA D O 1
ATOM 6557 N N . ALA B 1 177 ? -0.687 -11.829 -15.647 1.00 43.36 177 ALA D N 1
ATOM 6558 C CA . ALA B 1 177 ? -1.954 -11.131 -15.608 1.00 42.94 177 ALA D CA 1
ATOM 6559 C C . ALA B 1 177 ? -2.000 -10.063 -14.490 1.00 43.84 177 ALA D C 1
ATOM 6560 O O . ALA B 1 177 ? -2.476 -8.968 -14.732 1.00 42.65 177 ALA D O 1
ATOM 6562 N N . ALA B 1 178 ? -1.502 -10.406 -13.289 1.00 43.93 178 ALA D N 1
ATOM 6563 C CA . ALA B 1 178 ? -1.524 -9.520 -12.163 1.00 43.65 178 ALA D CA 1
ATOM 6564 C C . ALA B 1 178 ? -0.588 -8.344 -12.412 1.00 45.31 178 ALA D C 1
ATOM 6565 O O . ALA B 1 178 ? -0.910 -7.192 -12.074 1.00 45.45 178 ALA D O 1
ATOM 6567 N N . GLU B 1 179 ? 0.555 -8.640 -13.022 1.00 45.48 179 GLU D N 1
ATOM 6568 C CA . GLU B 1 179 ? 1.526 -7.623 -13.438 1.00 45.62 179 GLU D CA 1
ATOM 6569 C C . GLU B 1 179 ? 0.916 -6.592 -14.358 1.00 44.60 179 GLU D C 1
ATOM 6570 O O . GLU B 1 179 ? 1.113 -5.352 -14.179 1.00 43.79 179 GLU D O 1
ATOM 6576 N N . ALA B 1 180 ? 0.194 -7.115 -15.354 1.00 43.16 180 ALA D N 1
ATOM 6577 C CA . ALA B 1 180 ? -0.399 -6.285 -16.397 1.00 42.91 180 ALA D CA 1
ATOM 6578 C C . ALA B 1 180 ? -1.342 -5.276 -15.745 1.00 42.09 180 ALA D C 1
ATOM 6579 O O . ALA B 1 180 ? -1.164 -4.052 -15.916 1.00 42.38 180 ALA D O 1
ATOM 6581 N N . TYR B 1 181 ? -2.280 -5.827 -14.959 1.00 40.39 181 TYR D N 1
ATOM 6582 C CA . TYR B 1 181 ? -3.256 -5.117 -14.152 1.00 39.55 181 TYR D CA 1
ATOM 6583 C C . TYR B 1 181 ? -2.598 -4.043 -13.303 1.00 40.67 181 TYR D C 1
ATOM 6584 O O . TYR B 1 181 ? -3.037 -2.886 -13.278 1.00 40.12 181 TYR D O 1
ATOM 6593 N N . ARG B 1 182 ? -1.496 -4.436 -12.677 1.00 41.65 182 ARG D N 1
ATOM 6594 C CA . ARG B 1 182 ? -0.757 -3.609 -11.758 1.00 43.10 182 ARG D CA 1
ATOM 6595 C C . ARG B 1 182 ? -0.135 -2.394 -12.481 1.00 46.32 182 ARG D C 1
ATOM 6596 O O . ARG B 1 182 ? -0.205 -1.269 -11.996 1.00 46.31 182 ARG D O 1
ATOM 6604 N N . ARG B 1 183 ? 0.462 -2.629 -13.652 1.00 50.81 183 ARG D N 1
ATOM 6605 C CA . ARG B 1 183 ? 1.056 -1.547 -14.467 1.00 51.97 183 ARG D CA 1
ATOM 6606 C C . ARG B 1 183 ? -0.014 -0.676 -15.162 1.00 49.83 183 ARG D C 1
ATOM 6607 O O . ARG B 1 183 ? 0.130 0.553 -15.291 1.00 48.81 183 ARG D O 1
ATOM 6615 N N . TYR B 1 184 ? -1.095 -1.311 -15.602 1.00 47.18 184 TYR D N 1
ATOM 6616 C CA . TYR B 1 184 ? -2.229 -0.546 -16.105 1.00 45.51 184 TYR D CA 1
ATOM 6617 C C . TYR B 1 184 ? -2.700 0.423 -15.036 1.00 45.75 184 TYR D C 1
ATOM 6618 O O . TYR B 1 184 ? -2.960 1.580 -15.360 1.00 45.69 184 TYR D O 1
ATOM 6627 N N . GLU B 1 185 ? -2.753 -0.037 -13.777 1.00 44.99 185 GLU D N 1
ATOM 6628 C CA . GLU B 1 185 ? -3.177 0.810 -12.659 1.00 45.05 185 GLU D CA 1
ATOM 6629 C C . GLU B 1 185 ? -2.320 2.062 -12.478 1.00 47.36 185 GLU D C 1
ATOM 6630 O O . GLU B 1 185 ? -2.876 3.165 -12.260 1.00 47.26 185 GLU D O 1
ATOM 6636 N N . VAL B 1 186 ? -0.992 1.926 -12.578 1.00 48.39 186 VAL D N 1
ATOM 6637 C CA . VAL B 1 186 ? -0.146 3.081 -12.314 1.00 50.74 186 VAL D CA 1
ATOM 6638 C C . VAL B 1 186 ? -0.388 4.104 -13.435 1.00 52.19 186 VAL D C 1
ATOM 6639 O O . VAL B 1 186 ? -0.585 5.322 -13.212 1.00 51.16 186 VAL D O 1
ATOM 6643 N N . ARG B 1 187 ? -0.428 3.578 -14.644 1.00 52.57 187 ARG D N 1
ATOM 6644 C CA . ARG B 1 187 ? -0.481 4.419 -15.798 1.00 55.01 187 ARG D CA 1
ATOM 6645 C C . ARG B 1 187 ? -1.822 5.173 -15.834 1.00 52.87 187 ARG D C 1
ATOM 6646 O O . ARG B 1 187 ? -1.866 6.360 -16.127 1.00 53.19 187 ARG D O 1
ATOM 6654 N N . LYS B 1 188 ? -2.904 4.477 -15.504 1.00 49.34 188 LYS D N 1
ATOM 6655 C CA . LYS B 1 188 ? -4.231 5.053 -15.476 1.00 47.54 188 LYS D CA 1
ATOM 6656 C C . LYS B 1 188 ? -4.424 6.197 -14.417 1.00 46.96 188 LYS D C 1
ATOM 6657 O O . LYS B 1 188 ? -5.087 7.208 -14.690 1.00 44.29 188 LYS D O 1
ATOM 6663 N N . LYS B 1 189 ? -3.803 6.033 -13.244 1.00 48.14 189 LYS D N 1
ATOM 6664 C CA . LYS B 1 189 ? -3.795 7.036 -12.186 1.00 47.51 189 LYS D CA 1
ATOM 6665 C C . LYS B 1 189 ? -2.868 8.175 -12.541 1.00 51.75 189 LYS D C 1
ATOM 6666 O O . LYS B 1 189 ? -3.107 9.331 -12.140 1.00 52.33 189 LYS D O 1
ATOM 6672 N N . GLY B 1 190 ? -1.789 7.875 -13.272 1.00 53.09 190 GLY D N 1
ATOM 6673 C CA . GLY B 1 190 ? -0.894 8.927 -13.711 1.00 54.31 190 GLY D CA 1
ATOM 6674 C C . GLY B 1 190 ? -1.599 9.893 -14.652 1.00 55.69 190 GLY D C 1
ATOM 6675 O O . GLY B 1 190 ? -1.147 11.017 -14.844 1.00 57.19 190 GLY D O 1
ATOM 6676 N N . GLN B 1 191 ? -2.702 9.441 -15.238 1.00 54.79 191 GLN D N 1
ATOM 6677 C CA . GLN B 1 191 ? -3.538 10.256 -16.097 1.00 54.21 191 GLN D CA 1
ATOM 6678 C C . GLN B 1 191 ? -4.773 10.862 -15.410 1.00 52.85 191 GLN D C 1
ATOM 6679 O O . GLN B 1 191 ? -5.703 11.293 -16.089 1.00 52.20 191 GLN D O 1
ATOM 6685 N N . ASN B 1 192 ? -4.788 10.893 -14.074 1.00 51.14 192 ASN D N 1
ATOM 6686 C CA . ASN B 1 192 ? -5.980 11.295 -13.319 1.00 49.34 192 ASN D CA 1
ATOM 6687 C C . ASN B 1 192 ? -7.233 10.663 -13.949 1.00 48.42 192 ASN D C 1
ATOM 6688 O O . ASN B 1 192 ? -8.216 11.346 -14.258 1.00 49.45 192 ASN D O 1
ATOM 6693 N N . ALA B 1 193 ? -7.187 9.361 -14.168 1.00 45.49 193 ALA D N 1
ATOM 6694 C CA . ALA B 1 193 ? -8.276 8.716 -14.867 1.00 44.55 193 ALA D CA 1
ATOM 6695 C C . ALA B 1 193 ? -8.743 7.456 -14.120 1.00 43.03 193 ALA D C 1
ATOM 6696 O O . ALA B 1 193 ? -8.005 6.941 -13.252 1.00 43.37 193 ALA D O 1
ATOM 6698 N N . ILE B 1 194 ? -9.966 7.000 -14.440 1.00 39.37 194 ILE D N 1
ATOM 6699 C CA . ILE B 1 194 ? -10.539 5.823 -13.834 1.00 37.17 194 ILE D CA 1
ATOM 6700 C C . ILE B 1 194 ? -11.379 5.086 -14.884 1.00 36.16 194 ILE D C 1
ATOM 6701 O O . ILE B 1 194 ? -11.772 5.692 -15.902 1.00 35.73 194 ILE D O 1
ATOM 6706 N N . ASP B 1 195 ? -11.683 3.804 -14.626 1.00 34.53 195 ASP D N 1
ATOM 6707 C CA . ASP B 1 195 ? -12.465 3.066 -15.585 1.00 33.72 195 ASP D CA 1
ATOM 6708 C C . ASP B 1 195 ? -13.820 2.780 -15.036 1.00 32.91 195 ASP D C 1
ATOM 6709 O O . ASP B 1 195 ? -14.154 3.144 -13.907 1.00 34.03 195 ASP D O 1
ATOM 6714 N N . PHE B 1 196 ? -14.592 2.091 -15.852 1.00 31.91 196 PHE D N 1
ATOM 6715 C CA . PHE B 1 196 ? -15.939 1.686 -15.502 1.00 30.43 196 PHE D CA 1
ATOM 6716 C C . PHE B 1 196 ? -16.034 0.996 -14.119 1.00 28.63 196 PHE D C 1
ATOM 6717 O O . PHE B 1 196 ? -16.789 1.467 -13.240 1.00 28.98 196 PHE D O 1
ATOM 6725 N N . GLY B 1 197 ? -15.246 -0.050 -13.896 1.00 27.27 197 GLY D N 1
ATOM 6726 C CA . GLY B 1 197 ? -15.278 -0.718 -12.585 1.00 25.79 197 GLY D CA 1
ATOM 6727 C C . GLY B 1 197 ? -14.792 0.074 -11.402 1.00 34.02 197 GLY D C 1
ATOM 6728 O O . GLY B 1 197 ? -15.243 -0.125 -10.259 1.00 34.75 197 GLY D O 1
ATOM 6729 N N . ASP B 1 198 ? -13.852 0.995 -11.646 1.00 34.47 198 ASP D N 1
ATOM 6730 C CA . ASP B 1 198 ? -13.447 1.927 -10.585 1.00 32.77 198 ASP D CA 1
ATOM 6731 C C . ASP B 1 198 ? -14.643 2.664 -10.010 1.00 31.56 198 ASP D C 1
ATOM 6732 O O . ASP B 1 198 ? -14.663 2.970 -8.827 1.00 30.90 198 ASP D O 1
ATOM 6737 N N . LEU B 1 199 ? -15.662 2.901 -10.838 1.00 30.18 199 LEU D N 1
ATOM 6738 C CA . LEU B 1 199 ? -16.867 3.563 -10.368 1.00 29.54 199 LEU D CA 1
ATOM 6739 C C . LEU B 1 199 ? -17.426 2.912 -9.088 1.00 31.22 199 LEU D C 1
ATOM 6740 O O . LEU B 1 199 ? -18.096 3.578 -8.272 1.00 31.85 199 LEU D O 1
ATOM 6745 N N . ILE B 1 200 ? -17.181 1.612 -8.935 1.00 29.66 200 ILE D N 1
ATOM 6746 C CA . ILE B 1 200 ? -17.693 0.891 -7.798 1.00 29.09 200 ILE D CA 1
ATOM 6747 C C . ILE B 1 200 ? -16.556 0.655 -6.819 1.00 30.21 200 ILE D C 1
ATOM 6748 O O . ILE B 1 200 ? -16.725 0.887 -5.591 1.00 30.00 200 ILE D O 1
ATOM 6753 N N . THR B 1 201 ? -15.422 0.162 -7.332 1.00 29.60 201 THR D N 1
ATOM 6754 C CA . THR B 1 201 ? -14.313 -0.118 -6.398 1.00 31.96 201 THR D CA 1
ATOM 6755 C C . THR B 1 201 ? -13.763 1.115 -5.711 1.00 31.91 201 THR D C 1
ATOM 6756 O O . THR B 1 201 ? -13.596 1.090 -4.500 1.00 32.60 201 THR D O 1
ATOM 6760 N N . GLU B 1 202 ? -13.574 2.214 -6.436 1.00 32.52 202 GLU D N 1
ATOM 6761 C CA . GLU B 1 202 ? -13.096 3.476 -5.790 1.00 34.24 202 GLU D CA 1
ATOM 6762 C C . GLU B 1 202 ? -14.055 4.052 -4.747 1.00 33.85 202 GLU D C 1
ATOM 6763 O O . GLU B 1 202 ? -13.640 4.418 -3.651 1.00 35.35 202 GLU D O 1
ATOM 6769 N N . THR B 1 203 ? -15.340 4.087 -5.057 1.00 32.58 203 THR D N 1
ATOM 6770 C CA . THR B 1 203 ? -16.333 4.469 -4.053 1.00 31.80 203 THR D CA 1
ATOM 6771 C C . THR B 1 203 ? -16.184 3.597 -2.800 1.00 31.91 203 THR D C 1
ATOM 6772 O O . THR B 1 203 ? -16.182 4.114 -1.688 1.00 32.17 203 THR D O 1
ATOM 6776 N N . VAL B 1 204 ? -16.042 2.289 -2.972 1.00 31.37 204 VAL D N 1
ATOM 6777 C CA . VAL B 1 204 ? -15.880 1.431 -1.799 1.00 32.76 204 VAL D CA 1
ATOM 6778 C C . VAL B 1 204 ? -14.614 1.819 -1.001 1.00 34.41 204 VAL D C 1
ATOM 6779 O O . VAL B 1 204 ? -14.632 1.868 0.237 1.00 34.84 204 VAL D O 1
ATOM 6783 N N . ARG B 1 205 ? -13.520 2.038 -1.718 1.00 35.12 205 ARG D N 1
ATOM 6784 C CA . ARG B 1 205 ? -12.287 2.512 -1.143 1.00 37.67 205 ARG D CA 1
ATOM 6785 C C . ARG B 1 205 ? -12.513 3.853 -0.434 1.00 38.95 205 ARG D C 1
ATOM 6786 O O . ARG B 1 205 ? -12.076 4.042 0.709 1.00 39.13 205 ARG D O 1
ATOM 6794 N N . LEU B 1 206 ? -13.203 4.777 -1.096 1.00 39.06 206 LEU D N 1
ATOM 6795 C CA . LEU B 1 206 ? -13.578 6.014 -0.427 1.00 40.91 206 LEU D CA 1
ATOM 6796 C C . LEU B 1 206 ? -14.306 5.788 0.916 1.00 42.12 206 LEU D C 1
ATOM 6797 O O . LEU B 1 206 ? -13.918 6.405 1.924 1.00 43.49 206 LEU D O 1
ATOM 6802 N N . PHE B 1 207 ? -15.325 4.921 0.947 1.00 41.42 207 PHE D N 1
ATOM 6803 C CA . PHE B 1 207 ? -16.099 4.694 2.180 1.00 42.83 207 PHE D CA 1
ATOM 6804 C C . PHE B 1 207 ? -15.299 4.008 3.340 1.00 44.66 207 PHE D C 1
ATOM 6805 O O . PHE B 1 207 ? -15.686 4.039 4.524 1.00 44.62 207 PHE D O 1
ATOM 6813 N N . LYS B 1 208 ? -14.197 3.368 2.997 1.00 47.01 208 LYS D N 1
ATOM 6814 C CA . LYS B 1 208 ? -13.445 2.603 3.981 1.00 50.97 208 LYS D CA 1
ATOM 6815 C C . LYS B 1 208 ? -12.356 3.499 4.529 1.00 53.62 208 LYS D C 1
ATOM 6816 O O . LYS B 1 208 ? -12.115 3.519 5.745 1.00 55.21 208 LYS D O 1
ATOM 6822 N N . GLU B 1 209 ? -11.698 4.209 3.607 1.00 52.21 209 GLU D N 1
ATOM 6823 C CA . GLU B 1 209 ? -10.661 5.150 3.932 1.00 52.66 209 GLU D CA 1
ATOM 6824 C C . GLU B 1 209 ? -11.221 6.375 4.637 1.00 54.17 209 GLU D C 1
ATOM 6825 O O . GLU B 1 209 ? -10.556 6.913 5.506 1.00 57.25 209 GLU D O 1
ATOM 6831 N N . VAL B 1 210 ? -12.439 6.808 4.289 1.00 52.23 210 VAL D N 1
ATOM 6832 C CA . VAL B 1 210 ? -12.929 8.118 4.752 1.00 49.70 210 VAL D CA 1
ATOM 6833 C C . VAL B 1 210 ? -14.318 8.051 5.377 1.00 47.52 210 VAL D C 1
ATOM 6834 O O . VAL B 1 210 ? -15.291 8.557 4.836 1.00 47.84 210 VAL D O 1
ATOM 6838 N N . PRO B 1 211 ? -14.387 7.485 6.567 1.00 47.03 211 PRO D N 1
ATOM 6839 C CA . PRO B 1 211 ? -15.665 7.129 7.171 1.00 47.22 211 PRO D CA 1
ATOM 6840 C C . PRO B 1 211 ? -16.636 8.288 7.357 1.00 47.81 211 PRO D C 1
ATOM 6841 O O . PRO B 1 211 ? -17.864 8.056 7.345 1.00 47.40 211 PRO D O 1
ATOM 6845 N N . GLY B 1 212 ? -16.101 9.504 7.548 1.00 47.57 212 GLY D N 1
ATOM 6846 C CA . GLY B 1 212 ? -16.905 10.738 7.561 1.00 45.96 212 GLY D CA 1
ATOM 6847 C C . GLY B 1 212 ? -17.612 10.996 6.231 1.00 45.81 212 GLY D C 1
ATOM 6848 O O . GLY B 1 212 ? -18.767 11.445 6.204 1.00 45.80 212 GLY D O 1
ATOM 6849 N N . VAL B 1 213 ? -16.957 10.688 5.114 1.00 44.87 213 VAL D N 1
ATOM 6850 C CA . VAL B 1 213 ? -17.685 10.694 3.839 1.00 44.73 213 VAL D CA 1
ATOM 6851 C C . VAL B 1 213 ? -18.855 9.654 3.774 1.00 45.09 213 VAL D C 1
ATOM 6852 O O . VAL B 1 213 ? -20.025 9.997 3.416 1.00 44.93 213 VAL D O 1
ATOM 6856 N N . LEU B 1 214 ? -18.587 8.416 4.176 1.00 44.39 214 LEU D N 1
ATOM 6857 C CA . LEU B 1 214 ? -19.674 7.418 4.191 1.00 44.42 214 LEU D CA 1
ATOM 6858 C C . LEU B 1 214 ? -20.851 7.941 4.994 1.00 44.84 214 LEU D C 1
ATOM 6859 O O . LEU B 1 214 ? -22.015 7.851 4.577 1.00 44.40 214 LEU D O 1
ATOM 6864 N N . ASP B 1 215 ? -20.541 8.531 6.132 1.00 46.29 215 ASP D N 1
ATOM 6865 C CA . ASP B 1 215 ? -21.569 9.095 6.981 1.00 47.60 215 ASP D CA 1
ATOM 6866 C C . ASP B 1 215 ? -22.398 10.192 6.304 1.00 46.58 215 ASP D C 1
ATOM 6867 O O . ASP B 1 215 ? -23.601 10.293 6.506 1.00 43.93 215 ASP D O 1
ATOM 6872 N N . LYS B 1 216 ? -21.755 11.020 5.495 1.00 48.38 216 LYS D N 1
ATOM 6873 C CA . LYS B 1 216 ? -22.506 12.091 4.842 1.00 48.39 216 LYS D CA 1
ATOM 6874 C C . LYS B 1 216 ? -23.446 11.509 3.807 1.00 45.26 216 LYS D C 1
ATOM 6875 O O . LYS B 1 216 ? -24.609 11.882 3.756 1.00 44.85 216 LYS D O 1
ATOM 6881 N N . VAL B 1 217 ? -22.952 10.551 3.024 1.00 42.49 217 VAL D N 1
ATOM 6882 C CA . VAL B 1 217 ? -23.775 9.925 1.990 1.00 40.55 217 VAL D CA 1
ATOM 6883 C C . VAL B 1 217 ? -24.897 9.108 2.625 1.00 40.99 217 VAL D C 1
ATOM 6884 O O . VAL B 1 217 ? -26.030 9.089 2.105 1.00 41.62 217 VAL D O 1
ATOM 6888 N N . GLN B 1 218 ? -24.625 8.466 3.761 1.00 40.41 218 GLN D N 1
ATOM 6889 C CA . GLN B 1 218 ? -25.707 7.739 4.468 1.00 42.02 218 GLN D CA 1
ATOM 6890 C C . GLN B 1 218 ? -26.928 8.609 4.854 1.00 43.31 218 GLN D C 1
ATOM 6891 O O . GLN B 1 218 ? -28.027 8.104 5.088 1.00 42.51 218 GLN D O 1
ATOM 6897 N N . ASN B 1 219 ? -26.745 9.928 4.882 1.00 45.47 219 ASN D N 1
ATOM 6898 C CA . ASN B 1 219 ? -27.871 10.810 5.152 1.00 47.03 219 ASN D CA 1
ATOM 6899 C C . ASN B 1 219 ? -28.831 10.932 3.968 1.00 46.71 219 ASN D C 1
ATOM 6900 O O . ASN B 1 219 ? -29.988 11.263 4.148 1.00 46.09 219 ASN D O 1
ATOM 6905 N N . LYS B 1 220 ? -28.348 10.646 2.770 1.00 45.92 220 LYS D N 1
ATOM 6906 C CA . LYS B 1 220 ? -29.178 10.715 1.600 1.00 46.06 220 LYS D CA 1
ATOM 6907 C C . LYS B 1 220 ? -29.637 9.283 1.298 1.00 44.78 220 LYS D C 1
ATOM 6908 O O . LYS B 1 220 ? -30.688 9.054 0.665 1.00 43.54 220 LYS D O 1
ATOM 6914 N N . ALA B 1 221 ? -28.844 8.320 1.757 1.00 42.83 221 ALA D N 1
ATOM 6915 C CA . ALA B 1 221 ? -29.194 6.925 1.534 1.00 42.59 221 ALA D CA 1
ATOM 6916 C C . ALA B 1 221 ? -29.566 6.249 2.843 1.00 43.40 221 ALA D C 1
ATOM 6917 O O . ALA B 1 221 ? -28.852 5.365 3.308 1.00 43.51 221 ALA D O 1
ATOM 6919 N N . LYS B 1 222 ? -30.687 6.674 3.424 1.00 43.96 222 LYS D N 1
ATOM 6920 C CA . LYS B 1 222 ? -31.100 6.242 4.746 1.00 44.10 222 LYS D CA 1
ATOM 6921 C C . LYS B 1 222 ? -32.044 5.038 4.639 1.00 42.47 222 LYS D C 1
ATOM 6922 O O . LYS B 1 222 ? -31.976 4.119 5.444 1.00 41.12 222 LYS D O 1
ATOM 6928 N N . PHE B 1 223 ? -32.912 5.065 3.638 1.00 40.67 223 PHE D N 1
ATOM 6929 C CA . PHE B 1 223 ? -33.711 3.923 3.247 1.00 40.48 223 PHE D CA 1
ATOM 6930 C C . PHE B 1 223 ? -33.296 3.463 1.871 1.00 40.34 223 PHE D C 1
ATOM 6931 O O . PHE B 1 223 ? -33.547 4.151 0.859 1.00 40.85 223 PHE D O 1
ATOM 6939 N N . ILE B 1 224 ? -32.663 2.293 1.840 1.00 39.08 224 ILE D N 1
ATOM 6940 C CA . ILE B 1 224 ? -32.080 1.739 0.620 1.00 37.40 224 ILE D CA 1
ATOM 6941 C C . ILE B 1 224 ? -32.922 0.638 0.004 1.00 37.37 224 ILE D C 1
ATOM 6942 O O . ILE B 1 224 ? -33.448 -0.243 0.717 1.00 37.85 224 ILE D O 1
ATOM 6947 N N . HIS B 1 225 ? -33.088 0.717 -1.317 1.00 36.33 225 HIS D N 1
ATOM 6948 C CA . HIS B 1 225 ? -33.809 -0.281 -2.075 1.00 35.85 225 HIS D CA 1
ATOM 6949 C C . HIS B 1 225 ? -32.867 -0.776 -3.168 1.00 34.42 225 HIS D C 1
ATOM 6950 O O . HIS B 1 225 ? -32.124 0.037 -3.749 1.00 34.34 225 HIS D O 1
ATOM 6957 N N . VAL B 1 226 ? -32.869 -2.074 -3.464 1.00 32.18 226 VAL D N 1
ATOM 6958 C CA . VAL B 1 226 ? -32.051 -2.532 -4.559 1.00 31.06 226 VAL D CA 1
ATOM 6959 C C . VAL B 1 226 ? -32.810 -3.592 -5.329 1.00 31.27 226 VAL D C 1
ATOM 6960 O O . VAL B 1 226 ? -33.103 -4.679 -4.755 1.00 32.47 226 VAL D O 1
ATOM 6964 N N . ASP B 1 227 ? -33.112 -3.316 -6.601 1.00 29.61 227 ASP D N 1
ATOM 6965 C CA . ASP B 1 227 ? -33.831 -4.263 -7.415 1.00 30.15 227 ASP D CA 1
ATOM 6966 C C . ASP B 1 227 ? -32.807 -5.222 -8.107 1.00 29.86 227 ASP D C 1
ATOM 6967 O O . ASP B 1 227 ? -31.605 -4.922 -8.120 1.00 29.13 227 ASP D O 1
ATOM 6972 N N . GLU B 1 228 ? -33.272 -6.323 -8.696 1.00 29.78 228 GLU D N 1
ATOM 6973 C CA . GLU B 1 228 ? -32.385 -7.244 -9.467 1.00 30.32 228 GLU D CA 1
ATOM 6974 C C . GLU B 1 228 ? -31.185 -7.713 -8.646 1.00 29.50 228 GLU D C 1
ATOM 6975 O O . GLU B 1 228 ? -30.088 -7.813 -9.155 1.00 29.13 228 GLU D O 1
ATOM 6981 N N . TYR B 1 229 ? -31.396 -7.974 -7.365 1.00 28.85 229 TYR D N 1
ATOM 6982 C CA . TYR B 1 229 ? -30.301 -8.166 -6.451 1.00 28.85 229 TYR D CA 1
ATOM 6983 C C . TYR B 1 229 ? -29.631 -9.478 -6.792 1.00 29.46 229 TYR D C 1
ATOM 6984 O O . TYR B 1 229 ? -28.524 -9.772 -6.323 1.00 28.69 229 TYR D O 1
ATOM 6993 N N . GLN B 1 230 ? -30.327 -10.288 -7.586 1.00 29.30 230 GLN D N 1
ATOM 6994 C CA . GLN B 1 230 ? -29.771 -11.563 -7.969 1.00 30.40 230 GLN D CA 1
ATOM 6995 C C . GLN B 1 230 ? -28.581 -11.367 -8.883 1.00 30.79 230 GLN D C 1
ATOM 6996 O O . GLN B 1 230 ? -27.713 -12.247 -8.902 1.00 30.33 230 GLN D O 1
ATOM 7002 N N . ASP B 1 231 ? -28.526 -10.246 -9.621 1.00 30.26 231 ASP D N 1
ATOM 7003 C CA . ASP B 1 231 ? -27.408 -10.089 -10.584 1.00 30.94 231 ASP D CA 1
ATOM 7004 C C . ASP B 1 231 ? -26.405 -9.070 -10.107 1.00 30.58 231 ASP D C 1
ATOM 7005 O O . ASP B 1 231 ? -25.877 -8.293 -10.870 1.00 31.48 231 ASP D O 1
ATOM 7010 N N . THR B 1 232 ? -26.183 -9.086 -8.815 1.00 30.80 232 THR D N 1
ATOM 7011 C CA . THR B 1 232 ? -25.254 -8.234 -8.132 1.00 30.49 232 THR D CA 1
ATOM 7012 C C . THR B 1 232 ? -23.837 -8.947 -8.019 1.00 30.07 232 THR D C 1
ATOM 7013 O O . THR B 1 232 ? -23.756 -10.201 -7.929 1.00 29.66 232 THR D O 1
ATOM 7017 N N . ASN B 1 233 ? -22.747 -8.188 -8.116 1.00 29.17 233 ASN D N 1
ATOM 7018 C CA . ASN B 1 233 ? -21.373 -8.761 -8.033 1.00 29.51 233 ASN D CA 1
ATOM 7019 C C . ASN B 1 233 ? -20.706 -8.518 -6.691 1.00 31.01 233 ASN D C 1
ATOM 7020 O O . ASN B 1 233 ? -21.342 -8.026 -5.756 1.00 31.93 233 ASN D O 1
ATOM 7025 N N A ARG B 1 234 ? -19.466 -8.901 -6.474 0.58 32.46 234 ARG D N 1
ATOM 7026 N N B ARG B 1 234 ? -19.460 -8.912 -6.523 0.42 31.33 234 ARG D N 1
ATOM 7027 C CA A ARG B 1 234 ? -18.993 -8.755 -5.076 0.58 33.05 234 ARG D CA 1
ATOM 7028 C CA B ARG B 1 234 ? -18.866 -8.832 -5.178 0.42 31.48 234 ARG D CA 1
ATOM 7029 C C A ARG B 1 234 ? -18.802 -7.284 -4.713 0.58 32.31 234 ARG D C 1
ATOM 7030 C C B ARG B 1 234 ? -18.701 -7.370 -4.728 0.42 31.38 234 ARG D C 1
ATOM 7031 O O A ARG B 1 234 ? -19.053 -6.829 -3.586 0.58 32.52 234 ARG D O 1
ATOM 7032 O O B ARG B 1 234 ? -18.919 -7.007 -3.565 0.42 31.67 234 ARG D O 1
ATOM 7047 N N . ALA B 1 235 ? -18.318 -6.544 -5.658 1.00 30.93 235 ALA D N 1
ATOM 7048 C CA . ALA B 1 235 ? -18.093 -5.145 -5.409 1.00 30.63 235 ALA D CA 1
ATOM 7049 C C . ALA B 1 235 ? -19.392 -4.347 -5.137 1.00 29.88 235 ALA D C 1
ATOM 7050 O O . ALA B 1 235 ? -19.397 -3.478 -4.273 1.00 29.75 235 ALA D O 1
ATOM 7052 N N . GLN B 1 236 ? -20.461 -4.625 -5.895 1.00 28.52 236 GLN D N 1
ATOM 7053 C CA . GLN B 1 236 ? -21.767 -4.009 -5.607 1.00 28.52 236 GLN D CA 1
ATOM 7054 C C . GLN B 1 236 ? -22.276 -4.495 -4.283 1.00 28.98 236 GLN D C 1
ATOM 7055 O O . GLN B 1 236 ? -22.905 -3.756 -3.551 1.00 28.91 236 GLN D O 1
ATOM 7061 N N . TYR B 1 237 ? -21.991 -5.754 -3.965 1.00 30.58 237 TYR D N 1
ATOM 7062 C CA . TYR B 1 237 ? -22.411 -6.334 -2.706 1.00 32.23 237 TYR D CA 1
ATOM 7063 C C . TYR B 1 237 ? -21.793 -5.480 -1.585 1.00 33.92 237 TYR D C 1
ATOM 7064 O O . TYR B 1 237 ? -22.477 -5.138 -0.574 1.00 33.90 237 TYR D O 1
ATOM 7073 N N . GLU B 1 238 ? -20.510 -5.126 -1.772 1.00 33.80 238 GLU D N 1
ATOM 7074 C CA . GLU B 1 238 ? -19.724 -4.518 -0.690 1.00 33.89 238 GLU D CA 1
ATOM 7075 C C . GLU B 1 238 ? -20.064 -3.057 -0.572 1.00 33.04 238 GLU D C 1
ATOM 7076 O O . GLU B 1 238 ? -20.196 -2.496 0.538 1.00 32.44 238 GLU D O 1
ATOM 7082 N N . LEU B 1 239 ? -20.255 -2.442 -1.727 1.00 31.35 239 LEU D N 1
ATOM 7083 C CA . LEU B 1 239 ? -20.859 -1.118 -1.759 1.00 32.30 239 LEU D CA 1
ATOM 7084 C C . LEU B 1 239 ? -22.188 -1.021 -0.968 1.00 32.33 239 LEU D C 1
ATOM 7085 O O . LEU B 1 239 ? -22.372 -0.121 -0.188 1.00 32.33 239 LEU D O 1
ATOM 7090 N N . THR B 1 240 ? -23.108 -1.965 -1.166 1.00 32.43 240 THR D N 1
ATOM 7091 C CA . THR B 1 240 ? -24.426 -1.923 -0.482 1.00 32.38 240 THR D CA 1
ATOM 7092 C C . THR B 1 240 ? -24.315 -2.148 1.017 1.00 32.99 240 THR D C 1
ATOM 7093 O O . THR B 1 240 ? -24.934 -1.447 1.823 1.00 33.96 240 THR D O 1
ATOM 7097 N N . ARG B 1 241 ? -23.530 -3.146 1.396 1.00 33.69 241 ARG D N 1
ATOM 7098 C CA . ARG B 1 241 ? -23.171 -3.329 2.799 1.00 35.86 241 ARG D CA 1
ATOM 7099 C C . ARG B 1 241 ? -22.685 -2.041 3.515 1.00 36.53 241 ARG D C 1
ATOM 7100 O O . ARG B 1 241 ? -23.173 -1.723 4.585 1.00 36.52 241 ARG D O 1
ATOM 7108 N N . LEU B 1 242 ? -21.715 -1.323 2.926 1.00 35.52 242 LEU D N 1
ATOM 7109 C CA . LEU B 1 242 ? -21.131 -0.134 3.555 1.00 35.51 242 LEU D CA 1
ATOM 7110 C C . LEU B 1 242 ? -22.199 0.886 3.730 1.00 36.72 242 LEU D C 1
ATOM 7111 O O . LEU B 1 242 ? -22.355 1.467 4.813 1.00 38.11 242 LEU D O 1
ATOM 7116 N N . LEU B 1 243 ? -22.956 1.097 2.662 1.00 36.41 243 LEU D N 1
ATOM 7117 C CA . LEU B 1 243 ? -24.025 2.059 2.680 1.00 37.05 243 LEU D CA 1
ATOM 7118 C C . LEU B 1 243 ? -25.041 1.807 3.779 1.00 38.24 243 LEU D C 1
ATOM 7119 O O . LEU B 1 243 ? -25.516 2.768 4.430 1.00 39.75 243 LEU D O 1
ATOM 7124 N N . ALA B 1 244 ? -25.402 0.534 3.961 1.00 37.74 244 ALA D N 1
ATOM 7125 C CA . ALA B 1 244 ? -26.459 0.158 4.889 1.00 38.37 244 ALA D CA 1
ATOM 7126 C C . ALA B 1 244 ? -25.949 0.038 6.317 1.00 38.80 244 ALA D C 1
ATOM 7127 O O . ALA B 1 244 ? -26.718 0.023 7.255 1.00 39.66 244 ALA D O 1
ATOM 7129 N N . SER B 1 245 ? -24.646 -0.021 6.462 1.00 39.76 245 SER D N 1
ATOM 7130 C CA . SER B 1 245 ? -23.977 -0.417 7.697 1.00 45.30 245 SER D CA 1
ATOM 7131 C C . SER B 1 245 ? -24.404 0.388 8.956 1.00 47.41 245 SER D C 1
ATOM 7132 O O . SER B 1 245 ? -24.223 -0.080 10.085 1.00 48.88 245 SER D O 1
ATOM 7135 N N . ARG B 1 246 ? -24.972 1.575 8.760 1.00 47.77 246 ARG D N 1
ATOM 7136 C CA . ARG B 1 246 ? -25.236 2.472 9.879 1.00 47.67 246 ARG D CA 1
ATOM 7137 C C . ARG B 1 246 ? -26.674 2.309 10.347 1.00 49.51 246 ARG D C 1
ATOM 7138 O O . ARG B 1 246 ? -26.911 1.839 11.458 1.00 52.87 246 ARG D O 1
ATOM 7146 N N . ASP B 1 247 ? -27.641 2.668 9.513 1.00 48.74 247 ASP D N 1
ATOM 7147 C CA . ASP B 1 247 ? -29.032 2.536 9.914 1.00 47.95 247 ASP D CA 1
ATOM 7148 C C . ASP B 1 247 ? -29.614 1.175 9.567 1.00 48.18 247 ASP D C 1
ATOM 7149 O O . ASP B 1 247 ? -30.675 0.823 10.069 1.00 47.80 247 ASP D O 1
ATOM 7154 N N . ARG B 1 248 ? -28.940 0.430 8.679 1.00 46.91 248 ARG D N 1
ATOM 7155 C CA . ARG B 1 248 ? -29.382 -0.909 8.259 1.00 45.30 248 ARG D CA 1
ATOM 7156 C C . ARG B 1 248 ? -30.828 -0.981 7.716 1.00 44.73 248 ARG D C 1
ATOM 7157 O O . ARG B 1 248 ? -31.512 -2.027 7.878 1.00 44.32 248 ARG D O 1
ATOM 7165 N N . ASN B 1 249 ? -31.282 0.094 7.052 1.00 41.94 249 ASN D N 1
ATOM 7166 C CA . ASN B 1 249 ? -32.546 0.025 6.344 1.00 40.58 249 ASN D CA 1
ATOM 7167 C C . ASN B 1 249 ? -32.425 -0.464 4.873 1.00 38.74 249 ASN D C 1
ATOM 7168 O O . ASN B 1 249 ? -32.615 0.315 3.914 1.00 38.74 249 ASN D O 1
ATOM 7173 N N . LEU B 1 250 ? -32.174 -1.763 4.719 1.00 35.89 250 LEU D N 1
ATOM 7174 C CA . LEU B 1 250 ? -31.842 -2.344 3.442 1.00 34.18 250 LEU D CA 1
ATOM 7175 C C . LEU B 1 250 ? -32.922 -3.318 3.003 1.00 34.40 250 LEU D C 1
ATOM 7176 O O . LEU B 1 250 ? -33.196 -4.312 3.708 1.00 35.10 250 LEU D O 1
ATOM 7181 N N . LEU B 1 251 ? -33.544 -3.032 1.858 1.00 33.19 251 LEU D N 1
ATOM 7182 C CA . LEU B 1 251 ? -34.562 -3.883 1.304 1.00 33.02 251 LEU D CA 1
ATOM 7183 C C . LEU B 1 251 ? -34.088 -4.286 -0.061 1.00 32.58 251 LEU D C 1
ATOM 7184 O O . LEU B 1 251 ? -33.925 -3.425 -0.903 1.00 33.10 251 LEU D O 1
ATOM 7189 N N . VAL B 1 252 ? -33.881 -5.574 -0.287 1.00 32.05 252 VAL D N 1
ATOM 7190 C CA . VAL B 1 252 ? -33.472 -6.069 -1.586 1.00 31.40 252 VAL D CA 1
ATOM 7191 C C . VAL B 1 252 ? -34.510 -6.988 -2.212 1.00 31.94 252 VAL D C 1
ATOM 7192 O O . VAL B 1 252 ? -35.280 -7.658 -1.531 1.00 31.74 252 VAL D O 1
ATOM 7196 N N . VAL B 1 253 ? -34.515 -7.003 -3.526 1.00 32.82 253 VAL D N 1
ATOM 7197 C CA . VAL B 1 253 ? -35.526 -7.710 -4.302 1.00 35.41 253 VAL D CA 1
ATOM 7198 C C . VAL B 1 253 ? -34.793 -8.346 -5.464 1.00 34.85 253 VAL D C 1
ATOM 7199 O O . VAL B 1 253 ? -33.881 -7.726 -6.076 1.00 33.62 253 VAL D O 1
ATOM 7203 N N . GLY B 1 254 ? -35.213 -9.576 -5.767 1.00 34.98 254 GLY D N 1
ATOM 7204 C CA . GLY B 1 254 ? -34.598 -10.387 -6.792 1.00 34.05 254 GLY D CA 1
ATOM 7205 C C . GLY B 1 254 ? -35.235 -11.771 -6.915 1.00 34.61 254 GLY D C 1
ATOM 7206 O O . GLY B 1 254 ? -36.128 -12.147 -6.136 1.00 34.40 254 GLY D O 1
ATOM 7207 N N . ASP B 1 255 ? -34.754 -12.511 -7.919 1.00 34.23 255 ASP D N 1
ATOM 7208 C CA . ASP B 1 255 ? -35.184 -13.827 -8.224 1.00 34.38 255 ASP D CA 1
ATOM 7209 C C . ASP B 1 255 ? -33.990 -14.649 -8.741 1.00 33.10 255 ASP D C 1
ATOM 7210 O O . ASP B 1 255 ? -33.528 -14.460 -9.852 1.00 33.93 255 ASP D O 1
ATOM 7215 N N . PRO B 1 256 ? -33.528 -15.609 -7.964 1.00 33.56 256 PRO D N 1
ATOM 7216 C CA . PRO B 1 256 ? -32.365 -16.387 -8.370 1.00 33.00 256 PRO D CA 1
ATOM 7217 C C . PRO B 1 256 ? -32.590 -17.111 -9.693 1.00 34.19 256 PRO D C 1
ATOM 7218 O O . PRO B 1 256 ? -31.638 -17.290 -10.432 1.00 36.06 256 PRO D O 1
ATOM 7222 N N . ASP B 1 257 ? -33.831 -17.495 -10.028 1.00 34.50 257 ASP D N 1
ATOM 7223 C CA . ASP B 1 257 ? -34.085 -18.128 -11.328 1.00 33.46 257 ASP D CA 1
ATOM 7224 C C . ASP B 1 257 ? -33.816 -17.207 -12.496 1.00 32.87 257 ASP D C 1
ATOM 7225 O O . ASP B 1 257 ? -33.735 -17.666 -13.626 1.00 33.39 257 ASP D O 1
ATOM 7230 N N . GLN B 1 258 ? -33.712 -15.905 -12.245 1.00 32.08 258 GLN D N 1
ATOM 7231 C CA . GLN B 1 258 ? -33.480 -14.964 -13.316 1.00 31.07 258 GLN D CA 1
ATOM 7232 C C . GLN B 1 258 ? -32.095 -14.340 -13.281 1.00 30.33 258 GLN D C 1
ATOM 7233 O O . GLN B 1 258 ? -31.889 -13.292 -13.901 1.00 30.14 258 GLN D O 1
ATOM 7239 N N . SER B 1 259 ? -31.145 -15.011 -12.609 1.00 29.49 259 SER D N 1
ATOM 7240 C CA . SER B 1 259 ? -29.780 -14.550 -12.578 1.00 28.40 259 SER D CA 1
ATOM 7241 C C . SER B 1 259 ? -29.093 -14.953 -13.877 1.00 28.01 259 SER D C 1
ATOM 7242 O O . SER B 1 259 ? -28.844 -16.148 -14.131 1.00 28.04 259 SER D O 1
ATOM 7245 N N . ILE B 1 260 ? -28.753 -13.956 -14.695 1.00 26.90 260 ILE D N 1
ATOM 7246 C CA . ILE B 1 260 ? -28.250 -14.228 -16.031 1.00 27.88 260 ILE D CA 1
ATOM 7247 C C . ILE B 1 260 ? -26.947 -13.486 -16.310 1.00 28.87 260 ILE D C 1
ATOM 7248 O O . ILE B 1 260 ? -26.487 -13.469 -17.464 1.00 28.15 260 ILE D O 1
ATOM 7253 N N . TYR B 1 261 ? -26.334 -12.924 -15.273 1.00 28.94 261 TYR D N 1
ATOM 7254 C CA . TYR B 1 261 ? -25.028 -12.237 -15.435 1.00 30.15 261 TYR D CA 1
ATOM 7255 C C . TYR B 1 261 ? -23.812 -12.861 -14.791 1.00 30.84 261 TYR D C 1
ATOM 7256 O O . TYR B 1 261 ? -22.817 -12.208 -14.583 1.00 31.44 261 TYR D O 1
ATOM 7265 N N . LYS B 1 262 ? -23.834 -14.129 -14.492 1.00 34.66 262 LYS D N 1
ATOM 7266 C CA . LYS B 1 262 ? -22.624 -14.747 -13.946 1.00 37.21 262 LYS D CA 1
ATOM 7267 C C . LYS B 1 262 ? -21.412 -14.513 -14.875 1.00 37.75 262 LYS D C 1
ATOM 7268 O O . LYS B 1 262 ? -20.327 -14.189 -14.411 1.00 39.30 262 LYS D O 1
ATOM 7274 N N . PHE B 1 263 ? -21.613 -14.561 -16.186 1.00 37.02 263 PHE D N 1
ATOM 7275 C CA . PHE B 1 263 ? -20.518 -14.391 -17.125 1.00 38.14 263 PHE D CA 1
ATOM 7276 C C . PHE B 1 263 ? -19.727 -13.085 -16.903 1.00 39.27 263 PHE D C 1
ATOM 7277 O O . PHE B 1 263 ? -18.621 -12.928 -17.421 1.00 40.44 263 PHE D O 1
ATOM 7285 N N . ARG B 1 264 ? -20.277 -12.162 -16.118 1.00 39.35 264 ARG D N 1
ATOM 7286 C CA . ARG B 1 264 ? -19.702 -10.845 -15.965 1.00 37.96 264 ARG D CA 1
ATOM 7287 C C . ARG B 1 264 ? -19.347 -10.588 -14.527 1.00 37.21 264 ARG D C 1
ATOM 7288 O O . ARG B 1 264 ? -18.804 -9.530 -14.220 1.00 39.89 264 ARG D O 1
ATOM 7296 N N . GLY B 1 265 ? -19.675 -11.512 -13.621 1.00 34.75 265 GLY D N 1
ATOM 7297 C CA . GLY B 1 265 ? -19.359 -11.302 -12.229 1.00 32.13 265 GLY D CA 1
ATOM 7298 C C . GLY B 1 265 ? -20.485 -11.517 -11.232 1.00 31.74 265 GLY D C 1
ATOM 7299 O O . GLY B 1 265 ? -20.228 -11.598 -9.986 1.00 30.63 265 GLY D O 1
ATOM 7300 N N . ALA B 1 266 ? -21.736 -11.599 -11.730 1.00 30.85 266 ALA D N 1
ATOM 7301 C CA . ALA B 1 266 ? -22.899 -11.691 -10.840 1.00 30.31 266 ALA D CA 1
ATOM 7302 C C . ALA B 1 266 ? -22.666 -12.851 -9.924 1.00 30.21 266 ALA D C 1
ATOM 7303 O O . ALA B 1 266 ? -22.077 -13.837 -10.347 1.00 30.40 266 ALA D O 1
ATOM 7305 N N . ASP B 1 267 ? -23.084 -12.700 -8.669 1.00 29.96 267 ASP D N 1
ATOM 7306 C CA . ASP B 1 267 ? -22.918 -13.694 -7.628 1.00 29.38 267 ASP D CA 1
ATOM 7307 C C . ASP B 1 267 ? -24.267 -13.953 -6.970 1.00 33.49 267 ASP D C 1
ATOM 7308 O O . ASP B 1 267 ? -24.801 -13.131 -6.179 1.00 32.95 267 ASP D O 1
ATOM 7313 N N . ILE B 1 268 ? -24.801 -15.128 -7.268 1.00 35.15 268 ILE D N 1
ATOM 7314 C CA . ILE B 1 268 ? -26.129 -15.482 -6.862 1.00 34.84 268 ILE D CA 1
ATOM 7315 C C . ILE B 1 268 ? -26.201 -15.689 -5.357 1.00 36.21 268 ILE D C 1
ATOM 7316 O O . ILE B 1 268 ? -27.283 -15.661 -4.824 1.00 39.20 268 ILE D O 1
ATOM 7321 N N . GLN B 1 269 ? -25.071 -15.878 -4.673 1.00 36.25 269 GLN D N 1
ATOM 7322 C CA . GLN B 1 269 ? -25.059 -16.059 -3.220 1.00 36.97 269 GLN D CA 1
ATOM 7323 C C . GLN B 1 269 ? -25.343 -14.802 -2.413 1.00 36.64 269 GLN D C 1
ATOM 7324 O O . GLN B 1 269 ? -25.704 -14.896 -1.237 1.00 36.57 269 GLN D O 1
ATOM 7330 N N . ASN B 1 270 ? -25.104 -13.625 -2.996 1.00 35.77 270 ASN D N 1
ATOM 7331 C CA . ASN B 1 270 ? -25.562 -12.380 -2.379 1.00 35.02 270 ASN D CA 1
ATOM 7332 C C . ASN B 1 270 ? -27.033 -12.516 -2.041 1.00 35.31 270 ASN D C 1
ATOM 7333 O O . ASN B 1 270 ? -27.420 -12.291 -0.881 1.00 35.15 270 ASN D O 1
ATOM 7338 N N . ILE B 1 271 ? -27.858 -12.923 -3.008 1.00 34.89 271 ILE D N 1
ATOM 7339 C CA . ILE B 1 271 ? -29.275 -12.982 -2.651 1.00 36.83 271 ILE D CA 1
ATOM 7340 C C . ILE B 1 271 ? -29.675 -14.213 -1.827 1.00 40.37 271 ILE D C 1
ATOM 7341 O O . ILE B 1 271 ? -30.687 -14.184 -1.118 1.00 42.91 271 ILE D O 1
ATOM 7346 N N . LEU B 1 272 ? -28.910 -15.293 -1.932 1.00 41.09 272 LEU D N 1
ATOM 7347 C CA . LEU B 1 272 ? -29.300 -16.495 -1.216 1.00 41.85 272 LEU D CA 1
ATOM 7348 C C . LEU B 1 272 ? -28.795 -16.423 0.207 1.00 42.19 272 LEU D C 1
ATOM 7349 O O . LEU B 1 272 ? -29.335 -17.078 1.048 1.00 42.11 272 LEU D O 1
ATOM 7354 N N . ASP B 1 273 ? -27.768 -15.617 0.474 1.00 42.79 273 ASP D N 1
ATOM 7355 C CA . ASP B 1 273 ? -27.232 -15.498 1.824 1.00 42.72 273 ASP D CA 1
ATOM 7356 C C . ASP B 1 273 ? -27.761 -14.277 2.612 1.00 41.22 273 ASP D C 1
ATOM 7357 O O . ASP B 1 273 ? -27.349 -14.002 3.721 1.00 39.30 273 ASP D O 1
ATOM 7362 N N . PHE B 1 274 ? -28.743 -13.595 2.056 1.00 40.83 274 PHE D N 1
ATOM 7363 C CA . PHE B 1 274 ? -29.177 -12.337 2.633 1.00 40.38 274 PHE D CA 1
ATOM 7364 C C . PHE B 1 274 ? -29.598 -12.471 4.087 1.00 41.08 274 PHE D C 1
ATOM 7365 O O . PHE B 1 274 ? -29.151 -11.706 4.960 1.00 39.34 274 PHE D O 1
ATOM 7373 N N . GLN B 1 275 ? -30.427 -13.466 4.366 1.00 44.52 275 GLN D N 1
ATOM 7374 C CA . GLN B 1 275 ? -30.762 -13.714 5.786 1.00 47.69 275 GLN D CA 1
ATOM 7375 C C . GLN B 1 275 ? -29.613 -14.198 6.658 1.00 47.33 275 GLN D C 1
ATOM 7376 O O . GLN B 1 275 ? -29.671 -13.981 7.854 1.00 50.80 275 GLN D O 1
ATOM 7382 N N . LYS B 1 276 ? -28.545 -14.758 6.086 1.00 47.60 276 LYS D N 1
ATOM 7383 C CA . LYS B 1 276 ? -27.318 -14.968 6.878 1.00 47.52 276 LYS D CA 1
ATOM 7384 C C . LYS B 1 276 ? -26.614 -13.677 7.171 1.00 46.04 276 LYS D C 1
ATOM 7385 O O . LYS B 1 276 ? -26.219 -13.450 8.302 1.00 48.04 276 LYS D O 1
ATOM 7391 N N . ASP B 1 277 ? -26.469 -12.805 6.179 1.00 44.42 277 ASP D N 1
ATOM 7392 C CA . ASP B 1 277 ? -25.760 -11.505 6.409 1.00 44.21 277 ASP D CA 1
ATOM 7393 C C . ASP B 1 277 ? -26.555 -10.512 7.230 1.00 42.12 277 ASP D C 1
ATOM 7394 O O . ASP B 1 277 ? -25.987 -9.624 7.757 1.00 41.62 277 ASP D O 1
ATOM 7399 N N . TYR B 1 278 ? -27.881 -10.663 7.271 1.00 41.22 278 TYR D N 1
ATOM 7400 C CA . TYR B 1 278 ? -28.763 -9.851 8.103 1.00 41.07 278 TYR D CA 1
ATOM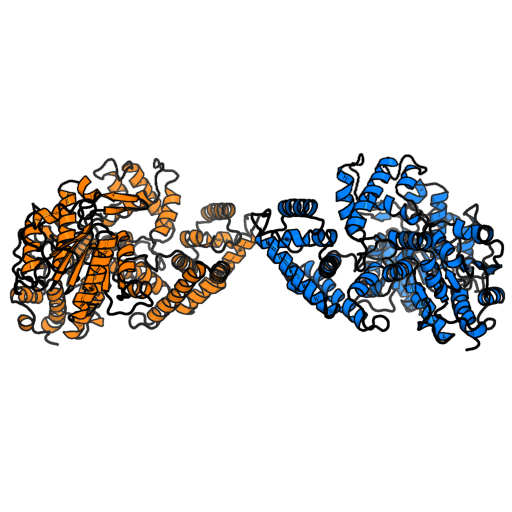 7401 C C . TYR B 1 278 ? -29.695 -10.774 8.819 1.00 43.82 278 TYR D C 1
ATOM 7402 O O . TYR B 1 278 ? -30.793 -11.052 8.332 1.00 43.77 278 TYR D O 1
ATOM 7411 N N . PRO B 1 279 ? -29.264 -11.265 9.993 1.00 46.01 279 PRO D N 1
ATOM 7412 C CA . PRO B 1 279 ? -30.065 -12.371 10.587 1.00 45.39 279 PRO D CA 1
ATOM 7413 C C . PRO B 1 279 ? -31.356 -11.809 11.159 1.00 45.92 279 PRO D C 1
ATOM 7414 O O . PRO B 1 279 ? -32.281 -12.572 11.479 1.00 46.18 279 PRO D O 1
ATOM 7418 N N . ASP B 1 280 ? -31.450 -10.488 11.234 1.00 45.14 280 ASP D N 1
ATOM 7419 C CA . ASP B 1 280 ? -32.717 -9.879 11.677 1.00 46.62 280 ASP D CA 1
ATOM 7420 C C . ASP B 1 280 ? -33.664 -9.378 10.553 1.00 45.63 280 ASP D C 1
ATOM 7421 O O . ASP B 1 280 ? -34.600 -8.552 10.805 1.00 44.25 280 ASP D O 1
ATOM 7426 N N . ALA B 1 281 ? -33.414 -9.872 9.336 1.00 43.60 281 ALA D N 1
ATOM 7427 C CA . ALA B 1 281 ? -34.220 -9.482 8.181 1.00 43.38 281 ALA D CA 1
ATOM 7428 C C . ALA B 1 281 ? -35.611 -10.056 8.324 1.00 43.65 281 ALA D C 1
ATOM 7429 O O . ALA B 1 281 ? -35.776 -11.177 8.836 1.00 43.06 281 ALA D O 1
ATOM 7431 N N . LYS B 1 282 ? -36.594 -9.291 7.861 1.00 43.90 282 LYS D N 1
ATOM 7432 C CA . LYS B 1 282 ? -37.887 -9.858 7.487 1.00 46.02 282 LYS D CA 1
ATOM 7433 C C . LYS B 1 282 ? -37.776 -10.322 6.046 1.00 45.53 282 LYS D C 1
ATOM 7434 O O . LYS B 1 282 ? -37.045 -9.719 5.246 1.00 45.63 282 LYS D O 1
ATOM 7440 N N . VAL B 1 283 ? -38.487 -11.380 5.719 1.00 43.80 283 VAL D N 1
ATOM 7441 C CA . VAL B 1 283 ? -38.420 -12.011 4.407 1.00 42.62 283 VAL D CA 1
ATOM 7442 C C . VAL B 1 283 ? -39.832 -12.120 3.765 1.00 42.42 283 VAL D C 1
ATOM 7443 O O . VAL B 1 283 ? -40.734 -12.659 4.372 1.00 43.52 283 VAL D O 1
ATOM 7447 N N . TYR B 1 284 ? -40.094 -11.584 2.587 1.00 41.88 284 TYR D N 1
ATOM 7448 C CA . TYR B 1 284 ? -41.439 -11.609 2.016 1.00 42.35 284 TYR D CA 1
ATOM 7449 C C . TYR B 1 284 ? -41.401 -12.404 0.719 1.00 43.20 284 TYR D C 1
ATOM 7450 O O . TYR B 1 284 ? -40.539 -12.171 -0.119 1.00 42.45 284 TYR D O 1
ATOM 7459 N N . MET B 1 285 ? -42.333 -13.329 0.546 1.00 47.18 285 MET D N 1
ATOM 7460 C CA . MET B 1 285 ? -42.310 -14.206 -0.623 1.00 51.13 285 MET D CA 1
ATOM 7461 C C . MET B 1 285 ? -43.586 -14.111 -1.395 1.00 51.16 285 MET D C 1
ATOM 7462 O O . MET B 1 285 ? -44.635 -14.503 -0.914 1.00 52.24 285 MET D O 1
ATOM 7467 N N . LEU B 1 286 ? -43.478 -13.635 -2.618 1.00 50.95 286 LEU D N 1
ATOM 7468 C CA . LEU B 1 286 ? -44.622 -13.525 -3.472 1.00 51.92 286 LEU D CA 1
ATOM 7469 C C . LEU B 1 286 ? -44.772 -14.810 -4.235 1.00 53.79 286 LEU D C 1
ATOM 7470 O O . LEU B 1 286 ? -43.815 -15.288 -4.795 1.00 50.89 286 LEU D O 1
ATOM 7475 N N . GLU B 1 287 ? -45.981 -15.365 -4.252 1.00 60.45 287 GLU D N 1
ATOM 7476 C CA . GLU B 1 287 ? -46.225 -16.656 -4.929 1.00 64.29 287 GLU D CA 1
ATOM 7477 C C . GLU B 1 287 ? -46.958 -16.538 -6.274 1.00 62.58 287 GLU D C 1
ATOM 7478 O O . GLU B 1 287 ? -46.842 -17.417 -7.130 1.00 63.51 287 GLU D O 1
ATOM 7484 N N . HIS B 1 288 ? -47.688 -15.449 -6.467 1.00 60.16 288 HIS D N 1
ATOM 7485 C CA . HIS B 1 288 ? -48.576 -15.331 -7.602 1.00 57.82 288 HIS D CA 1
ATOM 7486 C C . HIS B 1 288 ? -47.977 -14.545 -8.728 1.00 55.87 288 HIS D C 1
ATOM 7487 O O . HIS B 1 288 ? -47.614 -13.371 -8.539 1.00 57.65 288 HIS D O 1
ATOM 7494 N N . ASN B 1 289 ? -47.844 -15.191 -9.882 1.00 52.29 289 ASN D N 1
ATOM 7495 C CA . ASN B 1 289 ? -47.558 -14.490 -11.148 1.00 50.42 289 ASN D CA 1
ATOM 7496 C C . ASN B 1 289 ? -48.807 -13.773 -11.665 1.00 50.23 289 ASN D C 1
ATOM 7497 O O . ASN B 1 289 ? -49.844 -14.394 -11.756 1.00 53.05 289 ASN D O 1
ATOM 7502 N N . TYR B 1 290 ? -48.702 -12.493 -12.016 1.00 50.00 290 TYR D N 1
ATOM 7503 C CA . TYR B 1 290 ? -49.828 -11.680 -12.530 1.00 50.90 290 TYR D CA 1
ATOM 7504 C C . TYR B 1 290 ? -49.650 -11.328 -13.991 1.00 50.43 290 TYR D C 1
ATOM 7505 O O . TYR B 1 290 ? -50.512 -10.678 -14.583 1.00 51.03 290 TYR D O 1
ATOM 7514 N N . ARG B 1 291 ? -48.537 -11.750 -14.575 1.00 48.91 291 ARG D N 1
ATOM 7515 C CA . ARG B 1 291 ? -48.113 -11.215 -15.864 1.00 47.74 291 ARG D CA 1
ATOM 7516 C C . ARG B 1 291 ? -48.584 -12.084 -17.007 1.00 48.16 291 ARG D C 1
ATOM 7517 O O . ARG B 1 291 ? -48.926 -11.603 -18.075 1.00 47.69 291 ARG D O 1
ATOM 7525 N N . SER B 1 292 ? -48.520 -13.379 -16.782 1.00 50.27 292 SER D N 1
ATOM 7526 C CA . SER B 1 292 ? -48.577 -14.350 -17.866 1.00 51.72 292 SER D CA 1
ATOM 7527 C C . SER B 1 292 ? -49.827 -15.259 -17.884 1.00 51.63 292 SER D C 1
ATOM 7528 O O . SER B 1 292 ? -50.433 -15.568 -16.837 1.00 49.98 292 SER D O 1
ATOM 7531 N N . SER B 1 293 ? -50.191 -15.672 -19.093 1.00 53.42 293 SER D N 1
ATOM 7532 C CA . SER B 1 293 ? -51.262 -16.638 -19.292 1.00 55.42 293 SER D CA 1
ATOM 7533 C C . SER B 1 293 ? -50.845 -17.936 -18.605 1.00 56.97 293 SER D C 1
ATOM 7534 O O . SER B 1 293 ? -49.658 -18.272 -18.553 1.00 57.96 293 SER D O 1
ATOM 7537 N N . ALA B 1 294 ? -51.813 -18.647 -18.050 1.00 57.91 294 ALA D N 1
ATOM 7538 C CA . ALA B 1 294 ? -51.522 -19.871 -17.330 1.00 58.06 294 ALA D CA 1
ATOM 7539 C C . ALA B 1 294 ? -50.742 -20.857 -18.206 1.00 57.77 294 ALA D C 1
ATOM 7540 O O . ALA B 1 294 ? -50.044 -21.752 -17.698 1.00 56.41 294 ALA D O 1
ATOM 7542 N N . ARG B 1 295 ? -50.818 -20.658 -19.521 1.00 59.20 295 ARG D N 1
ATOM 7543 C CA . ARG B 1 295 ? -50.157 -21.573 -20.436 1.00 59.77 295 ARG D CA 1
ATOM 7544 C C . ARG B 1 295 ? -48.682 -21.331 -20.545 1.00 56.46 295 ARG D C 1
ATOM 7545 O O . ARG B 1 295 ? -47.903 -22.261 -20.313 1.00 53.68 295 ARG D O 1
ATOM 7553 N N . VAL B 1 296 ? -48.297 -20.093 -20.882 1.00 54.55 296 VAL D N 1
ATOM 7554 C CA . VAL B 1 296 ? -46.876 -19.767 -20.902 1.00 52.19 296 VAL D CA 1
ATOM 7555 C C . VAL B 1 296 ? -46.267 -20.047 -19.524 1.00 51.06 296 VAL D C 1
ATOM 7556 O O . VAL B 1 296 ? -45.184 -20.651 -19.435 1.00 49.18 296 VAL D O 1
ATOM 7560 N N . LEU B 1 297 ? -47.000 -19.716 -18.465 1.00 50.82 297 LEU D N 1
ATOM 7561 C CA . LEU B 1 297 ? -46.540 -20.080 -17.136 1.00 52.51 297 LEU D CA 1
ATOM 7562 C C . LEU B 1 297 ? -46.189 -21.560 -16.885 1.00 56.04 297 LEU D C 1
ATOM 7563 O O . LEU B 1 297 ? -45.166 -21.849 -16.245 1.00 57.97 297 LEU D O 1
ATOM 7568 N N . GLU B 1 298 ? -47.024 -22.497 -17.341 1.00 57.50 298 GLU D N 1
ATOM 7569 C CA . GLU B 1 298 ? -46.743 -23.902 -17.105 1.00 55.92 298 GLU D CA 1
ATOM 7570 C C . GLU B 1 298 ? -45.492 -24.284 -17.847 1.00 51.66 298 GLU D C 1
ATOM 7571 O O . GLU B 1 298 ? -44.700 -25.067 -17.357 1.00 50.62 298 GLU D O 1
ATOM 7577 N N . ALA B 1 299 ? -45.340 -23.777 -19.061 1.00 48.16 299 ALA D N 1
ATOM 7578 C CA . ALA B 1 299 ? -44.130 -24.030 -19.818 1.00 46.96 299 ALA D CA 1
ATOM 7579 C C . ALA B 1 299 ? -42.894 -23.504 -19.028 1.00 45.36 299 ALA D C 1
ATOM 7580 O O . ALA B 1 299 ? -41.927 -24.218 -18.816 1.00 46.85 299 ALA D O 1
ATOM 7582 N N . ALA B 1 300 ? -42.983 -22.285 -18.524 1.00 44.52 300 ALA D N 1
ATOM 7583 C CA . ALA B 1 300 ? -41.937 -21.694 -17.677 1.00 44.14 300 ALA D CA 1
ATOM 7584 C C . ALA B 1 300 ? -41.535 -22.541 -16.470 1.00 45.07 300 ALA D C 1
ATOM 7585 O O . ALA B 1 300 ? -40.310 -22.765 -16.253 1.00 43.92 300 ALA D O 1
ATOM 7587 N N . ASN B 1 301 ? -42.534 -23.038 -15.718 1.00 45.87 301 ASN D N 1
ATOM 7588 C CA . ASN B 1 301 ? -42.254 -23.758 -14.457 1.00 48.37 301 ASN D CA 1
ATOM 7589 C C . ASN B 1 301 ? -41.658 -25.141 -14.664 1.00 49.19 301 ASN D C 1
ATOM 7590 O O . ASN B 1 301 ? -40.771 -25.598 -13.901 1.00 47.43 301 ASN D O 1
ATOM 7595 N N . LYS B 1 302 ? -42.137 -25.801 -15.710 1.00 50.92 302 LYS D N 1
ATOM 7596 C CA . LYS B 1 302 ? -41.638 -27.116 -16.023 1.00 52.86 302 LYS D CA 1
ATOM 7597 C C . LYS B 1 302 ? -40.221 -27.002 -16.557 1.00 49.61 302 LYS D C 1
ATOM 7598 O O . LYS B 1 302 ? -39.428 -27.948 -16.424 1.00 48.92 302 LYS D O 1
ATOM 7604 N N . LEU B 1 303 ? -39.914 -25.860 -17.171 1.00 46.79 303 LEU D N 1
ATOM 7605 C CA . LEU B 1 303 ? -38.571 -25.656 -17.699 1.00 45.61 303 LEU D CA 1
ATOM 7606 C C . LEU B 1 303 ? -37.550 -25.476 -16.594 1.00 45.30 303 LEU D C 1
ATOM 7607 O O . LEU B 1 303 ? -36.510 -26.148 -16.602 1.00 45.61 303 LEU D O 1
ATOM 7612 N N . ILE B 1 304 ? -37.879 -24.592 -15.640 1.00 45.42 304 ILE D N 1
ATOM 7613 C CA . ILE B 1 304 ? -36.991 -24.178 -14.563 1.00 45.09 304 ILE D CA 1
ATOM 7614 C C . ILE B 1 304 ? -36.825 -25.277 -13.516 1.00 47.08 304 ILE D C 1
ATOM 7615 O O . ILE B 1 304 ? -35.836 -25.316 -12.784 1.00 45.79 304 ILE D O 1
ATOM 7620 N N . GLU B 1 305 ? -37.790 -26.186 -13.462 1.00 51.27 305 GLU D N 1
ATOM 7621 C CA . GLU B 1 305 ? -37.693 -27.325 -12.551 1.00 54.43 305 GLU D CA 1
ATOM 7622 C C . GLU B 1 305 ? -36.498 -28.251 -12.940 1.00 52.02 305 GLU D C 1
ATOM 7623 O O . GLU B 1 305 ? -35.922 -28.935 -12.096 1.00 48.49 305 GLU D O 1
ATOM 7629 N N . ASN B 1 306 ? -36.088 -28.204 -14.204 1.00 50.16 306 ASN D N 1
ATOM 7630 C CA . ASN B 1 306 ? -34.886 -28.923 -14.618 1.00 51.37 306 ASN D CA 1
ATOM 7631 C C . ASN B 1 306 ? -33.559 -28.516 -14.005 1.00 53.33 306 ASN D C 1
ATOM 7632 O O . ASN B 1 306 ? -32.663 -29.360 -13.898 1.00 54.36 306 ASN D O 1
ATOM 7637 N N . ASN B 1 307 ? -33.406 -27.226 -13.660 1.00 53.29 307 ASN D N 1
ATOM 7638 C CA . ASN B 1 307 ? -32.250 -26.804 -12.904 1.00 54.27 307 ASN D CA 1
ATOM 7639 C C . ASN B 1 307 ? -32.330 -27.431 -11.539 1.00 57.73 307 ASN D C 1
ATOM 7640 O O . ASN B 1 307 ? -33.409 -27.720 -11.007 1.00 57.88 307 ASN D O 1
ATOM 7645 N N . THR B 1 308 ? -31.155 -27.635 -10.980 1.00 63.14 308 THR D N 1
ATOM 7646 C CA . THR B 1 308 ? -31.042 -28.376 -9.761 1.00 68.99 308 THR D CA 1
ATOM 7647 C C . THR B 1 308 ? -30.238 -27.527 -8.786 1.00 67.06 308 THR D C 1
ATOM 7648 O O . THR B 1 308 ? -29.491 -26.650 -9.221 1.00 65.32 308 THR D O 1
ATOM 7652 N N . GLU B 1 309 ? -30.413 -27.765 -7.486 1.00 66.23 309 GLU D N 1
ATOM 7653 C CA . GLU B 1 309 ? -29.820 -26.900 -6.457 1.00 68.36 309 GLU D CA 1
ATOM 7654 C C . GLU B 1 309 ? -30.565 -25.577 -6.367 1.00 66.25 309 GLU D C 1
ATOM 7655 O O . GLU B 1 309 ? -30.115 -24.666 -5.689 1.00 68.76 309 GLU D O 1
ATOM 7661 N N . ARG B 1 310 ? -31.699 -25.444 -7.045 1.00 62.29 310 ARG D N 1
ATOM 7662 C CA . ARG B 1 310 ? -32.388 -24.175 -6.979 1.00 59.29 310 ARG D CA 1
ATOM 7663 C C . ARG B 1 310 ? -33.353 -24.156 -5.794 1.00 63.75 310 ARG D C 1
ATOM 7664 O O . ARG B 1 310 ? -33.913 -25.186 -5.395 1.00 63.47 310 ARG D O 1
ATOM 7672 N N . LEU B 1 311 ? -33.546 -22.973 -5.229 1.00 67.34 311 LEU D N 1
ATOM 7673 C CA . LEU B 1 311 ? -34.558 -22.799 -4.209 1.00 72.40 311 LEU D CA 1
ATOM 7674 C C . LEU B 1 311 ? -35.891 -23.079 -4.842 1.00 73.87 311 LEU D C 1
ATOM 7675 O O . LEU B 1 311 ? -36.290 -22.416 -5.779 1.00 76.20 311 LEU D O 1
ATOM 7680 N N . ASP B 1 312 ? -36.591 -24.082 -4.367 1.00 78.31 312 ASP D N 1
ATOM 7681 C CA . ASP B 1 312 ? -37.888 -24.325 -4.963 1.00 81.56 312 ASP D CA 1
ATOM 7682 C C . ASP B 1 312 ? -38.919 -23.350 -4.410 1.00 81.66 312 ASP D C 1
ATOM 7683 O O . ASP B 1 312 ? -39.267 -23.395 -3.236 1.00 88.17 312 ASP D O 1
ATOM 7688 N N . LYS B 1 313 ? -39.404 -22.463 -5.254 1.00 79.16 313 LYS D N 1
ATOM 7689 C CA . LYS B 1 313 ? -40.425 -21.560 -4.805 1.00 76.73 313 LYS D CA 1
ATOM 7690 C C . LYS B 1 313 ? -41.678 -21.680 -5.662 1.00 74.90 313 LYS D C 1
ATOM 7691 O O . LYS B 1 313 ? -41.642 -22.037 -6.849 1.00 70.00 313 LYS D O 1
ATOM 7697 N N . THR B 1 314 ? -42.792 -21.412 -5.005 1.00 76.56 314 THR D N 1
ATOM 7698 C CA . THR B 1 314 ? -44.096 -21.429 -5.621 1.00 77.91 314 THR D CA 1
ATOM 7699 C C . THR B 1 314 ? -44.224 -20.274 -6.603 1.00 73.84 314 THR D C 1
ATOM 7700 O O . THR B 1 314 ? -43.935 -19.119 -6.256 1.00 75.48 314 THR D O 1
ATOM 7704 N N . LEU B 1 315 ? -44.673 -20.603 -7.811 1.00 68.44 315 LEU D N 1
ATOM 7705 C CA . LEU B 1 315 ? -45.118 -19.608 -8.762 1.00 64.31 315 LEU D CA 1
ATOM 7706 C C . LEU B 1 315 ? -46.483 -19.973 -9.403 1.00 63.25 315 LEU D C 1
ATOM 7707 O O . LEU B 1 315 ? -46.523 -20.565 -10.482 1.00 62.98 315 LEU D O 1
ATOM 7712 N N . LYS B 1 316 ? -47.580 -19.598 -8.741 1.00 61.44 316 LYS D N 1
ATOM 7713 C CA . LYS B 1 316 ? -48.932 -19.938 -9.189 1.00 62.51 316 LYS D CA 1
ATOM 7714 C C . LYS B 1 316 ? -49.671 -18.890 -10.026 1.00 60.57 316 LYS D C 1
ATOM 7715 O O . LYS B 1 316 ? -49.626 -17.703 -9.728 1.00 59.34 316 LYS D O 1
ATOM 7721 N N . PRO B 1 317 ? -50.383 -19.334 -11.078 1.00 61.76 317 PRO D N 1
ATOM 7722 C CA . PRO B 1 317 ? -51.026 -18.398 -12.012 1.00 62.96 317 PRO D CA 1
ATOM 7723 C C . PRO B 1 317 ? -52.275 -17.689 -11.476 1.00 62.97 317 PRO D C 1
ATOM 7724 O O . PRO B 1 317 ? -52.935 -18.191 -10.575 1.00 61.44 317 PRO D O 1
ATOM 7728 N N . VAL B 1 318 ? -52.555 -16.507 -12.006 1.00 63.40 318 VAL D N 1
ATOM 7729 C CA . VAL B 1 318 ? -53.809 -15.847 -11.676 1.00 66.92 318 VAL D CA 1
ATOM 7730 C C . VAL B 1 318 ? -54.728 -15.714 -12.889 1.00 68.11 318 VAL D C 1
ATOM 7731 O O . VAL B 1 318 ? -55.941 -15.782 -12.734 1.00 70.90 318 VAL D O 1
ATOM 7735 N N . LYS B 1 319 ? -54.155 -15.541 -14.077 1.00 66.87 319 LYS D N 1
ATOM 7736 C CA . LYS B 1 319 ? -54.943 -15.511 -15.288 1.00 68.34 319 LYS D CA 1
ATOM 7737 C C . LYS B 1 319 ? -55.321 -16.929 -15.734 1.00 72.17 319 LYS D C 1
ATOM 7738 O O . LYS B 1 319 ? -54.889 -17.934 -15.142 1.00 70.54 319 LYS D O 1
ATOM 7744 N N . GLU B 1 320 ? -56.172 -17.004 -16.753 1.00 79.47 320 GLU D N 1
ATOM 7745 C CA . GLU B 1 320 ? -56.643 -18.298 -17.292 1.00 83.11 320 GLU D CA 1
ATOM 7746 C C . GLU B 1 320 ? -55.629 -18.775 -18.319 1.00 82.99 320 GLU D C 1
ATOM 7747 O O . GLU B 1 320 ? -54.807 -17.978 -18.789 1.00 84.52 320 GLU D O 1
ATOM 7753 N N . ALA B 1 321 ? -55.689 -20.056 -18.671 1.00 81.34 321 ALA D N 1
ATOM 7754 C CA . ALA B 1 321 ? -54.799 -20.607 -19.681 1.00 82.92 321 ALA D CA 1
ATOM 7755 C C . ALA B 1 321 ? -55.201 -20.031 -21.031 1.00 84.64 321 ALA D C 1
ATOM 7756 O O . ALA B 1 321 ? -56.217 -20.421 -21.583 1.00 93.27 321 ALA D O 1
ATOM 7758 N N . GLY B 1 322 ? -54.441 -19.082 -21.559 1.00 82.44 322 GLY D N 1
ATOM 7759 C CA . GLY B 1 322 ? -54.906 -18.321 -22.734 1.00 79.01 322 GLY D CA 1
ATOM 7760 C C . GLY B 1 322 ? -54.559 -19.026 -24.024 1.00 78.12 322 GLY D C 1
ATOM 7761 O O . GLY B 1 322 ? -54.556 -20.250 -24.089 1.00 80.10 322 GLY D O 1
ATOM 7762 N N . GLN B 1 323 ? -54.250 -18.250 -25.052 1.00 76.06 323 GLN D N 1
ATOM 7763 C CA . GLN B 1 323 ? -53.764 -18.791 -26.312 1.00 76.32 323 GLN D CA 1
ATOM 7764 C C . GLN B 1 323 ? -52.553 -19.720 -26.119 1.00 74.55 323 GLN D C 1
ATOM 7765 O O . GLN B 1 323 ? -51.605 -19.364 -25.447 1.00 75.96 323 GLN D O 1
ATOM 7771 N N . PRO B 1 324 ? -52.587 -20.927 -26.704 1.00 73.42 324 PRO D N 1
ATOM 7772 C CA . PRO B 1 324 ? -51.491 -21.913 -26.541 1.00 71.04 324 PRO D CA 1
ATOM 7773 C C . PRO B 1 324 ? -50.110 -21.455 -27.014 1.00 67.60 324 PRO D C 1
ATOM 7774 O O . PRO B 1 324 ? -50.005 -20.597 -27.878 1.00 67.43 324 PRO D O 1
ATOM 7778 N N . VAL B 1 325 ? -49.058 -22.065 -26.487 1.00 64.01 325 VAL D N 1
ATOM 7779 C CA . VAL B 1 325 ? -47.701 -21.643 -26.845 1.00 62.33 325 VAL D CA 1
ATOM 7780 C C . VAL B 1 325 ? -47.318 -22.398 -28.093 1.00 59.95 325 VAL D C 1
ATOM 7781 O O . VAL B 1 325 ? -47.677 -23.541 -28.198 1.00 61.24 325 VAL D O 1
ATOM 7785 N N . THR B 1 326 ? -46.608 -21.762 -29.026 1.00 59.97 326 THR D N 1
ATOM 7786 C CA . THR B 1 326 ? -46.272 -22.381 -30.305 1.00 62.69 326 THR D CA 1
ATOM 7787 C C . THR B 1 326 ? -44.794 -22.367 -30.643 1.00 64.05 326 THR D C 1
ATOM 7788 O O . THR B 1 326 ? -44.051 -21.490 -30.195 1.00 64.79 326 THR D O 1
ATOM 7792 N N . PHE B 1 327 ? -44.390 -23.336 -31.459 1.00 64.65 327 PHE D N 1
ATOM 7793 C CA . PHE B 1 327 ? -43.039 -23.447 -31.961 1.00 64.92 327 PHE D CA 1
ATOM 7794 C C . PHE B 1 327 ? -43.095 -23.708 -33.452 1.00 68.62 327 PHE D C 1
ATOM 7795 O O . PHE B 1 327 ? -44.000 -24.366 -33.935 1.00 71.53 327 PHE D O 1
ATOM 7803 N N . HIS B 1 328 ? -42.138 -23.167 -34.183 1.00 71.06 328 HIS D N 1
ATOM 7804 C CA . HIS B 1 328 ? -42.080 -23.334 -35.613 1.00 72.15 328 HIS D CA 1
ATOM 7805 C C . HIS B 1 328 ? -40.634 -23.505 -36.043 1.00 74.65 328 HIS D C 1
ATOM 7806 O O . HIS B 1 328 ? -39.768 -22.677 -35.727 1.00 72.21 328 HIS D O 1
ATOM 7813 N N . ARG B 1 329 ? -40.371 -24.598 -36.755 1.00 78.15 329 ARG D N 1
ATOM 7814 C CA . ARG B 1 329 ? -39.069 -24.799 -37.365 1.00 78.30 329 ARG D CA 1
ATOM 7815 C C . ARG B 1 329 ? -39.177 -24.431 -38.835 1.00 80.56 329 ARG D C 1
ATOM 7816 O O . ARG B 1 329 ? -40.054 -24.911 -39.550 1.00 82.28 329 ARG D O 1
ATOM 7824 N N . ALA B 1 330 ? -38.304 -23.528 -39.253 1.00 79.64 330 ALA D N 1
ATOM 7825 C CA . ALA B 1 330 ? -38.234 -23.091 -40.616 1.00 78.70 330 ALA D CA 1
ATOM 7826 C C . ALA B 1 330 ? -37.027 -23.751 -41.279 1.00 80.33 330 ALA D C 1
ATOM 7827 O O . ALA B 1 330 ? -36.064 -24.133 -40.619 1.00 79.47 330 ALA D O 1
ATOM 7829 N N . THR B 1 331 ? -37.091 -23.905 -42.591 1.00 83.83 331 THR D N 1
ATOM 7830 C CA . THR B 1 331 ? -35.990 -24.495 -43.342 1.00 86.90 331 THR D CA 1
ATOM 7831 C C . THR B 1 331 ? -34.726 -23.635 -43.162 1.00 86.59 331 THR D C 1
ATOM 7832 O O . THR B 1 331 ? -33.606 -24.126 -43.011 1.00 91.33 331 THR D O 1
ATOM 7836 N N . ASP B 1 332 ? -34.951 -22.338 -43.123 1.00 84.64 332 ASP D N 1
ATOM 7837 C CA . ASP B 1 332 ? -33.914 -21.342 -43.252 1.00 83.08 332 ASP D CA 1
ATOM 7838 C C . ASP B 1 332 ? -34.069 -20.332 -42.115 1.00 78.91 332 ASP D C 1
ATOM 7839 O O . ASP B 1 332 ? -35.175 -20.127 -41.598 1.00 75.67 332 ASP D O 1
ATOM 7844 N N . HIS B 1 333 ? -32.977 -19.673 -41.750 1.00 75.01 333 HIS D N 1
ATOM 7845 C CA . HIS B 1 333 ? -33.080 -18.466 -40.944 1.00 72.85 333 HIS D CA 1
ATOM 7846 C C . HIS B 1 333 ? -33.887 -17.405 -41.709 1.00 71.45 333 HIS D C 1
ATOM 7847 O O . HIS B 1 333 ? -34.678 -16.652 -41.126 1.00 67.82 333 HIS D O 1
ATOM 7854 N N . ARG B 1 334 ? -33.717 -17.372 -43.027 1.00 71.71 334 ARG D N 1
ATOM 7855 C CA . ARG B 1 334 ? -34.579 -16.539 -43.866 1.00 71.05 334 ARG D CA 1
ATOM 7856 C C . ARG B 1 334 ? -36.057 -16.884 -43.771 1.00 69.36 334 ARG D C 1
ATOM 7857 O O . ARG B 1 334 ? -36.908 -15.979 -43.769 1.00 68.40 334 ARG D O 1
ATOM 7865 N N . ALA B 1 335 ? -36.383 -18.170 -43.686 1.00 68.78 335 ALA D N 1
ATOM 7866 C CA . ALA B 1 335 ? -37.793 -18.522 -43.525 1.00 69.42 335 ALA D CA 1
ATOM 7867 C C . ALA B 1 335 ? -38.254 -18.118 -42.124 1.00 67.44 335 ALA D C 1
ATOM 7868 O O . ALA B 1 335 ? -39.412 -17.754 -41.924 1.00 67.39 335 ALA D O 1
ATOM 7870 N N . GLU B 1 336 ? -37.324 -18.169 -41.169 1.00 64.92 336 GLU D N 1
ATOM 7871 C CA . GLU B 1 336 ? -37.545 -17.684 -39.807 1.00 61.68 336 GLU D CA 1
ATOM 7872 C C . GLU B 1 336 ? -37.904 -16.225 -39.953 1.00 59.14 336 GLU D C 1
ATOM 7873 O O . GLU B 1 336 ? -39.000 -15.834 -39.606 1.00 57.85 336 GLU D O 1
ATOM 7879 N N . GLY B 1 337 ? -36.997 -15.441 -40.522 1.00 59.60 337 GLY D N 1
ATOM 7880 C CA . GLY B 1 337 ? -37.309 -14.079 -40.954 1.00 65.00 337 GLY D CA 1
ATOM 7881 C C . GLY B 1 337 ? -38.762 -13.872 -41.404 1.00 69.24 337 GLY D C 1
ATOM 7882 O O . GLY B 1 337 ? -39.519 -13.075 -40.814 1.00 69.67 337 GLY D O 1
ATOM 7883 N N . ASP B 1 338 ? -39.154 -14.605 -42.441 1.00 72.05 338 ASP D N 1
ATOM 7884 C CA . ASP B 1 338 ? -40.453 -14.396 -43.077 1.00 75.75 338 ASP D CA 1
ATOM 7885 C C . ASP B 1 338 ? -41.579 -14.882 -42.201 1.00 75.89 338 ASP D C 1
ATOM 7886 O O . ASP B 1 338 ? -42.661 -14.309 -42.218 1.00 78.95 338 ASP D O 1
ATOM 7891 N N . TYR B 1 339 ? -41.325 -15.927 -41.427 1.00 74.76 339 TYR D N 1
ATOM 7892 C CA . TYR B 1 339 ? -42.361 -16.453 -40.569 1.00 74.36 339 TYR D CA 1
ATOM 7893 C C . TYR B 1 339 ? -42.647 -15.460 -39.461 1.00 74.74 339 TYR D C 1
ATOM 7894 O O . TYR B 1 339 ? -43.818 -15.237 -39.103 1.00 77.17 339 TYR D O 1
ATOM 7903 N N . VAL B 1 340 ? -41.582 -14.858 -38.924 1.00 70.50 340 VAL D N 1
ATOM 7904 C CA . VAL B 1 340 ? -41.747 -13.795 -37.927 1.00 67.66 340 VAL D CA 1
ATOM 7905 C C . VAL B 1 340 ? -42.446 -12.612 -38.589 1.00 65.59 340 VAL D C 1
ATOM 7906 O O . VAL B 1 340 ? -43.463 -12.146 -38.097 1.00 62.99 340 VAL D O 1
ATOM 7910 N N . ALA B 1 341 ? -41.918 -12.174 -39.731 1.00 66.48 341 ALA D N 1
ATOM 7911 C CA . ALA B 1 341 ? -42.451 -10.989 -40.415 1.00 67.62 341 ALA D CA 1
ATOM 7912 C C . ALA B 1 341 ? -43.880 -11.179 -40.828 1.00 68.61 341 ALA D C 1
ATOM 7913 O O . ALA B 1 341 ? -44.677 -10.296 -40.647 1.00 68.32 341 ALA D O 1
ATOM 7915 N N . ASP B 1 342 ? -44.245 -12.362 -41.284 1.00 73.88 342 ASP D N 1
ATOM 7916 C CA . ASP B 1 342 ? -45.606 -12.628 -41.688 1.00 77.33 342 ASP D CA 1
ATOM 7917 C C . ASP B 1 342 ? -46.524 -12.524 -40.518 1.00 76.26 342 ASP D C 1
ATOM 7918 O O . ASP B 1 342 ? -47.549 -11.886 -40.581 1.00 76.17 342 ASP D O 1
ATOM 7923 N N . TRP B 1 343 ? -46.177 -13.173 -39.438 1.00 75.99 343 TRP D N 1
ATOM 7924 C CA . TRP B 1 343 ? -47.110 -13.292 -38.361 1.00 77.52 343 TRP D CA 1
ATOM 7925 C C . TRP B 1 343 ? -47.289 -12.040 -37.603 1.00 77.61 343 TRP D C 1
ATOM 7926 O O . TRP B 1 343 ? -48.283 -11.843 -36.894 1.00 78.40 343 TRP D O 1
ATOM 7937 N N . LEU B 1 344 ? -46.337 -11.151 -37.731 1.00 75.60 344 LEU D N 1
ATOM 7938 C CA . LEU B 1 344 ? -46.503 -9.905 -37.064 1.00 72.89 344 LEU D CA 1
ATOM 7939 C C . LEU B 1 344 ? -47.788 -9.355 -37.630 1.00 74.35 344 LEU D C 1
ATOM 7940 O O . LEU B 1 344 ? -48.735 -9.114 -36.906 1.00 75.29 344 LEU D O 1
ATOM 7945 N N . THR B 1 345 ? -47.858 -9.237 -38.940 1.00 75.34 345 THR D N 1
ATOM 7946 C CA . THR B 1 345 ? -49.074 -8.745 -39.557 1.00 76.62 345 THR D CA 1
ATOM 7947 C C . THR B 1 345 ? -50.364 -9.458 -39.156 1.00 77.02 345 THR D C 1
ATOM 7948 O O . THR B 1 345 ? -51.281 -8.865 -38.625 1.00 77.25 345 THR D O 1
ATOM 7952 N N . ARG B 1 346 ? -50.456 -10.739 -39.385 1.00 76.63 346 ARG D N 1
ATOM 7953 C CA . ARG B 1 346 ? -51.689 -11.367 -39.018 1.00 79.04 346 ARG D CA 1
ATOM 7954 C C . ARG B 1 346 ? -52.202 -10.833 -37.714 1.00 80.81 346 ARG D C 1
ATOM 7955 O O . ARG B 1 346 ? -53.350 -10.487 -37.602 1.00 81.42 346 ARG D O 1
ATOM 7963 N N . LEU B 1 347 ? -51.348 -10.801 -36.708 1.00 85.52 347 LEU D N 1
ATOM 7964 C CA . LEU B 1 347 ? -51.765 -10.404 -35.369 1.00 85.81 347 LEU D CA 1
ATOM 7965 C C . LEU B 1 347 ? -52.046 -8.915 -35.273 1.00 83.58 347 LEU D C 1
ATOM 7966 O O . LEU B 1 347 ? -52.892 -8.501 -34.475 1.00 83.16 347 LEU D O 1
ATOM 7971 N N . HIS B 1 348 ? -51.329 -8.121 -36.073 1.00 80.86 348 HIS D N 1
ATOM 7972 C CA . HIS B 1 348 ? -51.620 -6.704 -36.170 1.00 81.02 348 HIS D CA 1
ATOM 7973 C C . HIS B 1 348 ? -53.000 -6.561 -36.784 1.00 81.80 348 HIS D C 1
ATOM 7974 O O . HIS B 1 348 ? -53.872 -5.906 -36.224 1.00 76.59 348 HIS D O 1
ATOM 7981 N N . GLY B 1 349 ? -53.180 -7.207 -37.936 1.00 84.00 349 GLY D N 1
ATOM 7982 C CA . GLY B 1 349 ? -54.470 -7.291 -38.597 1.00 85.49 349 GLY D CA 1
ATOM 7983 C C . GLY B 1 349 ? -55.603 -7.600 -37.639 1.00 86.28 349 GLY D C 1
ATOM 7984 O O . GLY B 1 349 ? -56.695 -7.071 -37.806 1.00 91.28 349 GLY D O 1
ATOM 7985 N N . GLU B 1 350 ? -55.355 -8.431 -36.625 1.00 84.52 350 GLU D N 1
ATOM 7986 C CA . GLU B 1 350 ? -56.401 -8.775 -35.641 1.00 84.41 350 GLU D CA 1
ATOM 7987 C C . GLU B 1 350 ? -56.578 -7.807 -34.473 1.00 81.72 350 GLU D C 1
ATOM 7988 O O . GLU B 1 350 ? -57.435 -8.033 -33.614 1.00 83.41 350 GLU D O 1
ATOM 7994 N N . GLY B 1 351 ? -55.787 -6.743 -34.413 1.00 77.04 351 GLY D N 1
ATOM 7995 C CA . GLY B 1 351 ? -55.975 -5.790 -33.331 1.00 74.56 351 GLY D CA 1
ATOM 7996 C C . GLY B 1 351 ? -54.827 -5.406 -32.402 1.00 72.85 351 GLY D C 1
ATOM 7997 O O . GLY B 1 351 ? -54.904 -4.348 -31.765 1.00 74.06 351 GLY D O 1
ATOM 7998 N N A ARG B 1 352 ? -53.795 -6.235 -32.269 0.50 71.20 352 ARG D N 1
ATOM 7999 N N B ARG B 1 352 ? -53.783 -6.250 -32.342 0.50 69.35 352 ARG D N 1
ATOM 8000 C CA A ARG B 1 352 ? -52.694 -5.863 -31.369 0.50 69.19 352 ARG D CA 1
ATOM 8001 C CA B ARG B 1 352 ? -52.526 -5.964 -31.609 0.50 66.50 352 ARG D CA 1
ATOM 8002 C C A ARG B 1 352 ? -51.712 -4.890 -32.012 0.50 68.29 352 ARG D C 1
ATOM 8003 C C B ARG B 1 352 ? -51.845 -4.725 -32.166 0.50 66.57 352 ARG D C 1
ATOM 8004 O O A ARG B 1 352 ? -51.223 -5.122 -33.127 0.50 68.62 352 ARG D O 1
ATOM 8005 O O B ARG B 1 352 ? -51.655 -4.627 -33.386 0.50 66.97 352 ARG D O 1
ATOM 8020 N N . ALA B 1 353 ? -51.456 -3.795 -31.290 1.00 65.99 353 ALA D N 1
ATOM 8021 C CA . ALA B 1 353 ? -50.546 -2.713 -31.716 1.00 65.95 353 ALA D CA 1
ATOM 8022 C C . ALA B 1 353 ? -49.070 -3.188 -31.799 1.00 66.77 353 ALA D C 1
ATOM 8023 O O . ALA B 1 353 ? -48.658 -4.089 -31.055 1.00 65.14 353 ALA D O 1
ATOM 8025 N N . TRP B 1 354 ? -48.291 -2.582 -32.702 1.00 68.12 354 TRP D N 1
ATOM 8026 C CA . TRP B 1 354 ? -46.867 -2.930 -32.896 1.00 69.21 354 TRP D CA 1
ATOM 8027 C C . TRP B 1 354 ? -46.048 -2.894 -31.598 1.00 67.25 354 TRP D C 1
ATOM 8028 O O . TRP B 1 354 ? -45.097 -3.633 -31.435 1.00 68.60 354 TRP D O 1
ATOM 8039 N N . SER B 1 355 ? -46.426 -2.014 -30.688 1.00 63.28 355 SER D N 1
ATOM 8040 C CA . SER B 1 355 ? -45.634 -1.732 -29.530 1.00 60.41 355 SER D CA 1
ATOM 8041 C C . SER B 1 355 ? -45.940 -2.736 -28.433 1.00 59.74 355 SER D C 1
ATOM 8042 O O . SER B 1 355 ? -45.337 -2.676 -27.358 1.00 56.21 355 SER D O 1
ATOM 8045 N N . GLU B 1 356 ? -46.891 -3.632 -28.706 1.00 60.55 356 GLU D N 1
ATOM 8046 C CA . GLU B 1 356 ? -47.266 -4.700 -27.778 1.00 60.01 356 GLU D CA 1
ATOM 8047 C C . GLU B 1 356 ? -46.615 -6.037 -28.164 1.00 56.63 356 GLU D C 1
ATOM 8048 O O . GLU B 1 356 ? -46.925 -7.077 -27.583 1.00 54.60 356 GLU D O 1
ATOM 8054 N N . MET B 1 357 ? -45.694 -5.975 -29.127 1.00 55.60 357 MET D N 1
ATOM 8055 C CA . MET B 1 357 ? -45.007 -7.163 -29.640 1.00 55.72 357 MET D CA 1
ATOM 8056 C C . MET B 1 357 ? -43.493 -6.997 -29.674 1.00 52.82 357 MET D C 1
ATOM 8057 O O . MET B 1 357 ? -42.983 -5.945 -30.059 1.00 51.74 357 MET D O 1
ATOM 8062 N N . ALA B 1 358 ? -42.780 -8.059 -29.305 1.00 50.40 358 ALA D N 1
ATOM 8063 C CA . ALA B 1 358 ? -41.325 -8.028 -29.310 1.00 49.55 358 ALA D CA 1
ATOM 8064 C C . ALA B 1 358 ? -40.687 -9.325 -29.816 1.00 49.00 358 ALA D C 1
ATOM 8065 O O . ALA B 1 358 ? -41.283 -10.409 -29.732 1.00 48.76 358 ALA D O 1
ATOM 8067 N N . ILE B 1 359 ? -39.463 -9.178 -30.329 1.00 47.21 359 ILE D N 1
ATOM 8068 C CA . ILE B 1 359 ? -38.640 -10.276 -30.794 1.00 46.06 359 ILE D CA 1
ATOM 8069 C C . ILE B 1 359 ? -37.332 -10.391 -29.977 1.00 44.63 359 ILE D C 1
ATOM 8070 O O . ILE B 1 359 ? -36.558 -9.422 -29.862 1.00 43.48 359 ILE D O 1
ATOM 8075 N N . LEU B 1 360 ? -37.088 -11.586 -29.429 1.00 43.77 360 LEU D N 1
ATOM 8076 C CA . LEU B 1 360 ? -35.943 -11.853 -28.530 1.00 41.72 360 LEU D CA 1
ATOM 8077 C C . LEU B 1 360 ? -35.015 -12.853 -29.131 1.00 41.64 360 LEU D C 1
ATOM 8078 O O . LEU B 1 360 ? -35.422 -13.942 -29.526 1.00 42.22 360 LEU D O 1
ATOM 8083 N N . TYR B 1 361 ? -33.743 -12.509 -29.172 1.00 41.42 361 TYR D N 1
ATOM 8084 C CA . TYR B 1 361 ? -32.728 -13.392 -29.706 1.00 40.80 361 TYR D CA 1
ATOM 8085 C C . TYR B 1 361 ? -31.497 -13.458 -28.787 1.00 41.27 361 TYR D C 1
ATOM 8086 O O . TYR B 1 361 ? -31.179 -12.476 -28.075 1.00 40.26 361 TYR D O 1
ATOM 8095 N N . ARG B 1 362 ? -30.805 -14.597 -28.833 1.00 40.22 362 ARG D N 1
ATOM 8096 C CA . ARG B 1 362 ? -29.692 -14.890 -27.965 1.00 39.68 362 ARG D CA 1
ATOM 8097 C C . ARG B 1 362 ? -28.498 -13.984 -28.218 1.00 39.58 362 ARG D C 1
ATOM 8098 O O . ARG B 1 362 ? -27.774 -13.643 -27.261 1.00 38.86 362 ARG D O 1
ATOM 8106 N N . THR B 1 363 ? -28.260 -13.647 -29.493 1.00 39.01 363 THR D N 1
ATOM 8107 C CA . THR B 1 363 ? -27.063 -12.879 -29.933 1.00 39.25 363 THR D CA 1
ATOM 8108 C C . THR B 1 363 ? -27.470 -11.742 -30.885 1.00 40.18 363 THR D C 1
ATOM 8109 O O . THR B 1 363 ? -28.445 -11.872 -31.644 1.00 39.81 363 THR D O 1
ATOM 8113 N N . ASN B 1 364 ? -26.711 -10.653 -30.871 1.00 41.40 364 ASN D N 1
ATOM 8114 C CA . ASN B 1 364 ? -27.054 -9.479 -31.683 1.00 46.28 364 ASN D CA 1
ATOM 8115 C C . ASN B 1 364 ? -26.955 -9.711 -33.196 1.00 47.68 364 ASN D C 1
ATOM 8116 O O . ASN B 1 364 ? -27.662 -9.034 -33.967 1.00 47.39 364 ASN D O 1
ATOM 8121 N N . ALA B 1 365 ? -26.113 -10.677 -33.604 1.00 47.70 365 ALA D N 1
ATOM 8122 C CA . ALA B 1 365 ? -25.960 -11.024 -35.035 1.00 49.00 365 ALA D CA 1
ATOM 8123 C C . ALA B 1 365 ? -27.276 -11.386 -35.688 1.00 52.14 365 ALA D C 1
ATOM 8124 O O . ALA B 1 365 ? -27.540 -10.996 -36.840 1.00 56.59 365 ALA D O 1
ATOM 8126 N N . GLN B 1 366 ? -28.118 -12.101 -34.949 1.00 52.13 366 GLN D N 1
ATOM 8127 C CA . GLN B 1 366 ? -29.409 -12.528 -35.464 1.00 52.65 366 GLN D CA 1
ATOM 8128 C C . GLN B 1 366 ? -30.380 -11.409 -35.807 1.00 54.73 366 GLN D C 1
ATOM 8129 O O . GLN B 1 366 ? -31.396 -11.693 -36.442 1.00 56.70 366 GLN D O 1
ATOM 8135 N N . SER B 1 367 ? -30.108 -10.167 -35.380 1.00 57.06 367 SER D N 1
ATOM 8136 C CA . SER B 1 367 ? -31.014 -9.024 -35.700 1.00 60.71 367 SER D CA 1
ATOM 8137 C C . SER B 1 367 ? -31.130 -8.738 -37.168 1.00 61.45 367 SER D C 1
ATOM 8138 O O . SER B 1 367 ? -32.219 -8.463 -37.653 1.00 61.90 367 SER D O 1
ATOM 8141 N N . ARG B 1 368 ? -29.993 -8.760 -37.849 1.00 61.64 368 ARG D N 1
ATOM 8142 C CA . ARG B 1 368 ? -29.919 -8.286 -39.198 1.00 66.26 368 ARG D CA 1
ATOM 8143 C C . ARG B 1 368 ? -31.000 -8.865 -40.109 1.00 65.51 368 ARG D C 1
ATOM 8144 O O . ARG B 1 368 ? -31.789 -8.101 -40.707 1.00 68.52 368 ARG D O 1
ATOM 8152 N N . VAL B 1 369 ? -31.080 -10.190 -40.158 1.00 60.14 369 VAL D N 1
ATOM 8153 C CA . VAL B 1 369 ? -32.055 -10.863 -40.995 1.00 58.88 369 VAL D CA 1
ATOM 8154 C C . VAL B 1 369 ? -33.472 -10.496 -40.595 1.00 58.81 369 VAL D C 1
ATOM 8155 O O . VAL B 1 369 ? -34.325 -10.264 -41.460 1.00 59.47 369 VAL D O 1
ATOM 8159 N N . ILE B 1 370 ? -33.730 -10.413 -39.296 1.00 58.19 370 ILE D N 1
ATOM 8160 C CA . ILE B 1 370 ? -35.067 -10.043 -38.805 1.00 59.29 370 ILE D CA 1
ATOM 8161 C C . ILE B 1 370 ? -35.469 -8.608 -39.228 1.00 61.56 370 ILE D C 1
ATOM 8162 O O . ILE B 1 370 ? -36.625 -8.354 -39.626 1.00 60.16 370 ILE D O 1
ATOM 8167 N N . GLU B 1 371 ? -34.507 -7.693 -39.179 1.00 64.67 371 GLU D N 1
ATOM 8168 C CA . GLU B 1 371 ? -34.765 -6.299 -39.535 1.00 70.07 371 GLU D CA 1
ATOM 8169 C C . GLU B 1 371 ? -35.318 -6.224 -40.937 1.00 70.32 371 GLU D C 1
ATOM 8170 O O . GLU B 1 371 ? -36.396 -5.685 -41.185 1.00 67.67 371 GLU D O 1
ATOM 8176 N N . GLU B 1 372 ? -34.548 -6.809 -41.842 1.00 72.69 372 GLU D N 1
ATOM 8177 C CA . GLU B 1 372 ? -34.861 -6.827 -43.264 1.00 73.52 372 GLU D CA 1
ATOM 8178 C C . GLU B 1 372 ? -36.194 -7.502 -43.579 1.00 71.41 372 GLU D C 1
ATOM 8179 O O . GLU B 1 372 ? -36.948 -7.057 -44.438 1.00 73.82 372 GLU D O 1
ATOM 8185 N N . SER B 1 373 ? -36.502 -8.562 -42.863 1.00 66.81 373 SER D N 1
ATOM 8186 C CA . SER B 1 373 ? -37.775 -9.190 -43.051 1.00 66.16 373 SER D CA 1
ATOM 8187 C C . SER B 1 373 ? -38.979 -8.338 -42.655 1.00 68.08 373 SER D C 1
ATOM 8188 O O . SER B 1 373 ? -40.052 -8.520 -43.210 1.00 72.32 373 SER D O 1
ATOM 8191 N N . LEU B 1 374 ? -38.819 -7.415 -41.708 1.00 68.77 374 LEU D N 1
ATOM 8192 C CA . LEU B 1 374 ? -39.925 -6.526 -41.340 1.00 67.89 374 LEU D CA 1
ATOM 8193 C C . LEU B 1 374 ? -39.912 -5.292 -42.233 1.00 67.90 374 LEU D C 1
ATOM 8194 O O . LEU B 1 374 ? -40.955 -4.679 -42.439 1.00 65.97 374 LEU D O 1
ATOM 8199 N N . ARG B 1 375 ? -38.722 -4.928 -42.717 1.00 67.17 375 ARG D N 1
ATOM 8200 C CA A ARG B 1 375 ? -38.552 -3.772 -43.579 0.47 69.58 375 ARG D CA 1
ATOM 8201 C CA B ARG B 1 375 ? -38.550 -3.772 -43.574 0.53 70.50 375 ARG D CA 1
ATOM 8202 C C . ARG B 1 375 ? -39.254 -4.041 -44.917 1.00 73.94 375 ARG D C 1
ATOM 8203 O O . ARG B 1 375 ? -40.076 -3.227 -45.387 1.00 73.76 375 ARG D O 1
ATOM 8218 N N . ARG B 1 376 ? -38.932 -5.192 -45.519 1.00 76.17 376 ARG D N 1
ATOM 8219 C CA . ARG B 1 376 ? -39.555 -5.655 -46.749 1.00 78.95 376 ARG D CA 1
ATOM 8220 C C . ARG B 1 376 ? -41.063 -5.418 -46.671 1.00 80.28 376 ARG D C 1
ATOM 8221 O O . ARG B 1 376 ? -41.659 -4.870 -47.585 1.00 83.56 376 ARG D O 1
ATOM 8229 N N . VAL B 1 377 ? -41.662 -5.798 -45.553 1.00 78.82 377 VAL D N 1
ATOM 8230 C CA . VAL B 1 377 ? -43.096 -5.741 -45.384 1.00 79.83 377 VAL D CA 1
ATOM 8231 C C . VAL B 1 377 ? -43.474 -4.441 -44.647 1.00 78.82 377 VAL D C 1
ATOM 8232 O O . VAL B 1 377 ? -44.609 -4.253 -44.151 1.00 72.47 377 VAL D O 1
ATOM 8236 N N . GLN B 1 378 ? -42.490 -3.545 -44.617 1.00 81.67 378 GLN D N 1
ATOM 8237 C CA . GLN B 1 378 ? -42.547 -2.268 -43.894 1.00 83.82 378 GLN D CA 1
ATOM 8238 C C . GLN B 1 378 ? -43.304 -2.282 -42.567 1.00 81.11 378 GLN D C 1
ATOM 8239 O O . GLN B 1 378 ? -44.219 -1.511 -42.354 1.00 77.81 378 GLN D O 1
ATOM 8245 N N . ILE B 1 379 ? -42.905 -3.198 -41.686 1.00 81.34 379 ILE D N 1
ATOM 8246 C CA . ILE B 1 379 ? -43.360 -3.232 -40.293 1.00 77.19 379 ILE D CA 1
ATOM 8247 C C . ILE B 1 379 ? -42.364 -2.360 -39.523 1.00 72.41 379 ILE D C 1
ATOM 8248 O O . ILE B 1 379 ? -41.168 -2.638 -39.570 1.00 70.48 379 ILE D O 1
ATOM 8253 N N . PRO B 1 380 ? -42.839 -1.309 -38.823 1.00 69.71 380 PRO D N 1
ATOM 8254 C CA . PRO B 1 380 ? -41.874 -0.437 -38.122 1.00 68.89 380 PRO D CA 1
ATOM 8255 C C . PRO B 1 380 ? -41.041 -1.176 -37.012 1.00 66.63 380 PRO D C 1
ATOM 8256 O O . PRO B 1 380 ? -41.590 -1.935 -36.188 1.00 63.43 380 PRO D O 1
ATOM 8260 N N . ALA B 1 381 ? -39.730 -0.954 -37.019 1.00 64.51 381 ALA D N 1
ATOM 8261 C CA . ALA B 1 381 ? -38.825 -1.652 -36.105 1.00 64.66 381 ALA D CA 1
ATOM 8262 C C . ALA B 1 381 ? -38.018 -0.732 -35.184 1.00 62.88 381 ALA D C 1
ATOM 8263 O O . ALA B 1 381 ? -37.623 0.353 -35.572 1.00 63.99 381 ALA D O 1
ATOM 8265 N N . ARG B 1 382 ? -37.750 -1.210 -33.969 1.00 62.11 382 ARG D N 1
ATOM 8266 C CA . ARG B 1 382 ? -37.034 -0.456 -32.923 1.00 57.93 382 ARG D CA 1
ATOM 8267 C C . ARG B 1 382 ? -35.955 -1.398 -32.392 1.00 54.22 382 ARG D C 1
ATOM 8268 O O . ARG B 1 382 ? -36.259 -2.395 -31.726 1.00 52.58 382 ARG D O 1
ATOM 8276 N N . ILE B 1 383 ? -34.703 -1.132 -32.748 1.00 51.79 383 ILE D N 1
ATOM 8277 C CA . ILE B 1 383 ? -33.618 -2.010 -32.367 1.00 52.64 383 ILE D CA 1
ATOM 8278 C C . ILE B 1 383 ? -32.907 -1.552 -31.063 1.00 52.41 383 ILE D C 1
ATOM 8279 O O . ILE B 1 383 ? -32.261 -0.496 -31.012 1.00 50.06 383 ILE D O 1
ATOM 8284 N N . VAL B 1 384 ? -33.020 -2.374 -30.014 1.00 50.91 384 VAL D N 1
ATOM 8285 C CA . VAL B 1 384 ? -32.376 -2.082 -28.736 1.00 48.59 384 VAL D CA 1
ATOM 8286 C C . VAL B 1 384 ? -31.030 -2.765 -28.684 1.00 48.17 384 VAL D C 1
ATOM 8287 O O . VAL B 1 384 ? -30.919 -3.979 -28.924 1.00 48.09 384 VAL D O 1
ATOM 8291 N N . GLY B 1 385 ? -29.998 -1.983 -28.416 1.00 47.51 385 GLY D N 1
ATOM 8292 C CA . GLY B 1 385 ? -28.719 -2.590 -28.117 1.00 50.30 385 GLY D CA 1
ATOM 8293 C C . GLY B 1 385 ? -27.921 -2.959 -29.334 1.00 53.52 385 GLY D C 1
ATOM 8294 O O . GLY B 1 385 ? -26.966 -3.745 -29.247 1.00 56.13 385 GLY D O 1
ATOM 8295 N N . GLY B 1 386 ? -28.310 -2.394 -30.473 1.00 56.09 386 GLY D N 1
ATOM 8296 C CA . GLY B 1 386 ? -27.598 -2.603 -31.734 1.00 58.45 386 GLY D CA 1
ATOM 8297 C C . GLY B 1 386 ? -26.239 -1.952 -31.649 1.00 62.21 386 GLY D C 1
ATOM 8298 O O . GLY B 1 386 ? -25.676 -1.814 -30.539 1.00 64.78 386 GLY D O 1
ATOM 8299 N N . VAL B 1 387 ? -25.714 -1.542 -32.798 1.00 62.52 387 VAL D N 1
ATOM 8300 C CA . VAL B 1 387 ? -24.484 -0.755 -32.824 1.00 66.94 387 VAL D CA 1
ATOM 8301 C C . VAL B 1 387 ? -24.697 0.563 -32.062 1.00 68.48 387 VAL D C 1
ATOM 8302 O O . VAL B 1 387 ? -25.427 1.447 -32.515 1.00 69.50 387 VAL D O 1
ATOM 8306 N N . GLY B 1 388 ? -24.056 0.670 -30.896 1.00 70.25 388 GLY D N 1
ATOM 8307 C CA . GLY B 1 388 ? -24.162 1.849 -30.027 1.00 66.52 388 GLY D CA 1
ATOM 8308 C C . GLY B 1 388 ? -23.692 3.114 -30.708 1.00 64.59 388 GLY D C 1
ATOM 8309 O O . GLY B 1 388 ? -22.651 3.132 -31.348 1.00 63.85 388 GLY D O 1
ATOM 8310 N N . PHE B 1 389 ? -24.469 4.170 -30.547 1.00 62.96 389 PHE D N 1
ATOM 8311 C CA . PHE B 1 389 ? -24.236 5.428 -31.226 1.00 62.23 389 PHE D CA 1
ATOM 8312 C C . PHE B 1 389 ? -23.102 6.218 -30.575 1.00 63.45 389 PHE D C 1
ATOM 8313 O O . PHE B 1 389 ? -22.290 6.795 -31.281 1.00 65.16 389 PHE D O 1
ATOM 8321 N N . TYR B 1 390 ? -23.027 6.258 -29.247 1.00 61.50 390 TYR D N 1
ATOM 8322 C CA . TYR B 1 390 ? -21.868 6.884 -28.617 1.00 59.50 390 TYR D CA 1
ATOM 8323 C C . TYR B 1 390 ? -20.630 5.994 -28.666 1.00 59.65 390 TYR D C 1
ATOM 8324 O O . TYR B 1 390 ? -19.662 6.250 -27.958 1.00 61.33 390 TYR D O 1
ATOM 8333 N N . ASP B 1 391 ? -20.667 4.949 -29.481 1.00 59.67 391 ASP D N 1
ATOM 8334 C CA . ASP B 1 391 ? -19.525 4.059 -29.616 1.00 61.54 391 ASP D CA 1
ATOM 8335 C C . ASP B 1 391 ? -18.922 4.140 -30.991 1.00 66.09 391 ASP D C 1
ATOM 8336 O O . ASP B 1 391 ? -17.870 3.550 -31.221 1.00 68.61 391 ASP D O 1
ATOM 8341 N N . ARG B 1 392 ? -19.573 4.861 -31.910 1.00 68.96 392 ARG D N 1
ATOM 8342 C CA . ARG B 1 392 ? -19.054 4.995 -33.266 1.00 71.11 392 ARG D CA 1
ATOM 8343 C C . ARG B 1 392 ? -17.760 5.771 -33.244 1.00 73.31 392 ARG D C 1
ATOM 8344 O O . ARG B 1 392 ? -17.524 6.544 -32.319 1.00 74.82 392 ARG D O 1
ATOM 8352 N N . ARG B 1 393 ? -16.910 5.538 -34.240 1.00 76.99 393 ARG D N 1
ATOM 8353 C CA . ARG B 1 393 ? -15.608 6.212 -34.339 1.00 78.92 393 ARG D CA 1
ATOM 8354 C C . ARG B 1 393 ? -15.730 7.737 -34.432 1.00 76.25 393 ARG D C 1
ATOM 8355 O O . ARG B 1 393 ? -15.066 8.467 -33.689 1.00 78.51 393 ARG D O 1
ATOM 8363 N N . GLU B 1 394 ? -16.593 8.213 -35.322 1.00 72.29 394 GLU D N 1
ATOM 8364 C CA . GLU B 1 394 ? -16.818 9.653 -35.473 1.00 70.35 394 GLU D CA 1
ATOM 8365 C C . GLU B 1 394 ? -17.107 10.341 -34.139 1.00 67.50 394 GLU D C 1
ATOM 8366 O O . GLU B 1 394 ? -16.532 11.397 -33.837 1.00 66.33 394 GLU D O 1
ATOM 8372 N N . ILE B 1 395 ? -18.004 9.734 -33.356 1.00 63.23 395 ILE D N 1
ATOM 8373 C CA . ILE B 1 395 ? -18.476 10.328 -32.107 1.00 60.51 395 ILE D CA 1
ATOM 8374 C C . ILE B 1 395 ? -17.396 10.357 -31.040 1.00 59.54 395 ILE D C 1
ATOM 8375 O O . ILE B 1 395 ? -17.143 11.409 -30.437 1.00 60.66 395 ILE D O 1
ATOM 8380 N N . ARG B 1 396 ? -16.732 9.229 -30.842 1.00 58.06 396 ARG D N 1
ATOM 8381 C CA . ARG B 1 396 ? -15.621 9.158 -29.896 1.00 57.52 396 ARG D CA 1
ATOM 8382 C C . ARG B 1 396 ? -14.477 10.078 -30.293 1.00 57.44 396 ARG D C 1
ATOM 8383 O O . ARG B 1 396 ? -13.877 10.692 -29.422 1.00 55.82 396 ARG D O 1
ATOM 8391 N N . ASP B 1 397 ? -14.175 10.176 -31.593 1.00 57.79 397 ASP D N 1
ATOM 8392 C CA . ASP B 1 397 ? -13.204 11.172 -32.065 1.00 58.54 397 ASP D CA 1
ATOM 8393 C C . ASP B 1 397 ? -13.566 12.606 -31.600 1.00 58.04 397 ASP D C 1
ATOM 8394 O O . ASP B 1 397 ? -12.736 13.319 -31.017 1.00 58.53 397 ASP D O 1
ATOM 8399 N N . ILE B 1 398 ? -14.804 13.028 -31.820 1.00 56.60 398 ILE D N 1
ATOM 8400 C CA . ILE B 1 398 ? -15.207 14.359 -31.385 1.00 57.49 398 ILE D CA 1
ATOM 8401 C C . ILE B 1 398 ? -15.215 14.462 -29.853 1.00 55.70 398 ILE D C 1
ATOM 8402 O O . ILE B 1 398 ? -14.929 15.529 -29.265 1.00 55.11 398 ILE D O 1
ATOM 8407 N N . LEU B 1 399 ? -15.570 13.355 -29.207 1.00 52.27 399 LEU D N 1
ATOM 8408 C CA . LEU B 1 399 ? -15.650 13.350 -27.767 1.00 50.18 399 LEU D CA 1
ATOM 8409 C C . LEU B 1 399 ? -14.276 13.375 -27.158 1.00 48.32 399 LEU D C 1
ATOM 8410 O O . LEU B 1 399 ? -14.094 13.912 -26.059 1.00 47.49 399 LEU D O 1
ATOM 8415 N N . ALA B 1 400 ? -13.319 12.829 -27.901 1.00 46.86 400 ALA D N 1
ATOM 8416 C CA . ALA B 1 400 ? -11.915 12.922 -27.558 1.00 48.51 400 ALA D CA 1
ATOM 8417 C C . ALA B 1 400 ? -11.415 14.361 -27.674 1.00 50.16 400 ALA D C 1
ATOM 8418 O O . ALA B 1 400 ? -10.799 14.877 -26.734 1.00 49.77 400 ALA D O 1
ATOM 8420 N N . TYR B 1 401 ? -11.730 15.029 -28.767 1.00 51.53 401 TYR D N 1
ATOM 8421 C CA . TYR B 1 401 ? -11.386 16.430 -28.874 1.00 54.41 401 TYR D CA 1
ATOM 8422 C C . TYR B 1 401 ? -11.954 17.177 -27.684 1.00 54.96 401 TYR D C 1
ATOM 8423 O O . TYR B 1 401 ? -11.268 17.972 -27.089 1.00 54.70 401 TYR D O 1
ATOM 8432 N N . ALA B 1 402 ? -13.203 16.899 -27.335 1.00 54.56 402 ALA D N 1
ATOM 8433 C CA . ALA B 1 402 ? -13.829 17.486 -26.143 1.00 57.27 402 ALA D CA 1
ATOM 8434 C C . ALA B 1 402 ? -13.105 17.139 -24.820 1.00 59.00 402 ALA D C 1
ATOM 8435 O O . ALA B 1 402 ? -12.873 18.038 -24.019 1.00 56.81 402 ALA D O 1
ATOM 8437 N N . ARG B 1 403 ? -12.716 15.868 -24.617 1.00 61.77 403 ARG D N 1
ATOM 8438 C CA . ARG B 1 403 ? -11.940 15.496 -23.419 1.00 65.12 403 ARG D CA 1
ATOM 8439 C C . ARG B 1 403 ? -10.667 16.329 -23.330 1.00 66.95 403 ARG D C 1
ATOM 8440 O O . ARG B 1 403 ? -10.394 16.985 -22.325 1.00 67.60 403 ARG D O 1
ATOM 8448 N N . LEU B 1 404 ? -9.912 16.327 -24.415 1.00 67.63 404 LEU D N 1
ATOM 8449 C CA . LEU B 1 404 ? -8.653 17.015 -24.442 1.00 70.05 404 LEU D CA 1
ATOM 8450 C C . LEU B 1 404 ? -8.810 18.506 -24.189 1.00 71.07 404 LEU D C 1
ATOM 8451 O O . LEU B 1 404 ? -7.964 19.093 -23.519 1.00 73.28 404 LEU D O 1
ATOM 8456 N N . ALA B 1 405 ? -9.877 19.106 -24.712 1.00 69.67 405 ALA D N 1
ATOM 8457 C CA . ALA B 1 405 ? -10.173 20.540 -24.458 1.00 71.37 405 ALA D CA 1
ATOM 8458 C C . ALA B 1 405 ? -10.364 20.910 -22.978 1.00 72.09 405 ALA D C 1
ATOM 8459 O O . ALA B 1 405 ? -9.839 21.939 -22.517 1.00 73.48 405 ALA D O 1
ATOM 8461 N N . LEU B 1 406 ? -11.122 20.084 -22.251 1.00 72.20 406 LEU D N 1
ATOM 8462 C CA . LEU B 1 406 ? -11.341 20.273 -20.816 1.00 69.38 406 LEU D CA 1
ATOM 8463 C C . LEU B 1 406 ? -10.062 19.921 -20.091 1.00 68.45 406 LEU D C 1
ATOM 8464 O O . LEU B 1 406 ? -9.687 20.588 -19.140 1.00 69.74 406 LEU D O 1
ATOM 8469 N N . ASN B 1 407 ? -9.408 18.850 -20.517 1.00 66.96 407 ASN D N 1
ATOM 8470 C CA . ASN B 1 407 ? -8.197 18.413 -19.838 1.00 67.98 407 ASN D CA 1
ATOM 8471 C C . ASN B 1 407 ? -7.034 18.237 -20.816 1.00 69.56 407 ASN D C 1
ATOM 8472 O O . ASN B 1 407 ? -6.825 17.152 -21.352 1.00 70.78 407 ASN D O 1
ATOM 8477 N N . PRO B 1 408 ? -6.280 19.325 -21.057 1.00 72.12 408 PRO D N 1
ATOM 8478 C CA . PRO B 1 408 ? -5.134 19.320 -21.977 1.00 71.59 408 PRO D CA 1
ATOM 8479 C C . PRO B 1 408 ? -4.087 18.249 -21.619 1.00 71.35 408 PRO D C 1
ATOM 8480 O O . PRO B 1 408 ? -3.257 17.872 -22.458 1.00 71.69 408 PRO D O 1
ATOM 8484 N N . ALA B 1 409 ? -4.138 17.751 -20.386 1.00 67.99 409 ALA D N 1
ATOM 8485 C CA . ALA B 1 409 ? -3.203 16.738 -19.943 1.00 65.92 409 ALA D CA 1
ATOM 8486 C C . ALA B 1 409 ? -3.699 15.302 -20.175 1.00 65.29 409 ALA D C 1
ATOM 8487 O O . ALA B 1 409 ? -2.982 14.344 -19.842 1.00 62.73 409 ALA D O 1
ATOM 8489 N N . ASP B 1 410 ? -4.889 15.150 -20.775 1.00 64.70 410 ASP D N 1
ATOM 8490 C CA . ASP B 1 410 ? -5.383 13.824 -21.200 1.00 65.82 410 ASP D CA 1
ATOM 8491 C C . ASP B 1 410 ? -4.690 13.194 -22.422 1.00 67.77 410 ASP D C 1
ATOM 8492 O O . ASP B 1 410 ? -5.081 13.478 -23.559 1.00 68.71 410 ASP D O 1
ATOM 8497 N N . ASP B 1 411 ? -3.728 12.296 -22.187 1.00 67.53 411 ASP D N 1
ATOM 8498 C CA . ASP B 1 411 ? -2.882 11.728 -23.272 1.00 68.88 411 ASP D CA 1
ATOM 8499 C C . ASP B 1 411 ? -3.564 10.772 -24.231 1.00 68.87 411 ASP D C 1
ATOM 8500 O O . ASP B 1 411 ? -3.296 10.813 -25.439 1.00 69.01 411 ASP D O 1
ATOM 8505 N N . VAL B 1 412 ? -4.396 9.876 -23.697 1.00 66.47 412 VAL D N 1
ATOM 8506 C CA . VAL B 1 412 ? -5.064 8.890 -24.549 1.00 63.69 412 VAL D CA 1
ATOM 8507 C C . VAL B 1 412 ? -6.059 9.595 -25.489 1.00 61.96 412 VAL D C 1
ATOM 8508 O O . VAL B 1 412 ? -6.225 9.201 -26.646 1.00 60.77 412 VAL D O 1
ATOM 8512 N N . ALA B 1 413 ? -6.686 10.665 -25.016 1.00 59.18 413 ALA D N 1
ATOM 8513 C CA . ALA B 1 413 ? -7.475 11.462 -25.933 1.00 60.25 413 ALA D CA 1
ATOM 8514 C C . ALA B 1 413 ? -6.618 12.000 -27.100 1.00 60.24 413 ALA D C 1
ATOM 8515 O O . ALA B 1 413 ? -6.986 11.857 -28.263 1.00 59.15 413 ALA D O 1
ATOM 8517 N N . LEU B 1 414 ? -5.477 12.598 -26.772 1.00 59.86 414 LEU D N 1
ATOM 8518 C CA . LEU B 1 414 ? -4.594 13.128 -27.773 1.00 61.12 414 LEU D CA 1
ATOM 8519 C C . LEU B 1 414 ? -4.247 12.008 -28.751 1.00 61.83 414 LEU D C 1
ATOM 8520 O O . LEU B 1 414 ? -4.506 12.116 -29.957 1.00 63.19 414 LEU D O 1
ATOM 8525 N N . ARG B 1 415 ? -3.726 10.910 -28.213 1.00 61.75 415 ARG D N 1
ATOM 8526 C CA . ARG B 1 415 ? -3.285 9.784 -29.012 1.00 60.61 415 ARG D CA 1
ATOM 8527 C C . ARG B 1 415 ? -4.346 9.433 -30.063 1.00 57.83 415 ARG D C 1
ATOM 8528 O O . ARG B 1 415 ? -4.037 9.130 -31.204 1.00 58.37 415 ARG D O 1
ATOM 8536 N N . ARG B 1 416 ? -5.607 9.514 -29.697 1.00 54.61 416 ARG D N 1
ATOM 8537 C CA . ARG B 1 416 ? -6.647 9.074 -30.597 1.00 54.08 416 ARG D CA 1
ATOM 8538 C C . ARG B 1 416 ? -6.956 10.048 -31.733 1.00 56.11 416 ARG D C 1
ATOM 8539 O O . ARG B 1 416 ? -7.313 9.611 -32.833 1.00 57.40 416 ARG D O 1
ATOM 8547 N N . ILE B 1 417 ? -6.864 11.353 -31.472 1.00 54.76 417 ILE D N 1
ATOM 8548 C CA . ILE B 1 417 ? -7.192 12.289 -32.513 1.00 56.17 417 ILE D CA 1
ATOM 8549 C C . ILE B 1 417 ? -6.034 13.084 -33.117 1.00 58.91 417 ILE D C 1
ATOM 8550 O O . ILE B 1 417 ? -6.236 13.859 -34.062 1.00 59.52 417 ILE D O 1
ATOM 8555 N N . ILE B 1 418 ? -4.817 12.889 -32.642 1.00 60.73 418 ILE D N 1
ATOM 8556 C CA . ILE B 1 418 ? -3.731 13.671 -33.203 1.00 62.86 418 ILE D CA 1
ATOM 8557 C C . ILE B 1 418 ? -3.683 13.338 -34.683 1.00 65.45 418 ILE D C 1
ATOM 8558 O O . ILE B 1 418 ? -3.438 14.198 -35.521 1.00 69.10 418 ILE D O 1
ATOM 8563 N N . GLY B 1 419 ? -3.910 12.067 -34.982 1.00 65.62 419 GLY D N 1
ATOM 8564 C CA . GLY B 1 419 ? -3.988 11.559 -36.338 1.00 65.08 419 GLY D CA 1
ATOM 8565 C C . GLY B 1 419 ? -5.100 12.021 -37.262 1.00 64.98 419 GLY D C 1
ATOM 8566 O O . GLY B 1 419 ? -4.879 12.158 -38.458 1.00 63.93 419 GLY D O 1
ATOM 8567 N N . ARG B 1 420 ? -6.312 12.193 -36.746 1.00 66.17 420 ARG D N 1
ATOM 8568 C CA . ARG B 1 420 ? -7.460 12.405 -37.626 1.00 70.80 420 ARG D CA 1
ATOM 8569 C C . ARG B 1 420 ? -8.282 13.680 -37.424 1.00 72.49 420 ARG D C 1
ATOM 8570 O O . ARG B 1 420 ? -8.817 13.906 -36.345 1.00 70.77 420 ARG D O 1
ATOM 8578 N N . PRO B 1 421 ? -8.481 14.453 -38.491 1.00 74.79 421 PRO D N 1
ATOM 8579 C CA . PRO B 1 421 ? -7.562 14.498 -39.664 1.00 75.61 421 PRO D CA 1
ATOM 8580 C C . PRO B 1 421 ? -6.053 14.524 -39.499 1.00 76.97 421 PRO D C 1
ATOM 8581 O O . PRO B 1 421 ? -5.539 15.093 -38.548 1.00 78.01 421 PRO D O 1
ATOM 8585 N N . ARG B 1 422 ? -5.367 13.908 -40.458 1.00 78.97 422 ARG D N 1
ATOM 8586 C CA . ARG B 1 422 ? -3.915 13.971 -40.562 1.00 79.90 422 ARG D CA 1
ATOM 8587 C C . ARG B 1 422 ? -3.441 15.424 -40.598 1.00 82.70 422 ARG D C 1
ATOM 8588 O O . ARG B 1 422 ? -4.131 16.285 -41.149 1.00 83.23 422 ARG D O 1
ATOM 8596 N N . ARG B 1 423 ? -2.276 15.695 -40.002 1.00 84.73 423 ARG D N 1
ATOM 8597 C CA . ARG B 1 423 ? -1.701 17.051 -39.967 1.00 85.65 423 ARG D CA 1
ATOM 8598 C C . ARG B 1 423 ? -0.255 17.043 -39.478 1.00 87.99 423 ARG D C 1
ATOM 8599 O O . ARG B 1 423 ? 0.088 17.760 -38.545 1.00 89.04 423 ARG D O 1
ATOM 8607 N N . GLY B 1 424 ? 0.601 16.253 -40.118 1.00 90.31 424 GLY D N 1
ATOM 8608 C CA . GLY B 1 424 ? 1.958 16.064 -39.616 1.00 93.89 424 GLY D CA 1
ATOM 8609 C C . GLY B 1 424 ? 1.844 15.308 -38.311 1.00 98.67 424 GLY D C 1
ATOM 8610 O O . GLY B 1 424 ? 2.418 15.690 -37.302 1.00 102.08 424 GLY D O 1
ATOM 8611 N N . ILE B 1 425 ? 1.090 14.217 -38.332 1.00 101.69 425 ILE D N 1
ATOM 8612 C CA . ILE B 1 425 ? 1.034 13.347 -37.179 1.00 99.29 425 ILE D CA 1
ATOM 8613 C C . ILE B 1 425 ? 2.405 12.717 -37.065 1.00 99.01 425 ILE D C 1
ATOM 8614 O O . ILE B 1 425 ? 2.926 12.183 -38.036 1.00 101.11 425 ILE D O 1
ATOM 8619 N N . GLY B 1 426 ? 3.029 12.802 -35.907 1.00 98.01 426 GLY D N 1
ATOM 8620 C CA . GLY B 1 426 ? 4.344 12.216 -35.800 1.00 97.51 426 GLY D CA 1
ATOM 8621 C C . GLY B 1 426 ? 4.200 10.765 -35.425 1.00 95.59 426 GLY D C 1
ATOM 8622 O O . GLY B 1 426 ? 4.188 10.425 -34.251 1.00 98.43 426 GLY D O 1
ATOM 8623 N N . ASP B 1 427 ? 4.070 9.882 -36.403 1.00 94.13 427 ASP D N 1
ATOM 8624 C CA . ASP B 1 427 ? 4.060 8.493 -36.016 1.00 95.10 427 ASP D CA 1
ATOM 8625 C C . ASP B 1 427 ? 5.435 8.296 -35.419 1.00 94.41 427 ASP D C 1
ATOM 8626 O O . ASP B 1 427 ? 5.592 7.729 -34.342 1.00 94.60 427 ASP D O 1
ATOM 8631 N N . THR B 1 428 ? 6.433 8.795 -36.138 1.00 93.40 428 THR D N 1
ATOM 8632 C CA . THR B 1 428 ? 7.761 9.024 -35.609 1.00 93.20 428 THR D CA 1
ATOM 8633 C C . THR B 1 428 ? 7.799 10.170 -34.604 1.00 92.15 428 THR D C 1
ATOM 8634 O O . THR B 1 428 ? 8.423 10.074 -33.551 1.00 92.50 428 THR D O 1
ATOM 8638 N N . ALA B 1 429 ? 7.132 11.264 -34.958 1.00 89.15 429 ALA D N 1
ATOM 8639 C CA . ALA B 1 429 ? 7.178 12.495 -34.177 1.00 89.31 429 ALA D CA 1
ATOM 8640 C C . ALA B 1 429 ? 6.549 12.357 -32.803 1.00 89.90 429 ALA D C 1
ATOM 8641 O O . ALA B 1 429 ? 7.084 12.825 -31.800 1.00 89.30 429 ALA D O 1
ATOM 8643 N N . LEU B 1 430 ? 5.406 11.692 -32.777 1.00 90.20 430 LEU D N 1
ATOM 8644 C CA . LEU B 1 430 ? 4.631 11.519 -31.568 1.00 89.77 430 LEU D CA 1
ATOM 8645 C C . LEU B 1 430 ? 5.454 10.727 -30.584 1.00 91.15 430 LEU D C 1
ATOM 8646 O O . LEU B 1 430 ? 5.487 11.038 -29.397 1.00 89.21 430 LEU D O 1
ATOM 8651 N N . GLN B 1 431 ? 6.142 9.710 -31.083 1.00 93.16 431 GLN D N 1
ATOM 8652 C CA . GLN B 1 431 ? 7.007 8.938 -30.213 1.00 94.14 431 GLN D CA 1
ATOM 8653 C C . GLN B 1 431 ? 8.000 9.875 -29.557 1.00 93.92 431 GLN D C 1
ATOM 8654 O O . GLN B 1 431 ? 8.221 9.807 -28.353 1.00 95.21 431 GLN D O 1
ATOM 8660 N N . LYS B 1 432 ? 8.560 10.777 -30.349 1.00 96.23 432 LYS D N 1
ATOM 8661 C CA . LYS B 1 432 ? 9.526 11.739 -29.842 1.00 100.28 432 LYS D CA 1
ATOM 8662 C C . LYS B 1 432 ? 8.901 12.734 -28.872 1.00 100.08 432 LYS D C 1
ATOM 8663 O O . LYS B 1 432 ? 9.535 13.093 -27.883 1.00 103.92 432 LYS D O 1
ATOM 8669 N N . LEU B 1 433 ? 7.676 13.185 -29.140 1.00 96.54 433 LEU D N 1
ATOM 8670 C CA . LEU B 1 433 ? 7.025 14.092 -28.196 1.00 96.78 433 LEU D CA 1
ATOM 8671 C C . LEU B 1 433 ? 6.723 13.335 -26.925 1.00 98.23 433 LEU D C 1
ATOM 8672 O O . LEU B 1 433 ? 6.665 13.932 -25.851 1.00 100.27 433 LEU D O 1
ATOM 8677 N N . MET B 1 434 ? 6.550 12.016 -27.057 1.00 98.46 434 MET D N 1
ATOM 8678 C CA . MET B 1 434 ? 6.162 11.163 -25.931 1.00 99.33 434 MET D CA 1
ATOM 8679 C C . MET B 1 434 ? 7.272 10.946 -24.916 1.00 102.83 434 MET D C 1
ATOM 8680 O O . MET B 1 434 ? 7.058 11.137 -23.716 1.00 104.00 434 MET D O 1
ATOM 8685 N N . GLU B 1 435 ? 8.454 10.564 -25.382 1.00 110.77 435 GLU D N 1
ATOM 8686 C CA . GLU B 1 435 ? 9.604 10.463 -24.486 1.00 116.91 435 GLU D CA 1
ATOM 8687 C C . GLU B 1 435 ? 10.067 11.827 -23.975 1.00 115.00 435 GLU D C 1
ATOM 8688 O O . GLU B 1 435 ? 10.488 11.952 -22.826 1.00 113.53 435 GLU D O 1
ATOM 8694 N N . TRP B 1 436 ? 9.927 12.850 -24.806 1.00 116.14 436 TRP D N 1
ATOM 8695 C CA . TRP B 1 436 ? 10.293 14.187 -24.407 1.00 123.56 436 TRP D CA 1
ATOM 8696 C C . TRP B 1 436 ? 9.451 14.608 -23.248 1.00 124.48 436 TRP D C 1
ATOM 8697 O O . TRP B 1 436 ? 9.952 15.209 -22.277 1.00 128.17 436 TRP D O 1
ATOM 8708 N N . ALA B 1 437 ? 8.164 14.295 -23.318 1.00 123.13 437 ALA D N 1
ATOM 8709 C CA . ALA B 1 437 ? 7.227 14.665 -22.265 1.00 123.88 437 ALA D CA 1
ATOM 8710 C C . ALA B 1 437 ? 7.525 13.997 -20.928 1.00 126.79 437 ALA D C 1
ATOM 8711 O O . ALA B 1 437 ? 7.404 14.620 -19.880 1.00 134.67 437 ALA D O 1
ATOM 8713 N N . ARG B 1 438 ? 7.901 12.725 -20.959 1.00 124.00 438 ARG D N 1
ATOM 8714 C CA . ARG B 1 438 ? 8.098 11.992 -19.716 1.00 123.63 438 ARG D CA 1
ATOM 8715 C C . ARG B 1 438 ? 9.214 12.575 -18.856 1.00 125.26 438 ARG D C 1
ATOM 8716 O O . ARG B 1 438 ? 9.054 12.713 -17.646 1.00 123.84 438 ARG D O 1
ATOM 8724 N N . THR B 1 439 ? 10.340 12.918 -19.473 1.00 126.25 439 THR D N 1
ATOM 8725 C CA . THR B 1 439 ? 11.442 13.520 -18.730 1.00 133.07 439 THR D CA 1
ATOM 8726 C C . THR B 1 439 ? 11.065 14.886 -18.169 1.00 136.01 439 THR D C 1
ATOM 8727 O O . THR B 1 439 ? 11.323 15.193 -17.007 1.00 140.26 439 THR D O 1
ATOM 8731 N N . HIS B 1 440 ? 10.439 15.695 -19.012 1.00 133.72 440 HIS D N 1
ATOM 8732 C CA . HIS B 1 440 ? 9.884 16.969 -18.611 1.00 133.38 440 HIS D CA 1
ATOM 8733 C C . HIS B 1 440 ? 8.750 16.751 -17.659 1.00 133.14 440 HIS D C 1
ATOM 8734 O O . HIS B 1 440 ? 8.553 17.513 -16.689 1.00 132.63 440 HIS D O 1
ATOM 8741 N N . HIS B 1 441 ? 7.992 15.698 -17.936 1.00 132.68 441 HIS D N 1
ATOM 8742 C CA . HIS B 1 441 ? 6.785 15.358 -17.217 1.00 128.02 441 HIS D CA 1
ATOM 8743 C C . HIS B 1 441 ? 5.678 15.129 -18.197 1.00 124.36 441 HIS D C 1
ATOM 8744 O O . HIS B 1 441 ? 5.561 15.827 -19.225 1.00 121.96 441 HIS D O 1
ATOM 8751 N N . THR B 1 442 ? 4.843 14.150 -17.876 1.00 125.20 442 THR D N 1
ATOM 8752 C CA . THR B 1 442 ? 3.952 13.475 -18.842 1.00 118.84 442 THR D CA 1
ATOM 8753 C C . THR B 1 442 ? 3.001 14.359 -19.728 1.00 113.01 442 THR D C 1
ATOM 8754 O O . THR B 1 442 ? 2.141 13.811 -20.441 1.00 108.66 442 THR D O 1
ATOM 8758 N N . SER B 1 443 ? 3.179 15.688 -19.720 1.00 106.16 443 SER D N 1
ATOM 8759 C CA . SER B 1 443 ? 2.252 16.597 -20.423 1.00 100.85 443 SER D CA 1
ATOM 8760 C C . SER B 1 443 ? 2.474 16.590 -21.950 1.00 97.84 443 SER D C 1
ATOM 8761 O O . SER B 1 443 ? 3.382 17.259 -22.471 1.00 98.39 443 SER D O 1
ATOM 8764 N N . VAL B 1 444 ? 1.663 15.809 -22.668 1.00 91.07 444 VAL D N 1
ATOM 8765 C CA . VAL B 1 444 ? 1.964 15.557 -24.088 1.00 88.87 444 VAL D CA 1
ATOM 8766 C C . VAL B 1 444 ? 1.524 16.697 -24.975 1.00 90.73 444 VAL D C 1
ATOM 8767 O O . VAL B 1 444 ? 2.216 17.047 -25.948 1.00 88.35 444 VAL D O 1
ATOM 8771 N N . LEU B 1 445 ? 0.365 17.266 -24.653 1.00 91.25 445 LEU D N 1
ATOM 8772 C CA . LEU B 1 445 ? -0.087 18.435 -25.379 1.00 92.68 445 LEU D CA 1
ATOM 8773 C C . LEU B 1 445 ? 0.937 19.575 -25.279 1.00 98.02 445 LEU D C 1
ATOM 8774 O O . LEU B 1 445 ? 1.166 20.300 -26.257 1.00 100.81 445 LEU D O 1
ATOM 8779 N N . THR B 1 446 ? 1.560 19.720 -24.110 1.00 99.01 446 THR D N 1
ATOM 8780 C CA . THR B 1 446 ? 2.571 20.762 -23.904 1.00 100.85 446 THR D CA 1
ATOM 8781 C C . THR B 1 446 ? 3.815 20.505 -24.766 1.00 102.24 446 THR D C 1
ATOM 8782 O O . THR B 1 446 ? 4.438 21.448 -25.263 1.00 106.53 446 THR D O 1
ATOM 8786 N N . ALA B 1 447 ? 4.150 19.225 -24.950 1.00 100.20 447 ALA D N 1
ATOM 8787 C CA . ALA B 1 447 ? 5.231 18.805 -25.846 1.00 98.54 447 ALA D CA 1
ATOM 8788 C C . ALA B 1 447 ? 5.048 19.373 -27.248 1.00 98.19 447 ALA D C 1
ATOM 8789 O O . ALA B 1 447 ? 6.009 19.772 -27.891 1.00 101.08 447 ALA D O 1
ATOM 8791 N N . CYS B 1 448 ? 3.800 19.412 -27.700 1.00 97.23 448 CYS D N 1
ATOM 8792 C CA . CYS B 1 448 ? 3.434 20.009 -28.987 1.00 98.47 448 CYS D CA 1
ATOM 8793 C C . CYS B 1 448 ? 3.628 21.518 -29.087 1.00 100.94 448 CYS D C 1
ATOM 8794 O O . CYS B 1 448 ? 3.894 22.038 -30.163 1.00 101.51 448 CYS D O 1
ATOM 8797 N N . ALA B 1 449 ? 3.438 22.211 -27.970 1.00 105.13 449 ALA D N 1
ATOM 8798 C CA . ALA B 1 449 ? 3.550 23.657 -27.923 1.00 111.07 449 ALA D CA 1
ATOM 8799 C C . ALA B 1 449 ? 5.017 24.023 -27.780 1.00 117.88 449 ALA D C 1
ATOM 8800 O O . ALA B 1 449 ? 5.493 24.970 -28.409 1.00 119.87 449 ALA D O 1
ATOM 8802 N N . ASN B 1 450 ? 5.727 23.247 -26.965 1.00 119.82 450 ASN D N 1
ATOM 8803 C CA . ASN B 1 450 ? 7.168 23.384 -26.810 1.00 124.56 450 ASN D CA 1
ATOM 8804 C C . ASN B 1 450 ? 7.977 22.728 -27.934 1.00 127.11 450 ASN D C 1
ATOM 8805 O O . ASN B 1 450 ? 9.176 22.496 -27.786 1.00 130.00 450 ASN D O 1
ATOM 8810 N N . ALA B 1 451 ? 7.326 22.440 -29.060 1.00 129.50 451 ALA D N 1
ATOM 8811 C CA . ALA B 1 451 ? 7.976 21.735 -30.164 1.00 133.77 451 ALA D CA 1
ATOM 8812 C C . ALA B 1 451 ? 8.982 22.598 -30.910 1.00 140.42 451 ALA D C 1
ATOM 8813 O O . ALA B 1 451 ? 10.087 22.145 -31.171 1.00 143.82 451 ALA D O 1
ATOM 8815 N N . ALA B 1 452 ? 8.599 23.828 -31.253 1.00 144.92 452 ALA D N 1
ATOM 8816 C CA . ALA B 1 452 ? 9.484 24.733 -31.991 1.00 146.30 452 ALA D CA 1
ATOM 8817 C C . ALA B 1 452 ? 10.530 25.380 -31.086 1.00 149.69 452 ALA D C 1
ATOM 8818 O O . ALA B 1 452 ? 11.681 25.531 -31.482 1.00 152.13 452 ALA D O 1
ATOM 8820 N N . GLU B 1 453 ? 10.121 25.745 -29.870 1.00 152.78 453 GLU D N 1
ATOM 8821 C CA . GLU B 1 453 ? 10.948 26.555 -28.966 1.00 158.13 453 GLU D CA 1
ATOM 8822 C C . GLU B 1 453 ? 12.045 25.797 -28.210 1.00 160.01 453 GLU D C 1
ATOM 8823 O O . GLU B 1 453 ? 13.172 26.277 -28.106 1.00 163.10 453 GLU D O 1
ATOM 8829 N N . GLN B 1 454 ? 11.712 24.624 -27.680 1.00 156.52 454 GLN D N 1
ATOM 8830 C CA . GLN B 1 454 ? 12.623 23.874 -26.812 1.00 158.69 454 GLN D CA 1
ATOM 8831 C C . GLN B 1 454 ? 13.553 22.927 -27.595 1.00 163.35 454 GLN D C 1
ATOM 8832 O O . GLN B 1 454 ? 13.920 23.208 -28.740 1.00 162.62 454 GLN D O 1
ATOM 8838 N N . ASN B 1 455 ? 13.977 21.840 -26.945 1.00 171.94 455 ASN D N 1
ATOM 8839 C CA . ASN B 1 455 ? 14.597 20.707 -27.625 1.00 178.31 455 ASN D CA 1
ATOM 8840 C C . ASN B 1 455 ? 13.551 20.127 -28.561 1.00 181.72 455 ASN D C 1
ATOM 8841 O O . ASN B 1 455 ? 12.473 19.692 -28.129 1.00 188.93 455 ASN D O 1
ATOM 8846 N N . ILE B 1 456 ? 13.872 20.100 -29.846 1.00 182.80 456 ILE D N 1
ATOM 8847 C CA . ILE B 1 456 ? 12.840 20.056 -30.862 1.00 181.25 456 ILE D CA 1
ATOM 8848 C C . ILE B 1 456 ? 12.790 18.720 -31.594 1.00 176.78 456 ILE D C 1
ATOM 8849 O O . ILE B 1 456 ? 13.788 17.986 -31.633 1.00 185.31 456 ILE D O 1
ATOM 8854 N N . LEU B 1 457 ? 11.625 18.412 -32.166 1.00 164.10 457 LEU D N 1
ATOM 8855 C CA . LEU B 1 457 ? 11.532 17.440 -33.250 1.00 157.59 457 LEU D CA 1
ATOM 8856 C C . LEU B 1 457 ? 11.680 18.191 -34.556 1.00 157.83 457 LEU D C 1
ATOM 8857 O O . LEU B 1 457 ? 10.864 19.064 -34.867 1.00 159.06 457 LEU D O 1
ATOM 8862 N N . ASP B 1 458 ? 12.688 17.821 -35.340 1.00 156.14 458 ASP D N 1
ATOM 8863 C CA . ASP B 1 458 ? 13.125 18.634 -36.481 1.00 153.90 458 ASP D CA 1
ATOM 8864 C C . ASP B 1 458 ? 12.121 18.817 -37.621 1.00 149.63 458 ASP D C 1
ATOM 8865 O O . ASP B 1 458 ? 11.704 19.949 -37.887 1.00 149.51 458 ASP D O 1
ATOM 8870 N N . ARG B 1 459 ? 11.717 17.715 -38.266 1.00 146.34 459 ARG D N 1
ATOM 8871 C CA . ARG B 1 459 ? 10.997 17.784 -39.552 1.00 142.47 459 ARG D CA 1
ATOM 8872 C C . ARG B 1 459 ? 9.725 18.654 -39.596 1.00 137.60 459 ARG D C 1
ATOM 8873 O O . ARG B 1 459 ? 9.568 19.464 -40.509 1.00 141.20 459 ARG D O 1
ATOM 8881 N N . GLY B 1 460 ? 8.823 18.489 -38.635 1.00 129.27 460 GLY D N 1
ATOM 8882 C CA . GLY B 1 460 ? 7.566 19.226 -38.676 1.00 125.01 460 GLY D CA 1
ATOM 8883 C C . GLY B 1 460 ? 7.240 19.962 -37.393 1.00 122.58 460 GLY D C 1
ATOM 8884 O O . GLY B 1 460 ? 6.106 19.913 -36.919 1.00 119.71 460 GLY D O 1
ATOM 8885 N N . ALA B 1 461 ? 8.232 20.655 -36.839 1.00 121.49 461 ALA D N 1
ATOM 8886 C CA . ALA B 1 461 ? 8.080 21.376 -35.577 1.00 118.24 461 ALA D CA 1
ATOM 8887 C C . ALA B 1 461 ? 6.803 22.214 -35.527 1.00 115.71 461 ALA D C 1
ATOM 8888 O O . ALA B 1 461 ? 6.011 22.096 -34.594 1.00 112.09 461 ALA D O 1
ATOM 8890 N N . HIS B 1 462 ? 6.612 23.048 -36.548 1.00 115.50 462 HIS D N 1
ATOM 8891 C CA . HIS B 1 462 ? 5.469 23.958 -36.620 1.00 111.65 462 HIS D CA 1
ATOM 8892 C C . HIS B 1 462 ? 4.095 23.247 -36.554 1.00 105.86 462 HIS D C 1
ATOM 8893 O O . HIS B 1 462 ? 3.185 23.734 -35.872 1.00 106.05 462 HIS D O 1
ATOM 8900 N N . LYS B 1 463 ? 3.971 22.097 -37.227 1.00 100.50 463 LYS D N 1
ATOM 8901 C CA . LYS B 1 463 ? 2.742 21.273 -37.203 1.00 95.77 463 LYS D CA 1
ATOM 8902 C C . LYS B 1 463 ? 2.259 20.983 -35.774 1.00 90.39 463 LYS D C 1
ATOM 8903 O O . LYS B 1 463 ? 1.054 21.014 -35.492 1.00 87.44 463 LYS D O 1
ATOM 8909 N N . ALA B 1 464 ? 3.203 20.713 -34.877 1.00 86.11 464 ALA D N 1
ATOM 8910 C CA . ALA B 1 464 ? 2.883 20.544 -33.472 1.00 83.20 464 ALA D CA 1
ATOM 8911 C C . ALA B 1 464 ? 2.278 21.816 -32.902 1.00 84.70 464 ALA D C 1
ATOM 8912 O O . ALA B 1 464 ? 1.169 21.787 -32.392 1.00 84.28 464 ALA D O 1
ATOM 8914 N N . THR B 1 465 ? 2.991 22.936 -33.040 1.00 89.86 465 THR D N 1
ATOM 8915 C CA . THR B 1 465 ? 2.564 24.219 -32.471 1.00 91.50 465 THR D CA 1
ATOM 8916 C C . THR B 1 465 ? 1.138 24.563 -32.870 1.00 92.17 465 THR D C 1
ATOM 8917 O O . THR B 1 465 ? 0.324 24.949 -32.025 1.00 89.44 465 THR D O 1
ATOM 8921 N N . GLU B 1 466 ? 0.853 24.404 -34.164 1.00 93.26 466 GLU D N 1
ATOM 8922 C CA . GLU B 1 466 ? -0.470 24.688 -34.722 1.00 95.13 466 GLU D CA 1
ATOM 8923 C C . GLU B 1 466 ? -1.589 23.868 -34.092 1.00 92.19 466 GLU D C 1
ATOM 8924 O O . GLU B 1 466 ? -2.690 24.386 -33.901 1.00 90.70 466 GLU D O 1
ATOM 8930 N N . PHE B 1 467 ? -1.298 22.598 -33.790 1.00 87.21 467 PHE D N 1
ATOM 8931 C CA . PHE B 1 467 ? -2.204 21.729 -33.045 1.00 84.10 467 PHE D CA 1
ATOM 8932 C C . PHE B 1 467 ? -2.375 22.210 -31.589 1.00 84.25 467 PHE D C 1
ATOM 8933 O O . PHE B 1 467 ? -3.492 22.252 -31.074 1.00 84.58 467 PHE D O 1
ATOM 8941 N N . ALA B 1 468 ? -1.272 22.593 -30.946 1.00 84.73 468 ALA D N 1
ATOM 8942 C CA . ALA B 1 468 ? -1.308 23.173 -29.608 1.00 84.98 468 ALA D CA 1
ATOM 8943 C C . ALA B 1 468 ? -2.193 24.428 -29.565 1.00 87.14 468 ALA D C 1
ATOM 8944 O O . ALA B 1 468 ? -2.832 24.725 -28.558 1.00 87.15 468 ALA D O 1
ATOM 8946 N N . GLY B 1 469 ? -2.219 25.154 -30.678 1.00 89.74 469 GLY D N 1
ATOM 8947 C CA . GLY B 1 469 ? -2.995 26.379 -30.799 1.00 91.93 469 GLY D CA 1
ATOM 8948 C C . GLY B 1 469 ? -4.423 26.119 -31.212 1.00 90.73 469 GLY D C 1
ATOM 8949 O O . GLY B 1 469 ? -5.337 26.837 -30.803 1.00 89.25 469 GLY D O 1
ATOM 8950 N N . LEU B 1 470 ? -4.611 25.093 -32.035 1.00 92.33 470 LEU D N 1
ATOM 8951 C CA . LEU B 1 470 ? -5.942 24.604 -32.368 1.00 93.78 470 LEU D CA 1
ATOM 8952 C C . LEU B 1 470 ? -6.637 24.161 -31.080 1.00 91.28 470 LEU D C 1
ATOM 8953 O O . LEU B 1 470 ? -7.832 24.445 -30.892 1.00 94.09 470 LEU D O 1
ATOM 8958 N N . MET B 1 471 ? -5.868 23.535 -30.181 1.00 85.51 471 MET D N 1
ATOM 8959 C CA . MET B 1 471 ? -6.420 22.981 -28.942 1.00 84.15 471 MET D CA 1
ATOM 8960 C C . MET B 1 471 ? -6.796 24.003 -27.899 1.00 85.35 471 MET D C 1
ATOM 8961 O O . MET B 1 471 ? -7.870 23.915 -27.315 1.00 84.88 471 MET D O 1
ATOM 8966 N N . GLU B 1 472 ? -5.914 24.964 -27.661 1.00 90.44 472 GLU D N 1
ATOM 8967 C CA . GLU B 1 472 ? -6.210 26.042 -26.736 1.00 95.13 472 GLU D CA 1
ATOM 8968 C C . GLU B 1 472 ? -7.448 26.845 -27.167 1.00 95.17 472 GLU D C 1
ATOM 8969 O O . GLU B 1 472 ? -8.211 27.330 -26.321 1.00 96.35 472 GLU D O 1
ATOM 8975 N N . ALA B 1 473 ? -7.656 26.970 -28.474 1.00 93.35 473 ALA D N 1
ATOM 8976 C CA . ALA B 1 473 ? -8.862 27.616 -28.985 1.00 95.55 473 ALA D CA 1
ATOM 8977 C C . ALA B 1 473 ? -10.124 26.835 -28.586 1.00 92.88 473 ALA D C 1
ATOM 8978 O O . ALA B 1 473 ? -11.151 27.440 -28.250 1.00 96.80 473 ALA D O 1
ATOM 8980 N N . MET B 1 474 ? -10.032 25.503 -28.602 1.00 86.51 474 MET D N 1
ATOM 8981 C CA . MET B 1 474 ? -11.113 24.634 -28.121 1.00 81.69 474 MET D CA 1
ATOM 8982 C C . MET B 1 474 ? -11.273 24.738 -26.616 1.00 79.57 474 MET D C 1
ATOM 8983 O O . MET B 1 474 ? -12.392 24.762 -26.108 1.00 76.71 474 MET D O 1
ATOM 8988 N N . SER B 1 475 ? -10.144 24.805 -25.914 1.00 79.26 475 SER D N 1
ATOM 8989 C CA . SER B 1 475 ? -10.145 24.862 -24.462 1.00 81.19 475 SER D CA 1
ATOM 8990 C C . SER B 1 475 ? -10.739 26.204 -24.035 1.00 89.48 475 SER D C 1
ATOM 8991 O O . SER B 1 475 ? -11.632 26.232 -23.185 1.00 87.97 475 SER D O 1
ATOM 8994 N N . GLU B 1 476 ? -10.264 27.305 -24.641 1.00 97.38 476 GLU D N 1
ATOM 8995 C CA . GLU B 1 476 ? -10.886 28.620 -24.435 1.00 105.69 476 GLU D CA 1
ATOM 8996 C C . GLU B 1 476 ? -12.387 28.620 -24.785 1.00 108.13 476 GLU D C 1
ATOM 8997 O O . GLU B 1 476 ? -13.165 29.384 -24.203 1.00 112.79 476 GLU D O 1
ATOM 9003 N N . ALA B 1 477 ? -12.783 27.766 -25.729 1.00 105.26 477 ALA D N 1
ATOM 9004 C CA . ALA B 1 477 ? -14.182 27.658 -26.133 1.00 107.53 477 ALA D CA 1
ATOM 9005 C C . ALA B 1 477 ? -14.974 26.710 -25.210 1.00 108.08 477 ALA D C 1
ATOM 9006 O O . ALA B 1 477 ? -16.202 26.589 -25.309 1.00 107.44 477 ALA D O 1
ATOM 9008 N N . ALA B 1 478 ? -14.257 26.050 -24.306 1.00 109.45 478 ALA D N 1
ATOM 9009 C CA . ALA B 1 478 ? -14.874 25.162 -23.335 1.00 111.24 478 ALA D CA 1
ATOM 9010 C C . ALA B 1 478 ? -14.866 25.790 -21.950 1.00 120.49 478 ALA D C 1
ATOM 9011 O O . ALA B 1 478 ? -15.655 25.390 -21.087 1.00 122.72 478 ALA D O 1
ATOM 9013 N N . ASP B 1 479 ? -13.984 26.779 -21.748 1.00 129.65 479 ASP D N 1
ATOM 9014 C CA . ASP B 1 479 ? -13.902 27.563 -20.494 1.00 133.74 479 ASP D CA 1
ATOM 9015 C C . ASP B 1 479 ? -15.209 28.330 -20.212 1.00 138.10 479 ASP D C 1
ATOM 9016 O O . ASP B 1 479 ? -15.318 29.049 -19.210 1.00 144.20 479 ASP D O 1
ATOM 9021 N N . ASN B 1 480 ? -16.180 28.148 -21.114 1.00 137.39 480 ASN D N 1
ATOM 9022 C CA . ASN B 1 480 ? -17.534 28.731 -21.110 1.00 139.36 480 ASN D CA 1
ATOM 9023 C C . ASN B 1 480 ? -17.859 28.804 -22.599 1.00 138.41 480 ASN D C 1
ATOM 9024 O O . ASN B 1 480 ? -16.991 28.600 -23.485 1.00 139.58 480 ASN D O 1
ATOM 9029 N N A TYR B 1 481 ? -19.154 28.886 -22.958 0.70 139.88 481 TYR D N 1
ATOM 9030 N N B TYR B 1 481 ? -19.144 28.812 -22.986 0.30 136.63 481 TYR D N 1
ATOM 9031 C CA A TYR B 1 481 ? -19.620 28.971 -24.372 0.70 139.43 481 TYR D CA 1
ATOM 9032 C CA B TYR B 1 481 ? -19.487 28.817 -24.427 0.30 134.18 481 TYR D CA 1
ATOM 9033 C C A TYR B 1 481 ? -20.470 27.773 -24.908 0.70 134.47 481 TYR D C 1
ATOM 9034 C C B TYR B 1 481 ? -20.574 27.842 -24.924 0.30 131.58 481 TYR D C 1
ATOM 9035 O O A TYR B 1 481 ? -20.424 27.478 -26.108 0.70 132.62 481 TYR D O 1
ATOM 9036 O O B TYR B 1 481 ? -20.804 27.764 -26.134 0.30 132.13 481 TYR D O 1
ATOM 9053 N N . GLU B 1 482 ? -21.230 27.088 -24.025 1.00 128.11 482 GLU D N 1
ATOM 9054 C CA . GLU B 1 482 ? -22.359 26.138 -24.376 1.00 122.86 482 GLU D CA 1
ATOM 9055 C C . GLU B 1 482 ? -22.085 24.810 -25.118 1.00 113.67 482 GLU D C 1
ATOM 9056 O O . GLU B 1 482 ? -21.491 24.820 -26.188 1.00 111.98 482 GLU D O 1
ATOM 9062 N N . PRO B 1 483 ? -22.596 23.679 -24.578 1.00 107.88 483 PRO D N 1
ATOM 9063 C CA . PRO B 1 483 ? -22.292 22.301 -25.050 1.00 99.23 483 PRO D CA 1
ATOM 9064 C C . PRO B 1 483 ? -22.636 21.965 -26.506 1.00 94.46 483 PRO D C 1
ATOM 9065 O O . PRO B 1 483 ? -21.755 21.541 -27.257 1.00 92.64 483 PRO D O 1
ATOM 9069 N N . ALA B 1 484 ? -23.897 22.133 -26.897 1.00 92.61 484 ALA D N 1
ATOM 9070 C CA . ALA B 1 484 ? -24.316 21.797 -28.256 1.00 89.59 484 ALA D CA 1
ATOM 9071 C C . ALA B 1 484 ? -23.519 22.593 -29.315 1.00 92.28 484 ALA D C 1
ATOM 9072 O O . ALA B 1 484 ? -23.088 22.031 -30.340 1.00 90.90 484 ALA D O 1
ATOM 9074 N N . ALA B 1 485 ? -23.282 23.879 -29.038 1.00 93.10 485 ALA D N 1
ATOM 9075 C CA . ALA B 1 485 ? -22.527 24.750 -29.949 1.00 93.99 485 ALA D CA 1
ATOM 9076 C C . ALA B 1 485 ? -21.000 24.581 -29.816 1.00 88.76 485 ALA D C 1
ATOM 9077 O O . ALA B 1 485 ? -20.251 24.751 -30.779 1.00 88.55 485 ALA D O 1
ATOM 9079 N N . PHE B 1 486 ? -20.540 24.232 -28.623 1.00 84.48 486 PHE D N 1
ATOM 9080 C CA . PHE B 1 486 ? -19.119 23.931 -28.422 1.00 81.58 486 PHE D CA 1
ATOM 9081 C C . PHE B 1 486 ? -18.705 22.684 -29.216 1.00 78.18 486 PHE D C 1
ATOM 9082 O O . PHE B 1 486 ? -17.592 22.601 -29.760 1.00 75.27 486 PHE D O 1
ATOM 9090 N N . LEU B 1 487 ? -19.625 21.726 -29.292 1.00 77.61 487 LEU D N 1
ATOM 9091 C CA . LEU B 1 487 ? -19.424 20.556 -30.132 1.00 75.54 487 LEU D CA 1
ATOM 9092 C C . LEU B 1 487 ? -19.403 20.931 -31.631 1.00 79.89 487 LEU D C 1
ATOM 9093 O O . LEU B 1 487 ? -18.742 20.257 -32.421 1.00 77.10 487 LEU D O 1
ATOM 9098 N N . ARG B 1 488 ? -20.094 22.016 -32.007 1.00 85.68 488 ARG D N 1
ATOM 9099 C CA . ARG B 1 488 ? -19.979 22.568 -33.370 1.00 89.38 488 ARG D CA 1
ATOM 9100 C C . ARG B 1 488 ? -18.609 23.171 -33.548 1.00 87.81 488 ARG D C 1
ATOM 9101 O O . ARG B 1 488 ? -17.972 22.987 -34.595 1.00 84.11 488 ARG D O 1
ATOM 9109 N N . PHE B 1 489 ? -18.151 23.879 -32.521 1.00 86.91 489 PHE D N 1
ATOM 9110 C CA . PHE B 1 489 ? -16.822 24.447 -32.581 1.00 90.46 489 PHE D CA 1
ATOM 9111 C C . PHE B 1 489 ? -15.767 23.388 -32.909 1.00 89.38 489 PHE D C 1
ATOM 9112 O O . PHE B 1 489 ? -14.952 23.552 -33.833 1.00 89.87 489 PHE D O 1
ATOM 9120 N N . VAL B 1 490 ? -15.798 22.307 -32.136 1.00 85.23 490 VAL D N 1
ATOM 9121 C CA . VAL B 1 490 ? -14.847 21.250 -32.278 1.00 80.67 490 VAL D CA 1
ATOM 9122 C C . VAL B 1 490 ? -14.978 20.637 -33.664 1.00 81.10 490 VAL D C 1
ATOM 9123 O O . VAL B 1 490 ? -13.984 20.532 -34.372 1.00 83.09 490 VAL D O 1
ATOM 9127 N N . MET B 1 491 ? -16.194 20.277 -34.070 1.00 81.73 491 MET D N 1
ATOM 9128 C CA . MET B 1 491 ? -16.392 19.618 -35.372 1.00 84.56 491 MET D CA 1
ATOM 9129 C C . MET B 1 491 ? -15.870 20.472 -36.552 1.00 90.40 491 MET D C 1
ATOM 9130 O O . MET B 1 491 ? -15.145 19.969 -37.433 1.00 86.36 491 MET D O 1
ATOM 9135 N N . GLU B 1 492 ? -16.225 21.761 -36.549 1.00 94.77 492 GLU D N 1
ATOM 9136 C CA . GLU B 1 492 ? -15.793 22.686 -37.591 1.00 97.58 492 GLU D CA 1
ATOM 9137 C C . GLU B 1 492 ? -14.265 22.855 -37.580 1.00 95.63 492 GLU D C 1
ATOM 9138 O O . GLU B 1 492 ? -13.583 22.385 -38.503 1.00 96.84 492 GLU D O 1
ATOM 9144 N N . THR B 1 493 ? -13.732 23.467 -36.519 1.00 91.14 493 THR D N 1
ATOM 9145 C CA . THR B 1 493 ? -12.320 23.883 -36.481 1.00 87.59 493 THR D CA 1
ATOM 9146 C C . THR B 1 493 ? -11.278 22.746 -36.464 1.00 83.81 493 THR D C 1
ATOM 9147 O O . THR B 1 493 ? -10.168 22.908 -36.983 1.00 82.09 493 THR D O 1
ATOM 9151 N N . SER B 1 494 ? -11.633 21.598 -35.891 1.00 80.11 494 SER D N 1
ATOM 9152 C CA . SER B 1 494 ? -10.742 20.432 -35.913 1.00 77.23 494 SER D CA 1
ATOM 9153 C C . SER B 1 494 ? -10.371 20.000 -37.337 1.00 78.01 494 SER D C 1
ATOM 9154 O O . SER B 1 494 ? -9.320 19.406 -37.557 1.00 74.93 494 SER D O 1
ATOM 9157 N N . GLY B 1 495 ? -11.245 20.320 -38.288 1.00 82.74 495 GLY D N 1
ATOM 9158 C CA . GLY B 1 495 ? -11.068 19.954 -39.683 1.00 84.88 495 GLY D CA 1
ATOM 9159 C C . GLY B 1 495 ? -11.745 18.633 -39.982 1.00 84.93 495 GLY D C 1
ATOM 9160 O O . GLY B 1 495 ? -11.532 18.053 -41.050 1.00 87.74 495 GLY D O 1
ATOM 9161 N N . TYR B 1 496 ? -12.570 18.165 -39.047 1.00 80.55 496 TYR D N 1
ATOM 9162 C CA . TYR B 1 496 ? -13.197 16.848 -39.146 1.00 80.74 496 TYR D CA 1
ATOM 9163 C C . TYR B 1 496 ? -14.312 16.753 -40.208 1.00 88.37 496 TYR D C 1
ATOM 9164 O O . TYR B 1 496 ? -14.401 15.754 -40.946 1.00 89.87 496 TYR D O 1
ATOM 9173 N N . LEU B 1 497 ? -15.172 17.770 -40.262 1.00 94.24 497 LEU D N 1
ATOM 9174 C CA . LEU B 1 497 ? -16.309 17.753 -41.179 1.00 104.41 497 LEU D CA 1
ATOM 9175 C C . LEU B 1 497 ? -15.874 17.780 -42.641 1.00 111.61 497 LEU D C 1
ATOM 9176 O O . LEU B 1 497 ? -16.289 16.924 -43.423 1.00 112.94 497 LEU D O 1
ATOM 9181 N N . ASP B 1 498 ? -15.034 18.753 -42.999 1.00 117.12 498 ASP D N 1
ATOM 9182 C CA . ASP B 1 498 ? -14.558 18.884 -44.378 1.00 123.48 498 ASP D CA 1
ATOM 9183 C C . ASP B 1 498 ? -13.851 17.611 -44.890 1.00 123.82 498 ASP D C 1
ATOM 9184 O O . ASP B 1 498 ? -13.866 17.342 -46.094 1.00 131.55 498 ASP D O 1
ATOM 9189 N N . LEU B 1 499 ? -13.272 16.822 -43.978 1.00 117.30 499 LEU D N 1
ATOM 9190 C CA . LEU B 1 499 ? -12.737 15.501 -44.322 1.00 117.52 499 LEU D CA 1
ATOM 9191 C C . LEU B 1 499 ? -13.879 14.614 -44.813 1.00 123.12 499 LEU D C 1
ATOM 9192 O O . LEU B 1 499 ? -13.918 14.227 -45.988 1.00 125.67 499 LEU D O 1
ATOM 9197 N N . LEU B 1 500 ? -14.808 14.326 -43.898 1.00 124.90 500 LEU D N 1
ATOM 9198 C CA . LEU B 1 500 ? -16.006 13.512 -44.155 1.00 127.20 500 LEU D CA 1
ATOM 9199 C C . LEU B 1 500 ? -16.857 13.955 -45.347 1.00 134.06 500 LEU D C 1
ATOM 9200 O O . LEU B 1 500 ? -17.594 13.147 -45.916 1.00 136.24 500 LEU D O 1
ATOM 9205 N N . ARG B 1 501 ? -16.795 15.243 -45.682 1.00 134.73 501 ARG D N 1
ATOM 9206 C CA . ARG B 1 501 ? -17.505 15.769 -46.838 1.00 138.34 501 ARG D CA 1
ATOM 9207 C C . ARG B 1 501 ? -16.701 15.468 -48.088 1.00 145.57 501 ARG D C 1
ATOM 9208 O O . ARG B 1 501 ? -17.269 15.156 -49.135 1.00 150.67 501 ARG D O 1
ATOM 9216 N N . GLN B 1 502 ? -15.377 15.555 -47.971 1.00 147.27 502 GLN D N 1
ATOM 9217 C CA . GLN B 1 502 ? -14.495 15.309 -49.109 1.00 151.50 502 GLN D CA 1
ATOM 9218 C C . GLN B 1 502 ? -14.306 13.821 -49.371 1.00 148.96 502 GLN D C 1
ATOM 9219 O O . GLN B 1 502 ? -13.975 13.421 -50.488 1.00 154.75 502 GLN D O 1
ATOM 9225 N N . GLU B 1 503 ? -14.517 13.005 -48.342 1.00 140.90 503 GLU D N 1
ATOM 9226 C CA . GLU B 1 503 ? -14.699 11.576 -48.558 1.00 139.23 503 GLU D CA 1
ATOM 9227 C C . GLU B 1 503 ? -16.117 11.138 -48.177 1.00 139.46 503 GLU D C 1
ATOM 9228 O O . GLU B 1 503 ? -16.339 10.005 -47.725 1.00 136.37 503 GLU D O 1
ATOM 9234 N N . GLY B 1 504 ? -17.066 12.053 -48.387 1.00 142.48 504 GLY D N 1
ATOM 9235 C CA . GLY B 1 504 ? -18.481 11.841 -48.076 1.00 143.05 504 GLY D CA 1
ATOM 9236 C C . GLY B 1 504 ? -19.195 10.900 -49.022 1.00 147.26 504 GLY D C 1
ATOM 9237 O O . GLY B 1 504 ? -19.839 11.334 -49.981 1.00 154.37 504 GLY D O 1
ATOM 9238 N N . GLN B 1 505 ? -19.079 9.606 -48.737 1.00 143.57 505 GLN D N 1
ATOM 9239 C CA . GLN B 1 505 ? -19.748 8.563 -49.501 1.00 142.92 505 GLN D CA 1
ATOM 9240 C C . GLN B 1 505 ? -20.413 7.650 -48.484 1.00 137.78 505 GLN D C 1
ATOM 9241 O O . GLN B 1 505 ? -21.630 7.444 -48.498 1.00 137.67 505 GLN D O 1
ATOM 9247 N N . GLU B 1 506 ? -19.566 7.104 -47.616 1.00 131.16 506 GLU D N 1
ATOM 9248 C CA . GLU B 1 506 ? -19.953 6.486 -46.366 1.00 123.67 506 GLU D CA 1
ATOM 9249 C C . GLU B 1 506 ? -19.744 7.579 -45.324 1.00 119.23 506 GLU D C 1
ATOM 9250 O O . GLU B 1 506 ? -20.192 7.467 -44.179 1.00 112.46 506 GLU D O 1
ATOM 9256 N N . GLY B 1 507 ? -19.044 8.631 -45.753 1.00 119.86 507 GLY D N 1
ATOM 9257 C CA . GLY B 1 507 ? -18.736 9.796 -44.932 1.00 115.77 507 GLY D CA 1
ATOM 9258 C C . GLY B 1 507 ? -19.943 10.675 -44.685 1.00 115.55 507 GLY D C 1
ATOM 9259 O O . GLY B 1 507 ? -20.001 11.380 -43.679 1.00 114.35 507 GLY D O 1
ATOM 9260 N N . GLN B 1 508 ? -20.907 10.637 -45.602 1.00 117.47 508 GLN D N 1
ATOM 9261 C CA . GLN B 1 508 ? -22.167 11.337 -45.392 1.00 118.68 508 GLN D CA 1
ATOM 9262 C C . GLN B 1 508 ? -22.991 10.636 -44.323 1.00 113.78 508 GLN D C 1
ATOM 9263 O O . GLN B 1 508 ? -23.643 11.286 -43.511 1.00 112.16 508 GLN D O 1
ATOM 9269 N N . VAL B 1 509 ? -22.949 9.306 -44.347 1.00 113.43 509 VAL D N 1
ATOM 9270 C CA . VAL B 1 509 ? -23.501 8.456 -43.289 1.00 111.78 509 VAL D CA 1
ATOM 9271 C C . VAL B 1 509 ? -22.859 8.834 -41.949 1.00 107.10 509 VAL D C 1
ATOM 9272 O O . VAL B 1 509 ? -23.537 8.901 -40.922 1.00 104.68 509 VAL D O 1
ATOM 9276 N N . ARG B 1 510 ? -21.553 9.103 -41.989 1.00 106.66 510 ARG D N 1
ATOM 9277 C CA . ARG B 1 510 ? -20.772 9.477 -40.804 1.00 102.74 510 ARG D CA 1
ATOM 9278 C C . ARG B 1 510 ? -21.024 10.905 -40.304 1.00 100.07 510 ARG D C 1
ATOM 9279 O O . ARG B 1 510 ? -21.074 11.139 -39.086 1.00 96.75 510 ARG D O 1
ATOM 9287 N N . LEU B 1 511 ? -21.194 11.852 -41.228 1.00 97.72 511 LEU D N 1
ATOM 9288 C CA . LEU B 1 511 ? -21.486 13.231 -40.833 1.00 94.46 511 LEU D CA 1
ATOM 9289 C C . LEU B 1 511 ? -22.944 13.422 -40.485 1.00 92.38 511 LEU D C 1
ATOM 9290 O O . LEU B 1 511 ? -23.273 14.348 -39.759 1.00 93.73 511 LEU D O 1
ATOM 9295 N N . GLU B 1 512 ? -23.808 12.554 -41.008 1.00 91.76 512 GLU D N 1
ATOM 9296 C CA . GLU B 1 512 ? -25.215 12.536 -40.616 1.00 94.55 512 GLU D CA 1
ATOM 9297 C C . GLU B 1 512 ? -25.333 12.236 -39.116 1.00 91.13 512 GLU D C 1
ATOM 9298 O O . GLU B 1 512 ? -26.147 12.834 -38.403 1.00 90.08 512 GLU D O 1
ATOM 9304 N N . ASN B 1 513 ? -24.495 11.319 -38.642 1.00 86.76 513 ASN D N 1
ATOM 9305 C CA . ASN B 1 513 ? -24.417 11.006 -37.231 1.00 82.52 513 ASN D CA 1
ATOM 9306 C C . ASN B 1 513 ? -23.850 12.167 -36.393 1.00 80.22 513 ASN D C 1
ATOM 9307 O O . ASN B 1 513 ? -24.257 12.396 -35.247 1.00 76.33 513 ASN D O 1
ATOM 9312 N N . LEU B 1 514 ? -22.902 12.897 -36.958 1.00 80.02 514 LEU D N 1
ATOM 9313 C CA . LEU B 1 514 ? -22.320 14.020 -36.245 1.00 79.82 514 LEU D CA 1
ATOM 9314 C C . LEU B 1 514 ? -23.346 15.103 -35.993 1.00 81.99 514 LEU D C 1
ATOM 9315 O O . LEU B 1 514 ? -23.237 15.853 -35.026 1.00 82.30 514 LEU D O 1
ATOM 9320 N N . GLU B 1 515 ? -24.330 15.193 -36.877 1.00 84.57 515 GLU D N 1
ATOM 9321 C CA . GLU B 1 515 ? -25.411 16.141 -36.690 1.00 89.48 515 GLU D CA 1
ATOM 9322 C C . GLU B 1 515 ? -26.297 15.741 -35.512 1.00 85.19 515 GLU D C 1
ATOM 9323 O O . GLU B 1 515 ? -26.699 16.574 -34.694 1.00 83.70 515 GLU D O 1
ATOM 9329 N N . GLU B 1 516 ? -26.573 14.451 -35.418 1.00 81.69 516 GLU D N 1
ATOM 9330 C CA . GLU B 1 516 ? -27.377 13.940 -34.328 1.00 79.38 516 GLU D CA 1
ATOM 9331 C C . GLU B 1 516 ? -26.703 14.311 -32.993 1.00 73.02 516 GLU D C 1
ATOM 9332 O O . GLU B 1 516 ? -27.370 14.746 -32.041 1.00 70.60 516 GLU D O 1
ATOM 9338 N N . LEU B 1 517 ? -25.377 14.198 -32.957 1.00 67.59 517 LEU D N 1
ATOM 9339 C CA . LEU B 1 517 ? -24.629 14.505 -31.747 1.00 63.99 517 LEU D CA 1
ATOM 9340 C C . LEU B 1 517 ? -24.962 15.894 -31.233 1.00 63.60 517 LEU D C 1
ATOM 9341 O O . LEU B 1 517 ? -25.267 16.079 -30.058 1.00 60.90 517 LEU D O 1
ATOM 9346 N N . VAL B 1 518 ? -24.926 16.871 -32.121 1.00 68.34 518 VAL D N 1
ATOM 9347 C CA . VAL B 1 518 ? -25.245 18.243 -31.737 1.00 71.59 518 VAL D CA 1
ATOM 9348 C C . VAL B 1 518 ? -26.671 18.361 -31.231 1.00 74.43 518 VAL D C 1
ATOM 9349 O O . VAL B 1 518 ? -26.900 19.014 -30.214 1.00 73.50 518 VAL D O 1
ATOM 9353 N N . SER B 1 519 ? -27.604 17.714 -31.945 1.00 80.12 519 SER D N 1
ATOM 9354 C CA . SER B 1 519 ? -29.042 17.668 -31.595 1.00 86.34 519 SER D CA 1
ATOM 9355 C C . SER B 1 519 ? -29.325 16.942 -30.260 1.00 84.06 519 SER D C 1
ATOM 9356 O O . SER B 1 519 ? -30.185 17.361 -29.487 1.00 84.50 519 SER D O 1
ATOM 9359 N N . ALA B 1 520 ? -28.607 15.848 -30.003 1.00 79.38 520 ALA D N 1
ATOM 9360 C CA . ALA B 1 520 ? -28.644 15.200 -28.682 1.00 75.00 520 ALA D CA 1
ATOM 9361 C C . ALA B 1 520 ? -28.109 16.148 -27.596 1.00 71.36 520 ALA D C 1
ATOM 9362 O O . ALA B 1 520 ? -28.741 16.328 -26.554 1.00 68.26 520 ALA D O 1
ATOM 9364 N N . ALA B 1 521 ? -26.944 16.741 -27.859 1.00 70.98 521 ALA D N 1
ATOM 9365 C CA . ALA B 1 521 ? -26.337 17.689 -26.944 1.00 74.22 521 ALA D CA 1
ATOM 9366 C C . ALA B 1 521 ? -27.320 18.833 -26.675 1.00 81.40 521 ALA D C 1
ATOM 9367 O O . ALA B 1 521 ? -27.370 19.373 -25.570 1.00 81.30 521 ALA D O 1
ATOM 9369 N N . GLU B 1 522 ? -28.125 19.158 -27.691 1.00 89.22 522 GLU D N 1
ATOM 9370 C CA . GLU B 1 522 ? -29.174 20.177 -27.605 1.00 96.90 522 GLU D CA 1
ATOM 9371 C C . GLU B 1 522 ? -30.412 19.754 -26.797 1.00 98.64 522 GLU D C 1
ATOM 9372 O O . GLU B 1 522 ? -30.848 20.501 -25.921 1.00 102.02 522 GLU D O 1
ATOM 9378 N N . GLU B 1 523 ? -30.982 18.579 -27.095 1.00 99.60 523 GLU D N 1
ATOM 9379 C CA . GLU B 1 523 ? -32.163 18.060 -26.364 1.00 100.16 523 GLU D CA 1
ATOM 9380 C C . GLU B 1 523 ? -31.815 17.942 -24.886 1.00 96.24 523 GLU D C 1
ATOM 9381 O O . GLU B 1 523 ? -32.625 18.260 -24.011 1.00 96.54 523 GLU D O 1
ATOM 9387 N N . TRP B 1 524 ? -30.590 17.474 -24.639 1.00 90.05 524 TRP D N 1
ATOM 9388 C CA . TRP B 1 524 ? -30.017 17.323 -23.309 1.00 84.21 524 TRP D CA 1
ATOM 9389 C C . TRP B 1 524 ? -29.894 18.649 -22.598 1.00 85.23 524 TRP D C 1
ATOM 9390 O O . TRP B 1 524 ? -30.244 18.741 -21.439 1.00 81.68 524 TRP D O 1
ATOM 9401 N N . SER B 1 525 ? -29.360 19.660 -23.287 1.00 91.05 525 SER D N 1
ATOM 9402 C CA . SER B 1 525 ? -29.193 20.999 -22.709 1.00 97.52 525 SER D CA 1
ATOM 9403 C C . SER B 1 525 ? -30.552 21.551 -22.290 1.00 103.84 525 SER D C 1
ATOM 9404 O O . SER B 1 525 ? -30.727 21.978 -21.157 1.00 105.84 525 SER D O 1
ATOM 9407 N N . GLN B 1 526 ? -31.516 21.498 -23.204 1.00 108.85 526 GLN D N 1
ATOM 9408 C CA . GLN B 1 526 ? -32.840 22.061 -22.971 1.00 115.62 526 GLN D CA 1
ATOM 9409 C C . GLN B 1 526 ? -33.714 21.162 -22.082 1.00 115.39 526 GLN D C 1
ATOM 9410 O O . GLN B 1 526 ? -34.930 21.337 -22.038 1.00 119.51 526 GLN D O 1
ATOM 9416 N N . ASP B 1 527 ? -33.098 20.219 -21.367 1.00 111.94 527 ASP D N 1
ATOM 9417 C CA . ASP B 1 527 ? -33.847 19.290 -20.500 1.00 113.00 527 ASP D CA 1
ATOM 9418 C C . ASP B 1 527 ? -34.068 19.828 -19.075 1.00 115.35 527 ASP D C 1
ATOM 9419 O O . ASP B 1 527 ? -33.410 20.782 -18.651 1.00 115.94 527 ASP D O 1
ATOM 9424 N N . GLU B 1 528 ? -35.011 19.206 -18.364 1.00 115.84 528 GLU D N 1
ATOM 9425 C CA . GLU B 1 528 ? -35.388 19.568 -16.999 1.00 117.68 528 GLU D CA 1
ATOM 9426 C C . GLU B 1 528 ? -34.231 19.422 -15.994 1.00 113.35 528 GLU D C 1
ATOM 9427 O O . GLU B 1 528 ? -33.925 20.359 -15.258 1.00 114.06 528 GLU D O 1
ATOM 9433 N N . ALA B 1 529 ? -33.587 18.254 -15.988 1.00 107.35 529 ALA D N 1
ATOM 9434 C CA . ALA B 1 529 ? -32.618 17.885 -14.956 1.00 103.32 529 ALA D CA 1
ATOM 9435 C C . ALA B 1 529 ? -31.227 18.485 -15.201 1.00 103.57 529 ALA D C 1
ATOM 9436 O O . ALA B 1 529 ? -30.366 18.480 -14.314 1.00 107.25 529 ALA D O 1
ATOM 9438 N N . ASN B 1 530 ? -31.014 19.017 -16.399 1.00 98.90 530 ASN D N 1
ATOM 9439 C CA . ASN B 1 530 ? -29.697 19.511 -16.781 1.00 95.20 530 ASN D CA 1
ATOM 9440 C C . ASN B 1 530 ? -29.571 21.031 -16.718 1.00 101.94 530 ASN D C 1
ATOM 9441 O O . ASN B 1 530 ? -28.602 21.592 -17.258 1.00 102.62 530 ASN D O 1
ATOM 9446 N N . VAL B 1 531 ? -30.539 21.689 -16.063 1.00 103.91 531 VAL D N 1
ATOM 9447 C CA . VAL B 1 531 ? -30.476 23.136 -15.846 1.00 108.94 531 VAL D CA 1
ATOM 9448 C C . VAL B 1 531 ? -29.074 23.496 -15.348 1.00 107.84 531 VAL D C 1
ATOM 9449 O O . VAL B 1 531 ? -28.590 22.925 -14.361 1.00 105.50 531 VAL D O 1
ATOM 9453 N N . GLY B 1 532 ? -28.422 24.417 -16.054 1.00 109.19 532 GLY D N 1
ATOM 9454 C CA . GLY B 1 532 ? -27.048 24.791 -15.746 1.00 110.89 532 GLY D CA 1
ATOM 9455 C C . GLY B 1 532 ? -26.145 23.570 -15.685 1.00 107.28 532 GLY D C 1
ATOM 9456 O O . GLY B 1 532 ? -25.487 23.317 -14.667 1.00 107.95 532 GLY D O 1
ATOM 9457 N N . GLY B 1 533 ? -26.136 22.796 -16.769 1.00 103.27 533 GLY D N 1
ATOM 9458 C CA . GLY B 1 533 ? -25.308 21.590 -16.858 1.00 96.09 533 GLY D CA 1
ATOM 9459 C C . GLY B 1 533 ? -24.004 21.865 -17.573 1.00 93.15 533 GLY D C 1
ATOM 9460 O O . GLY B 1 533 ? -23.980 22.546 -18.595 1.00 97.07 533 GLY D O 1
ATOM 9461 N N . SER B 1 534 ? -22.909 21.346 -17.038 1.00 87.90 534 SER D N 1
ATOM 9462 C CA . SER B 1 534 ? -21.626 21.515 -17.686 1.00 83.74 534 SER D CA 1
ATOM 9463 C C . SER B 1 534 ? -21.481 20.553 -18.866 1.00 81.25 534 SER D C 1
ATOM 9464 O O . SER B 1 534 ? -22.185 19.527 -18.951 1.00 80.61 534 SER D O 1
ATOM 9467 N N . ILE B 1 535 ? -20.558 20.869 -19.769 1.00 77.58 535 ILE D N 1
ATOM 9468 C CA . ILE B 1 535 ? -20.175 19.930 -20.822 1.00 74.16 535 ILE D CA 1
ATOM 9469 C C . ILE B 1 535 ? -19.558 18.651 -20.257 1.00 68.29 535 ILE D C 1
ATOM 9470 O O . ILE B 1 535 ? -19.738 17.573 -20.818 1.00 65.63 535 ILE D O 1
ATOM 9475 N N . ALA B 1 536 ? -18.836 18.776 -19.148 1.00 77.86 536 ALA D N 1
ATOM 9476 C CA . ALA B 1 536 ? -18.295 17.615 -18.469 1.00 73.61 536 ALA D CA 1
ATOM 9477 C C . ALA B 1 536 ? -19.422 16.682 -18.045 1.00 70.36 536 ALA D C 1
ATOM 9478 O O . ALA B 1 536 ? -19.254 15.455 -18.028 1.00 68.05 536 ALA D O 1
ATOM 9480 N N . ASP B 1 537 ? -20.568 17.284 -17.726 1.00 68.31 537 ASP D N 1
ATOM 9481 C CA . ASP B 1 537 ? -21.714 16.567 -17.185 1.00 64.44 537 ASP D CA 1
ATOM 9482 C C . ASP B 1 537 ? -22.298 15.751 -18.295 1.00 61.02 537 ASP D C 1
ATOM 9483 O O . ASP B 1 537 ? -22.659 14.612 -18.099 1.00 60.91 537 ASP D O 1
ATOM 9488 N N . PHE B 1 538 ? -22.388 16.353 -19.468 1.00 59.60 538 PHE D N 1
ATOM 9489 C CA . PHE B 1 538 ? -22.897 15.688 -20.637 1.00 56.65 538 PHE D CA 1
ATOM 9490 C C . PHE B 1 538 ? -22.083 14.422 -20.937 1.00 55.40 538 PHE D C 1
ATOM 9491 O O . PHE B 1 538 ? -22.647 13.374 -21.241 1.00 55.30 538 PHE D O 1
ATOM 9499 N N . LEU B 1 539 ? -20.763 14.515 -20.866 1.00 55.33 539 LEU D N 1
ATOM 9500 C CA . LEU B 1 539 ? -19.909 13.404 -21.255 1.00 53.06 539 LEU D CA 1
ATOM 9501 C C . LEU B 1 539 ? -20.021 12.315 -20.220 1.00 50.61 539 LEU D C 1
ATOM 9502 O O . LEU B 1 539 ? -19.956 11.133 -20.559 1.00 48.70 539 LEU D O 1
ATOM 9507 N N . ASP B 1 540 ? -20.179 12.731 -18.968 1.00 49.25 540 ASP D N 1
ATOM 9508 C CA . ASP B 1 540 ? -20.479 11.810 -17.884 1.00 48.16 540 ASP D CA 1
ATOM 9509 C C . ASP B 1 540 ? -21.717 10.941 -18.202 1.00 45.97 540 ASP D C 1
ATOM 9510 O O . ASP B 1 540 ? -21.627 9.710 -18.225 1.00 43.72 540 ASP D O 1
ATOM 9515 N N . ASP B 1 541 ? -22.833 11.577 -18.524 1.00 46.40 541 ASP D N 1
ATOM 9516 C CA . ASP B 1 541 ? -24.053 10.846 -18.857 1.00 46.39 541 ASP D CA 1
ATOM 9517 C C . ASP B 1 541 ? -23.891 9.941 -20.063 1.00 45.25 541 ASP D C 1
ATOM 9518 O O . ASP B 1 541 ? -24.368 8.805 -20.044 1.00 45.40 541 ASP D O 1
ATOM 9523 N N . ALA B 1 542 ? -23.217 10.435 -21.099 1.00 44.88 542 ALA D N 1
ATOM 9524 C CA . ALA B 1 542 ? -23.079 9.692 -22.334 1.00 44.70 542 ALA D CA 1
ATOM 9525 C C . ALA B 1 542 ? -22.269 8.409 -22.099 1.00 43.71 542 ALA D C 1
ATOM 9526 O O . ALA B 1 542 ? -22.554 7.357 -22.701 1.00 44.30 542 ALA D O 1
ATOM 9528 N N . ALA B 1 543 ? -21.306 8.510 -21.186 1.00 42.52 543 ALA D N 1
ATOM 9529 C CA . ALA B 1 543 ? -20.419 7.425 -20.811 1.00 41.80 543 ALA D CA 1
ATOM 9530 C C . ALA B 1 543 ? -21.169 6.310 -20.067 1.00 41.34 543 ALA D C 1
ATOM 9531 O O . ALA B 1 543 ? -20.681 5.177 -20.035 1.00 40.65 543 ALA D O 1
ATOM 9533 N N . LEU B 1 544 ? -22.312 6.632 -19.456 1.00 39.97 544 LEU D N 1
ATOM 9534 C CA . LEU B 1 544 ? -22.970 5.680 -18.552 1.00 40.84 544 LEU D CA 1
ATOM 9535 C C . LEU B 1 544 ? -24.306 5.126 -19.066 1.00 39.63 544 LEU D C 1
ATOM 9536 O O . LEU B 1 544 ? -25.200 4.823 -18.298 1.00 39.61 544 LEU D O 1
ATOM 9541 N N . LEU B 1 545 ? -24.466 5.014 -20.370 1.00 39.83 545 LEU D N 1
ATOM 9542 C CA . LEU B 1 545 ? -25.727 4.580 -20.856 1.00 41.55 545 LEU D CA 1
ATOM 9543 C C . LEU B 1 545 ? -25.822 3.070 -20.971 1.00 41.96 545 LEU D C 1
ATOM 9544 O O . LEU B 1 545 ? -24.880 2.398 -21.416 1.00 42.98 545 LEU D O 1
ATOM 9549 N N . SER B 1 546 ? -26.979 2.536 -20.598 1.00 42.16 546 SER D N 1
ATOM 9550 C CA . SER B 1 546 ? -27.335 1.140 -20.902 1.00 41.42 546 SER D CA 1
ATOM 9551 C C . SER B 1 546 ? -28.003 1.097 -22.256 1.00 44.71 546 SER D C 1
ATOM 9552 O O . SER B 1 546 ? -28.521 2.113 -22.731 1.00 47.27 546 SER D O 1
ATOM 9555 N N . SER B 1 547 ? -28.037 -0.092 -22.846 1.00 46.14 547 SER D N 1
ATOM 9556 C CA . SER B 1 547 ? -28.756 -0.400 -24.084 1.00 45.82 547 SER D CA 1
ATOM 9557 C C . SER B 1 547 ? -30.193 0.104 -24.083 1.00 47.92 547 SER D C 1
ATOM 9558 O O . SER B 1 547 ? -30.708 0.531 -25.133 1.00 49.13 547 SER D O 1
ATOM 9561 N N . VAL B 1 548 ? -30.851 0.045 -22.922 1.00 48.83 548 VAL D N 1
ATOM 9562 C CA . VAL B 1 548 ? -32.260 0.424 -22.847 1.00 49.44 548 VAL D CA 1
ATOM 9563 C C . VAL B 1 548 ? -32.498 1.902 -22.571 1.00 49.88 548 VAL D C 1
ATOM 9564 O O . VAL B 1 548 ? -33.690 2.327 -22.494 1.00 52.25 548 VAL D O 1
ATOM 9568 N N . ASP B 1 549 ? -31.414 2.689 -22.411 1.00 47.66 549 ASP D N 1
ATOM 9569 C CA . ASP B 1 549 ? -31.595 4.116 -22.001 1.00 46.26 549 ASP D CA 1
ATOM 9570 C C . ASP B 1 549 ? -31.996 4.984 -23.195 1.00 45.89 549 ASP D C 1
ATOM 9571 O O . ASP B 1 549 ? -31.552 4.760 -24.306 1.00 44.90 549 ASP D O 1
ATOM 9576 N N . ASP B 1 550 ? -32.851 5.960 -22.928 1.00 48.43 550 ASP D N 1
ATOM 9577 C CA . ASP B 1 550 ? -33.342 6.952 -23.869 1.00 51.06 550 ASP D CA 1
ATOM 9578 C C . ASP B 1 550 ? -32.294 7.557 -24.787 1.00 53.24 550 ASP D C 1
ATOM 9579 O O . ASP B 1 550 ? -32.490 7.525 -25.999 1.00 53.34 550 ASP D O 1
ATOM 9584 N N . MET B 1 551 ? -31.206 8.119 -24.239 1.00 54.06 551 MET D N 1
ATOM 9585 C CA . MET B 1 551 ? -30.181 8.750 -25.088 1.00 55.38 551 MET D CA 1
ATOM 9586 C C . MET B 1 551 ? -29.622 7.758 -26.094 1.00 56.30 551 MET D C 1
ATOM 9587 O O . MET B 1 551 ? -29.175 8.141 -27.175 1.00 57.62 551 MET D O 1
ATOM 9592 N N . ARG B 1 552 ? -29.630 6.480 -25.748 1.00 55.66 552 ARG D N 1
ATOM 9593 C CA . ARG B 1 552 ? -29.196 5.479 -26.715 1.00 56.72 552 ARG D CA 1
ATOM 9594 C C . ARG B 1 552 ? -30.275 5.057 -27.728 1.00 57.88 552 ARG D C 1
ATOM 9595 O O . ARG B 1 552 ? -30.000 5.014 -28.925 1.00 57.45 552 ARG D O 1
ATOM 9603 N N . THR B 1 553 ? -31.484 4.733 -27.262 1.00 59.30 553 THR D N 1
ATOM 9604 C CA . THR B 1 553 ? -32.541 4.197 -28.169 1.00 62.22 553 THR D CA 1
ATOM 9605 C C . THR B 1 553 ? -33.039 5.222 -29.199 1.00 63.82 553 THR D C 1
ATOM 9606 O O . THR B 1 553 ? -33.275 4.877 -30.361 1.00 64.15 553 THR D O 1
ATOM 9610 N N . LYS B 1 554 ? -33.200 6.466 -28.745 1.00 65.12 554 LYS D N 1
ATOM 9611 C CA . LYS B 1 554 ? -33.565 7.583 -29.600 1.00 68.01 554 LYS D CA 1
ATOM 9612 C C . LYS B 1 554 ? -32.452 7.801 -30.617 1.00 68.08 554 LYS D C 1
ATOM 9613 O O . LYS B 1 554 ? -32.707 7.800 -31.828 1.00 70.03 554 LYS D O 1
ATOM 9619 N N . ALA B 1 555 ? -31.219 7.946 -30.127 1.00 64.65 555 ALA D N 1
ATOM 9620 C CA . ALA B 1 555 ? -30.085 8.227 -30.995 1.00 65.42 555 ALA D CA 1
ATOM 9621 C C . ALA B 1 555 ? -29.942 7.191 -32.092 1.00 67.77 555 ALA D C 1
ATOM 9622 O O . ALA B 1 555 ? -29.585 7.518 -33.217 1.00 70.21 555 ALA D O 1
ATOM 9624 N N . GLU B 1 556 ? -30.208 5.935 -31.744 1.00 69.32 556 GLU D N 1
ATOM 9625 C CA . GLU B 1 556 ? -29.894 4.808 -32.616 1.00 70.75 556 GLU D CA 1
ATOM 9626 C C . GLU B 1 556 ? -31.080 4.436 -33.508 1.00 72.69 556 GLU D C 1
ATOM 9627 O O . GLU B 1 556 ? -30.877 3.819 -34.545 1.00 72.94 556 GLU D O 1
ATOM 9633 N N . ASN B 1 557 ? -32.295 4.812 -33.096 1.00 74.23 557 ASN D N 1
ATOM 9634 C CA . ASN B 1 557 ? -33.510 4.540 -33.872 1.00 77.69 557 ASN D CA 1
ATOM 9635 C C . ASN B 1 557 ? -34.072 5.830 -34.422 1.00 80.14 557 ASN D C 1
ATOM 9636 O O . ASN B 1 557 ? -35.283 6.034 -34.470 1.00 78.44 557 ASN D O 1
ATOM 9641 N N . LYS B 1 558 ? -33.178 6.725 -34.819 1.00 84.95 558 LYS D N 1
ATOM 9642 C CA . LYS B 1 558 ? -33.630 8.018 -35.260 1.00 91.13 558 LYS D CA 1
ATOM 9643 C C . LYS B 1 558 ? -34.252 7.815 -36.615 1.00 93.07 558 LYS D C 1
ATOM 9644 O O . LYS B 1 558 ? -33.715 7.106 -37.460 1.00 94.46 558 LYS D O 1
ATOM 9650 N N . GLY B 1 559 ? -35.415 8.414 -36.795 1.00 94.32 559 GLY D N 1
ATOM 9651 C CA . GLY B 1 559 ? -36.154 8.237 -38.022 1.00 98.92 559 GLY D CA 1
ATOM 9652 C C . GLY B 1 559 ? -37.171 7.121 -37.930 1.00 98.91 559 GLY D C 1
ATOM 9653 O O . GLY B 1 559 ? -37.978 6.942 -38.846 1.00 103.40 559 GLY D O 1
ATOM 9654 N N . ALA B 1 560 ? -37.146 6.368 -36.831 1.00 93.76 560 ALA D N 1
ATOM 9655 C CA . ALA B 1 560 ? -38.153 5.336 -36.625 1.00 91.09 560 ALA D CA 1
ATOM 9656 C C . ALA B 1 560 ? -39.341 5.885 -35.856 1.00 91.65 560 ALA D C 1
ATOM 9657 O O . ALA B 1 560 ? -39.187 6.747 -34.994 1.00 89.88 560 ALA D O 1
ATOM 9659 N N . PRO B 1 561 ? -40.547 5.401 -36.177 1.00 95.50 561 PRO D N 1
ATOM 9660 C CA . PRO B 1 561 ? -41.646 5.801 -35.306 1.00 96.85 561 PRO D CA 1
ATOM 9661 C C . PRO B 1 561 ? -41.572 5.070 -33.969 1.00 97.70 561 PRO D C 1
ATOM 9662 O O . PRO B 1 561 ? -41.007 3.974 -33.878 1.00 94.64 561 PRO D O 1
ATOM 9666 N N . GLU B 1 562 ? -42.128 5.677 -32.931 1.00 100.70 562 GLU D N 1
ATOM 9667 C CA . GLU B 1 562 ? -42.431 4.909 -31.742 1.00 101.02 562 GLU D CA 1
ATOM 9668 C C . GLU B 1 562 ? -43.698 4.138 -32.059 1.00 99.45 562 GLU D C 1
ATOM 9669 O O . GLU B 1 562 ? -44.295 4.350 -33.117 1.00 104.35 562 GLU D O 1
ATOM 9675 N N . ASP B 1 563 ? -44.112 3.240 -31.171 1.00 92.61 563 ASP D N 1
ATOM 9676 C CA . ASP B 1 563 ? -45.109 2.233 -31.549 1.00 87.66 563 ASP D CA 1
ATOM 9677 C C . ASP B 1 563 ? -44.537 1.488 -32.749 1.00 82.76 563 ASP D C 1
ATOM 9678 O O . ASP B 1 563 ? -44.957 1.674 -33.881 1.00 81.38 563 ASP D O 1
ATOM 9683 N N . ALA B 1 564 ? -43.517 0.693 -32.456 1.00 75.99 564 ALA D N 1
ATOM 9684 C CA . ALA B 1 564 ? -42.841 -0.126 -33.415 1.00 70.90 564 ALA D CA 1
ATOM 9685 C C . ALA B 1 564 ? -42.688 -1.469 -32.713 1.00 68.10 564 ALA D C 1
ATOM 9686 O O . ALA B 1 564 ? -42.988 -1.603 -31.510 1.00 69.51 564 ALA D O 1
ATOM 9688 N N . VAL B 1 565 ? -42.245 -2.467 -33.462 1.00 63.35 565 VAL D N 1
ATOM 9689 C CA . VAL B 1 565 ? -41.939 -3.778 -32.903 1.00 58.22 565 VAL D CA 1
ATOM 9690 C C . VAL B 1 565 ? -40.558 -3.597 -32.273 1.00 55.08 565 VAL D C 1
ATOM 9691 O O . VAL B 1 565 ? -39.725 -2.861 -32.829 1.00 54.69 565 VAL D O 1
ATOM 9695 N N . THR B 1 566 ? -40.315 -4.248 -31.130 1.00 51.53 566 THR D N 1
ATOM 9696 C CA . THR B 1 566 ? -39.009 -4.158 -30.461 1.00 48.47 566 THR D CA 1
ATOM 9697 C C . THR B 1 566 ? -38.119 -5.396 -30.635 1.00 46.66 566 THR D C 1
ATOM 9698 O O . THR B 1 566 ? -38.548 -6.538 -30.443 1.00 45.88 566 THR D O 1
ATOM 9702 N N . LEU B 1 567 ? -36.875 -5.140 -31.019 1.00 45.52 567 LEU D N 1
ATOM 9703 C CA . LEU B 1 567 ? -35.883 -6.170 -31.212 1.00 44.84 567 LEU D CA 1
ATOM 9704 C C . LEU B 1 567 ? -34.741 -5.954 -30.208 1.00 42.67 567 LEU D C 1
ATOM 9705 O O . LEU B 1 567 ? -34.142 -4.862 -30.157 1.00 42.34 567 LEU D O 1
ATOM 9710 N N . MET B 1 568 ? -34.468 -6.981 -29.409 1.00 40.95 568 MET D N 1
ATOM 9711 C CA . MET B 1 568 ? -33.342 -6.989 -28.467 1.00 39.61 568 MET D CA 1
ATOM 9712 C C . MET B 1 568 ? -32.875 -8.406 -28.101 1.00 38.12 568 MET D C 1
ATOM 9713 O O . MET B 1 568 ? -33.529 -9.388 -28.410 1.00 37.57 568 MET D O 1
ATOM 9718 N N . THR B 1 569 ? -31.759 -8.486 -27.380 1.00 36.63 569 THR D N 1
ATOM 9719 C CA . THR B 1 569 ? -31.290 -9.750 -26.834 1.00 36.24 569 THR D CA 1
ATOM 9720 C C . THR B 1 569 ? -32.178 -10.285 -25.720 1.00 35.90 569 THR D C 1
ATOM 9721 O O . THR B 1 569 ? -33.030 -9.575 -25.212 1.00 36.22 569 THR D O 1
ATOM 9725 N N . LEU B 1 570 ? -31.978 -11.549 -25.342 1.00 35.44 570 LEU D N 1
ATOM 9726 C CA . LEU B 1 570 ? -32.732 -12.096 -24.221 1.00 34.78 570 LEU D CA 1
ATOM 9727 C C . LEU B 1 570 ? -32.245 -11.369 -22.957 1.00 33.66 570 LEU D C 1
ATOM 9728 O O . LEU B 1 570 ? -33.070 -10.886 -22.116 1.00 32.04 570 LEU D O 1
ATOM 9733 N N . HIS B 1 571 ? -30.910 -11.215 -22.872 1.00 32.95 571 HIS D N 1
ATOM 9734 C CA . HIS B 1 571 ? -30.359 -10.393 -21.783 1.00 34.28 571 HIS D CA 1
ATOM 9735 C C . HIS B 1 571 ? -31.028 -8.982 -21.603 1.00 33.58 571 HIS D C 1
ATOM 9736 O O . HIS B 1 571 ? -31.516 -8.642 -20.512 1.00 35.24 571 HIS D O 1
ATOM 9743 N N . ASN B 1 572 ? -31.097 -8.168 -22.636 1.00 33.42 572 ASN D N 1
ATOM 9744 C CA . ASN B 1 572 ? -31.767 -6.863 -22.435 1.00 35.06 572 ASN D CA 1
ATOM 9745 C C . ASN B 1 572 ? -33.249 -6.923 -22.104 1.00 35.04 572 ASN D C 1
ATOM 9746 O O . ASN B 1 572 ? -33.840 -5.918 -21.833 1.00 35.76 572 ASN D O 1
ATOM 9751 N N . ALA B 1 573 ? -33.852 -8.101 -22.150 1.00 34.71 573 ALA D N 1
ATOM 9752 C CA . ALA B 1 573 ? -35.244 -8.205 -21.881 1.00 33.88 573 ALA D CA 1
ATOM 9753 C C . ALA B 1 573 ? -35.451 -8.164 -20.390 1.00 32.99 573 ALA D C 1
ATOM 9754 O O . ALA B 1 573 ? -36.616 -7.937 -19.926 1.00 32.99 573 ALA D O 1
ATOM 9756 N N . LYS B 1 574 ? -34.360 -8.389 -19.622 1.00 31.49 574 LYS D N 1
ATOM 9757 C CA . LYS B 1 574 ? -34.494 -8.442 -18.139 1.00 31.14 574 LYS D CA 1
ATOM 9758 C C . LYS B 1 574 ? -35.443 -7.383 -17.654 1.00 30.28 574 LYS D C 1
ATOM 9759 O O . LYS B 1 574 ? -35.273 -6.261 -18.002 1.00 30.65 574 LYS D O 1
ATOM 9765 N N . GLY B 1 575 ? -36.424 -7.757 -16.851 1.00 30.41 575 GLY D N 1
ATOM 9766 C CA . GLY B 1 575 ? -37.358 -6.828 -16.263 1.00 31.64 575 GLY D CA 1
ATOM 9767 C C . GLY B 1 575 ? -38.629 -6.451 -17.036 1.00 33.78 575 GLY D C 1
ATOM 9768 O O . GLY B 1 575 ? -39.610 -5.976 -16.431 1.00 34.68 575 GLY D O 1
ATOM 9769 N N . LEU B 1 576 ? -38.626 -6.632 -18.360 1.00 34.47 576 LEU D N 1
ATOM 9770 C CA . LEU B 1 576 ? -39.706 -6.132 -19.239 1.00 35.27 576 LEU D CA 1
ATOM 9771 C C . LEU B 1 576 ? -40.863 -7.095 -19.392 1.00 36.79 576 LEU D C 1
ATOM 9772 O O . LEU B 1 576 ? -40.895 -8.156 -18.793 1.00 36.21 576 LEU D O 1
ATOM 9777 N N . GLU B 1 577 ? -41.835 -6.706 -20.199 1.00 39.09 577 GLU D N 1
ATOM 9778 C CA . GLU B 1 577 ? -42.985 -7.564 -20.452 1.00 41.11 577 GLU D CA 1
ATOM 9779 C C . GLU B 1 577 ? -43.692 -7.109 -21.724 1.00 43.56 577 GLU D C 1
ATOM 9780 O O . GLU B 1 577 ? -43.722 -5.919 -22.021 1.00 44.52 577 GLU D O 1
ATOM 9786 N N . PHE B 1 578 ? -44.258 -8.061 -22.469 1.00 45.96 578 PHE D N 1
ATOM 9787 C CA . PHE B 1 578 ? -44.964 -7.781 -23.714 1.00 48.58 578 PHE D CA 1
ATOM 9788 C C . PHE B 1 578 ? -46.119 -8.738 -23.892 1.00 51.23 578 PHE D C 1
ATOM 9789 O O . PHE B 1 578 ? -45.969 -9.938 -23.645 1.00 51.19 578 PHE D O 1
ATOM 9797 N N . PRO B 1 579 ? -47.282 -8.222 -24.317 1.00 53.45 579 PRO D N 1
ATOM 9798 C CA . PRO B 1 579 ? -48.392 -9.109 -24.694 1.00 56.17 579 PRO D CA 1
ATOM 9799 C C . PRO B 1 579 ? -47.984 -10.254 -25.659 1.00 56.78 579 PRO D C 1
ATOM 9800 O O . PRO B 1 579 ? -48.376 -11.428 -25.451 1.00 57.45 579 PRO D O 1
ATOM 9804 N N . VAL B 1 580 ? -47.193 -9.914 -26.678 1.00 55.56 580 VAL D N 1
ATOM 9805 C CA . VAL B 1 580 ? -46.738 -10.888 -27.643 1.00 56.17 580 VAL D CA 1
ATOM 9806 C C . VAL B 1 580 ? -45.224 -10.978 -27.746 1.00 54.01 580 VAL D C 1
ATOM 9807 O O . VAL B 1 580 ? -44.561 -9.992 -28.061 1.00 53.10 580 VAL D O 1
ATOM 9811 N N . VAL B 1 581 ? -44.683 -12.176 -27.544 1.00 52.75 581 VAL D N 1
ATOM 9812 C CA . VAL B 1 581 ? -43.243 -12.367 -27.644 1.00 51.14 581 VAL D CA 1
ATOM 9813 C C . VAL B 1 581 ? -42.855 -13.432 -28.646 1.00 51.52 581 VAL D C 1
ATOM 9814 O O . VAL B 1 581 ? -43.357 -14.561 -28.604 1.00 52.58 581 VAL D O 1
ATOM 9818 N N . PHE B 1 582 ? -41.954 -13.051 -29.538 1.00 50.94 582 PHE D N 1
ATOM 9819 C CA . PHE B 1 582 ? -41.296 -13.983 -30.415 1.00 52.78 582 PHE D CA 1
ATOM 9820 C C . PHE B 1 582 ? -39.916 -14.276 -29.873 1.00 51.37 582 PHE D C 1
ATOM 9821 O O . PHE B 1 582 ? -39.114 -13.366 -29.761 1.00 51.01 582 PHE D O 1
ATOM 9829 N N . ILE B 1 583 ? -39.619 -15.533 -29.535 1.00 52.31 583 ILE D N 1
ATOM 9830 C CA . ILE B 1 583 ? -38.229 -15.952 -29.236 1.00 49.85 583 ILE D CA 1
ATOM 9831 C C . ILE B 1 583 ? -37.697 -16.730 -30.395 1.00 51.71 583 ILE D C 1
ATOM 9832 O O . ILE B 1 583 ? -38.211 -17.795 -30.720 1.00 53.94 583 ILE D O 1
ATOM 9837 N N . VAL B 1 584 ? -36.667 -16.203 -31.029 1.00 51.72 584 VAL D N 1
ATOM 9838 C CA . VAL B 1 584 ? -36.143 -16.842 -32.218 1.00 53.18 584 VAL D CA 1
ATOM 9839 C C . VAL B 1 584 ? -34.824 -17.548 -31.929 1.00 53.46 584 VAL D C 1
ATOM 9840 O O . VAL B 1 584 ? -34.152 -17.284 -30.899 1.00 52.21 584 VAL D O 1
ATOM 9844 N N . GLY B 1 585 ? -34.482 -18.458 -32.844 1.00 54.59 585 GLY D N 1
ATOM 9845 C CA . GLY B 1 585 ? -33.235 -19.158 -32.835 1.00 54.24 585 GLY D CA 1
ATOM 9846 C C . GLY B 1 585 ? -33.103 -20.090 -31.676 1.00 54.38 585 GLY D C 1
ATOM 9847 O O . GLY B 1 585 ? -32.006 -20.246 -31.167 1.00 54.12 585 GLY D O 1
ATOM 9848 N N . VAL B 1 586 ? -34.198 -20.730 -31.267 1.00 55.65 586 VAL D N 1
ATOM 9849 C CA . VAL B 1 586 ? -34.131 -21.738 -30.182 1.00 55.98 586 VAL D CA 1
ATOM 9850 C C . VAL B 1 586 ? -33.356 -23.006 -30.633 1.00 56.86 586 VAL D C 1
ATOM 9851 O O . VAL B 1 586 ? -33.926 -24.071 -30.849 1.00 58.33 586 VAL D O 1
ATOM 9855 N N . GLU B 1 587 ? -32.040 -22.857 -30.761 1.00 56.23 587 GLU D N 1
ATOM 9856 C CA . GLU B 1 587 ? -31.162 -23.894 -31.300 1.00 58.03 587 GLU D CA 1
ATOM 9857 C C . GLU B 1 587 ? -29.981 -24.289 -30.393 1.00 57.80 587 GLU D C 1
ATOM 9858 O O . GLU B 1 587 ? -29.299 -23.408 -29.817 1.00 54.20 587 GLU D O 1
ATOM 9864 N N . GLN B 1 588 ? -29.732 -25.611 -30.292 1.00 59.31 588 GLN D N 1
ATOM 9865 C CA . GLN B 1 588 ? -28.491 -26.122 -29.692 1.00 58.35 588 GLN D CA 1
ATOM 9866 C C . GLN B 1 588 ? -27.337 -25.381 -30.303 1.00 56.62 588 GLN D C 1
ATOM 9867 O O . GLN B 1 588 ? -27.228 -25.343 -31.516 1.00 58.39 588 GLN D O 1
ATOM 9873 N N . GLY B 1 589 ? -26.500 -24.776 -29.481 1.00 53.66 589 GLY D N 1
ATOM 9874 C CA . GLY B 1 589 ? -25.384 -24.017 -29.982 1.00 54.38 589 GLY D CA 1
ATOM 9875 C C . GLY B 1 589 ? -25.592 -22.525 -29.834 1.00 54.10 589 GLY D C 1
ATOM 9876 O O . GLY B 1 589 ? -24.622 -21.780 -29.702 1.00 54.31 589 GLY D O 1
ATOM 9877 N N . LEU B 1 590 ? -26.854 -22.093 -29.869 1.00 54.03 590 LEU D N 1
ATOM 9878 C CA . LEU B 1 590 ? -27.229 -20.701 -29.549 1.00 52.52 590 LEU D CA 1
ATOM 9879 C C . LEU B 1 590 ? -27.838 -20.558 -28.151 1.00 51.43 590 LEU D C 1
ATOM 9880 O O . LEU B 1 590 ? -27.357 -19.755 -27.341 1.00 50.08 590 LEU D O 1
ATOM 9885 N N . LEU B 1 591 ? -28.933 -21.296 -27.911 1.00 50.91 591 LEU D N 1
ATOM 9886 C CA . LEU B 1 591 ? -29.631 -21.365 -26.626 1.00 48.67 591 LEU D CA 1
ATOM 9887 C C . LEU B 1 591 ? -29.662 -22.869 -26.381 1.00 49.92 591 LEU D C 1
ATOM 9888 O O . LEU B 1 591 ? -30.570 -23.505 -26.910 1.00 52.89 591 LEU D O 1
ATOM 9893 N N . PRO B 1 592 ? -29.002 -23.325 -25.301 1.00 48.18 592 PRO D N 1
ATOM 9894 C CA . PRO B 1 592 ? -27.625 -22.968 -24.961 1.00 47.11 592 PRO D CA 1
ATOM 9895 C C . PRO B 1 592 ? -26.587 -22.729 -26.009 1.00 48.15 592 PRO D C 1
ATOM 9896 O O . PRO B 1 592 ? -26.547 -23.409 -27.007 1.00 49.36 592 PRO D O 1
ATOM 9900 N N . SER B 1 593 ? -25.738 -21.746 -25.713 1.00 49.06 593 SER D N 1
ATOM 9901 C CA . SER B 1 593 ? -24.542 -21.422 -26.504 1.00 51.41 593 SER D CA 1
ATOM 9902 C C . SER B 1 593 ? -23.505 -22.506 -26.368 1.00 53.59 593 SER D C 1
ATOM 9903 O O . SER B 1 593 ? -23.510 -23.268 -25.394 1.00 52.83 593 SER D O 1
ATOM 9906 N N . LYS B 1 594 ? -22.600 -22.542 -27.334 1.00 57.31 594 LYS D N 1
ATOM 9907 C CA . LYS B 1 594 ? -21.540 -23.542 -27.370 1.00 59.73 594 LYS D CA 1
ATOM 9908 C C . LYS B 1 594 ? -20.636 -23.364 -26.172 1.00 59.56 594 LYS D C 1
ATOM 9909 O O . LYS B 1 594 ? -20.159 -24.346 -25.575 1.00 61.25 594 LYS D O 1
ATOM 9915 N N . GLY B 1 595 ? -20.443 -22.106 -25.789 1.00 57.01 595 GLY D N 1
ATOM 9916 C CA . GLY B 1 595 ? -19.660 -21.804 -24.617 1.00 54.50 595 GLY D CA 1
ATOM 9917 C C . GLY B 1 595 ? -20.250 -22.470 -23.397 1.00 53.34 595 GLY D C 1
ATOM 9918 O O . GLY B 1 595 ? -19.540 -23.170 -22.668 1.00 54.80 595 GLY D O 1
ATOM 9919 N N . ALA B 1 596 ? -21.545 -22.259 -23.172 1.00 51.15 596 ALA D N 1
ATOM 9920 C CA . ALA B 1 596 ? -22.219 -22.853 -22.026 1.00 49.77 596 ALA D CA 1
ATOM 9921 C C . ALA B 1 596 ? -22.205 -24.406 -22.095 1.00 50.82 596 ALA D C 1
ATOM 9922 O O . ALA B 1 596 ? -21.996 -25.066 -21.067 1.00 49.31 596 ALA D O 1
ATOM 9924 N N . ILE B 1 597 ? -22.386 -24.960 -23.304 1.00 50.93 597 ILE D N 1
ATOM 9925 C CA . ILE B 1 597 ? -22.247 -26.392 -23.541 1.00 53.28 597 ILE D CA 1
ATOM 9926 C C . ILE B 1 597 ? -20.874 -26.926 -23.054 1.00 54.78 597 ILE D C 1
ATOM 9927 O O . ILE B 1 597 ? -20.799 -27.915 -22.313 1.00 54.80 597 ILE D O 1
ATOM 9932 N N . ALA B 1 598 ? -19.822 -26.228 -23.462 1.00 55.86 598 ALA D N 1
ATOM 9933 C CA . ALA B 1 598 ? -18.455 -26.545 -23.092 1.00 59.81 598 ALA D CA 1
ATOM 9934 C C . ALA B 1 598 ? -18.163 -26.369 -21.601 1.00 62.11 598 ALA D C 1
ATOM 9935 O O . ALA B 1 598 ? -17.191 -26.933 -21.101 1.00 65.96 598 ALA D O 1
ATOM 9937 N N . GLU B 1 599 ? -18.989 -25.620 -20.883 1.00 62.62 599 GLU D N 1
ATOM 9938 C CA . GLU B 1 599 ? -18.764 -25.474 -19.447 1.00 63.74 599 GLU D CA 1
ATOM 9939 C C . GLU B 1 599 ? -19.461 -26.572 -18.637 1.00 62.08 599 GLU D C 1
ATOM 9940 O O . GLU B 1 599 ? -19.266 -26.663 -17.448 1.00 63.92 599 GLU D O 1
ATOM 9946 N N . GLY B 1 600 ? -20.271 -27.417 -19.252 1.00 61.47 600 GLY D N 1
ATOM 9947 C CA . GLY B 1 600 ? -20.937 -28.474 -18.487 1.00 60.98 600 GLY D CA 1
ATOM 9948 C C . GLY B 1 600 ? -22.218 -28.023 -17.809 1.00 60.65 600 GLY D C 1
ATOM 9949 O O . GLY B 1 600 ? -22.723 -26.939 -18.078 1.00 57.70 600 GLY D O 1
ATOM 9950 N N . PRO B 1 601 ? -22.761 -28.850 -16.906 1.00 63.49 601 PRO D N 1
ATOM 9951 C CA . PRO B 1 601 ? -24.099 -28.586 -16.324 1.00 62.10 601 PRO D CA 1
ATOM 9952 C C . PRO B 1 601 ? -24.344 -27.153 -15.844 1.00 59.09 601 PRO D C 1
ATOM 9953 O O . PRO B 1 601 ? -25.433 -26.626 -16.065 1.00 59.98 601 PRO D O 1
ATOM 9957 N N . SER B 1 602 ? -23.351 -26.542 -15.200 1.00 56.73 602 SER D N 1
ATOM 9958 C CA . SER B 1 602 ? -23.463 -25.176 -14.685 1.00 55.88 602 SER D CA 1
ATOM 9959 C C . SER B 1 602 ? -23.556 -24.116 -15.815 1.00 55.16 602 SER D C 1
ATOM 9960 O O . SER B 1 602 ? -24.098 -23.011 -15.619 1.00 54.27 602 SER D O 1
ATOM 9963 N N . GLY B 1 603 ? -22.996 -24.463 -16.975 1.00 53.12 603 GLY D N 1
ATOM 9964 C CA . GLY B 1 603 ? -23.165 -23.667 -18.173 1.00 49.44 603 GLY D CA 1
ATOM 9965 C C . GLY B 1 603 ? -24.587 -23.768 -18.659 1.00 48.72 603 GLY D C 1
ATOM 9966 O O . GLY B 1 603 ? -25.250 -22.730 -18.863 1.00 49.08 603 GLY D O 1
ATOM 9967 N N . ILE B 1 604 ? -25.068 -25.005 -18.845 1.00 47.96 604 ILE D N 1
ATOM 9968 C CA . ILE B 1 604 ? -26.418 -25.242 -19.349 1.00 46.74 604 ILE D CA 1
ATOM 9969 C C . ILE B 1 604 ? -27.457 -24.555 -18.440 1.00 46.48 604 ILE D C 1
ATOM 9970 O O . ILE B 1 604 ? -28.440 -23.995 -18.929 1.00 45.96 604 ILE D O 1
ATOM 9975 N N . GLU B 1 605 ? -27.210 -24.579 -17.133 1.00 47.55 605 GLU D N 1
ATOM 9976 C CA . GLU B 1 605 ? -28.157 -24.051 -16.136 1.00 48.16 605 GLU D CA 1
ATOM 9977 C C . GLU B 1 605 ? -28.302 -22.549 -16.248 1.00 43.91 605 GLU D C 1
ATOM 9978 O O . GLU B 1 605 ? -29.422 -22.048 -16.115 1.00 41.83 605 GLU D O 1
ATOM 9984 N N . GLU B 1 606 ? -27.205 -21.847 -16.548 1.00 41.51 606 GLU D N 1
ATOM 9985 C CA . GLU B 1 606 ? -27.299 -20.411 -16.820 1.00 40.86 606 GLU D CA 1
ATOM 9986 C C . GLU B 1 606 ? -28.181 -20.102 -18.057 1.00 40.40 606 GLU D C 1
ATOM 9987 O O . GLU B 1 606 ? -29.051 -19.224 -18.019 1.00 41.05 606 GLU D O 1
ATOM 9993 N N . GLU B 1 607 ? -27.974 -20.842 -19.137 1.00 39.86 607 GLU D N 1
ATOM 9994 C CA . GLU B 1 607 ? -28.731 -20.663 -20.381 1.00 39.76 607 GLU D CA 1
ATOM 9995 C C . GLU B 1 607 ? -30.209 -20.971 -20.201 1.00 39.51 607 GLU D C 1
ATOM 9996 O O . GLU B 1 607 ? -31.083 -20.268 -20.736 1.00 39.79 607 GLU D O 1
ATOM 10002 N N . ARG B 1 608 ? -30.490 -21.999 -19.417 1.00 38.82 608 ARG D N 1
ATOM 10003 C CA . ARG B 1 608 ? -31.851 -22.319 -19.087 1.00 38.72 608 ARG D CA 1
ATOM 10004 C C . ARG B 1 608 ? -32.524 -21.111 -18.351 1.00 37.09 608 ARG D C 1
ATOM 10005 O O . ARG B 1 608 ? -33.686 -20.763 -18.601 1.00 36.51 608 ARG D O 1
ATOM 10013 N N . ARG B 1 609 ? -31.783 -20.462 -17.473 1.00 35.38 609 ARG D N 1
ATOM 10014 C CA . ARG B 1 609 ? -32.309 -19.260 -16.848 1.00 34.62 609 ARG D CA 1
ATOM 10015 C C . ARG B 1 609 ? -32.590 -18.211 -17.902 1.00 34.00 609 ARG D C 1
ATOM 10016 O O . ARG B 1 609 ? -33.646 -17.530 -17.868 1.00 33.21 609 ARG D O 1
ATOM 10024 N N . LEU B 1 610 ? -31.649 -18.070 -18.837 1.00 33.10 610 LEU D N 1
ATOM 10025 C CA . LEU B 1 610 ? -31.856 -17.095 -19.877 1.00 32.71 610 LEU D CA 1
ATOM 10026 C C . LEU B 1 610 ? -33.160 -17.411 -20.635 1.00 33.69 610 LEU D C 1
ATOM 10027 O O . LEU B 1 610 ? -33.991 -16.487 -20.862 1.00 33.23 610 LEU D O 1
ATOM 10032 N N . PHE B 1 611 ? -33.330 -18.688 -21.031 1.00 34.55 611 PHE D N 1
ATOM 10033 C CA . PHE B 1 611 ? -34.548 -19.109 -21.763 1.00 36.36 611 PHE D CA 1
ATOM 10034 C C . PHE B 1 611 ? -35.810 -18.879 -20.914 1.00 35.92 611 PHE D C 1
ATOM 10035 O O . PHE B 1 611 ? -36.842 -18.412 -21.405 1.00 36.30 611 PHE D O 1
ATOM 10043 N N . TYR B 1 612 ? -35.708 -19.184 -19.632 1.00 34.78 612 TYR D N 1
ATOM 10044 C CA . TYR B 1 612 ? -36.781 -18.911 -18.663 1.00 35.14 612 TYR D CA 1
ATOM 10045 C C . TYR B 1 612 ? -37.168 -17.434 -18.561 1.00 36.37 612 TYR D C 1
ATOM 10046 O O . TYR B 1 612 ? -38.366 -17.097 -18.356 1.00 37.62 612 TYR D O 1
ATOM 10055 N N . VAL B 1 613 ? -36.174 -16.553 -18.711 1.00 34.76 613 VAL D N 1
ATOM 10056 C CA . VAL B 1 613 ? -36.453 -15.131 -18.760 1.00 33.95 613 VAL D CA 1
ATOM 10057 C C . VAL B 1 613 ? -37.282 -14.760 -20.012 1.00 35.38 613 VAL D C 1
ATOM 10058 O O . VAL B 1 613 ? -38.313 -14.046 -19.929 1.00 35.02 613 VAL D O 1
ATOM 10062 N N . GLY B 1 614 ? -36.809 -15.231 -21.158 1.00 36.26 614 GLY D N 1
ATOM 10063 C CA . GLY B 1 614 ? -37.504 -15.036 -22.417 1.00 38.21 614 GLY D CA 1
ATOM 10064 C C . GLY B 1 614 ? -38.968 -15.414 -22.303 1.00 40.30 614 GLY D C 1
ATOM 10065 O O . GLY B 1 614 ? -39.834 -14.595 -22.561 1.00 41.60 614 GLY D O 1
ATOM 10066 N N . ILE B 1 615 ? -39.234 -16.659 -21.908 1.00 40.92 615 ILE D N 1
ATOM 10067 C CA . ILE B 1 615 ? -40.596 -17.163 -21.789 1.00 41.81 615 ILE D CA 1
ATOM 10068 C C . ILE B 1 615 ? -41.486 -16.313 -20.891 1.00 41.98 615 ILE D C 1
ATOM 10069 O O . ILE B 1 615 ? -42.597 -15.957 -21.280 1.00 42.47 615 ILE D O 1
ATOM 10074 N N . THR B 1 616 ? -40.986 -15.974 -19.700 1.00 41.00 616 THR D N 1
ATOM 10075 C CA . THR B 1 616 ? -41.731 -15.132 -18.760 1.00 40.38 616 THR D CA 1
ATOM 10076 C C . THR B 1 616 ? -41.793 -13.652 -19.109 1.00 39.00 616 THR D C 1
ATOM 10077 O O . THR B 1 616 ? -42.335 -12.867 -18.324 1.00 38.62 616 THR D O 1
ATOM 10081 N N . ARG B 1 617 ? -41.265 -13.261 -20.260 1.00 37.57 617 ARG D N 1
ATOM 10082 C CA . ARG B 1 617 ? -41.562 -11.937 -20.794 1.00 38.04 617 ARG D CA 1
ATOM 10083 C C . ARG B 1 617 ? -42.995 -11.841 -21.352 1.00 41.45 617 ARG D C 1
ATOM 10084 O O . ARG B 1 617 ? -43.583 -10.766 -21.312 1.00 40.84 617 ARG D O 1
ATOM 10092 N N . ALA B 1 618 ? -43.553 -12.959 -21.853 1.00 44.21 618 ALA D N 1
ATOM 10093 C CA . ALA B 1 618 ? -44.853 -12.938 -22.595 1.00 47.92 618 ALA D CA 1
ATOM 10094 C C . ALA B 1 618 ? -46.098 -12.922 -21.728 1.00 49.80 618 ALA D C 1
ATOM 10095 O O . ALA B 1 618 ? -46.209 -13.677 -20.784 1.00 51.26 618 ALA D O 1
ATOM 10097 N N . MET B 1 619 ? -47.024 -12.034 -22.054 1.00 52.53 619 MET D N 1
ATOM 10098 C CA . MET B 1 619 ? -48.258 -11.870 -21.277 1.00 55.59 619 MET D CA 1
ATOM 10099 C C . MET B 1 619 ? -49.416 -12.620 -21.908 1.00 59.12 619 MET D C 1
ATOM 10100 O O . MET B 1 619 ? -50.131 -13.319 -21.184 1.00 61.35 619 MET D O 1
ATOM 10105 N N . GLU B 1 620 ? -49.577 -12.520 -23.238 1.00 61.04 620 GLU D N 1
ATOM 10106 C CA . GLU B 1 620 ? -50.726 -13.144 -23.915 1.00 64.79 620 GLU D CA 1
ATOM 10107 C C . GLU B 1 620 ? -50.392 -14.300 -24.864 1.00 65.22 620 GLU D C 1
ATOM 10108 O O . GLU B 1 620 ? -51.045 -15.333 -24.837 1.00 65.07 620 GLU D O 1
ATOM 10114 N N . ARG B 1 621 ? -49.384 -14.106 -25.701 1.00 66.16 621 ARG D N 1
ATOM 10115 C CA . ARG B 1 621 ? -48.920 -15.129 -26.627 1.00 67.26 621 ARG D CA 1
ATOM 10116 C C . ARG B 1 621 ? -47.422 -15.171 -26.737 1.00 64.24 621 ARG D C 1
ATOM 10117 O O . ARG B 1 621 ? -46.782 -14.125 -26.879 1.00 62.45 621 ARG D O 1
ATOM 10125 N N . LEU B 1 622 ? -46.882 -16.389 -26.734 1.00 62.23 622 LEU D N 1
ATOM 10126 C CA . LEU B 1 622 ? -45.471 -16.639 -26.959 1.00 58.64 622 LEU D CA 1
ATOM 10127 C C . LEU B 1 622 ? -45.341 -17.528 -28.188 1.00 59.88 622 LEU D C 1
ATOM 10128 O O . LEU B 1 622 ? -45.991 -18.565 -28.275 1.00 60.47 622 LEU D O 1
ATOM 10133 N N . LEU B 1 623 ? -44.501 -17.102 -29.129 1.00 59.87 623 LEU D N 1
ATOM 10134 C CA . LEU B 1 623 ? -44.176 -17.866 -30.352 1.00 61.70 623 LEU D CA 1
ATOM 10135 C C . LEU B 1 623 ? -42.676 -18.121 -30.452 1.00 60.87 623 LEU D C 1
ATOM 10136 O O . LEU B 1 623 ? -41.896 -17.202 -30.665 1.00 60.91 623 LEU D O 1
ATOM 10141 N N . MET B 1 624 ? -42.245 -19.355 -30.300 1.00 62.63 624 MET D N 1
ATOM 10142 C CA . MET B 1 624 ? -40.832 -19.613 -30.530 1.00 62.86 624 MET D CA 1
ATOM 10143 C C . MET B 1 624 ? -40.580 -20.252 -31.866 1.00 64.08 624 MET D C 1
ATOM 10144 O O . MET B 1 624 ? -41.425 -20.950 -32.395 1.00 65.66 624 MET D O 1
ATOM 10149 N N . THR B 1 625 ? -39.414 -19.951 -32.422 1.00 64.94 625 THR D N 1
ATOM 10150 C CA . THR B 1 625 ? -38.997 -20.487 -33.705 1.00 67.91 625 THR D CA 1
ATOM 10151 C C . THR B 1 625 ? -37.551 -20.964 -33.705 1.00 66.33 625 THR D C 1
ATOM 10152 O O . THR B 1 625 ? -36.750 -20.568 -32.887 1.00 64.17 625 THR D O 1
ATOM 10156 N N . ALA B 1 626 ? -37.235 -21.844 -34.633 1.00 70.41 626 ALA D N 1
ATOM 10157 C CA . ALA B 1 626 ? -35.877 -22.350 -34.797 1.00 71.02 626 ALA D CA 1
ATOM 10158 C C . ALA B 1 626 ? -35.678 -22.584 -36.278 1.00 74.97 626 ALA D C 1
ATOM 10159 O O . ALA B 1 626 ? -36.632 -22.505 -37.054 1.00 77.39 626 ALA D O 1
ATOM 10161 N N . ALA B 1 627 ? -34.443 -22.871 -36.667 1.00 76.78 627 ALA D N 1
ATOM 10162 C CA . ALA B 1 627 ? -34.123 -23.185 -38.048 1.00 78.36 627 ALA D CA 1
ATOM 10163 C C . ALA B 1 627 ? -33.474 -24.565 -38.166 1.00 80.77 627 ALA D C 1
ATOM 10164 O O . ALA B 1 627 ? -33.090 -25.183 -37.155 1.00 78.98 627 ALA D O 1
ATOM 10166 N N . GLN B 1 628 ? -33.371 -25.044 -39.408 1.00 83.69 628 GLN D N 1
ATOM 10167 C CA . GLN B 1 628 ? -32.613 -26.248 -39.703 1.00 84.79 628 GLN D CA 1
ATOM 10168 C C . GLN B 1 628 ? -31.254 -25.874 -40.288 1.00 83.52 628 GLN D C 1
ATOM 10169 O O . GLN B 1 628 ? -30.313 -26.658 -40.239 1.00 82.22 628 GLN D O 1
ATOM 10175 N N . ASN B 1 629 ? -31.153 -24.654 -40.809 1.00 82.79 629 ASN D N 1
ATOM 10176 C CA . ASN B 1 629 ? -29.891 -24.152 -41.344 1.00 83.63 629 ASN D CA 1
ATOM 10177 C C . ASN B 1 629 ? -29.707 -22.712 -40.976 1.00 80.21 629 ASN D C 1
ATOM 10178 O O . ASN B 1 629 ? -30.674 -21.987 -40.849 1.00 82.03 629 ASN D O 1
ATOM 10183 N N . ARG B 1 630 ? -28.465 -22.285 -40.834 1.00 78.34 630 ARG D N 1
ATOM 10184 C CA . ARG B 1 630 ? -28.197 -20.916 -40.482 1.00 77.35 630 ARG D CA 1
ATOM 10185 C C . ARG B 1 630 ? -26.832 -20.527 -40.966 1.00 79.67 630 ARG D C 1
ATOM 10186 O O . ARG B 1 630 ? -25.944 -21.373 -41.065 1.00 81.18 630 ARG D O 1
ATOM 10194 N N . MET B 1 631 ? -26.672 -19.236 -41.243 1.00 83.24 631 MET D N 1
ATOM 10195 C CA . MET B 1 631 ? -25.411 -18.668 -41.687 1.00 87.52 631 MET D CA 1
ATOM 10196 C C . MET B 1 631 ? -24.574 -17.943 -40.603 1.00 91.06 631 MET D C 1
ATOM 10197 O O . MET B 1 631 ? -25.043 -16.984 -39.966 1.00 86.71 631 MET D O 1
ATOM 10202 N N . GLN B 1 632 ? -23.332 -18.414 -40.427 1.00 98.66 632 GLN D N 1
ATOM 10203 C CA . GLN B 1 632 ? -22.292 -17.747 -39.633 1.00 103.42 632 GLN D CA 1
ATOM 10204 C C . GLN B 1 632 ? -21.587 -16.737 -40.544 1.00 108.44 632 GLN D C 1
ATOM 10205 O O . GLN B 1 632 ? -22.065 -16.483 -41.646 1.00 115.81 632 GLN D O 1
ATOM 10211 N N . PHE B 1 633 ? -20.467 -16.156 -40.115 1.00 110.76 633 PHE D N 1
ATOM 10212 C CA . PHE B 1 633 ? -19.808 -15.119 -40.930 1.00 109.57 633 PHE D CA 1
ATOM 10213 C C . PHE B 1 633 ? -19.335 -15.653 -42.287 1.00 109.95 633 PHE D C 1
ATOM 10214 O O . PHE B 1 633 ? -18.166 -15.980 -42.467 1.00 109.71 633 PHE D O 1
ATOM 10222 N N . GLY B 1 634 ? -20.282 -15.746 -43.224 1.00 109.34 634 GLY D N 1
ATOM 10223 C CA . GLY B 1 634 ? -20.031 -16.218 -44.586 1.00 110.00 634 GLY D CA 1
ATOM 10224 C C . GLY B 1 634 ? -20.320 -17.683 -44.907 1.00 110.79 634 GLY D C 1
ATOM 10225 O O . GLY B 1 634 ? -20.304 -18.066 -46.074 1.00 113.83 634 GLY D O 1
ATOM 10226 N N . LYS B 1 635 ? -20.569 -18.511 -43.892 1.00 107.93 635 LYS D N 1
ATOM 10227 C CA . LYS B 1 635 ? -20.790 -19.944 -44.118 1.00 106.85 635 LYS D CA 1
ATOM 10228 C C . LYS B 1 635 ? -22.095 -20.435 -43.524 1.00 103.43 635 LYS D C 1
ATOM 10229 O O . LYS B 1 635 ? -22.490 -19.991 -42.452 1.00 103.40 635 LYS D O 1
ATOM 10235 N N . THR B 1 636 ? -22.727 -21.377 -44.224 1.00 101.82 636 THR D N 1
ATOM 10236 C CA . THR B 1 636 ? -24.012 -21.961 -43.851 1.00 99.21 636 THR D CA 1
ATOM 10237 C C . THR B 1 636 ? -23.846 -23.356 -43.269 1.00 100.40 636 THR D C 1
ATOM 10238 O O . THR B 1 636 ? -23.284 -24.232 -43.919 1.00 104.01 636 THR D O 1
ATOM 10242 N N . ASN B 1 637 ? -24.351 -23.562 -42.051 1.00 98.36 637 ASN D N 1
ATOM 10243 C CA . ASN B 1 637 ? -24.304 -24.869 -41.399 1.00 95.07 637 ASN D CA 1
ATOM 10244 C C . ASN B 1 637 ? -25.665 -25.390 -40.962 1.00 91.81 637 ASN D C 1
ATOM 10245 O O . ASN B 1 637 ? -26.584 -24.613 -40.713 1.00 89.91 637 ASN D O 1
ATOM 10250 N N . ALA B 1 638 ? -25.789 -26.712 -40.888 1.00 90.53 638 ALA D N 1
ATOM 10251 C CA . ALA B 1 638 ? -27.016 -27.349 -40.436 1.00 89.70 638 ALA D CA 1
ATOM 10252 C C . ALA B 1 638 ? -27.242 -27.024 -38.958 1.00 86.35 638 ALA D C 1
ATOM 10253 O O . ALA B 1 638 ? -26.282 -26.858 -38.200 1.00 84.72 638 ALA D O 1
ATOM 10255 N N . ALA B 1 639 ? -28.512 -26.928 -38.566 1.00 84.81 639 ALA D N 1
ATOM 10256 C CA . ALA B 1 639 ? -28.883 -26.647 -37.183 1.00 82.78 639 ALA D CA 1
ATOM 10257 C C . ALA B 1 639 ? -29.895 -27.621 -36.602 1.00 81.60 639 ALA D C 1
ATOM 10258 O O . ALA B 1 639 ? -30.731 -28.180 -37.293 1.00 80.69 639 ALA D O 1
ATOM 10260 N N . GLU B 1 640 ? -29.810 -27.747 -35.289 1.00 82.25 640 GLU D N 1
ATOM 10261 C CA . GLU B 1 640 ? -30.503 -28.725 -34.484 1.00 83.15 640 GLU D CA 1
ATOM 10262 C C . GLU B 1 640 ? -31.378 -27.886 -33.548 1.00 78.31 640 GLU D C 1
ATOM 10263 O O . GLU B 1 640 ? -31.018 -26.778 -33.232 1.00 75.69 640 GLU D O 1
ATOM 10269 N N . ASP B 1 641 ? -32.523 -28.409 -33.123 1.00 77.80 641 ASP D N 1
ATOM 10270 C CA . ASP B 1 641 ? -33.331 -27.807 -32.057 1.00 74.66 641 ASP D CA 1
ATOM 10271 C C . ASP B 1 641 ? -32.548 -27.631 -30.758 1.00 72.91 641 ASP D C 1
ATOM 10272 O O . ASP B 1 641 ? -31.539 -28.302 -30.539 1.00 74.25 641 ASP D O 1
ATOM 10277 N N . SER B 1 642 ? -33.015 -26.741 -29.886 1.00 69.35 642 SER D N 1
ATOM 10278 C CA . SER B 1 642 ? -32.468 -26.664 -28.532 1.00 64.61 642 SER D CA 1
ATOM 10279 C C . SER B 1 642 ? -32.903 -27.877 -27.693 1.00 61.94 642 SER D C 1
ATOM 10280 O O . SER B 1 642 ? -34.068 -28.259 -27.685 1.00 61.82 642 SER D O 1
ATOM 10283 N N . ALA B 1 643 ? -31.962 -28.462 -26.975 1.00 58.51 643 ALA D N 1
ATOM 10284 C CA . ALA B 1 643 ? -32.324 -29.396 -25.914 1.00 58.27 643 ALA D CA 1
ATOM 10285 C C . ALA B 1 643 ? -33.430 -28.858 -24.970 1.00 57.35 643 ALA D C 1
ATOM 10286 O O . ALA B 1 643 ? -34.175 -29.643 -24.373 1.00 57.95 643 ALA D O 1
ATOM 10288 N N . PHE B 1 644 ? -33.538 -27.530 -24.831 1.00 54.67 644 PHE D N 1
ATOM 10289 C CA . PHE B 1 644 ? -34.514 -26.964 -23.921 1.00 52.98 644 PHE D CA 1
ATOM 10290 C C . PHE B 1 644 ? -35.919 -27.225 -24.376 1.00 54.97 644 PHE D C 1
ATOM 10291 O O . PHE B 1 644 ? -36.849 -27.182 -23.558 1.00 55.26 644 PHE D O 1
ATOM 10299 N N . LEU B 1 645 ? -36.095 -27.485 -25.665 1.00 57.58 645 LEU D N 1
ATOM 10300 C CA . LEU B 1 645 ? -37.436 -27.790 -26.160 1.00 61.05 645 LEU D CA 1
ATOM 10301 C C . LEU B 1 645 ? -37.913 -29.142 -25.655 1.00 64.24 645 LEU D C 1
ATOM 10302 O O . LEU B 1 645 ? -39.106 -29.353 -25.414 1.00 65.66 645 LEU D O 1
ATOM 10307 N N . GLU B 1 646 ? -36.963 -30.036 -25.450 1.00 68.00 646 GLU D N 1
ATOM 10308 C CA . GLU B 1 646 ? -37.250 -31.354 -24.912 1.00 73.51 646 GLU D CA 1
ATOM 10309 C C . GLU B 1 646 ? -37.815 -31.201 -23.503 1.00 71.74 646 GLU D C 1
ATOM 10310 O O . GLU B 1 646 ? -38.767 -31.906 -23.127 1.00 72.08 646 GLU D O 1
ATOM 10316 N N . ASP B 1 647 ? -37.233 -30.254 -22.750 1.00 67.34 647 ASP D N 1
ATOM 10317 C CA . ASP B 1 647 ? -37.627 -29.964 -21.365 1.00 64.37 647 ASP D CA 1
ATOM 10318 C C . ASP B 1 647 ? -39.066 -29.585 -21.207 1.00 62.87 647 ASP D C 1
ATOM 10319 O O . ASP B 1 647 ? -39.677 -29.887 -20.197 1.00 62.26 647 ASP D O 1
ATOM 10324 N N . ILE B 1 648 ? -39.599 -28.929 -22.220 1.00 63.38 648 ILE D N 1
ATOM 10325 C CA . ILE B 1 648 ? -40.954 -28.399 -22.176 1.00 64.46 648 ILE D CA 1
ATOM 10326 C C . ILE B 1 648 ? -41.873 -29.059 -23.219 1.00 68.53 648 ILE D C 1
ATOM 10327 O O . ILE B 1 648 ? -42.900 -28.492 -23.638 1.00 68.70 648 ILE D O 1
ATOM 10332 N N . GLU B 1 649 ? -41.512 -30.278 -23.615 1.00 72.17 649 GLU D N 1
ATOM 10333 C CA . GLU B 1 649 ? -42.354 -31.028 -24.541 1.00 75.38 649 GLU D CA 1
ATOM 10334 C C . GLU B 1 649 ? -43.686 -31.353 -23.866 1.00 75.51 649 GLU D C 1
ATOM 10335 O O . GLU B 1 649 ? -43.756 -31.594 -22.660 1.00 73.30 649 GLU D O 1
ATOM 10341 N N . GLY B 1 650 ? -44.753 -31.283 -24.645 1.00 76.95 650 GLY D N 1
ATOM 10342 C CA . GLY B 1 650 ? -46.080 -31.454 -24.097 1.00 78.82 650 GLY D CA 1
ATOM 10343 C C . GLY B 1 650 ? -46.722 -30.156 -23.684 1.00 77.40 650 GLY D C 1
ATOM 10344 O O . GLY B 1 650 ? -47.905 -30.126 -23.378 1.00 78.77 650 GLY D O 1
ATOM 10345 N N . LEU B 1 651 ? -45.944 -29.077 -23.668 1.00 75.64 651 LEU D N 1
ATOM 10346 C CA . LEU B 1 651 ? -46.442 -27.800 -23.163 1.00 73.81 651 LEU D CA 1
ATOM 10347 C C . LEU B 1 651 ? -46.531 -26.718 -24.234 1.00 72.89 651 LEU D C 1
ATOM 10348 O O . LEU B 1 651 ? -46.780 -25.557 -23.934 1.00 72.85 651 LEU D O 1
ATOM 10353 N N . PHE B 1 652 ? -46.350 -27.104 -25.486 1.00 73.75 652 PHE D N 1
ATOM 10354 C CA . PHE B 1 652 ? -46.557 -26.201 -26.602 1.00 74.28 652 PHE D CA 1
ATOM 10355 C C . PHE B 1 652 ? -47.009 -26.967 -27.845 1.00 78.04 652 PHE D C 1
ATOM 10356 O O . PHE B 1 652 ? -46.854 -28.186 -27.917 1.00 80.48 652 PHE D O 1
ATOM 10364 N N . ASP B 1 653 ? -47.535 -26.255 -28.834 1.00 78.40 653 ASP D N 1
ATOM 10365 C CA . ASP B 1 653 ? -47.921 -26.874 -30.109 1.00 81.28 653 ASP D CA 1
ATOM 10366 C C . ASP B 1 653 ? -46.943 -26.558 -31.228 1.00 82.60 653 ASP D C 1
ATOM 10367 O O . ASP B 1 653 ? -46.598 -25.399 -31.439 1.00 82.22 653 ASP D O 1
ATOM 10372 N N . THR B 1 654 ? -46.504 -27.585 -31.954 1.00 85.87 654 THR D N 1
ATOM 10373 C CA . THR B 1 654 ? -45.674 -27.385 -33.152 1.00 86.65 654 THR D CA 1
ATOM 10374 C C . THR B 1 654 ? -46.525 -27.043 -34.377 1.00 89.78 654 THR D C 1
ATOM 10375 O O . THR B 1 654 ? -47.650 -27.540 -34.531 1.00 91.86 654 THR D O 1
ATOM 10379 N N . VAL B 1 655 ? -45.958 -26.220 -35.255 1.00 89.10 655 VAL D N 1
ATOM 10380 C CA . VAL B 1 655 ? -46.738 -25.472 -36.223 1.00 91.26 655 VAL D CA 1
ATOM 10381 C C . VAL B 1 655 ? -45.966 -25.224 -37.524 1.00 92.94 655 VAL D C 1
ATOM 10382 O O . VAL B 1 655 ? -44.724 -25.180 -37.531 1.00 89.46 655 VAL D O 1
ATOM 10386 N N . ASP B 1 656 ? -46.729 -25.109 -38.616 1.00 97.15 656 ASP D N 1
ATOM 10387 C CA . ASP B 1 656 ? -46.214 -24.780 -39.946 1.00 99.81 656 ASP D CA 1
ATOM 10388 C C . ASP B 1 656 ? -46.452 -23.300 -40.282 1.00 98.79 656 ASP D C 1
ATOM 10389 O O . ASP B 1 656 ? -47.207 -22.635 -39.581 1.00 97.11 656 ASP D O 1
ATOM 10394 N N . PRO B 1 657 ? -45.842 -22.789 -41.376 1.00 99.68 657 PRO D N 1
ATOM 10395 C CA . PRO B 1 657 ? -45.892 -21.352 -41.679 1.00 98.74 657 PRO D CA 1
ATOM 10396 C C . PRO B 1 657 ? -47.280 -20.753 -41.534 1.00 100.79 657 PRO D C 1
ATOM 10397 O O . PRO B 1 657 ? -47.416 -19.592 -41.189 1.00 100.34 657 PRO D O 1
ATOM 10401 N N . TYR B 1 658 ? -48.299 -21.551 -41.783 1.00 105.30 658 TYR D N 1
ATOM 10402 C CA . TYR B 1 658 ? -49.668 -21.111 -41.641 1.00 108.81 658 TYR D CA 1
ATOM 10403 C C . TYR B 1 658 ? -50.030 -21.296 -40.174 1.00 105.63 658 TYR D C 1
ATOM 10404 O O . TYR B 1 658 ? -49.142 -21.474 -39.338 1.00 102.17 658 TYR D O 1
ATOM 10413 N N . GLY B 1 659 ? -51.307 -21.218 -39.827 1.00 106.00 659 GLY D N 1
ATOM 10414 C CA . GLY B 1 659 ? -51.678 -21.394 -38.426 1.00 104.21 659 GLY D CA 1
ATOM 10415 C C . GLY B 1 659 ? -51.413 -22.771 -37.811 1.00 103.33 659 GLY D C 1
ATOM 10416 O O . GLY B 1 659 ? -50.922 -22.862 -36.692 1.00 98.34 659 GLY D O 1
ATOM 10417 N N . GLN B 1 660 ? -51.704 -23.834 -38.570 1.00 106.30 660 GLN D N 1
ATOM 10418 C CA . GLN B 1 660 ? -51.942 -25.189 -38.031 1.00 106.89 660 GLN D CA 1
ATOM 10419 C C . GLN B 1 660 ? -50.774 -26.085 -37.587 1.00 104.43 660 GLN D C 1
ATOM 10420 O O . GLN B 1 660 ? -49.617 -25.861 -37.965 1.00 102.18 660 GLN D O 1
ATOM 10426 N N . PRO B 1 661 ? -51.122 -27.128 -36.792 1.00 103.99 661 PRO D N 1
ATOM 10427 C CA . PRO B 1 661 ? -50.460 -28.356 -36.350 1.00 103.07 661 PRO D CA 1
ATOM 10428 C C . PRO B 1 661 ? -49.478 -29.078 -37.268 1.00 103.95 661 PRO D C 1
ATOM 10429 O O . PRO B 1 661 ? -49.723 -29.299 -38.458 1.00 105.31 661 PRO D O 1
ATOM 10433 N N . ILE B 1 662 ? -48.391 -29.476 -36.612 1.00 101.59 662 ILE D N 1
ATOM 10434 C CA . ILE B 1 662 ? -47.333 -30.379 -37.075 1.00 102.30 662 ILE D CA 1
ATOM 10435 C C . ILE B 1 662 ? -46.876 -31.114 -35.776 1.00 99.83 662 ILE D C 1
ATOM 10436 O O . ILE B 1 662 ? -47.082 -30.607 -34.649 1.00 99.01 662 ILE D O 1
ATOM 10441 N N . GLU B 1 663 ? -46.257 -32.286 -35.906 1.00 97.19 663 GLU D N 1
ATOM 10442 C CA . GLU B 1 663 ? -45.715 -32.951 -34.716 1.00 92.79 663 GLU D CA 1
ATOM 10443 C C . GLU B 1 663 ? -44.218 -32.575 -34.562 1.00 88.86 663 GLU D C 1
ATOM 10444 O O . GLU B 1 663 ? -43.494 -32.517 -35.563 1.00 89.58 663 GLU D O 1
ATOM 10450 N N . TYR B 1 664 ? -43.774 -32.270 -33.332 1.00 83.52 664 TYR D N 1
ATOM 10451 C CA . TYR B 1 664 ? -42.335 -32.065 -32.969 1.00 78.47 664 TYR D CA 1
ATOM 10452 C C . TYR B 1 664 ? -42.115 -30.755 -32.226 1.00 76.76 664 TYR D C 1
ATOM 10453 O O . TYR B 1 664 ? -41.183 -30.598 -31.414 1.00 74.68 664 TYR D O 1
#

CATH classification: 3.40.50.300 (+3 more: 1.10.10.160, 3.40.50.300, 1.10.486.10)

InterPro domains:
  IPR000212 UvrD-like helicase [PTHR11070] (12-675)
  IPR013986 DExx box DNA helicase domain superfamily [G3DSA:1.10.10.160] (113-196)
  IPR014016 UvrD-like helicase, ATP-binding domain [PF00580] (13-279)
  IPR014016 UvrD-like helicase, ATP-binding domain [PS51198] (11-293)
  IPR014017 UvrD-like helicase, C-terminal [PF13361] (284-628)
  IPR014017 UvrD-like helicase, C-terminal [PS51217] (294-575)
  IPR027417 P-loop containing nucleoside triphosphate hydrolase [G3DSA:3.40.50.300] (13-281)
  IPR027417 P-loop containing nucleoside triphosphate hydrolase [G3DSA:3.40.50.300] (287-647)
  IPR027417 P-loop containing nucleoside triphosphate hydrolase [SSF52540] (7-651)

Nearest PDB structures (foldseek):
  4c2u-assembly1_D  TM=1.001E+00  e=0.000E+00  Deinococcus radiodurans
  4c2t-assembly1_A  TM=9.883E-01  e=2.630E-97  Deinococcus radiodurans
  4c2t-assembly1_B  TM=9.877E-01  e=2.529E-96  Deinococcus radiodurans
  2pjr-assembly1_A  TM=9.251E-01  e=1.415E-40  Geobacillus stearothermophilus
  1uaa-assembly1_B  TM=6.708E-01  e=1.129E-43  unclassified

Sequence (1316 aa):
SAGPDLLQALNPTQAQAADHFTGPALVIAGAGSGKTRTLIYRIAHLIGHYGVHPGEILAVTFTNKAAAEMRERAGHLVPGAGDLWMSTFHSAGVRILRTYGEEHIGLRRRGFVIYDDDDQLDIIKEVMGSIPGETQPRVIRGIIDRRAKSNLWTPDDLDRSREPFISGLPRDAAAEAYRRYEVRKKGQNAIDFGDLITETVRLFKEVPGVLDKVQNKAKFIHVDEYQDTNRRAQYELTRLLASRDRNLLVVGDPDQSIYKFRGADIQNILDFQKDYPDAKVYMLEHNYRSSARVLEAANKLIENNTERLDKTLKPVKEAGQPVTFHRATDHRAEGDYVADWLTRLHGEGRRAWSEMAILYRTNAQSRVIEESLRRRVQIPARIVGGVGFYDRREIRDILAYARLALNNPADDVALRRIIGRPRRGIGDTALQKLMEWARTHHTSVLTACANAAEQNILDRGAHKATEFAGLMEAMSEAADNYEPAAFLRFVMETSGYLDLLRQEGQEGQVRLENLEELVSAAEEWSQDEANVGGSIADFLDDAALLSSVDDMRTKAENKGAPEDAVTLMTLHNAKGLEFPVVFIVGVEQGLLPSKGAIAEGPSGIEEERRLFYVGITRAMERLLMTAAQNRMQFGKTNAAEDSAFLEDIEGLFDTVDPYGQPIEYSAGPDLLQALNPTQAQAADHFTGPALVIAGAGSGKTRTLIYRIAHLIGHYGVHPGEILAVTFTNKAAAEMRERAGHLVPGAGDLWMSTFHSAGVRILRTYGEEHIGLRRRGFVIYDDDDQLDIIKEVMGSIPGETQPRVIRGIIDRRAKSNLWTPDDLDRSREPFISGLPRDAAAEAYRRYEVRKKGQNAIDFGDLITETVRLFKEVPGVLDKVQNKAKFIHVDEYQDTNRRAQYELTRLLASRDRNLLVVGDPDQSIYKFRGADIQNILDFQKDYPDAKVYMLEHNYRSSARVLEAANKLIENNTERLDKTLKPVKEAGQPVTFHRATDHRAEGDYVADWLTRLHGEGRRAWSEMAILYRTNAQSRVIEESLRRRVQIPARIVGGVGFYDRREIRDILAYARLALNPADDVALRRIIGRPRRGIGDTALQKLMEWARTHHTSVLTACANAAEQNILDRGAHKATEFAGLMEAMSEAADNYYEPAAFLRFVMETSGYLDLLRQEGQEGQVRLENLEELVSAAEEWSQDEANVGGSIADFLDDAALLSSVDDMRTKAENKGAPEDAVTLMTLHNAKGLEFPVVFIVGVEQGLLPSKGAIAEGPSGIEEERRLFYVGITRAMERLLMTAAQNRMQFGKTNAAEDSAFLEDIEGLFDTVDPYGQPIEY

B-factor: mean 71.45, std 42.28, range [11.06, 308.11]

Foldseek 3Di:
DLWADQVVPDPPLLSVLLVDPAAAAEEEEDFQQCLLVSVLRSLRCCCNRVVDQQLQAEAAEQFVVSFVVSLVSSVVIHPDSVNHHYYHLLLVLVVLCLVPVVVPLLPHLAAEDDPLLLLVLLVVQLVVFPWVDDSVLLVLVLQLCLLQLHQLVRQLVDDDCADPRTGSNSSSSSNVSSVVVQVLLSYDYSSCSQNVVLVCCVVPVVSLVVVLSSHVAYEYEQLQFGANSVLSSLCSSCVPRNNYYYYHYVLQHQVVVRGGDRVSNVCVCVVRVVYHYGYGQERAFAAVQLVVLLLLLLVPDPPGDDGHYDYDHYNFDFAEEEADAELLVVLQLVQVVLVVVVVVPDFQQQEAEAFLDQVSVVSNVVSNVVVVFFEFEFPHPWLCPDLLNLLLVLLVSCLQPVLRPSSCLSCVVQPHQCSVPVLLVVLCVVCVVVHRRSLVSLCCQVPDPHSDPRSVSSNVVNVLSPVLNVCQVDDALLVSSVSSCPSVCNLVVLVVVVDVSVVVVVSSNVVSVLSVVQCPDDVQPVHHNSRVVSVSSRRDSVDDSGRCSPQPPTDPSGYYYDYLVVCVPAAHQHYEYEAQFDCRLPNPVLVVVPPVSNSSSSSSVSSRSSRHRRYYYYYHYQWYDDPPDIDGTDHHPSCVSSPVSGAYDDSDPHHDDD/DLWDDQVVVHPPLLSVLLVPPAAEAEEEEDFQQCLLVSVLRSLRCCCNRVVDQQLLAEEAEQFQVSFVVSLVSNCVIHPDSVNHHYYHLLVVLVVLCLVPVVVPLQDRLAEEDDPLLLLVLLVVQLVPFPWVDDSVLLVLVLQLCLLQLHQLVRQLVDDDCADVRTGSNSSSRSNVSSVVVQVLQSYDYSSCSQNVVLVCCVSPVVSLVVVLSSHVAYEYEQLQQHANSSLSVLCSSCVPRNNYYYYHYVLQHQNVVRGGDRVSSVCVCVVRVPYHYGYRAERAFAAVQLVVLLVLLLVPDPPDDDGHYHYDHYNFDFAEEEAAAELLVVLQLVLVVVVVVVVVPDFQQQEAEAELDQVSVPSNVVSNVVVVFFEFEFPHPWLCVDLLNLLLVLLVSCLQPVQNDSSCVSNVVVVHQPSPPVQQVVLQVVCVVVHRRSLVSLCCAVPHDHDPDPNVSSNVVNVLRPVLNVCQVDPAQLVSSVSSCPSSCRLVVLVVVVPVSVVVVVSSNVVSVLSVVQCPDDVQPVHHNSRVVVVSSRRDSPDPSGRCSPSPPTDPSGYYYDYLVVCPPAAHQEYEYEAQFDCRLLNVVLVVVPPVSNSSSSSSVSSRSSRHRHYYYYYHYQWYDDPHDIDGTDGHPSCVSSPPSGFYDYSDRDGDDD

Solvent-accessible surface area: 58736 Å² total; per-residue (Å²): 94,89,21,17,100,18,130,145,14,12,33,90,44,8,7,101,0,1,55,16,68,77,18,1,0,6,0,5,0,1,0,10,1,20,25,64,88,3,2,5,20,3,0,0,16,1,19,11,104,70,63,10,105,14,10,48,0,2,1,5,6,56,19,44,69,42,2,55,92,9,72,98,94,0,36,144,40,4,95,33,11,65,85,5,25,13,12,18,17,39,25,6,0,15,114,6,1,84,74,43,1,72,83,14,56,12,143,207,39,5,13,20,4,44,61,54,7,9,37,23,2,0,118,71,12,46,70,95,16,121,37,191,37,76,27,141,31,7,46,28,4,1,63,103,1,7,21,33,50,97,76,21,93,63,5,53,218,15,203,98,70,127,25,76,63,12,52,70,97,5,2,0,46,2,7,71,76,0,27,95,37,0,107,49,14,44,2,0,2,92,19,5,0,4,23,9,0,5,78,0,4,116,102,31,91,44,2,18,66,119,9,7,75,90,2,77,8,3,1,0,16,29,2,3,7,5,18,121,2,19,22,20,2,2,82,13,10,2,59,93,48,80,8,1,3,0,0,1,1,10,8,18,3,2,21,82,131,120,15,15,45,50,87,3,2,61,34,1,84,157,62,16,114,84,20,115,62,18,92,4,82,66,0,100,32,1,2,16,107,0,3,111,0,0,42,92,0,1,116,78,12,91,186,54,78,118,24,57,15,99,62,68,64,148,56,26,73,55,2,17,1,6,54,4,96,49,31,98,30,2,0,66,10,0,4,53,26,0,58,78,13,59,65,143,65,75,38,42,56,63,0,0,0,0,1,44,52,72,88,21,12,158,33,5,40,44,4,0,156,150,84,155,5,28,26,73,42,3,12,28,115,6,4,16,77,79,130,8,0,25,0,0,22,1,0,0,31,0,4,56,44,62,60,4,4,4,0,2,39,55,0,14,11,60,25,183,46,54,33,16,114,117,18,26,100,90,10,36,86,32,1,112,108,84,138,67,36,6,16,57,4,1,54,57,2,56,125,112,84,87,17,72,246,22,20,100,87,11,42,107,5,15,40,46,0,110,41,0,7,111,8,18,110,97,146,113,6,9,62,6,0,107,64,0,4,100,58,5,19,11,30,74,90,5,116,157,118,30,140,129,4,93,92,80,28,126,27,2,85,30,0,5,51,14,0,87,88,21,38,144,61,151,92,26,128,86,28,52,16,38,65,0,28,17,60,10,46,22,44,31,24,24,6,62,43,34,11,90,10,44,21,137,82,39,81,141,77,3,0,4,0,1,14,0,28,31,0,23,45,68,84,22,22,1,0,0,0,3,0,0,5,50,14,30,2,0,27,156,42,5,72,92,107,23,107,71,0,45,31,16,8,24,35,1,0,2,2,0,0,0,3,0,40,54,45,2,3,0,0,0,0,77,54,44,95,148,181,53,146,81,87,93,28,119,40,3,53,0,11,112,33,0,104,78,30,33,73,16,10,18,68,146,46,110,86,100,146,202,94,89,21,18,101,15,134,147,17,12,36,88,44,8,6,102,0,1,56,16,61,73,20,2,0,3,0,5,0,1,0,10,0,19,26,64,89,2,2,5,20,2,0,0,16,1,20,11,104,72,63,10,106,13,11,49,0,2,1,4,7,55,19,41,70,41,2,55,93,7,72,100,98,0,37,142,42,4,94,33,10,65,85,5,19,12,13,17,21,38,26,7,0,15,115,6,1,82,75,42,2,73,84,14,56,12,143,205,38,4,15,20,4,43,60,58,9,10,35,24,0,0,118,74,15,46,70,94,17,120,40,202,38,72,27,141,29,8,49,28,4,1,64,104,1,6,22,34,52,97,76,21,93,64,4,51,216,17,201,99,69,125,24,80,61,15,50,70,98,6,2,0,46,2,8,71,76,0,27,99,28,0,104,56,15,44,2,0,2,95,19,4,0,5,23,10,0,6,79,0,5,112,100,31,91,45,2,17,66,119,9,7,76,89,2,75,7,3,0,2,17,30,2,3,7,3,19,120,1,19,20,21,2,2,86,13,9,2,58,94,49,77,7,1,2,0,0,1,1,8,8,18,3,2,20,84,129,118,15,15,44,49,88,3,1,54,35,1,77,150,62,16,115,83,19,117,63,17,93,5,81,68,0,100,31,0,2,16,107,0,4,115,0,0,40,95,0,1,122,78,12,85,173,60,79,123,21,54,15,102,63,67,65,149,58,26,66,56,1,18,0,5,64,4,95,50,31,102,30,2,0,66,10,0,4,59,29,0,57,86,5,63,66,137,65,54,37,38,57,72,0,0,0,0,0,44,49,76,88,21,8,177,40,5,42,59,3,0,154,142,84,150,6,30,26,73,43,4,13,27,110,7,4,18,76,79,106,9,0,25,0,0,21,2,0,0,30,1,3,58,42,57,64,5,4,4,0,2,40,58,0,14,9,84,23,195,48,54,34,7,121,108,27,23,95,100,8,38,115,35,0,112,106,74,137,62,36,7,15,58,5,1,55,52,2,50,150,80,104,79,20,128,238,29,20,102,84,16,44,112,6,15,42,43,0,107,44,0,8,113,16,16,116,115,161,116,5,10,61,3,0,109,66,0,4,97,58,5,18,14,29,75,88,4,116,157,120,30,143,133,2,92,94,81,27,129,29,1,81,24,0,4,43,10,0,86,80,18,32,145,58,150,89,28,131,85,23,55,13,38,63,0,26,17,60,10,49,20,41,31,24,24,7,61,44,32,12,105,10,44,22,143,80,41,79,140,75,3,0,4,0,1,14,0,28,31,0,24,46,69,84,22,26,0,0,0,0,4,0,0,4,45,15,31,2,0,27,153,42,5,72,91,108,23,108,68,0,43,34,16,8,26,36,1,0,2,1,0,0,0,3,0,41,66,40,2,2,0,0,0,0,77,55,44,104,111,192,62,137,77,80,94,32,118,39,3,54,0,9,113,35,0,105,75,33,28,73,10,12,34,67,142,36,113,106,84,135,195

Organism: Deinococcus radiodurans (strain ATCC 13939 / DSM 20539 / JCM 16871 / CCUG 27074 / LMG 4051 / NBRC 15346 / NCIMB 9279 / VKM B-1422 / R1) (NCBI:txid243230)

Radius of gyration: 50.02 Å; Cα contacts (8 Å, |Δi|>4): 2318; chains: 2; bounding box: 106×106×120 Å

Secondary structure (DSSP, 8-state):
-----HHHHS-HHHHHHHT--SS-EEEE--TTSSHHHHHHHHHHHHHHTT---GGGEEEE-SSHHHHHHHHHHHHTTSTTGGG-EEE-HHHHHHHHHHHHGGGGT--TT-EE--HHHHHHHHHHHHTTS-----HHHHHHHHHHHHHHT--HHHHHT-S-SEETTEEHHHHHHHHHHHHHHHHHTTEE-TTHHHHHHHHHHHH-HHHHHHHHTT-SEEEESSGGG--HHHHHHHHHHHTTT--EEEEE-GGG---GGGT--HHHHHSHHHH-TT-EEE---B--SS-HHHHHHHHHHHTTS-S------B--S---SPPEEEEESSHHHHHHHHHHHHHHHHHTT--GGGEEEEESSGGGHHHHHHHHHHTT--EEESSSS-GGGSHHHHHHHHHHHHHH-TT-HHHHHHHTTSS-SS--HHHHHHHHHHHHHH-S-HHHHHHTTSSTT---SSHHHHHHHHHHHHHHHHHHHSS-HHHHHHHHHHHTTHHHHHHHTTTTHHHHHHHHHHHHHHHHHHHTSSTTTT--HHHHHHHHHT--TTSHHHHHHHTTTPPSS-EEEEESGGGTT--EEEEEE---BTBBTTBHHHHHH-HHHHHHHHHHHHHHHTTEEEEEEEEEESEEESSS-EEE--B-HHHHHTTTSSEEB-SSSSB---/-----HHHHS-HHHHHHHT--SS-EEEE--TTSSHHHHHHHHHHHHHHTT---GGGEEEE-SSHHHHHHHHHHHHTTSS-GGG-EEE-HHHHHHHHHHHHGGGGT--TT-EE--HHHHHHHHHHHHTTS-----HHHHHHHHHHHHHHT--HHHHHT-S-SEETTEEHHHHHHHHHHHHHHHHHTTEE-TTHHHHHHHHHHHH-HHHHHHHHTT-SEEEESSGGG--HHHHHHHHHHHTTT--EEEEE-GGG---GGGT--HHHHHSHHHH-TT-EEE---EE-SS-HHHHHHHHHHHTTSSS------EE-S---SPPEEEEESSHHHHHHHHHHHHHHHHHTT--GGGEEEEESSGGGHHHHHHHHHHTT--EEESSSS-GGGSHHHHHHHHHHHHHH-TT-HHHHHHHSSSS-SS--HHHHHHHHHHHHHH-S-HHHHHHTTTTSS--STTHHHHHHHHHHHHHHHHTTSSS-HHHHHHHHHHHHTHHHHHHHTTTTHHHHHHHHHHHHHHHHHHHTSSTTTT--HHHHHHHHHT--TTSHHHHHHHTTTPPSS-EEEEESGGGTT--EEEEEE---BTBBTTBHHHHHH-HHHHHHHHHHHHHHHTTEEEEEEEEEESEEE-SS-EEE--B-HHHHHTTTSSEEE-SSSSEE--